Protein AF-A0A6A2XWM3-F1 (afdb_monomer)

Mean predicted aligned error: 22.18 Å

pLDDT: mean 70.19, std 22.97, range [22.7, 97.62]

Radius of gyration: 52.78 Å; Cα contacts (8 Å, |Δi|>4): 477; chains: 1; bounding box: 184×97×140 Å

Foldseek 3Di:
DPPPPPPPDDPPPDDDPPPPPPPPPDDDDDDDDPDLPVLLSLLLVLLVPFDFDFDPDDDDDDDDDDDDDDDDDDPPSQGPGPTPPVSLCSNCVSLQHDSVLVVLLLQWAWDDDPPDTDTDGDDSVSSNLQSVLLSVLSVVLVVVVVVVVVCVVVDPPPPDPVDDDDDDDADDQDADPAAELVNVLRLLLNLVVLQVVCCQLAVVQVVVCVVQVHDADRDDDDHSVLLNCCADPPPLHLLNLLVVLLLDPPRDLFNSLVSNCVRCVPRPQKARDPDSWIWGQGLQGIHIHRSHCSSVQFNSDNRPSSLVRLCVRPDPSSVVSSVVVVVVVPDDDPDPDDRRHTPSNVSVVVSVVVSVVVVVDDDDDDQDFDQDPVPDPPHGDPVRRVSSCSSSCVVVSVVDLQRFFPDKDFLVRQCVLQLVVDPDPPDDPDSVVSNVSVCVVLVPDPVQWDRTPTMIGGRPPSCVVSVVVSVVVVVVVVVVVVVVVVVVVVVVVVVVVVVVVVVVVVVVVVVVVVVVVVVVVVVVVPVPPVVVVVVVVVVVVVVVVVVVVVVVVVVVVVPVPDDDDDDDDDDDDDDDDDDDDDDDDDDDDDDDDDDDPPPDPVVVVVVVVVVVVVVVVVVVVVVVVVVVVVVVVVVVVVVVVVVVVVVVVVVVVVVVVVVVVVVVVVVVVVVVVVPPPDDDDDDDDDDDDDDYDYDDDDDDDDDDDDDDDDDDDDPPLVVVVVVLVVVVVVVVVVLVVQLVVLVVVVVDDDPDPDDSVVVVVVSVVVVVVVVVVSVVVNVVSVVVSVVVVVVVVVVVVVVVVVVVVVPD

InterPro domains:
  IPR000048 IQ motif, EF-hand binding site [PF00612] (476-493)
  IPR000048 IQ motif, EF-hand binding site [PF00612] (536-554)
  IPR000048 IQ motif, EF-hand binding site [SM00015] (472-494)
  IPR000048 IQ motif, EF-hand binding site [SM00015] (495-517)
  IPR000048 IQ motif, EF-hand binding site [SM00015] (533-555)
  IPR001609 Myosin head, motor domain-like [PF00063] (85-459)
  IPR001609 Myosin head, motor domain-like [PR00193] (164-192)
  IPR001609 Myosin head, motor domain-like [PR00193] (217-245)
  IPR001609 Myosin head, motor domain-like [PS51456] (1-471)
  IPR001609 Myosin head, motor domain-like [SM00242] (2-472)
  IPR027417 P-loop containing nucleoside triphosphate hydrolase [SSF52540] (74-557)
  IPR036961 Kinesin motor domain superfamily [G3DSA:3.40.850.10] (338-404)

Sequence (808 aa):
MDSDLISDMDSDLILDLDSDLALFTGSSAVCSGPTGLDGGCMVLGNLHNLDLLDGVGRSGGPNVTSRIGSGYPYRSVGVTLNLHKAPLTSAARLLGCAAHELMQALSTHRIPAAKDNIAKKSTLQQAIDTRDALAKFIYASLFDWLVEQINKSLEVGKRCVDRSISILDIYGFESFKKNSFEQFCINYANERLQQHFIRHLFKLEQEEYELDGIDWAKVDFEDNQVCLDLFEKKPLGILSLLDEESNFQNATDFTLANKLKQHLHSNSYFKGDRGRAFGVRHFAREVLYDTNGFLEKNRDPLNSGLVQLLSSCSGQLLQSFAKKMLDQSLKPAISSDAPEQSVVKKFKGQLFELMHQLENTTPHFIRCIKPNCKQVSDKYEEDVVLQQLRYCGVLEVVRISKSGYPTRMTHQEFAERYWFLLSETNASHDPLSISVALLKQFNVLPEMYQVGYTKLFLRTGQIGALEHKRKQVLRGVIGVQKYFRGHRARCLFLELNKGAKNIQSFVCGESIRRKYGIEANRCSAFAPQLVDEQLASVIYLQSVIRGWLVRRHFDNIHNSKQLNHLSIKSKRKTGRKLSEAKVFPTVDMETPHEQQIQVVPSVMSELQRRVLKAEATLGQKEQENTTLREQLQQYEARWLDYEAKMKSMEDMWQKQMASLQTSLAAARKSLAADSTAGQLGRADVVSPRHYDSEDNVSMGSRTPGVKTPVGVRENGSLNAVGNLLKEFDQRKQAFDDDAKSLVETGTAQPVSDVNPDDELRRLKRRFETWKKDFKMRLKETKARLHKRGHQESDRTRRKWWEKLGSRS

Structure (mmCIF, N/CA/C/O backbone):
data_AF-A0A6A2XWM3-F1
#
_entry.id   AF-A0A6A2XWM3-F1
#
loop_
_atom_site.group_PDB
_atom_site.id
_atom_site.type_symbol
_atom_site.label_atom_id
_atom_site.label_alt_id
_atom_site.label_comp_id
_atom_site.label_asym_id
_atom_site.label_entity_id
_atom_site.label_seq_id
_atom_site.pdbx_PDB_ins_code
_atom_site.Cartn_x
_atom_site.Cartn_y
_atom_site.Cartn_z
_atom_site.occupancy
_atom_site.B_iso_or_equiv
_atom_site.auth_seq_id
_atom_site.auth_comp_id
_atom_site.auth_asym_id
_atom_site.auth_atom_id
_atom_site.pdbx_PDB_model_num
ATOM 1 N N . MET A 1 1 ? -5.058 -0.175 -26.446 1.00 35.06 1 MET A N 1
ATOM 2 C CA . MET A 1 1 ? -4.022 -1.195 -26.712 1.00 35.06 1 MET A CA 1
ATOM 3 C C . MET A 1 1 ? -2.791 -0.902 -25.860 1.00 35.06 1 MET A C 1
ATOM 5 O O . MET A 1 1 ? -1.726 -0.652 -26.392 1.00 35.06 1 MET A O 1
ATOM 9 N N . ASP A 1 2 ? -2.964 -0.926 -24.541 1.00 26.23 2 ASP A N 1
ATOM 10 C CA . ASP A 1 2 ? -1.885 -0.928 -23.541 1.00 26.23 2 ASP A CA 1
ATOM 11 C C . ASP A 1 2 ? -2.472 -1.602 -22.290 1.00 26.23 2 ASP A C 1
ATOM 13 O O . ASP A 1 2 ? -2.731 -0.979 -21.267 1.00 26.23 2 ASP A O 1
ATOM 17 N N . SER A 1 3 ? -2.812 -2.882 -22.444 1.00 25.61 3 SER A N 1
ATOM 18 C CA . SER A 1 3 ? -3.362 -3.745 -21.389 1.00 25.61 3 SER A CA 1
ATOM 19 C C . SER A 1 3 ? -2.713 -5.136 -21.364 1.00 25.61 3 SER A C 1
ATOM 21 O O . SER A 1 3 ? -3.116 -5.968 -20.566 1.00 25.61 3 SER A O 1
ATOM 23 N N . ASP A 1 4 ? -1.676 -5.375 -22.180 1.00 27.25 4 ASP A N 1
ATOM 24 C CA . ASP A 1 4 ? -1.138 -6.725 -22.431 1.00 27.25 4 ASP A CA 1
ATOM 25 C C . ASP A 1 4 ? 0.346 -6.878 -22.035 1.00 27.25 4 ASP A C 1
ATOM 27 O O . ASP A 1 4 ? 1.067 -7.699 -22.595 1.00 27.25 4 ASP A O 1
ATOM 31 N N . LEU A 1 5 ? 0.852 -6.075 -21.091 1.00 26.22 5 LEU A N 1
ATOM 32 C CA . LEU A 1 5 ? 2.239 -6.204 -20.598 1.00 26.22 5 LEU A CA 1
ATOM 33 C C . LEU A 1 5 ? 2.379 -6.193 -19.065 1.00 26.22 5 LEU A C 1
ATOM 35 O O . LEU A 1 5 ? 3.482 -6.015 -18.555 1.00 26.22 5 LEU A O 1
ATOM 39 N N . ILE A 1 6 ? 1.283 -6.442 -18.341 1.00 27.42 6 ILE A N 1
ATOM 40 C CA . ILE A 1 6 ? 1.284 -6.793 -16.909 1.00 27.42 6 ILE A CA 1
ATOM 41 C C . ILE A 1 6 ? 0.401 -8.039 -16.737 1.00 27.42 6 ILE A C 1
ATOM 43 O O . ILE A 1 6 ? -0.626 -8.005 -16.071 1.00 27.42 6 ILE A O 1
ATOM 47 N N . SER A 1 7 ? 0.729 -9.124 -17.440 1.00 26.97 7 SER A N 1
ATOM 48 C CA . SER A 1 7 ? 0.042 -10.413 -17.256 1.00 26.97 7 SER A CA 1
ATOM 49 C C . SER A 1 7 ? 0.982 -11.607 -17.125 1.00 26.97 7 SER A C 1
ATOM 51 O O . SER A 1 7 ? 0.495 -12.719 -17.021 1.00 26.97 7 SER A O 1
ATOM 53 N N . ASP A 1 8 ? 2.301 -11.400 -17.105 1.00 26.45 8 ASP A N 1
ATOM 54 C CA . ASP A 1 8 ? 3.281 -12.483 -16.976 1.00 26.45 8 ASP A CA 1
ATOM 55 C C . ASP A 1 8 ? 4.410 -12.052 -16.030 1.00 26.45 8 ASP A C 1
ATOM 57 O O . ASP A 1 8 ? 5.524 -11.766 -16.464 1.00 26.45 8 ASP A O 1
ATOM 61 N N . MET A 1 9 ? 4.086 -11.916 -14.743 1.00 26.95 9 MET A N 1
ATOM 62 C CA . MET A 1 9 ? 4.973 -12.175 -13.600 1.00 26.95 9 MET A CA 1
ATOM 63 C C . MET A 1 9 ? 4.139 -12.052 -12.315 1.00 26.95 9 MET A C 1
ATOM 65 O O . MET A 1 9 ? 3.554 -11.007 -12.049 1.00 26.95 9 MET A O 1
ATOM 69 N N . ASP A 1 10 ? 4.102 -13.159 -11.574 1.00 30.67 10 ASP A N 1
ATOM 70 C CA . ASP A 1 10 ? 3.576 -13.358 -10.219 1.00 30.67 10 ASP A CA 1
ATOM 71 C C . ASP A 1 10 ? 2.047 -13.380 -10.051 1.00 30.67 10 ASP A C 1
ATOM 73 O O . ASP A 1 10 ? 1.398 -12.439 -9.604 1.00 30.67 10 ASP A O 1
ATOM 77 N N . SER A 1 11 ? 1.472 -14.543 -10.367 1.00 25.72 11 SER A N 1
ATOM 78 C CA . SER A 1 11 ? 0.127 -14.972 -9.956 1.00 25.72 11 SER A CA 1
ATOM 79 C C . SER A 1 11 ? 0.186 -16.257 -9.119 1.00 25.72 11 SER A C 1
ATOM 81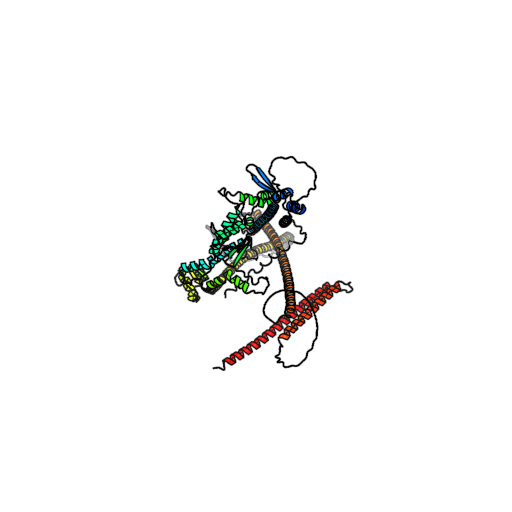 O O . SER A 1 11 ? -0.634 -17.138 -9.320 1.00 25.72 11 SER A O 1
ATOM 83 N N . ASP A 1 12 ? 1.156 -16.367 -8.202 1.00 26.23 12 ASP A N 1
ATOM 84 C CA . ASP A 1 12 ? 1.314 -17.514 -7.284 1.00 26.23 12 ASP A CA 1
ATOM 85 C C . ASP A 1 12 ? 1.608 -17.059 -5.839 1.00 26.23 12 ASP A C 1
ATOM 87 O O . ASP A 1 12 ? 2.496 -17.579 -5.167 1.00 26.23 12 ASP A O 1
ATOM 91 N N . LEU A 1 13 ? 0.895 -16.042 -5.341 1.00 28.59 13 LEU A N 1
ATOM 92 C CA . LEU A 1 13 ? 1.040 -15.599 -3.943 1.00 28.59 13 LEU A CA 1
ATOM 93 C C . LEU A 1 13 ? -0.215 -14.914 -3.388 1.00 28.59 13 LEU A C 1
ATOM 95 O O . LEU A 1 13 ? -0.130 -13.920 -2.681 1.00 28.59 13 LEU A O 1
ATOM 99 N N . ILE A 1 14 ? -1.399 -15.430 -3.713 1.00 30.62 14 ILE A N 1
ATOM 100 C CA . ILE A 1 14 ? -2.638 -15.083 -3.008 1.00 30.62 14 ILE A CA 1
ATOM 101 C C . ILE A 1 14 ? -3.485 -16.348 -2.982 1.00 30.62 14 ILE A C 1
ATOM 103 O O . ILE A 1 14 ? -4.088 -16.663 -3.998 1.00 30.62 14 ILE A O 1
ATOM 107 N N . LEU A 1 15 ? -3.474 -17.074 -1.863 1.00 26.41 15 LEU A N 1
ATOM 108 C CA . LEU A 1 15 ? -4.587 -17.847 -1.300 1.00 26.41 15 LEU A CA 1
ATOM 109 C C . LEU A 1 15 ? -4.145 -18.419 0.064 1.00 26.41 15 LEU A C 1
ATOM 111 O O . LEU A 1 15 ? -3.014 -18.869 0.219 1.00 26.41 15 LEU A O 1
ATOM 115 N N . ASP A 1 16 ? -5.079 -18.369 1.013 1.00 26.67 16 ASP A N 1
ATOM 116 C CA . ASP A 1 16 ? -5.081 -18.937 2.370 1.00 26.67 16 ASP A CA 1
ATOM 117 C C . ASP A 1 16 ? -4.354 -18.180 3.493 1.00 26.67 16 ASP A C 1
ATOM 119 O O . ASP A 1 16 ? -3.296 -18.564 3.982 1.00 26.67 16 ASP A O 1
ATOM 123 N N . LEU A 1 17 ? -5.032 -17.142 3.997 1.00 26.08 17 LEU A N 1
ATOM 124 C CA . LEU A 1 17 ? -4.891 -16.676 5.386 1.00 26.08 17 LE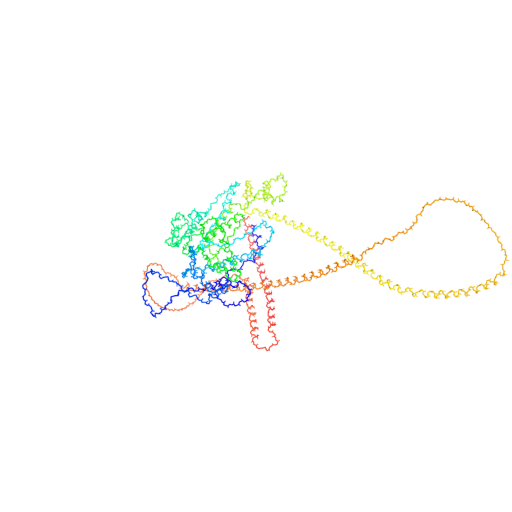U A CA 1
ATOM 125 C C . LEU A 1 17 ? -6.240 -16.502 6.116 1.00 26.08 17 LEU A C 1
ATOM 127 O O . LEU A 1 17 ? -6.272 -15.962 7.216 1.00 26.08 17 LEU A O 1
ATOM 131 N N . ASP A 1 18 ? -7.347 -16.995 5.546 1.00 25.83 18 ASP A N 1
ATOM 132 C CA . ASP A 1 18 ? -8.707 -16.744 6.066 1.00 25.83 18 ASP A CA 1
ATOM 133 C C . ASP A 1 18 ? -9.449 -18.006 6.562 1.00 25.83 18 ASP A C 1
ATOM 135 O O . ASP A 1 18 ? -10.658 -17.992 6.790 1.00 25.83 18 ASP A O 1
ATOM 139 N N . SER A 1 19 ? -8.732 -19.114 6.777 1.00 25.88 19 SER A N 1
ATOM 140 C CA . SER A 1 19 ? -9.298 -20.389 7.263 1.00 25.88 19 SER A CA 1
ATOM 141 C C . SER A 1 19 ? -8.720 -20.893 8.595 1.00 25.88 19 SER A C 1
ATOM 143 O O . SER A 1 19 ? -9.279 -21.830 9.168 1.00 25.88 19 SER A O 1
ATOM 145 N N . ASP A 1 20 ? -7.715 -20.227 9.173 1.00 25.45 20 ASP A N 1
ATOM 146 C CA . ASP A 1 20 ? -7.065 -20.692 10.414 1.00 25.45 20 ASP A CA 1
ATOM 147 C C . ASP A 1 20 ? -7.597 -20.059 11.714 1.00 25.45 20 ASP A C 1
ATOM 149 O O . ASP A 1 20 ? -7.228 -20.488 12.809 1.00 25.45 20 ASP A O 1
ATOM 153 N N . LEU A 1 21 ? -8.534 -19.103 11.649 1.00 29.02 21 LEU A N 1
ATOM 154 C CA . LEU A 1 21 ? -9.105 -18.498 12.865 1.00 29.02 21 LEU A CA 1
ATOM 155 C C . LEU A 1 21 ? -10.333 -19.235 13.437 1.00 29.02 21 LEU A C 1
ATOM 157 O O . LEU A 1 21 ? -10.785 -18.906 14.533 1.00 29.02 21 LEU A O 1
ATOM 161 N N . ALA A 1 22 ? -10.870 -20.242 12.738 1.00 26.12 22 ALA A N 1
ATOM 162 C CA . ALA A 1 22 ? -12.107 -20.934 13.127 1.00 26.12 22 ALA A CA 1
ATOM 163 C C . ALA A 1 22 ? -11.920 -22.382 13.628 1.00 26.12 22 ALA A C 1
ATOM 165 O O . ALA A 1 22 ? -12.906 -23.036 13.961 1.00 26.12 22 ALA A O 1
ATOM 166 N N . LEU A 1 23 ? -10.685 -22.890 13.730 1.00 26.28 23 LEU A N 1
ATOM 167 C CA . LEU A 1 23 ? -10.408 -24.273 14.163 1.00 26.28 23 LEU A CA 1
ATOM 168 C C . LEU A 1 23 ? -9.788 -24.408 15.565 1.00 26.28 23 LEU A C 1
ATOM 170 O O . LEU A 1 23 ? -9.588 -25.523 16.043 1.00 26.28 23 LEU A O 1
ATOM 174 N N . PHE A 1 24 ? -9.569 -23.306 16.286 1.00 26.95 24 PHE A N 1
ATOM 175 C CA . PHE A 1 24 ? -8.992 -23.343 17.640 1.00 26.95 24 PHE A CA 1
ATOM 176 C C . PHE A 1 24 ? -10.000 -23.545 18.785 1.00 26.95 24 PHE A C 1
ATOM 178 O O . PHE A 1 24 ? -9.644 -23.442 19.959 1.00 26.95 24 PHE A O 1
ATOM 185 N N . THR A 1 25 ? -11.243 -23.915 18.475 1.00 28.75 25 THR A N 1
ATOM 186 C CA . THR A 1 25 ? -12.267 -24.295 19.461 1.00 28.75 25 THR A CA 1
ATOM 187 C C . THR A 1 25 ? -12.772 -25.720 19.235 1.00 28.75 25 THR A C 1
ATOM 189 O O . THR A 1 25 ? -13.969 -25.974 19.197 1.00 28.75 25 THR A O 1
ATOM 192 N N . GLY A 1 26 ? -11.862 -26.691 19.119 1.00 31.05 26 GLY A N 1
ATOM 193 C CA . GLY A 1 26 ? -12.244 -28.092 19.312 1.00 31.05 26 GLY A CA 1
ATOM 194 C C . GLY A 1 26 ? -11.479 -29.108 18.484 1.00 31.05 26 GLY A C 1
ATOM 195 O O . GLY A 1 26 ? -11.987 -29.600 17.486 1.00 31.05 26 GLY A O 1
ATOM 196 N N . SER A 1 27 ? -10.311 -29.522 18.968 1.00 24.75 27 SER A N 1
ATOM 197 C CA . SER A 1 27 ? -9.945 -30.939 19.095 1.00 24.75 27 SER A CA 1
ATOM 198 C C . SER A 1 27 ? -8.563 -31.060 19.717 1.00 24.75 27 SER A C 1
ATOM 200 O O . SER A 1 27 ? -7.621 -30.367 19.348 1.00 24.75 27 SER A O 1
ATOM 202 N N . SER A 1 28 ? -8.461 -31.958 20.691 1.00 32.16 28 SER A N 1
ATOM 203 C CA . SER A 1 28 ? -7.203 -32.385 21.285 1.00 32.16 28 SER A CA 1
ATOM 204 C C . SER A 1 28 ? -6.398 -33.153 20.232 1.00 32.16 28 SER A C 1
ATOM 206 O O . SER A 1 28 ? -6.714 -34.300 19.932 1.00 32.16 28 SER A O 1
ATOM 208 N N . ALA A 1 29 ? -5.377 -32.523 19.652 1.00 25.62 29 ALA A N 1
ATOM 209 C CA . ALA A 1 29 ? -4.344 -33.214 18.889 1.00 25.62 29 ALA A CA 1
ATOM 210 C C . ALA A 1 29 ? -2.971 -32.749 19.387 1.00 25.62 29 ALA A C 1
ATOM 212 O O . ALA A 1 29 ? -2.619 -31.573 19.332 1.00 25.62 29 ALA A O 1
ATOM 213 N N . VAL A 1 30 ? -2.236 -33.698 19.957 1.00 31.31 30 VAL A N 1
ATOM 214 C CA . VAL A 1 30 ? -0.907 -33.532 20.543 1.00 31.31 30 VAL A CA 1
ATOM 215 C C . VAL A 1 30 ? 0.116 -33.375 19.417 1.00 31.31 30 VAL A C 1
ATOM 217 O O . VAL A 1 30 ? 0.412 -34.344 18.724 1.00 31.31 30 VAL A O 1
ATOM 220 N N . CYS A 1 31 ? 0.692 -32.182 19.273 1.00 25.44 31 CYS A N 1
ATOM 221 C CA . CYS A 1 31 ? 1.918 -31.952 18.510 1.00 25.44 31 CYS A CA 1
ATOM 222 C C . CYS A 1 31 ? 3.004 -31.493 19.489 1.00 25.44 31 CYS A C 1
ATOM 224 O O . CYS A 1 31 ? 2.938 -30.407 20.053 1.00 25.44 31 CYS A O 1
ATOM 226 N N . SER A 1 32 ? 3.973 -32.364 19.757 1.00 28.59 32 SER A N 1
ATOM 227 C CA . SER A 1 32 ? 5.091 -32.117 20.667 1.00 28.59 32 SER A CA 1
ATOM 228 C C . SER A 1 32 ? 6.310 -31.600 19.894 1.00 28.59 32 SER A C 1
ATOM 230 O O . SER A 1 32 ? 6.982 -32.389 19.228 1.00 28.59 32 SER A O 1
ATOM 232 N N . GLY A 1 33 ? 6.616 -30.303 20.011 1.00 27.55 33 GLY A N 1
ATOM 233 C CA . GLY A 1 33 ? 7.844 -29.673 19.508 1.00 27.55 33 GLY A CA 1
ATOM 234 C C . GLY A 1 33 ? 8.364 -28.578 20.461 1.00 27.55 33 GLY A C 1
ATOM 235 O O . GLY A 1 33 ? 7.572 -27.979 21.186 1.00 27.55 33 GLY A O 1
ATOM 236 N N . PRO A 1 34 ? 9.685 -28.309 20.532 1.00 30.59 34 PRO A N 1
ATOM 237 C CA . PRO A 1 34 ? 10.260 -27.369 21.488 1.00 30.59 34 PRO A CA 1
ATOM 238 C C . PRO A 1 34 ? 10.398 -25.977 20.855 1.00 30.59 34 PRO A C 1
ATOM 240 O O . PRO A 1 34 ? 11.500 -25.523 20.562 1.00 30.59 34 PRO A O 1
ATOM 243 N N . THR A 1 35 ? 9.288 -25.278 20.635 1.00 36.47 35 THR A N 1
ATOM 244 C CA . THR A 1 35 ? 9.314 -23.855 20.262 1.00 36.47 35 THR A CA 1
ATOM 245 C C . THR A 1 35 ? 8.274 -23.107 21.082 1.00 36.47 35 THR A C 1
ATOM 247 O O . THR A 1 35 ? 7.095 -23.431 21.032 1.00 36.47 35 THR A O 1
ATOM 250 N N . GLY A 1 36 ? 8.698 -22.093 21.845 1.00 39.88 36 GLY A N 1
ATOM 251 C CA . GLY A 1 36 ? 7.863 -21.331 22.793 1.00 39.88 36 GLY A CA 1
ATOM 252 C C . GLY A 1 36 ? 6.657 -20.577 22.203 1.00 39.88 36 GLY A C 1
ATOM 253 O O . GLY A 1 36 ? 5.983 -19.863 22.938 1.00 39.88 36 GLY A O 1
ATOM 254 N N . LEU A 1 37 ? 6.371 -20.743 20.910 1.00 40.47 37 LEU A N 1
ATOM 255 C CA . LEU A 1 37 ? 5.181 -20.234 20.227 1.00 40.47 37 LEU A CA 1
ATOM 256 C C . LEU A 1 37 ? 3.913 -21.017 20.618 1.00 40.47 37 LEU A C 1
ATOM 258 O O . LEU A 1 37 ? 2.866 -20.400 20.810 1.00 40.47 37 LEU A O 1
ATOM 262 N N . ASP A 1 38 ? 4.021 -22.329 20.870 1.00 41.09 38 ASP A N 1
ATOM 263 C CA . ASP A 1 38 ? 2.882 -23.177 21.277 1.00 41.09 38 ASP A CA 1
ATOM 264 C C . ASP A 1 38 ? 2.298 -22.765 22.640 1.00 41.09 38 ASP A C 1
ATOM 266 O O . ASP A 1 38 ? 1.112 -22.949 22.922 1.00 41.09 38 ASP A O 1
ATOM 270 N N . GLY A 1 39 ? 3.123 -22.146 23.491 1.00 45.03 39 GLY A N 1
ATOM 271 C CA . GLY A 1 39 ? 2.706 -21.643 24.797 1.00 45.03 39 GLY A CA 1
ATOM 272 C C . GLY A 1 39 ? 1.777 -20.430 24.711 1.00 45.03 39 GLY A C 1
ATOM 273 O O . GLY A 1 39 ? 0.852 -20.332 25.511 1.00 45.03 39 GLY A O 1
ATOM 274 N N . GLY A 1 40 ? 1.966 -19.531 23.739 1.00 43.22 40 GLY A N 1
ATOM 275 C CA . GLY A 1 40 ? 1.232 -18.259 23.659 1.00 43.22 40 GLY A CA 1
ATOM 276 C C . GLY A 1 40 ? -0.266 -18.428 23.386 1.00 43.22 40 GLY A C 1
ATOM 277 O O . GLY A 1 40 ? -1.094 -17.856 24.097 1.00 43.22 40 GLY A O 1
ATOM 278 N N . CYS A 1 41 ? -0.630 -19.278 22.420 1.00 45.69 41 CYS A N 1
ATOM 279 C CA . CYS A 1 41 ? -2.037 -19.574 22.118 1.00 45.69 41 CYS A CA 1
ATOM 280 C C . CYS A 1 41 ? -2.719 -20.326 23.273 1.00 45.69 41 CYS A C 1
ATOM 282 O O . CYS A 1 41 ? -3.858 -20.022 23.633 1.00 45.69 41 CYS A O 1
ATOM 284 N N . MET A 1 42 ? -2.000 -21.249 23.924 1.00 48.91 42 MET A N 1
ATOM 285 C CA . MET A 1 42 ? -2.503 -21.941 25.113 1.00 48.91 42 MET A CA 1
ATOM 286 C C . MET A 1 42 ? -2.669 -21.002 26.320 1.00 48.91 42 MET A C 1
ATOM 288 O O . MET A 1 42 ? -3.593 -21.197 27.108 1.00 48.91 42 MET A O 1
ATOM 292 N N . VAL A 1 43 ? -1.826 -19.976 26.484 1.00 56.09 43 VAL A N 1
ATOM 293 C CA . VAL A 1 43 ? -1.982 -18.950 27.534 1.00 56.09 43 VAL A CA 1
ATOM 294 C C . VAL A 1 43 ? -3.271 -18.167 27.330 1.00 56.09 43 VAL A C 1
ATOM 296 O O . VAL A 1 43 ? -4.038 -18.029 28.278 1.00 56.09 43 VAL A O 1
ATOM 299 N N . LEU A 1 44 ? -3.535 -17.691 26.111 1.00 56.12 44 LEU A N 1
ATOM 300 C CA . LEU A 1 44 ? -4.724 -16.888 25.810 1.00 56.12 44 LEU A CA 1
ATOM 301 C C . LEU A 1 44 ? -6.015 -17.698 25.981 1.00 56.12 44 LEU A C 1
ATOM 303 O O . LEU A 1 44 ? -6.951 -17.220 26.619 1.00 56.12 44 LEU A O 1
ATOM 307 N N . GLY A 1 45 ? -6.034 -18.953 25.518 1.00 50.62 45 GLY A N 1
ATOM 308 C CA . GLY A 1 45 ? -7.168 -19.857 25.735 1.00 50.62 45 GLY A CA 1
ATOM 309 C C . GLY A 1 45 ? -7.415 -20.165 27.217 1.00 50.62 45 GLY A C 1
ATOM 310 O O . GLY A 1 45 ? -8.555 -20.150 27.676 1.00 50.62 45 GLY A O 1
ATOM 311 N N . ASN A 1 46 ? -6.356 -20.384 28.005 1.00 56.31 46 ASN A N 1
ATOM 312 C CA . ASN A 1 46 ? -6.490 -20.633 29.444 1.00 56.31 46 ASN A CA 1
ATOM 313 C C . ASN A 1 46 ? -6.838 -19.371 30.246 1.00 56.31 46 ASN A C 1
ATOM 315 O O . ASN A 1 46 ? -7.534 -19.482 31.252 1.00 56.31 46 ASN A O 1
ATOM 319 N N . LEU A 1 47 ? -6.392 -18.186 29.811 1.00 58.00 47 LEU A N 1
ATOM 320 C CA . LEU A 1 47 ? -6.814 -16.912 30.392 1.00 58.00 47 LEU A CA 1
ATOM 321 C C . LEU A 1 47 ? -8.297 -16.649 30.108 1.00 58.00 47 LEU A C 1
ATOM 323 O O . LEU A 1 47 ? -9.008 -16.223 31.008 1.00 58.00 47 LEU A O 1
ATOM 327 N N . HIS A 1 48 ? -8.786 -16.953 28.903 1.00 55.12 48 HIS A N 1
ATOM 328 C CA . HIS A 1 48 ? -10.199 -16.780 28.555 1.00 55.12 48 HIS A CA 1
ATOM 329 C C . HIS A 1 48 ? -11.120 -17.744 29.326 1.00 55.12 48 HIS A C 1
ATOM 331 O O . HIS A 1 48 ? -12.180 -17.335 29.790 1.00 55.12 48 HIS A O 1
ATOM 337 N N . ASN A 1 49 ? -10.670 -18.985 29.556 1.00 51.19 49 ASN A N 1
ATOM 338 C CA . ASN A 1 49 ? -11.378 -20.008 30.343 1.00 51.19 49 ASN A CA 1
ATOM 339 C C . ASN A 1 49 ? -11.303 -19.803 31.875 1.00 51.19 49 ASN A C 1
ATOM 341 O O . ASN A 1 49 ? -11.705 -20.681 32.643 1.00 51.19 49 ASN A O 1
ATOM 345 N N . LEU A 1 50 ? -10.761 -18.677 32.356 1.00 57.22 50 LEU A N 1
ATOM 346 C CA . LEU A 1 50 ? -10.875 -18.294 33.765 1.00 57.22 50 LEU A CA 1
ATOM 347 C C . LEU A 1 50 ? -12.294 -17.786 34.035 1.00 57.22 50 LEU A C 1
ATOM 349 O O . LEU A 1 50 ? -12.556 -16.584 33.935 1.00 57.22 50 LEU A O 1
ATOM 353 N N . ASP A 1 51 ? -13.184 -18.699 34.420 1.00 47.25 51 ASP A N 1
ATOM 354 C CA . ASP A 1 51 ? -14.482 -18.346 34.993 1.00 47.25 51 ASP A CA 1
ATOM 355 C C . ASP A 1 51 ? -14.274 -17.717 36.379 1.00 47.25 51 ASP A C 1
ATOM 357 O O . ASP A 1 51 ? -13.822 -18.362 37.333 1.00 47.25 51 ASP A O 1
ATOM 361 N N . LEU A 1 52 ? -14.579 -16.423 36.480 1.00 48.94 52 LEU A N 1
ATOM 362 C CA . LEU A 1 52 ? -14.590 -15.666 37.728 1.00 48.94 52 LEU A CA 1
ATOM 363 C C . LEU A 1 52 ? -16.015 -15.734 38.301 1.00 48.94 52 LEU A C 1
ATOM 365 O O . LEU A 1 52 ? -16.927 -15.098 37.782 1.00 48.94 52 LEU A O 1
ATOM 369 N N . LEU A 1 53 ? -16.223 -16.536 39.349 1.00 37.78 53 LEU A N 1
ATOM 370 C CA . LEU A 1 53 ? -17.528 -16.695 40.006 1.00 37.78 53 LEU A CA 1
ATOM 371 C C . LEU A 1 53 ? -17.621 -15.871 41.298 1.00 37.78 53 LEU A C 1
ATOM 373 O O . LEU A 1 53 ? -16.648 -15.761 42.051 1.00 37.78 53 LEU A O 1
ATOM 377 N N . ASP A 1 54 ? -18.819 -15.349 41.582 1.00 33.28 54 ASP A N 1
ATOM 378 C CA . ASP A 1 54 ? -19.134 -14.683 42.848 1.00 33.28 54 ASP A CA 1
ATOM 379 C C . ASP A 1 54 ? -19.357 -15.723 43.960 1.00 33.28 54 ASP A C 1
ATOM 381 O O . ASP A 1 54 ? -20.287 -16.533 43.927 1.00 33.28 54 ASP A O 1
ATOM 385 N N . GLY A 1 55 ? -18.462 -15.748 44.945 1.00 36.84 55 GLY A N 1
ATOM 386 C CA . GLY A 1 55 ? -18.523 -16.676 46.067 1.00 36.84 55 GLY A CA 1
ATOM 387 C C . GLY A 1 55 ? -19.430 -16.172 47.189 1.00 36.84 55 GLY A C 1
ATOM 388 O O . GLY A 1 55 ? -18.924 -15.702 48.207 1.00 36.84 55 GLY A O 1
ATOM 389 N N . VAL A 1 56 ? -20.753 -16.323 47.072 1.00 32.19 56 VAL A N 1
ATOM 390 C CA . VAL A 1 56 ? -21.665 -16.163 48.224 1.00 32.19 56 VAL A CA 1
ATOM 391 C C . VAL A 1 56 ? -21.719 -17.477 49.008 1.00 32.19 56 VAL A C 1
ATOM 393 O O . VAL A 1 56 ? -22.600 -18.316 48.826 1.00 32.19 56 VAL A O 1
ATOM 396 N N . GLY A 1 57 ? -20.748 -17.680 49.898 1.00 32.62 57 GLY A N 1
ATOM 397 C CA . GLY A 1 57 ? -20.775 -18.785 50.853 1.00 32.62 57 GLY A CA 1
ATOM 398 C C . GLY A 1 57 ? -21.840 -18.556 51.929 1.00 32.62 57 GLY A C 1
ATOM 399 O O . GLY A 1 57 ? -21.658 -17.722 52.813 1.00 32.62 57 GLY A O 1
ATOM 400 N N . ARG A 1 58 ? -22.942 -19.316 51.887 1.00 31.50 58 ARG A N 1
ATOM 401 C CA . ARG A 1 58 ? -23.832 -19.508 53.043 1.00 31.50 58 ARG A CA 1
ATOM 402 C C . ARG A 1 58 ? -23.066 -20.278 54.124 1.00 31.50 58 ARG A C 1
ATOM 404 O O . ARG A 1 58 ? -22.974 -21.499 54.046 1.00 31.50 58 ARG A O 1
ATOM 411 N N . SER A 1 59 ? -22.554 -19.597 55.146 1.00 28.86 59 SER A N 1
ATOM 412 C CA . SER A 1 59 ? -22.286 -20.246 56.431 1.00 28.86 59 SER A CA 1
ATOM 413 C C . SER A 1 59 ? -23.578 -20.249 57.253 1.00 28.86 59 SER A C 1
ATOM 415 O O . SER A 1 59 ? -24.098 -19.205 57.644 1.00 28.86 59 SER A O 1
ATOM 417 N N . GLY A 1 60 ? -24.145 -21.439 57.467 1.00 25.64 60 GLY A N 1
ATOM 418 C CA . GLY A 1 60 ? -25.143 -21.655 58.516 1.00 25.64 60 GLY A CA 1
ATOM 419 C C . GLY A 1 60 ? -24.522 -21.379 59.891 1.00 25.64 60 GLY A C 1
ATOM 420 O O . GLY A 1 60 ? -23.356 -21.703 60.108 1.00 25.64 60 GLY A O 1
ATOM 421 N N . GLY A 1 61 ? -25.281 -20.723 60.777 1.00 25.30 61 GLY A N 1
ATOM 422 C CA . GLY A 1 61 ? -24.865 -20.340 62.139 1.00 25.30 61 GLY A CA 1
ATOM 423 C C . GLY A 1 61 ? -24.759 -21.521 63.126 1.00 25.30 61 GLY A C 1
ATOM 424 O O . GLY A 1 61 ? -24.797 -22.664 62.671 1.00 25.30 61 GLY A O 1
ATOM 425 N N . PRO A 1 62 ? -24.699 -21.297 64.464 1.00 40.28 62 PRO A N 1
ATOM 426 C CA . PRO A 1 62 ? -24.949 -20.050 65.206 1.00 40.28 62 PRO A CA 1
ATOM 427 C C . PRO A 1 62 ? -23.863 -19.676 66.254 1.00 40.28 62 PRO A C 1
ATOM 429 O O . PRO A 1 62 ? -22.903 -20.406 66.469 1.00 40.28 62 PRO A O 1
ATOM 432 N N . ASN A 1 63 ? -24.101 -18.551 66.947 1.00 25.91 63 ASN A N 1
ATOM 433 C CA . ASN A 1 63 ? -23.414 -18.000 68.132 1.00 25.91 63 ASN A CA 1
ATOM 434 C C . ASN A 1 63 ? -22.142 -17.174 67.895 1.00 25.91 63 ASN A C 1
ATOM 436 O O . ASN A 1 63 ? -21.063 -17.741 67.864 1.00 25.91 63 ASN A O 1
ATOM 440 N N . VAL A 1 64 ? -22.262 -15.836 67.900 1.00 27.08 64 VAL A N 1
ATOM 441 C CA . VAL A 1 64 ? -21.536 -14.956 68.845 1.00 27.08 64 VAL A CA 1
ATOM 442 C C . VAL A 1 64 ? -22.368 -13.684 69.073 1.00 27.08 64 VAL A C 1
ATOM 444 O O . VAL A 1 64 ? -22.899 -13.073 68.148 1.00 27.08 64 VAL A O 1
ATOM 447 N N . THR A 1 65 ? -22.494 -13.341 70.347 1.00 24.88 65 THR A N 1
ATOM 448 C CA . THR A 1 65 ? -23.191 -12.217 70.968 1.00 24.88 65 THR A CA 1
ATOM 449 C C . THR A 1 65 ? -22.683 -10.836 70.539 1.00 24.88 65 THR A C 1
ATOM 451 O O . THR A 1 65 ? -21.509 -10.611 70.261 1.00 24.88 65 THR A O 1
ATOM 454 N N . SER A 1 66 ? -23.612 -9.883 70.549 1.00 26.98 66 SER A N 1
ATOM 455 C CA . SER A 1 66 ? -23.421 -8.451 70.328 1.00 26.98 66 SER A CA 1
ATOM 456 C C . SER A 1 66 ? -22.412 -7.810 71.292 1.00 26.98 66 SER A C 1
ATOM 458 O O . SER A 1 66 ? -22.606 -7.845 72.509 1.00 26.98 66 SER A O 1
ATOM 460 N N . ARG A 1 67 ? -21.425 -7.086 70.752 1.00 26.00 67 ARG A N 1
ATOM 461 C CA . ARG A 1 67 ? -20.845 -5.901 71.400 1.00 26.00 67 ARG A CA 1
ATOM 462 C C . ARG A 1 67 ? -20.894 -4.727 70.431 1.00 26.00 67 ARG A C 1
ATOM 464 O O . ARG A 1 67 ? -20.387 -4.798 69.317 1.00 26.00 67 ARG A O 1
ATOM 471 N N . ILE A 1 68 ? -21.562 -3.676 70.886 1.00 32.53 68 ILE A N 1
ATOM 472 C CA . ILE A 1 68 ? -21.736 -2.395 70.211 1.00 32.53 68 ILE A CA 1
ATOM 473 C C . ILE A 1 68 ? -20.395 -1.655 70.245 1.00 32.53 68 ILE A C 1
ATOM 475 O O . ILE A 1 68 ? -19.848 -1.413 71.318 1.00 32.53 68 ILE A O 1
ATOM 479 N N . GLY A 1 69 ? -19.890 -1.293 69.069 1.00 25.02 69 GLY A N 1
ATOM 480 C CA . GLY A 1 69 ? -18.809 -0.335 68.866 1.00 25.02 69 GLY A CA 1
ATOM 481 C C . GLY A 1 69 ? -19.176 0.529 67.664 1.00 25.02 69 GLY A C 1
ATOM 482 O O . GLY A 1 69 ? -19.421 0.013 66.577 1.00 25.02 69 GLY A O 1
ATOM 483 N N . SER A 1 70 ? -19.306 1.832 67.890 1.00 33.09 70 SER A N 1
ATOM 484 C CA . SER A 1 70 ? -19.730 2.846 66.927 1.00 33.09 70 SER A CA 1
ATOM 485 C C . SER A 1 70 ? -18.804 2.924 65.706 1.00 33.09 70 SER A C 1
ATOM 487 O O . SER A 1 70 ? -17.645 3.312 65.832 1.00 33.09 70 SER A O 1
ATOM 489 N N . GLY A 1 71 ? -19.338 2.617 64.524 1.00 27.11 71 GLY A N 1
ATOM 490 C CA . GLY A 1 71 ? -18.685 2.816 63.231 1.00 27.11 71 GLY A CA 1
ATOM 491 C C . GLY A 1 71 ? -19.606 2.367 62.095 1.00 27.11 71 GLY A C 1
ATOM 492 O O . GLY A 1 71 ? -20.110 1.250 62.114 1.00 27.11 71 GLY A O 1
ATOM 493 N N . TYR A 1 72 ? -19.876 3.267 61.151 1.00 27.75 72 TYR A N 1
ATOM 494 C CA . TYR A 1 72 ? -20.781 3.121 60.004 1.00 27.75 72 TYR A CA 1
ATOM 495 C C . TYR A 1 72 ? -20.751 1.734 59.314 1.00 27.75 72 TYR A C 1
ATOM 497 O O . TYR A 1 72 ? -19.667 1.236 59.003 1.00 27.75 72 TYR A O 1
ATOM 505 N N . PRO A 1 73 ? -21.907 1.120 58.977 1.00 28.91 73 PRO A N 1
ATOM 506 C CA . PRO A 1 73 ? -21.948 -0.186 58.336 1.00 28.91 73 PRO A CA 1
ATOM 507 C C . PRO A 1 73 ? -21.912 -0.030 56.810 1.00 28.91 73 PRO A C 1
ATOM 509 O O . PRO A 1 73 ? -22.940 -0.104 56.146 1.00 28.91 73 PRO A O 1
ATOM 512 N N . TYR A 1 74 ? -20.730 0.138 56.220 1.00 27.88 74 TYR A N 1
ATOM 513 C CA . TYR A 1 74 ? -20.537 -0.287 54.831 1.00 27.88 74 TYR A CA 1
ATOM 514 C C . TYR A 1 74 ? -19.988 -1.712 54.857 1.00 27.88 74 TYR A C 1
ATOM 516 O O . TYR A 1 74 ? -18.800 -1.938 55.081 1.00 27.88 74 TYR A O 1
ATOM 524 N N . ARG A 1 75 ? -20.869 -2.699 54.639 1.00 28.14 75 ARG A N 1
ATOM 525 C CA . ARG A 1 75 ? -20.455 -4.056 54.259 1.00 28.14 75 ARG A CA 1
ATOM 526 C C . ARG A 1 75 ? -19.689 -3.945 52.939 1.00 28.14 75 ARG A C 1
ATOM 528 O O . ARG A 1 75 ? -20.288 -3.896 51.871 1.00 28.14 75 ARG A O 1
ATOM 535 N N . SER A 1 76 ? -18.363 -3.899 53.018 1.00 28.62 76 SER A N 1
ATOM 536 C CA . SER A 1 76 ? -17.490 -4.242 51.900 1.00 28.62 76 SER A CA 1
ATOM 537 C C . SER A 1 76 ? -17.749 -5.711 51.568 1.00 28.62 76 SER A C 1
ATOM 539 O O . SER A 1 76 ? -17.274 -6.609 52.265 1.00 28.62 76 SER A O 1
ATOM 541 N N . VAL A 1 77 ? -18.577 -5.963 50.553 1.00 31.20 77 VAL A N 1
ATOM 542 C CA . VAL A 1 77 ? -18.738 -7.292 49.956 1.00 31.20 77 VAL A CA 1
ATOM 543 C C . VAL A 1 77 ? -17.458 -7.562 49.166 1.00 31.20 77 VAL A C 1
ATOM 545 O O . VAL A 1 77 ? -17.367 -7.317 47.969 1.00 31.20 77 VAL A O 1
ATOM 548 N N . GLY A 1 78 ? -16.403 -7.959 49.874 1.00 34.72 78 GLY A N 1
ATOM 549 C CA . GLY A 1 78 ? -15.162 -8.397 49.256 1.00 34.72 78 GLY A CA 1
ATOM 550 C C . GLY A 1 78 ? -15.371 -9.785 48.672 1.00 34.72 78 GLY A C 1
ATOM 551 O O . GLY A 1 78 ? -15.375 -10.759 49.423 1.00 34.72 78 GLY A O 1
ATOM 552 N N . VAL A 1 79 ? -15.529 -9.866 47.353 1.00 36.22 79 VAL A N 1
ATOM 553 C CA . VAL A 1 79 ? -15.648 -11.130 46.620 1.00 36.22 79 VAL A CA 1
ATOM 554 C C . VAL A 1 79 ? -14.398 -11.977 46.882 1.00 36.22 79 VAL A C 1
ATOM 556 O O . VAL A 1 79 ? -13.263 -11.515 46.734 1.00 36.22 79 VAL A O 1
ATOM 559 N N . THR A 1 80 ? -14.597 -13.218 47.318 1.00 41.22 80 THR A N 1
ATOM 560 C CA . THR A 1 80 ? -13.557 -14.250 47.268 1.00 41.22 80 THR A CA 1
ATOM 561 C C . THR A 1 80 ? -13.752 -14.953 45.935 1.00 41.22 80 THR A C 1
ATOM 563 O O . THR A 1 80 ? -14.691 -15.730 45.788 1.00 41.22 80 THR A O 1
ATOM 566 N N . LEU A 1 81 ? -12.929 -14.611 44.943 1.00 46.62 81 LEU A N 1
ATOM 567 C CA . LEU A 1 81 ? -12.990 -15.227 43.619 1.00 46.62 81 LEU A CA 1
ATOM 568 C C . LEU A 1 81 ? -12.637 -16.712 43.762 1.00 46.62 81 LEU A C 1
ATOM 570 O O . LEU A 1 81 ? -11.477 -17.063 43.978 1.00 46.62 81 LEU A O 1
ATOM 574 N N . ASN A 1 82 ? -13.634 -17.591 43.656 1.00 46.75 82 ASN A N 1
ATOM 575 C CA . ASN A 1 82 ? -13.403 -19.026 43.501 1.00 46.75 82 ASN A CA 1
ATOM 576 C C . ASN A 1 82 ? -12.971 -19.275 42.054 1.00 46.75 82 ASN A C 1
ATOM 578 O O . ASN A 1 82 ? -13.761 -19.715 41.226 1.00 46.75 82 ASN A O 1
ATOM 582 N N . LEU A 1 83 ? -11.719 -18.943 41.734 1.00 53.91 83 LEU A N 1
ATOM 583 C CA . LEU A 1 83 ? -11.134 -19.308 40.449 1.00 53.91 83 LEU A CA 1
ATOM 584 C C . LEU A 1 83 ? -11.085 -20.834 40.355 1.00 53.91 83 LEU A C 1
ATOM 586 O O . LEU A 1 83 ? -10.591 -21.497 41.276 1.00 53.91 83 LEU A O 1
ATOM 590 N N . HIS A 1 84 ? -11.541 -21.404 39.238 1.00 56.78 84 HIS A N 1
ATOM 591 C CA . HIS A 1 84 ? -11.236 -22.798 38.935 1.00 56.78 84 HIS A CA 1
ATOM 592 C C . HIS A 1 84 ? -9.712 -22.981 39.019 1.00 56.78 84 HIS A C 1
ATOM 594 O O . HIS A 1 84 ? -8.948 -22.357 38.280 1.00 56.78 84 HIS A O 1
ATOM 600 N N . LYS A 1 85 ? -9.248 -23.818 39.959 1.00 62.16 85 LYS A N 1
ATOM 601 C CA . LYS A 1 85 ? -7.808 -24.000 40.211 1.00 62.16 85 LYS A CA 1
ATOM 602 C C . LYS A 1 85 ? -7.070 -24.488 38.959 1.00 62.16 85 LYS A C 1
ATOM 604 O O . LYS A 1 85 ? -5.946 -24.069 38.725 1.00 62.16 85 LYS A O 1
ATOM 609 N N . ALA A 1 86 ? -7.699 -25.327 38.133 1.00 70.19 86 ALA A N 1
ATOM 610 C CA . ALA A 1 86 ? -7.042 -25.948 36.982 1.00 70.19 86 ALA A CA 1
ATOM 611 C C . ALA A 1 86 ? -6.677 -24.966 35.835 1.00 70.19 86 ALA A C 1
ATOM 613 O O . ALA A 1 86 ? -5.502 -24.957 35.450 1.00 70.19 86 ALA A O 1
ATOM 614 N N . PRO A 1 87 ? -7.585 -24.106 35.317 1.00 75.00 87 PRO A N 1
ATOM 615 C CA . PRO A 1 87 ? -7.242 -23.075 34.328 1.00 75.00 87 PRO A CA 1
ATOM 616 C C . PRO A 1 87 ? -6.209 -22.068 34.841 1.00 75.00 87 PRO A C 1
ATOM 618 O O . PRO A 1 87 ? -5.240 -21.775 34.147 1.00 75.00 87 PRO A O 1
ATOM 621 N N . LEU A 1 88 ? -6.349 -21.607 36.090 1.00 77.62 88 LEU A N 1
ATOM 622 C CA . LEU A 1 88 ? -5.415 -20.656 36.698 1.00 77.62 88 LEU A CA 1
ATOM 623 C C . LEU A 1 88 ? -4.006 -21.237 36.843 1.00 77.62 88 LEU A C 1
ATOM 625 O O . LEU A 1 88 ? -3.029 -20.587 36.480 1.00 77.62 88 LEU A O 1
ATOM 629 N N . THR A 1 89 ? -3.886 -22.464 37.356 1.00 81.12 89 THR A N 1
ATOM 630 C CA . THR A 1 89 ? -2.589 -23.142 37.474 1.00 81.12 89 THR A CA 1
ATOM 631 C C . THR A 1 89 ? -1.969 -23.395 36.101 1.00 81.12 89 THR A C 1
ATOM 633 O O . THR A 1 89 ? -0.755 -23.265 35.947 1.00 81.12 89 THR A O 1
ATOM 636 N N . SER A 1 90 ? -2.784 -23.703 35.090 1.00 83.00 90 SER A N 1
ATOM 637 C CA . SER A 1 90 ? -2.310 -23.897 33.717 1.00 83.00 90 SER A CA 1
ATOM 638 C C . SER A 1 90 ? -1.795 -22.595 33.100 1.00 83.00 90 SER A C 1
ATOM 640 O O . SER A 1 90 ? -0.675 -22.581 32.591 1.00 83.00 90 SER A O 1
ATOM 642 N N . ALA A 1 91 ? -2.553 -21.500 33.212 1.00 83.06 91 ALA A N 1
ATOM 643 C CA . ALA A 1 91 ? -2.150 -20.178 32.736 1.00 83.06 91 ALA A CA 1
ATOM 644 C C . ALA A 1 91 ? -0.879 -19.683 33.444 1.00 83.06 91 ALA A C 1
ATOM 646 O O . ALA A 1 91 ? 0.069 -19.273 32.780 1.00 83.06 91 ALA A O 1
ATOM 647 N N . ALA A 1 92 ? -0.810 -19.802 34.774 1.00 85.19 92 ALA A N 1
ATOM 648 C CA . ALA A 1 92 ? 0.359 -19.401 35.556 1.00 85.19 92 ALA A CA 1
ATOM 649 C C . ALA A 1 92 ? 1.620 -20.187 35.161 1.00 85.19 92 ALA A C 1
ATOM 651 O O . ALA A 1 92 ? 2.685 -19.604 34.967 1.00 85.19 92 ALA A O 1
ATOM 652 N N . ARG A 1 93 ? 1.490 -21.504 34.952 1.00 84.38 93 ARG A N 1
ATOM 653 C CA . ARG A 1 93 ? 2.595 -22.356 34.491 1.00 84.38 93 ARG A CA 1
ATOM 654 C C . ARG A 1 93 ? 3.111 -21.937 33.115 1.00 84.38 93 ARG A C 1
ATOM 656 O O . ARG A 1 93 ? 4.320 -21.902 32.921 1.00 84.38 93 ARG A O 1
ATOM 663 N N . LEU A 1 94 ? 2.218 -21.633 32.173 1.00 84.19 94 LEU A N 1
ATOM 664 C CA . LEU A 1 94 ? 2.610 -21.218 30.825 1.00 84.19 94 LEU A CA 1
ATOM 665 C C . LEU A 1 94 ? 3.208 -19.800 30.795 1.00 84.19 94 LEU A C 1
ATOM 667 O O . LEU A 1 94 ? 4.137 -19.546 30.036 1.00 84.19 94 LEU A O 1
ATOM 671 N N . LEU A 1 95 ? 2.712 -18.897 31.647 1.00 83.56 95 LEU A N 1
ATOM 672 C CA . LEU A 1 95 ? 3.281 -17.560 31.851 1.00 83.56 95 LEU A CA 1
ATOM 673 C C . LEU A 1 95 ? 4.604 -17.589 32.631 1.00 83.56 95 LEU A C 1
ATOM 675 O O . LEU A 1 95 ? 5.344 -16.607 32.624 1.00 83.56 95 LEU A O 1
ATOM 679 N N . GLY A 1 96 ? 4.909 -18.691 33.319 1.00 83.75 96 GLY A N 1
ATOM 680 C CA . GLY A 1 96 ? 6.096 -18.812 34.159 1.00 83.75 96 GLY A CA 1
ATOM 681 C C . GLY A 1 96 ? 6.015 -17.999 35.455 1.00 83.75 96 GLY A C 1
ATOM 682 O O . GLY A 1 96 ? 7.034 -17.489 35.911 1.00 83.75 96 GLY A O 1
ATOM 683 N N . CYS A 1 97 ? 4.825 -17.835 36.037 1.00 85.38 97 CYS A N 1
ATOM 684 C CA . CYS A 1 97 ? 4.625 -17.179 37.335 1.00 85.38 97 CYS A CA 1
ATOM 685 C C . CYS A 1 97 ? 3.915 -18.100 38.333 1.00 85.38 97 CYS A C 1
ATOM 687 O O . CYS A 1 97 ? 3.354 -19.141 37.973 1.00 85.38 97 CYS A O 1
ATOM 689 N N . ALA A 1 98 ? 3.935 -17.737 39.616 1.00 86.25 98 ALA A N 1
ATOM 690 C CA . ALA A 1 98 ? 3.227 -18.515 40.619 1.00 86.25 98 ALA A CA 1
ATOM 691 C C . ALA A 1 98 ? 1.714 -18.239 40.554 1.00 86.25 98 ALA A C 1
ATOM 693 O O . ALA A 1 98 ? 1.270 -17.095 40.469 1.00 86.25 98 ALA A O 1
ATOM 694 N N . ALA A 1 99 ? 0.889 -19.288 40.658 1.00 84.25 99 ALA A N 1
ATOM 695 C CA . ALA A 1 99 ? -0.570 -19.161 40.536 1.00 84.25 99 ALA A CA 1
ATOM 696 C C . ALA A 1 99 ? -1.195 -18.196 41.564 1.00 84.25 99 ALA A C 1
ATOM 698 O O . ALA A 1 99 ? -2.209 -17.562 41.278 1.00 84.25 99 ALA A O 1
ATOM 699 N N . HIS A 1 100 ? -0.585 -18.063 42.745 1.00 82.75 100 HIS A N 1
ATOM 700 C CA . HIS A 1 100 ? -1.033 -17.127 43.776 1.00 82.75 100 HIS A CA 1
ATOM 701 C C . HIS A 1 100 ? -0.733 -15.661 43.416 1.00 82.75 100 HIS A C 1
ATOM 703 O O . HIS A 1 100 ? -1.554 -14.796 43.707 1.00 82.75 100 HIS A O 1
ATOM 709 N N . GLU A 1 101 ? 0.385 -15.384 42.740 1.00 83.69 101 GLU A N 1
ATOM 710 C CA . GLU A 1 101 ? 0.750 -14.037 42.282 1.00 83.69 101 GLU A CA 1
ATOM 711 C C . GLU A 1 101 ? -0.174 -13.585 41.151 1.00 83.69 101 GLU A C 1
ATOM 713 O O . GLU A 1 101 ? -0.694 -12.471 41.185 1.00 83.69 101 GLU A O 1
ATOM 718 N N . LEU A 1 102 ? -0.458 -14.480 40.194 1.00 83.56 102 LEU A N 1
ATOM 719 C CA . LEU A 1 102 ? -1.426 -14.221 39.126 1.00 83.56 102 LEU A CA 1
ATOM 720 C C . LEU A 1 102 ? -2.831 -13.977 39.698 1.00 83.56 102 LEU A C 1
ATOM 722 O O . LEU A 1 102 ? -3.503 -13.024 39.312 1.00 83.56 102 LEU A O 1
ATOM 726 N N . MET A 1 103 ? -3.261 -14.786 40.672 1.00 82.44 103 MET A N 1
ATOM 727 C CA . MET A 1 103 ? -4.531 -14.578 41.373 1.00 82.44 103 MET A CA 1
ATOM 728 C C . MET A 1 103 ? -4.578 -13.221 42.080 1.00 82.44 103 MET A C 1
ATOM 730 O O . MET A 1 103 ? -5.582 -12.514 41.995 1.00 82.44 103 MET A O 1
ATOM 734 N N . GLN A 1 104 ? -3.510 -12.841 42.781 1.00 82.19 104 GLN A N 1
ATOM 735 C CA . GLN A 1 104 ? -3.442 -11.570 43.495 1.00 82.19 104 GLN A CA 1
ATOM 736 C C . GLN A 1 104 ? -3.481 -10.381 42.529 1.00 82.19 104 GLN A C 1
ATOM 738 O O . GLN A 1 104 ? -4.213 -9.424 42.778 1.00 82.19 104 GLN A O 1
ATOM 743 N N . ALA A 1 105 ? -2.762 -10.457 41.410 1.00 81.62 105 ALA A N 1
ATOM 744 C CA . ALA A 1 105 ? -2.731 -9.404 40.401 1.00 81.62 105 ALA A CA 1
ATOM 745 C C . ALA A 1 105 ? -4.093 -9.190 39.715 1.00 81.62 105 ALA A C 1
ATOM 747 O O . ALA A 1 105 ? -4.454 -8.055 39.420 1.00 81.62 105 ALA A O 1
ATOM 748 N N . LEU A 1 106 ? -4.870 -10.258 39.507 1.00 81.31 106 LEU A N 1
ATOM 749 C CA . LEU A 1 106 ? -6.213 -10.173 38.918 1.00 81.31 106 LEU A CA 1
ATOM 750 C C . LEU A 1 106 ? -7.289 -9.725 39.924 1.00 81.31 106 LEU A C 1
ATOM 752 O O . LEU A 1 106 ? -8.301 -9.147 39.538 1.00 81.31 106 LEU A O 1
ATOM 756 N N . SER A 1 107 ? -7.092 -9.996 41.218 1.00 78.81 107 SER A N 1
ATOM 757 C CA . SER A 1 107 ? -8.105 -9.773 42.264 1.00 78.81 107 SER A CA 1
ATOM 758 C C . SER A 1 107 ? -7.900 -8.508 43.099 1.00 78.81 107 SER A C 1
ATOM 760 O O . SER A 1 107 ? -8.790 -8.131 43.869 1.00 78.81 107 SER A O 1
ATOM 762 N N . THR A 1 108 ? -6.750 -7.842 42.975 1.00 75.25 108 THR A N 1
ATOM 763 C CA . THR A 1 108 ? -6.421 -6.639 43.748 1.00 75.25 108 THR A CA 1
ATOM 764 C C . THR A 1 108 ? -5.982 -5.497 42.843 1.00 75.25 108 THR A C 1
ATOM 766 O O . THR A 1 108 ? -5.209 -5.689 41.910 1.00 75.25 108 THR A O 1
ATOM 769 N N . HIS A 1 109 ? -6.443 -4.283 43.140 1.00 69.88 109 HIS A N 1
ATOM 770 C CA . HIS A 1 109 ? -5.886 -3.060 42.568 1.00 69.88 109 HIS A CA 1
ATOM 771 C C . HIS A 1 109 ? -5.212 -2.249 43.674 1.00 69.88 109 HIS A C 1
ATOM 773 O O . HIS A 1 109 ? -5.683 -2.196 44.815 1.00 69.88 109 HIS A O 1
ATOM 779 N N . ARG A 1 110 ? -4.070 -1.640 43.348 1.00 65.31 110 ARG A N 1
ATOM 780 C CA . ARG A 1 110 ? -3.331 -0.774 44.269 1.00 65.31 110 ARG A CA 1
ATOM 781 C C . ARG A 1 110 ? -3.806 0.658 44.073 1.00 65.31 110 ARG A C 1
ATOM 783 O O . ARG A 1 110 ? -3.732 1.176 42.965 1.00 65.31 110 ARG A O 1
ATOM 790 N N . ILE A 1 111 ? -4.277 1.285 45.144 1.00 64.19 111 ILE A N 1
ATOM 791 C CA . ILE A 1 111 ? -4.568 2.718 45.154 1.00 64.19 111 ILE A CA 1
ATOM 792 C C . ILE A 1 111 ? -3.341 3.416 45.748 1.00 64.19 111 ILE A C 1
ATOM 794 O O . ILE A 1 111 ? -2.978 3.099 46.889 1.00 64.19 111 ILE A O 1
ATOM 798 N N . PRO A 1 112 ? -2.687 4.332 45.013 1.00 56.06 112 PRO A N 1
ATOM 799 C CA . PRO A 1 112 ? -1.598 5.112 45.573 1.00 56.06 112 PRO A CA 1
ATOM 800 C C . PRO A 1 112 ? -2.155 6.031 46.666 1.00 56.06 112 PRO A C 1
ATOM 802 O O . PRO A 1 112 ? -2.938 6.937 46.387 1.00 56.06 112 PRO A O 1
ATOM 805 N N . ALA A 1 113 ? -1.774 5.783 47.921 1.00 50.50 113 ALA A N 1
ATOM 806 C CA . ALA A 1 113 ? -1.986 6.710 49.028 1.00 50.50 113 ALA A CA 1
ATOM 807 C C . ALA A 1 113 ? -0.631 7.290 49.456 1.00 50.50 113 ALA A C 1
ATOM 809 O O . ALA A 1 113 ? 0.400 6.639 49.321 1.00 50.50 113 ALA A O 1
ATOM 810 N N . ALA A 1 114 ? -0.633 8.527 49.964 1.00 48.97 114 ALA A N 1
ATOM 811 C CA . ALA A 1 114 ? 0.526 9.424 50.080 1.00 48.97 114 ALA A CA 1
ATOM 812 C C . ALA A 1 114 ? 1.812 8.867 50.742 1.00 48.97 114 ALA A C 1
ATOM 814 O O . ALA A 1 114 ? 2.860 9.499 50.620 1.00 48.97 114 ALA A O 1
ATOM 815 N N . LYS A 1 115 ? 1.756 7.725 51.443 1.00 48.72 115 LYS A N 1
ATOM 816 C CA . LYS A 1 115 ? 2.931 7.020 51.991 1.00 48.72 115 LYS A CA 1
ATOM 817 C C . LYS A 1 115 ? 2.911 5.491 51.839 1.00 48.72 115 LYS A C 1
ATOM 819 O O . LYS A 1 115 ? 3.975 4.902 51.966 1.00 48.72 115 LYS A O 1
ATOM 824 N N . ASP A 1 116 ? 1.769 4.872 51.519 1.00 51.19 116 ASP A N 1
ATOM 825 C CA . ASP A 1 116 ? 1.617 3.417 51.374 1.00 51.19 116 ASP A CA 1
ATOM 826 C C . ASP A 1 116 ? 0.645 3.080 50.235 1.00 51.19 116 ASP A C 1
ATOM 828 O O . ASP A 1 116 ? -0.411 3.695 50.090 1.00 51.19 116 ASP A O 1
ATOM 832 N N . ASN A 1 117 ? 0.964 2.059 49.440 1.00 58.91 117 ASN A N 1
ATOM 833 C CA . ASN A 1 117 ? 0.043 1.541 48.429 1.00 58.91 117 ASN A CA 1
ATOM 834 C C . ASN A 1 117 ? -0.989 0.626 49.098 1.00 58.91 117 ASN A C 1
ATOM 836 O O . ASN A 1 117 ? -0.658 -0.484 49.519 1.00 58.91 117 ASN A O 1
ATOM 840 N N . ILE A 1 118 ? -2.249 1.060 49.170 1.00 66.69 118 ILE A N 1
ATOM 841 C CA . ILE A 1 118 ? -3.322 0.252 49.762 1.00 66.69 118 ILE A CA 1
ATOM 842 C C . ILE A 1 118 ? -3.841 -0.719 48.697 1.00 66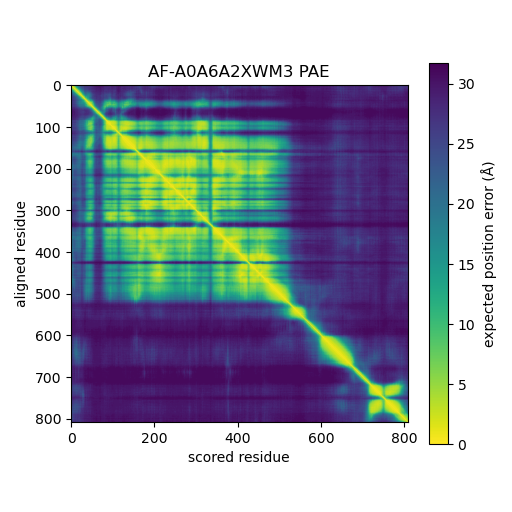.69 118 ILE A C 1
ATOM 844 O O . ILE A 1 118 ? -4.377 -0.306 47.667 1.00 66.69 118 ILE A O 1
ATOM 848 N N . ALA A 1 119 ? -3.688 -2.022 48.944 1.00 65.00 119 ALA A N 1
ATOM 849 C CA . ALA A 1 119 ? -4.262 -3.068 48.103 1.00 65.00 119 ALA A CA 1
ATOM 850 C C . ALA A 1 119 ? -5.755 -3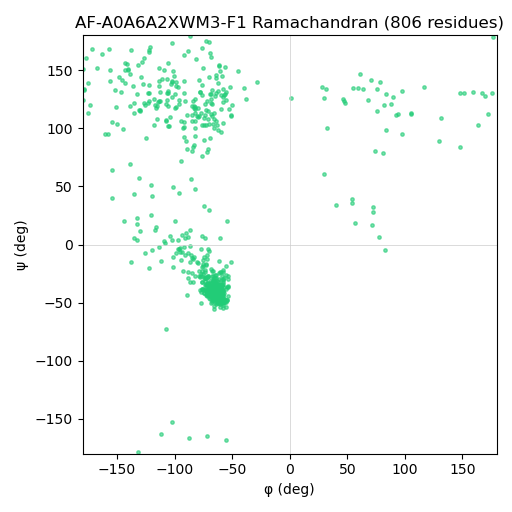.235 48.427 1.00 65.00 119 ALA A C 1
ATOM 852 O O . ALA A 1 119 ? -6.121 -3.716 49.501 1.00 65.00 119 ALA A O 1
ATOM 853 N N . LYS A 1 120 ? -6.626 -2.837 47.497 1.00 75.38 120 LYS A N 1
ATOM 854 C CA . LYS A 1 120 ? -8.078 -2.997 47.610 1.00 75.38 120 LYS A CA 1
ATOM 855 C C . LYS A 1 120 ? -8.533 -4.164 46.733 1.00 75.38 120 LYS A C 1
ATOM 857 O O . LYS A 1 120 ? -8.059 -4.326 45.610 1.00 75.38 120 LYS A O 1
ATOM 862 N N . LYS A 1 121 ? -9.456 -4.986 47.243 1.00 76.69 121 LYS A N 1
ATOM 863 C CA . LYS A 1 121 ? -10.084 -6.056 46.451 1.00 76.69 121 LYS A CA 1
ATOM 864 C C . LYS A 1 121 ? -10.889 -5.442 45.302 1.00 76.69 121 LYS A C 1
ATOM 866 O O . LYS A 1 121 ? -11.672 -4.517 45.531 1.00 76.69 121 LYS A O 1
ATOM 871 N N . SER A 1 122 ? -10.673 -5.947 44.095 1.00 75.69 122 SER A N 1
ATOM 872 C CA . SER A 1 122 ? -11.391 -5.536 42.889 1.00 75.69 122 SER A CA 1
ATOM 873 C C . SER A 1 122 ? -12.805 -6.117 42.872 1.00 75.69 122 SER A C 1
ATOM 875 O O . SER A 1 122 ? -13.069 -7.165 43.468 1.00 75.69 122 SER A O 1
ATOM 877 N N . THR A 1 123 ? -13.733 -5.429 42.207 1.00 79.00 123 THR A N 1
ATOM 878 C CA . THR A 1 123 ? -15.058 -5.995 41.917 1.00 79.00 123 THR A CA 1
ATOM 879 C C . THR A 1 123 ? -14.944 -7.119 40.884 1.00 79.00 123 THR A C 1
ATOM 881 O O . THR A 1 123 ? -13.925 -7.240 40.203 1.00 79.00 123 THR A O 1
ATOM 884 N N . LEU A 1 124 ? -15.994 -7.936 40.742 1.00 76.75 124 LEU A N 1
ATOM 885 C CA . LEU A 1 124 ? -16.021 -9.003 39.737 1.00 76.75 124 LEU A CA 1
ATOM 886 C C . LEU A 1 124 ? -15.758 -8.461 38.323 1.00 76.75 124 LEU A C 1
ATOM 888 O O . LEU A 1 124 ? -14.903 -8.991 37.621 1.00 76.75 124 LEU A O 1
ATOM 892 N N . GLN A 1 125 ? -16.441 -7.376 37.947 1.00 73.44 125 GLN A N 1
ATOM 893 C CA . GLN A 1 125 ? -16.261 -6.745 36.640 1.00 73.44 125 GLN A CA 1
ATOM 894 C C . GLN A 1 125 ? -14.820 -6.254 36.454 1.00 73.44 125 GLN A C 1
ATOM 896 O O . GLN A 1 125 ? -14.169 -6.636 35.495 1.00 73.44 125 GLN A O 1
ATOM 901 N N . GLN A 1 126 ? -14.261 -5.544 37.440 1.00 75.62 126 GLN A N 1
ATOM 902 C CA . GLN A 1 126 ? -12.873 -5.071 37.382 1.00 75.62 126 GLN A CA 1
ATOM 903 C C . GLN A 1 126 ? -11.856 -6.210 37.237 1.00 75.62 126 GLN A C 1
ATOM 905 O O . GLN A 1 126 ? -10.831 -6.036 36.583 1.00 75.62 126 GLN A O 1
ATOM 910 N N . ALA A 1 127 ? -12.107 -7.369 37.853 1.00 79.12 127 ALA A N 1
ATOM 911 C CA . ALA A 1 127 ? -11.239 -8.536 37.719 1.00 79.12 1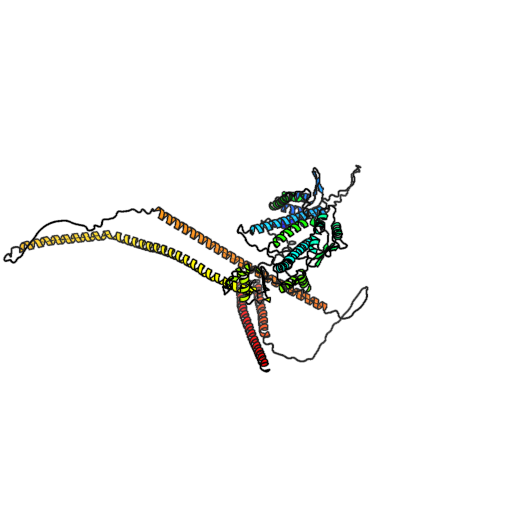27 ALA A CA 1
ATOM 912 C C . ALA A 1 127 ? -11.309 -9.153 36.308 1.00 79.12 127 ALA A C 1
ATOM 914 O O . ALA A 1 127 ? -10.273 -9.548 35.770 1.00 79.12 127 ALA A O 1
ATOM 915 N N . ILE A 1 128 ? -12.501 -9.194 35.697 1.00 78.88 128 ILE A N 1
ATOM 916 C CA . ILE A 1 128 ? -12.695 -9.605 34.295 1.00 78.88 128 ILE A CA 1
ATOM 917 C C . ILE A 1 128 ? -11.962 -8.636 33.361 1.00 78.88 128 ILE A C 1
ATOM 919 O O . ILE A 1 128 ? -11.164 -9.073 32.534 1.00 78.88 128 ILE A O 1
ATOM 923 N N . ASP A 1 129 ? -12.147 -7.332 33.556 1.00 75.44 129 ASP A N 1
ATOM 924 C CA . ASP A 1 129 ? -11.520 -6.302 32.725 1.00 75.44 129 ASP A CA 1
ATOM 925 C C . ASP A 1 129 ? -9.986 -6.374 32.831 1.00 75.44 129 ASP A C 1
ATOM 927 O O . ASP A 1 129 ? -9.274 -6.305 31.831 1.00 75.44 129 ASP A O 1
ATOM 931 N N . THR A 1 130 ? -9.460 -6.604 34.041 1.00 77.50 130 THR A N 1
ATOM 932 C CA . THR A 1 130 ? -8.016 -6.766 34.296 1.00 77.50 130 THR A CA 1
ATOM 933 C C . THR A 1 130 ? -7.454 -8.018 33.610 1.00 77.50 130 THR A C 1
ATOM 935 O O . THR A 1 130 ? -6.357 -7.981 33.049 1.00 77.50 130 THR A O 1
ATOM 938 N N . ARG A 1 131 ? -8.197 -9.132 33.623 1.00 83.38 131 ARG A N 1
ATOM 939 C CA . ARG A 1 131 ? -7.838 -10.371 32.911 1.00 83.38 131 ARG A CA 1
ATOM 940 C C . ARG A 1 131 ? -7.785 -10.143 31.401 1.00 83.38 131 ARG A C 1
ATOM 942 O O . ARG A 1 131 ? -6.824 -10.558 30.755 1.00 83.38 131 ARG A O 1
ATOM 949 N N . ASP A 1 132 ? -8.791 -9.475 30.851 1.00 79.31 132 ASP A N 1
ATOM 950 C CA . ASP A 1 132 ? -8.883 -9.215 29.416 1.00 79.31 132 ASP A CA 1
ATOM 951 C C . ASP A 1 132 ? -7.818 -8.207 28.963 1.00 79.31 132 ASP A C 1
ATOM 953 O O . ASP A 1 132 ? -7.219 -8.382 27.901 1.00 79.31 132 ASP A O 1
ATOM 957 N N . ALA A 1 133 ? -7.504 -7.203 29.787 1.00 78.44 133 ALA A N 1
ATOM 958 C CA . ALA A 1 133 ? -6.395 -6.278 29.556 1.00 78.44 133 ALA A CA 1
ATOM 959 C C . ALA A 1 133 ? -5.041 -7.008 29.516 1.00 78.44 133 ALA A C 1
ATOM 961 O O . ALA A 1 133 ? -4.241 -6.774 28.609 1.00 78.44 133 ALA A O 1
ATOM 962 N N . LEU A 1 134 ? -4.801 -7.946 30.443 1.00 81.62 134 LEU A N 1
ATOM 963 C CA . LEU A 1 134 ? -3.594 -8.780 30.435 1.00 81.62 134 LEU A CA 1
ATOM 964 C C . LEU A 1 134 ? -3.478 -9.597 29.138 1.00 81.62 134 LEU A C 1
ATOM 966 O O . LEU A 1 134 ? -2.409 -9.640 28.529 1.00 81.62 134 LEU A O 1
ATOM 970 N N . ALA A 1 135 ? -4.573 -10.222 28.697 1.00 84.12 135 ALA A N 1
ATOM 971 C CA . ALA A 1 135 ? -4.595 -11.006 27.464 1.00 84.12 135 ALA A CA 1
ATOM 972 C C . ALA A 1 135 ? -4.317 -10.138 26.222 1.00 84.12 135 ALA A C 1
ATOM 974 O O . ALA A 1 135 ? -3.461 -10.491 25.407 1.00 84.12 135 ALA A O 1
ATOM 975 N N . LYS A 1 136 ? -4.978 -8.976 26.109 1.00 81.31 136 LYS A N 1
ATOM 976 C CA . LYS A 1 136 ? -4.757 -8.005 25.021 1.00 81.31 136 LYS A CA 1
ATOM 977 C C . LYS A 1 136 ? -3.303 -7.542 24.966 1.00 81.31 136 LYS A C 1
ATOM 979 O O . LYS A 1 136 ? -2.720 -7.510 23.886 1.00 81.31 136 LYS A O 1
ATOM 984 N N . PHE A 1 137 ? -2.702 -7.244 26.118 1.00 81.44 137 PHE A N 1
ATOM 985 C CA . PHE A 1 137 ? -1.311 -6.805 26.192 1.00 81.44 137 PHE A CA 1
ATOM 986 C C . PHE A 1 137 ? -0.321 -7.861 25.704 1.00 81.44 137 PHE A C 1
ATOM 988 O O . PHE A 1 137 ? 0.578 -7.552 24.919 1.00 81.44 137 PHE A O 1
ATOM 995 N N . ILE A 1 138 ? -0.484 -9.107 26.163 1.00 83.88 138 ILE A N 1
ATOM 996 C CA . ILE A 1 138 ? 0.383 -10.216 25.751 1.00 83.88 138 ILE A CA 1
ATOM 997 C C . ILE A 1 138 ? 0.268 -10.430 24.242 1.00 83.88 138 ILE A C 1
ATOM 999 O O . ILE A 1 138 ? 1.290 -10.564 23.573 1.00 83.88 138 ILE A O 1
ATOM 1003 N N . TYR A 1 139 ? -0.956 -10.422 23.706 1.00 87.25 139 TYR A N 1
ATOM 1004 C CA . TYR A 1 139 ? -1.190 -10.593 22.275 1.00 87.25 139 TYR A CA 1
ATOM 1005 C C . TYR A 1 139 ? -0.566 -9.460 21.450 1.00 87.25 139 TYR A C 1
ATOM 1007 O O . TYR A 1 139 ? 0.194 -9.734 20.525 1.00 87.25 139 TYR A O 1
ATOM 1015 N N . ALA A 1 140 ? -0.822 -8.199 21.814 1.00 82.69 140 ALA A N 1
ATOM 1016 C CA . ALA A 1 140 ? -0.268 -7.040 21.116 1.00 82.69 140 ALA A CA 1
ATOM 1017 C C . ALA A 1 140 ? 1.270 -7.037 21.141 1.00 82.69 140 ALA A C 1
ATOM 1019 O O . ALA A 1 140 ? 1.909 -6.876 20.106 1.00 82.69 140 ALA A O 1
ATOM 1020 N N . SER A 1 141 ? 1.874 -7.316 22.301 1.00 85.25 141 SER A N 1
ATOM 1021 C CA . SER A 1 141 ? 3.336 -7.367 22.436 1.00 85.25 141 SER A CA 1
ATOM 1022 C C . SER A 1 141 ? 3.960 -8.514 21.640 1.00 85.25 141 SER A C 1
ATOM 1024 O O . SER A 1 141 ? 5.043 -8.362 21.070 1.00 85.25 141 SER A O 1
ATOM 1026 N N . LEU A 1 142 ? 3.287 -9.669 21.592 1.00 88.19 142 LEU A N 1
ATOM 1027 C CA . LEU A 1 142 ? 3.716 -10.803 20.780 1.00 88.19 142 LEU A CA 1
ATOM 1028 C C . LEU A 1 142 ? 3.640 -10.473 19.289 1.00 88.19 142 LEU A C 1
ATOM 1030 O O . LEU A 1 142 ? 4.582 -10.774 18.560 1.00 88.19 142 LEU A O 1
ATOM 1034 N N . PHE A 1 143 ? 2.553 -9.837 18.854 1.00 88.12 143 PHE A N 1
ATOM 1035 C CA . PHE A 1 143 ? 2.384 -9.384 17.478 1.00 88.12 143 PHE A CA 1
ATOM 1036 C C . PHE A 1 143 ? 3.496 -8.406 17.073 1.00 88.12 143 PHE A C 1
ATOM 1038 O O . PHE A 1 143 ? 4.184 -8.646 16.082 1.00 88.12 143 PHE A O 1
ATOM 1045 N N . ASP A 1 144 ? 3.758 -7.378 17.884 1.00 85.56 144 ASP A N 1
ATOM 1046 C CA . ASP A 1 144 ? 4.841 -6.417 17.639 1.00 85.56 144 ASP A CA 1
ATOM 1047 C C . ASP A 1 144 ? 6.210 -7.105 17.557 1.00 85.56 144 ASP A C 1
ATOM 1049 O O . ASP A 1 144 ? 7.038 -6.785 16.702 1.00 85.56 144 ASP A O 1
ATOM 1053 N N . TRP A 1 145 ? 6.459 -8.082 18.433 1.00 89.69 145 TRP A N 1
ATOM 1054 C CA . TRP A 1 145 ? 7.695 -8.858 18.407 1.00 89.69 145 TRP A CA 1
ATOM 1055 C C . TRP A 1 145 ? 7.828 -9.709 17.142 1.00 89.69 145 TRP A C 1
ATOM 1057 O O . TRP A 1 145 ? 8.922 -9.766 16.578 1.00 89.69 145 TRP A O 1
ATOM 1067 N N . LEU A 1 146 ? 6.744 -10.340 16.679 1.00 92.38 146 LEU A N 1
ATOM 1068 C CA . LEU A 1 146 ? 6.730 -11.111 15.433 1.00 92.38 146 LEU A CA 1
ATOM 1069 C C . LEU A 1 146 ? 7.043 -10.215 14.235 1.00 92.38 146 LEU A C 1
ATOM 1071 O O . LEU A 1 146 ? 7.922 -10.552 13.442 1.00 92.38 146 LEU A O 1
ATOM 1075 N N . VAL A 1 147 ? 6.396 -9.051 14.146 1.00 91.50 147 VAL A N 1
ATOM 1076 C CA . VAL A 1 147 ? 6.676 -8.053 13.104 1.00 91.50 147 VAL A CA 1
ATOM 1077 C C . VAL A 1 147 ? 8.144 -7.614 13.157 1.00 91.50 147 VAL A C 1
ATOM 1079 O O . VAL A 1 147 ? 8.806 -7.549 12.123 1.00 91.50 147 VAL A O 1
ATOM 1082 N N . GLU A 1 148 ? 8.704 -7.392 14.350 1.00 90.56 148 GLU A N 1
ATOM 1083 C CA . GLU A 1 148 ? 10.124 -7.059 14.517 1.00 90.56 148 GLU A CA 1
ATOM 1084 C C . GLU A 1 148 ? 11.057 -8.181 14.020 1.00 90.56 148 GLU A C 1
ATOM 1086 O O . GLU A 1 148 ? 12.068 -7.892 13.376 1.00 90.56 148 GLU A O 1
ATOM 1091 N N . GLN A 1 149 ? 10.735 -9.454 14.282 1.00 91.62 149 GLN A N 1
ATOM 1092 C CA . GLN A 1 149 ? 11.529 -10.583 13.777 1.00 91.62 149 GLN A CA 1
ATOM 1093 C C . GLN A 1 149 ? 11.450 -10.704 12.253 1.00 91.62 149 GLN A C 1
ATOM 1095 O O . GLN A 1 149 ? 12.479 -10.904 11.605 1.00 91.62 149 GLN A O 1
ATOM 1100 N N . ILE A 1 150 ? 10.254 -10.547 11.679 1.00 93.12 150 ILE A N 1
ATOM 1101 C CA . ILE A 1 150 ? 10.054 -10.560 10.226 1.00 93.12 150 ILE A CA 1
ATOM 1102 C C . ILE A 1 150 ? 10.886 -9.442 9.592 1.00 93.12 150 ILE A C 1
ATOM 1104 O O . ILE A 1 150 ? 11.688 -9.710 8.699 1.00 93.12 150 ILE A O 1
ATOM 1108 N N . ASN A 1 151 ? 10.802 -8.219 10.119 1.00 91.25 151 ASN A N 1
ATOM 1109 C CA . ASN A 1 151 ? 11.563 -7.077 9.613 1.00 91.25 151 ASN A CA 1
ATOM 1110 C C . ASN A 1 151 ? 13.079 -7.301 9.684 1.00 91.25 151 ASN A C 1
ATOM 1112 O O . ASN A 1 151 ? 13.775 -7.018 8.715 1.00 91.25 151 ASN A O 1
ATOM 1116 N N . LYS A 1 152 ? 13.594 -7.880 10.776 1.00 90.50 152 LYS A N 1
ATOM 1117 C CA . LYS A 1 152 ? 15.018 -8.250 10.895 1.00 90.50 152 LYS A CA 1
ATOM 1118 C C . LYS A 1 152 ? 15.451 -9.286 9.858 1.00 90.50 152 LYS A C 1
ATOM 1120 O O . LYS A 1 152 ? 16.580 -9.236 9.384 1.00 90.50 152 LYS A O 1
ATOM 1125 N N . SER A 1 153 ? 14.573 -10.226 9.507 1.00 92.25 153 SER A N 1
ATOM 1126 C CA . SER A 1 153 ? 14.864 -11.244 8.490 1.00 92.25 153 SER A CA 1
ATOM 1127 C C . SER A 1 153 ? 14.835 -10.696 7.058 1.00 92.25 153 SER A C 1
ATOM 1129 O O . SER A 1 153 ? 15.550 -11.200 6.194 1.00 92.25 153 SER A O 1
ATOM 1131 N N . LEU A 1 154 ? 14.034 -9.651 6.823 1.00 88.12 154 LEU A N 1
ATOM 1132 C CA . LEU A 1 154 ? 13.870 -8.990 5.528 1.00 88.12 154 LEU A CA 1
ATOM 1133 C C . LEU A 1 154 ? 14.804 -7.783 5.341 1.00 88.12 154 LEU A C 1
ATOM 1135 O O . LEU A 1 154 ? 14.846 -7.217 4.248 1.00 88.12 154 LEU A O 1
ATOM 1139 N N . GLU A 1 155 ? 15.548 -7.376 6.376 1.00 84.12 155 GLU A N 1
ATOM 1140 C CA . GLU A 1 155 ? 16.445 -6.223 6.324 1.00 84.12 155 GLU A CA 1
ATOM 1141 C C . GLU A 1 155 ? 17.566 -6.460 5.302 1.00 84.12 155 GLU A C 1
ATOM 1143 O O . GLU A 1 155 ? 18.558 -7.159 5.530 1.00 84.12 155 GLU A O 1
ATOM 1148 N N . VAL A 1 156 ? 17.422 -5.837 4.136 1.00 69.81 156 VAL A N 1
ATOM 1149 C CA . VAL A 1 156 ? 18.517 -5.677 3.187 1.00 69.81 156 VAL A CA 1
ATOM 1150 C C . VAL A 1 156 ? 19.446 -4.651 3.830 1.00 69.81 156 VAL A C 1
ATOM 1152 O O . VAL A 1 156 ? 19.016 -3.527 4.063 1.00 69.81 156 VAL A O 1
ATOM 1155 N N . GLY A 1 157 ? 20.681 -5.032 4.190 1.00 64.69 157 GLY A N 1
ATOM 1156 C CA . GLY A 1 157 ? 21.637 -4.137 4.872 1.00 64.69 157 GLY A CA 1
ATOM 1157 C C . GLY A 1 157 ? 21.907 -2.820 4.116 1.00 64.69 157 GLY A C 1
ATOM 1158 O O . GLY A 1 157 ? 21.255 -2.531 3.128 1.00 64.69 157 GLY A O 1
ATOM 1159 N N . LYS A 1 158 ? 22.923 -2.029 4.507 1.00 58.75 158 LYS A N 1
ATOM 1160 C CA . LYS A 1 158 ? 23.254 -0.665 3.986 1.00 58.75 158 LYS A CA 1
ATOM 1161 C C . LYS A 1 158 ? 23.455 -0.472 2.453 1.00 58.75 158 LYS A C 1
ATOM 1163 O O . LYS A 1 158 ? 24.109 0.480 2.032 1.00 58.75 158 LYS A O 1
ATOM 1168 N N . ARG A 1 159 ? 22.968 -1.345 1.574 1.00 60.28 159 ARG A N 1
ATOM 1169 C CA . ARG A 1 159 ? 22.771 -1.046 0.157 1.00 60.28 159 ARG A CA 1
ATOM 1170 C C . ARG A 1 159 ? 21.658 -0.009 0.050 1.00 60.28 159 ARG A C 1
ATOM 1172 O O . ARG A 1 159 ? 20.508 -0.300 0.348 1.00 60.28 159 ARG A O 1
ATOM 1179 N N . CYS A 1 160 ? 22.047 1.200 -0.340 1.00 53.88 160 CYS A N 1
ATOM 1180 C CA . CYS A 1 160 ? 21.156 2.326 -0.579 1.00 53.88 160 CYS A CA 1
ATOM 1181 C C . CYS A 1 160 ? 20.028 1.890 -1.520 1.00 53.88 160 CYS A C 1
ATOM 1183 O O . CYS A 1 160 ? 20.275 1.573 -2.685 1.00 53.88 160 CYS A O 1
ATOM 1185 N N . VAL A 1 161 ? 18.808 1.803 -0.998 1.00 60.16 161 VAL A N 1
ATOM 1186 C CA . VAL A 1 161 ? 17.625 1.597 -1.824 1.00 60.16 161 VAL A CA 1
ATOM 1187 C C . VAL A 1 161 ? 17.131 2.996 -2.177 1.00 60.16 161 VAL A C 1
ATOM 1189 O O . VAL A 1 161 ? 16.359 3.587 -1.433 1.00 60.16 161 VAL A O 1
ATOM 1192 N N . ASP A 1 162 ? 17.623 3.562 -3.283 1.00 69.31 162 ASP A N 1
ATOM 1193 C CA . ASP A 1 162 ? 17.256 4.926 -3.715 1.00 69.31 162 ASP A CA 1
ATOM 1194 C C . ASP A 1 162 ? 15.748 5.076 -4.005 1.00 69.31 162 ASP A C 1
ATOM 1196 O O . ASP A 1 162 ? 15.254 6.191 -4.166 1.00 69.31 162 ASP A O 1
ATOM 1200 N N . ARG A 1 163 ? 15.005 3.964 -4.126 1.00 82.06 163 ARG A N 1
ATOM 1201 C CA . ARG A 1 163 ? 13.563 3.932 -4.411 1.00 82.06 163 ARG A CA 1
ATOM 1202 C C . ARG A 1 163 ? 12.895 2.755 -3.710 1.00 82.06 163 ARG A C 1
ATOM 1204 O O . ARG A 1 163 ? 13.344 1.625 -3.869 1.00 82.06 163 ARG A O 1
ATOM 1211 N N . SER A 1 164 ? 11.789 3.001 -3.020 1.00 85.12 164 SER A N 1
ATOM 1212 C CA . SER A 1 164 ? 10.938 1.965 -2.433 1.00 85.12 164 SER A CA 1
ATOM 1213 C C . SER A 1 164 ? 9.569 1.932 -3.113 1.00 85.12 164 SER A C 1
ATOM 1215 O O . SER A 1 164 ? 9.094 2.936 -3.641 1.00 85.12 164 SER A O 1
ATOM 1217 N N . ILE A 1 165 ? 8.942 0.755 -3.109 1.00 90.62 165 ILE A N 1
ATOM 1218 C CA . ILE A 1 165 ? 7.526 0.583 -3.436 1.00 90.62 165 ILE A CA 1
ATOM 1219 C C . ILE A 1 165 ? 6.864 0.081 -2.160 1.00 90.62 165 ILE A C 1
ATOM 1221 O O . ILE A 1 165 ? 7.232 -0.978 -1.653 1.00 90.62 165 ILE A O 1
ATOM 1225 N N . SER A 1 166 ? 5.914 0.854 -1.649 1.00 90.25 166 SER A N 1
ATOM 1226 C CA . SER A 1 166 ? 5.155 0.517 -0.448 1.00 90.25 166 SER A CA 1
ATOM 1227 C C . SER A 1 166 ? 3.753 0.083 -0.848 1.00 90.25 166 SER A C 1
ATOM 1229 O O . SER A 1 166 ? 3.085 0.775 -1.615 1.00 90.25 166 SER A O 1
ATOM 1231 N N . ILE A 1 167 ? 3.308 -1.058 -0.326 1.00 93.25 167 ILE A N 1
ATOM 1232 C CA . ILE A 1 167 ? 1.952 -1.572 -0.528 1.00 93.25 167 ILE A CA 1
ATOM 1233 C C . ILE A 1 167 ? 1.210 -1.402 0.794 1.00 93.25 167 ILE A C 1
ATOM 1235 O O . ILE A 1 167 ? 1.648 -1.923 1.818 1.00 93.25 167 ILE A O 1
ATOM 1239 N N . LEU A 1 168 ? 0.113 -0.649 0.767 1.00 92.62 168 LEU A N 1
ATOM 1240 C CA . LEU A 1 168 ? -0.747 -0.441 1.925 1.00 92.62 168 LEU A CA 1
ATOM 1241 C C . LEU A 1 168 ? -2.007 -1.290 1.769 1.00 92.62 168 LEU A C 1
ATOM 1243 O O . LEU A 1 168 ? -2.857 -0.982 0.933 1.00 92.62 168 LEU A O 1
ATOM 1247 N N . ASP A 1 169 ? -2.113 -2.331 2.588 1.00 92.94 169 ASP A N 1
ATOM 1248 C CA . ASP A 1 169 ? -3.314 -3.149 2.721 1.00 92.94 169 ASP A CA 1
ATOM 1249 C C . ASP A 1 169 ? -4.006 -2.819 4.046 1.00 92.94 169 ASP A C 1
ATOM 1251 O O . ASP A 1 169 ? -3.406 -2.911 5.118 1.00 92.94 169 ASP A O 1
ATOM 1255 N N . ILE A 1 170 ? -5.246 -2.346 3.964 1.00 87.25 170 ILE A N 1
ATOM 1256 C CA . ILE A 1 170 ? -6.018 -1.864 5.109 1.00 87.25 170 ILE A CA 1
ATOM 1257 C C . ILE A 1 170 ? -7.473 -2.299 4.999 1.00 87.25 170 ILE A C 1
ATOM 1259 O O . ILE A 1 170 ? -8.031 -2.418 3.908 1.00 87.25 170 ILE A O 1
ATOM 1263 N N . TYR A 1 171 ? -8.111 -2.467 6.158 1.00 80.69 171 TYR A N 1
ATOM 1264 C CA . TYR A 1 171 ? -9.532 -2.784 6.249 1.00 80.69 171 TYR A CA 1
ATOM 1265 C C . TYR A 1 171 ? -10.382 -1.754 5.503 1.00 80.69 171 TYR A C 1
ATOM 1267 O O . TYR A 1 171 ? -10.250 -0.545 5.709 1.00 80.69 171 TYR A O 1
ATOM 1275 N N . GLY A 1 172 ? -11.294 -2.244 4.664 1.00 83.75 172 GLY A N 1
ATOM 1276 C CA . GLY A 1 172 ? -12.280 -1.404 3.997 1.00 83.75 172 GLY A CA 1
ATOM 1277 C C . GLY A 1 172 ? -13.331 -0.850 4.961 1.00 83.75 172 GLY A C 1
ATOM 1278 O O . GLY A 1 172 ? -13.396 -1.207 6.134 1.00 83.75 172 GLY A O 1
ATOM 1279 N N . PHE A 1 173 ? -14.189 0.020 4.438 1.00 86.25 173 PHE A N 1
ATOM 1280 C CA . PHE A 1 173 ? -15.314 0.583 5.178 1.00 86.25 173 PHE A CA 1
ATOM 1281 C C . PHE A 1 173 ? -16.248 -0.506 5.742 1.00 86.25 173 PHE A C 1
ATOM 1283 O O . PHE A 1 173 ? -16.732 -1.361 4.994 1.00 86.25 173 PHE A O 1
ATOM 1290 N N . GLU A 1 174 ? -16.570 -0.432 7.036 1.00 86.88 174 GLU A N 1
ATOM 1291 C CA . GLU A 1 174 ? -17.410 -1.410 7.734 1.00 86.88 174 GLU A CA 1
ATOM 1292 C C . GLU A 1 174 ? -18.748 -0.816 8.180 1.00 86.88 174 GLU A C 1
ATOM 1294 O O . GLU A 1 174 ? -18.839 0.277 8.737 1.00 86.88 174 GLU A O 1
ATOM 1299 N N . SER A 1 175 ? -19.829 -1.568 7.974 1.00 86.44 175 SER A N 1
ATOM 1300 C CA . SER A 1 175 ? -21.153 -1.189 8.463 1.00 86.44 175 SER A CA 1
ATOM 1301 C C . SER A 1 175 ? -21.979 -2.432 8.769 1.00 86.44 175 SER A C 1
ATOM 1303 O O . SER A 1 175 ? -22.492 -3.111 7.877 1.00 86.44 175 SER A O 1
ATOM 1305 N N . PHE A 1 176 ? -22.103 -2.723 10.058 1.00 87.62 176 PHE A N 1
ATOM 1306 C CA . PHE A 1 176 ? -22.878 -3.823 10.611 1.00 87.62 176 PHE A CA 1
ATOM 1307 C C . PHE A 1 176 ? -24.210 -3.340 11.191 1.00 87.62 176 PHE A C 1
ATOM 1309 O O . PHE A 1 176 ? -24.485 -2.144 11.303 1.00 87.62 176 PHE A O 1
ATOM 1316 N N . LYS A 1 177 ? -25.053 -4.296 11.606 1.00 86.94 177 LYS A N 1
ATOM 1317 C CA . LYS A 1 177 ? -26.316 -4.004 12.311 1.00 86.94 177 LYS A CA 1
ATOM 1318 C C . LYS A 1 177 ? -26.089 -3.296 13.652 1.00 86.94 177 LYS A C 1
ATOM 1320 O O . LYS A 1 177 ? -26.936 -2.517 14.072 1.00 86.94 177 LYS A O 1
ATOM 1325 N N . LYS A 1 178 ? -24.973 -3.593 14.323 1.00 87.88 178 LYS A N 1
ATOM 1326 C CA . LYS A 1 178 ? -24.502 -2.920 15.538 1.00 87.88 178 LYS A CA 1
ATOM 1327 C C . LYS A 1 178 ? -23.033 -2.574 15.334 1.00 87.88 178 LYS A C 1
ATOM 1329 O O . LYS A 1 178 ? -22.231 -3.488 15.172 1.00 87.88 178 LYS A O 1
ATOM 1334 N N . ASN A 1 179 ? -22.707 -1.287 15.312 1.00 92.31 179 ASN A N 1
ATOM 1335 C CA . ASN A 1 179 ? -21.336 -0.804 15.146 1.00 92.31 179 ASN A CA 1
ATOM 1336 C C . ASN A 1 179 ? -20.842 -0.289 16.491 1.00 92.31 179 ASN A C 1
ATOM 1338 O O . ASN A 1 179 ? -21.555 0.470 17.150 1.00 92.31 179 ASN A O 1
ATOM 1342 N N . SER A 1 180 ? -19.645 -0.707 16.891 1.00 93.12 180 SER A N 1
ATOM 1343 C CA . SER A 1 180 ? -19.024 -0.265 18.138 1.00 93.12 180 SER A CA 1
ATOM 1344 C C . SER A 1 180 ? -17.803 0.617 17.844 1.00 93.12 180 SER A C 1
ATOM 1346 O O . SER A 1 180 ? -17.647 1.152 16.743 1.00 93.12 180 SER A O 1
ATOM 1348 N N . PHE A 1 181 ? -16.960 0.799 18.852 1.00 91.44 181 PHE A N 1
ATOM 1349 C CA . PHE A 1 181 ? -15.765 1.630 18.816 1.00 91.44 181 PHE A CA 1
ATOM 1350 C C . PHE A 1 181 ? -14.767 1.189 17.734 1.00 91.44 181 PHE A C 1
ATOM 1352 O O . PHE A 1 181 ? -14.138 2.021 17.088 1.00 91.44 181 PHE A O 1
ATOM 1359 N N . GLU A 1 182 ? -14.663 -0.114 17.479 1.00 91.31 182 GLU A N 1
ATOM 1360 C CA . GLU A 1 182 ? -13.763 -0.682 16.476 1.00 91.31 182 GLU A CA 1
ATOM 1361 C C . GLU A 1 182 ? -14.144 -0.219 15.062 1.00 91.31 182 GLU A C 1
ATOM 1363 O O . GLU A 1 182 ? -13.314 0.356 14.358 1.00 91.31 182 GLU A O 1
ATOM 1368 N N . GLN A 1 183 ? -15.421 -0.365 14.679 1.00 94.00 183 GLN A N 1
ATOM 1369 C CA . GLN A 1 183 ? -15.930 0.128 13.389 1.00 94.00 183 GLN A CA 1
ATOM 1370 C C . GLN A 1 183 ? -15.780 1.646 13.273 1.00 94.00 183 GLN A C 1
ATOM 1372 O O . GLN A 1 183 ? -15.493 2.157 12.195 1.00 94.00 183 GLN A O 1
ATOM 1377 N N . PHE A 1 184 ? -15.960 2.376 14.375 1.00 95.06 184 PHE A N 1
ATOM 1378 C CA . PHE A 1 184 ? -15.758 3.822 14.403 1.00 95.06 184 PHE A CA 1
ATOM 1379 C C . PHE A 1 184 ? -14.311 4.202 14.039 1.00 95.06 184 PHE A C 1
ATOM 1381 O O . PHE A 1 184 ? -14.108 5.066 13.185 1.00 95.06 184 PHE A O 1
ATOM 1388 N N . CYS A 1 185 ? -13.310 3.523 14.610 1.00 94.25 185 CYS A N 1
ATOM 1389 C CA . CYS A 1 185 ? -11.897 3.733 14.273 1.00 94.25 185 CYS A CA 1
ATOM 1390 C C . CYS A 1 185 ? -11.574 3.332 12.824 1.00 94.25 185 CYS A C 1
ATOM 1392 O O . CYS A 1 185 ? -10.909 4.091 12.115 1.00 94.25 185 CYS A O 1
ATOM 1394 N N . ILE A 1 186 ? -12.083 2.184 12.360 1.00 92.94 186 ILE A N 1
ATOM 1395 C CA . ILE A 1 186 ? -11.895 1.705 10.978 1.00 92.94 186 ILE A CA 1
ATOM 1396 C C . ILE A 1 186 ? -12.472 2.710 9.974 1.00 92.94 186 ILE A C 1
ATOM 1398 O O . ILE A 1 186 ? -11.802 3.099 9.013 1.00 92.94 186 ILE A O 1
ATOM 1402 N N . ASN A 1 187 ? -13.698 3.179 10.207 1.00 93.75 187 ASN A N 1
ATOM 1403 C CA . ASN A 1 187 ? -14.367 4.115 9.309 1.00 93.75 187 ASN A CA 1
ATOM 1404 C C . ASN A 1 187 ? -13.731 5.507 9.347 1.00 93.75 187 ASN A C 1
ATOM 1406 O O . ASN A 1 187 ? -13.648 6.151 8.305 1.00 93.75 187 ASN A O 1
ATOM 1410 N N . TYR A 1 188 ? -13.220 5.954 10.499 1.00 95.06 188 TYR A N 1
ATOM 1411 C CA . TYR A 1 188 ? -12.425 7.181 10.591 1.00 95.06 188 TYR A CA 1
ATOM 1412 C C . TYR A 1 188 ? -11.141 7.102 9.745 1.00 95.06 188 TYR A C 1
ATOM 1414 O O . TYR A 1 188 ? -10.861 8.019 8.971 1.00 95.06 188 TYR A O 1
ATOM 1422 N N . ALA A 1 189 ? -10.391 5.998 9.826 1.00 94.25 189 ALA A N 1
ATOM 1423 C CA . ALA A 1 189 ? -9.203 5.807 8.991 1.00 94.25 189 ALA A CA 1
ATOM 1424 C C . ALA A 1 189 ? -9.544 5.774 7.494 1.00 94.25 189 ALA A C 1
ATOM 1426 O O . ALA A 1 189 ? -8.870 6.428 6.696 1.00 94.25 189 ALA A O 1
ATOM 1427 N N . ASN A 1 190 ? -10.628 5.089 7.118 1.00 91.88 190 ASN A N 1
ATOM 1428 C CA . ASN A 1 190 ? -11.120 5.077 5.740 1.00 91.88 190 ASN A CA 1
ATOM 1429 C C . ASN A 1 190 ? -11.522 6.478 5.256 1.00 91.88 190 ASN A C 1
ATOM 1431 O O . ASN A 1 190 ? -11.204 6.842 4.129 1.00 91.88 190 ASN A O 1
ATOM 1435 N N . GLU A 1 191 ? -12.166 7.290 6.097 1.00 92.88 191 GLU A N 1
ATOM 1436 C CA . GLU A 1 191 ? -12.514 8.679 5.772 1.00 92.88 191 GLU A CA 1
ATOM 1437 C C . GLU A 1 191 ? -11.256 9.522 5.489 1.00 92.88 191 GLU A C 1
ATOM 1439 O O . GLU A 1 191 ? -11.206 10.296 4.529 1.00 92.88 191 GLU A O 1
ATOM 1444 N N . ARG A 1 192 ? -10.198 9.332 6.286 1.00 93.31 192 ARG A N 1
ATOM 1445 C CA . ARG A 1 192 ? -8.920 10.041 6.129 1.00 93.31 192 ARG A CA 1
ATOM 1446 C C . ARG A 1 192 ? -8.185 9.623 4.853 1.00 93.31 192 ARG A C 1
ATOM 1448 O O . ARG A 1 192 ? -7.712 10.482 4.112 1.00 93.31 192 ARG A O 1
ATOM 1455 N N . LEU A 1 193 ? -8.140 8.325 4.559 1.00 92.00 193 LEU A N 1
ATOM 1456 C CA . LEU A 1 193 ? -7.565 7.799 3.316 1.00 92.00 193 LEU A CA 1
ATOM 1457 C C . LEU A 1 193 ? -8.377 8.212 2.086 1.00 92.00 193 LEU A C 1
ATOM 1459 O O . LEU A 1 193 ? -7.798 8.531 1.047 1.00 92.00 193 LEU A O 1
ATOM 1463 N N . GLN A 1 194 ? -9.703 8.287 2.210 1.00 88.88 194 GLN A N 1
ATOM 1464 C CA . GLN A 1 194 ? -10.567 8.802 1.156 1.00 88.88 194 GLN A CA 1
ATOM 1465 C C . GLN A 1 194 ? -10.280 10.279 0.867 1.00 88.88 194 GLN A C 1
ATOM 1467 O O . GLN A 1 194 ? -10.249 10.660 -0.301 1.00 88.88 194 GLN A O 1
ATOM 1472 N N . GLN A 1 195 ? -9.990 11.097 1.884 1.00 91.50 195 GLN A N 1
ATOM 1473 C CA . GLN A 1 195 ? -9.561 12.477 1.648 1.00 91.50 195 GLN A CA 1
ATOM 1474 C C . GLN A 1 195 ? -8.255 12.523 0.864 1.00 91.50 195 GLN A C 1
ATOM 1476 O O . GLN A 1 195 ? -8.145 13.304 -0.078 1.00 91.50 195 GLN A O 1
ATOM 1481 N N . HIS A 1 196 ? -7.278 11.686 1.216 1.00 91.56 196 HIS A N 1
ATOM 1482 C CA . HIS A 1 196 ? -5.993 11.673 0.520 1.00 91.56 196 HIS A CA 1
ATOM 1483 C C . HIS A 1 196 ? -6.147 11.238 -0.934 1.00 91.56 196 HIS A C 1
ATOM 1485 O O . HIS A 1 196 ? -5.555 11.854 -1.819 1.00 91.56 196 HIS A O 1
ATOM 1491 N N . PHE A 1 197 ? -7.006 10.251 -1.188 1.00 89.12 197 PHE A N 1
ATOM 1492 C CA . PHE A 1 197 ? -7.434 9.888 -2.534 1.00 89.12 197 PHE A CA 1
ATOM 1493 C C . PHE A 1 197 ? -8.068 11.077 -3.267 1.00 89.12 197 PHE A C 1
ATOM 1495 O O . PHE A 1 197 ? -7.649 11.397 -4.378 1.00 89.12 197 PHE A O 1
ATOM 1502 N N . ILE A 1 198 ? -9.017 11.777 -2.632 1.00 86.88 198 ILE A N 1
ATOM 1503 C CA . ILE A 1 198 ? -9.684 12.942 -3.224 1.00 86.88 198 ILE A CA 1
ATOM 1504 C C . ILE A 1 198 ? -8.674 14.054 -3.530 1.00 86.88 198 ILE A C 1
ATOM 1506 O O . ILE A 1 198 ? -8.701 14.662 -4.596 1.00 86.88 198 ILE A O 1
ATOM 1510 N N . ARG A 1 199 ? -7.746 14.323 -2.612 1.00 89.19 199 ARG A N 1
ATOM 1511 C CA . ARG A 1 199 ? -6.718 15.350 -2.768 1.00 89.19 199 ARG A CA 1
ATOM 1512 C C . ARG A 1 199 ? -5.791 15.043 -3.943 1.00 89.19 199 ARG A C 1
ATOM 1514 O O . ARG A 1 199 ? -5.558 15.933 -4.752 1.00 89.19 199 ARG A O 1
ATOM 1521 N N . HIS A 1 200 ? -5.289 13.813 -4.046 1.00 87.25 200 HIS A N 1
ATOM 1522 C CA . HIS A 1 200 ? -4.319 13.439 -5.079 1.00 87.25 200 HIS A CA 1
ATOM 1523 C C . HIS A 1 200 ? -4.936 13.305 -6.463 1.00 87.25 200 HIS A C 1
ATOM 1525 O O . HIS A 1 200 ? -4.308 13.684 -7.446 1.00 87.25 200 HIS A O 1
ATOM 1531 N N . LEU A 1 201 ? -6.154 12.773 -6.542 1.00 82.69 201 LEU A N 1
ATOM 1532 C CA . LEU A 1 201 ? -6.798 12.522 -7.822 1.00 82.69 201 LEU A CA 1
ATOM 1533 C C . LEU A 1 201 ? -7.605 13.718 -8.333 1.00 82.69 201 LEU A C 1
ATOM 1535 O O . LEU A 1 201 ? -7.766 13.878 -9.536 1.00 82.69 201 LEU A O 1
ATOM 1539 N N . PHE A 1 202 ? -8.131 14.546 -7.429 1.00 82.56 202 PHE A N 1
ATOM 1540 C CA . PHE A 1 202 ? -8.953 15.695 -7.791 1.00 82.56 202 PHE A CA 1
ATOM 1541 C C . PHE A 1 202 ? -8.191 16.994 -7.566 1.00 82.56 202 PHE A C 1
ATOM 1543 O O . PHE A 1 202 ? -7.750 17.612 -8.526 1.00 82.56 202 PHE A O 1
ATOM 1550 N N . LYS A 1 203 ? -7.986 17.403 -6.311 1.00 85.38 203 LYS A N 1
ATOM 1551 C CA . LYS A 1 203 ? -7.501 18.759 -5.982 1.00 85.38 203 LYS A CA 1
ATOM 1552 C C . LYS A 1 203 ? -6.158 19.096 -6.635 1.00 85.38 203 LYS A C 1
ATOM 1554 O O . LYS A 1 203 ? -6.066 20.097 -7.334 1.00 85.38 203 LYS A O 1
ATOM 1559 N N . LEU A 1 204 ? -5.154 18.233 -6.470 1.00 86.56 204 LEU A N 1
ATOM 1560 C CA . LEU A 1 204 ? -3.812 18.472 -7.009 1.00 86.56 204 LEU A CA 1
ATOM 1561 C C . LEU A 1 204 ? -3.776 18.459 -8.544 1.00 86.56 204 LEU A C 1
ATOM 1563 O O . LEU A 1 204 ? -2.985 19.180 -9.137 1.00 86.56 204 LEU A O 1
ATOM 1567 N N . GLU A 1 205 ? -4.641 17.678 -9.195 1.00 81.62 205 GLU A N 1
ATOM 1568 C CA . GLU A 1 205 ? -4.758 17.674 -10.658 1.00 81.62 205 GLU A CA 1
ATOM 1569 C C . GLU A 1 205 ? -5.331 18.993 -11.185 1.00 81.62 205 GLU A C 1
ATOM 1571 O O . GLU A 1 205 ? -4.799 19.558 -12.138 1.00 81.62 205 GLU A O 1
ATOM 1576 N N . GLN A 1 206 ? -6.374 19.509 -10.531 1.00 84.00 206 GLN A N 1
ATOM 1577 C CA . GLN A 1 206 ? -6.975 20.795 -10.887 1.00 84.00 206 GLN A CA 1
ATOM 1578 C C . GLN A 1 206 ? -5.994 21.953 -10.663 1.00 84.00 206 GLN A C 1
ATOM 1580 O O . GLN A 1 206 ? -5.814 22.787 -11.549 1.00 84.00 206 GLN A O 1
ATOM 1585 N N . GLU A 1 207 ? -5.324 21.967 -9.506 1.00 87.75 207 GLU A N 1
ATOM 1586 C CA . GLU A 1 207 ? -4.294 22.955 -9.164 1.00 87.75 207 GLU A CA 1
ATOM 1587 C C . GLU A 1 207 ? -3.137 22.927 -10.173 1.00 87.75 207 GLU A C 1
ATOM 1589 O O . GLU A 1 207 ? -2.674 23.976 -10.613 1.00 87.75 207 GLU A O 1
ATOM 1594 N N . GLU A 1 208 ? -2.694 21.741 -10.602 1.00 88.25 208 GLU A N 1
ATOM 1595 C CA . GLU A 1 208 ? -1.628 21.603 -11.596 1.00 88.25 208 GLU A CA 1
ATOM 1596 C C . GLU A 1 208 ? -2.029 22.161 -12.969 1.00 88.25 208 GLU A C 1
ATOM 1598 O O . GLU A 1 208 ? -1.233 22.855 -13.602 1.00 88.25 208 GLU A O 1
ATOM 1603 N N . TYR A 1 209 ? -3.255 21.898 -13.428 1.00 88.06 209 TYR A N 1
ATOM 1604 C CA . TYR A 1 209 ? -3.747 22.439 -14.697 1.00 88.06 209 TYR A CA 1
ATOM 1605 C C . TYR A 1 209 ? -3.906 23.959 -14.662 1.00 88.06 209 TYR A C 1
ATOM 1607 O O . TYR A 1 209 ? -3.572 24.628 -15.639 1.00 88.06 209 TYR A O 1
ATOM 1615 N N . GLU A 1 210 ? -4.372 24.513 -13.541 1.00 89.06 210 GLU A N 1
ATOM 1616 C CA . GLU A 1 210 ? -4.472 25.962 -13.346 1.00 89.06 210 GLU A CA 1
ATOM 1617 C C . GLU A 1 210 ? -3.091 26.629 -13.323 1.00 89.06 210 GLU A C 1
ATOM 1619 O O . GLU A 1 210 ? -2.887 27.644 -13.990 1.00 89.06 210 GLU A O 1
ATOM 1624 N N . LEU A 1 211 ? -2.128 26.039 -12.605 1.00 91.75 211 LEU A N 1
ATOM 1625 C CA . LEU A 1 211 ? -0.760 26.554 -12.513 1.00 91.75 211 LEU A CA 1
ATOM 1626 C C . LEU A 1 211 ? -0.031 26.526 -13.859 1.00 91.75 211 LEU A C 1
ATOM 1628 O O . LEU A 1 211 ? 0.712 27.461 -14.159 1.00 91.75 211 LEU A O 1
ATOM 1632 N N . ASP A 1 212 ? -0.242 25.487 -14.672 1.00 92.12 212 ASP A N 1
ATOM 1633 C CA . ASP A 1 212 ? 0.421 25.353 -15.976 1.00 92.12 212 ASP A CA 1
ATOM 1634 C C . ASP A 1 212 ? -0.368 25.977 -17.142 1.00 92.12 212 ASP A C 1
ATOM 1636 O O . ASP A 1 212 ? 0.050 25.863 -18.296 1.00 92.12 212 ASP A O 1
ATOM 1640 N N . GLY A 1 213 ? -1.479 26.666 -16.844 1.00 89.56 213 GLY A N 1
ATOM 1641 C CA . GLY A 1 213 ? -2.259 27.444 -17.811 1.00 89.56 213 GLY A CA 1
ATOM 1642 C C . GLY A 1 213 ? -3.057 26.608 -18.813 1.00 89.56 213 GLY A C 1
ATOM 1643 O O . GLY A 1 213 ? -3.289 27.058 -19.933 1.00 89.56 213 GLY A O 1
ATOM 1644 N N . ILE A 1 214 ? -3.457 25.393 -18.440 1.00 89.25 214 ILE A N 1
ATOM 1645 C CA . ILE A 1 214 ? -4.222 24.493 -19.306 1.00 89.25 214 ILE A CA 1
ATOM 1646 C C . ILE A 1 214 ? -5.688 24.921 -19.329 1.00 89.25 214 ILE A C 1
ATOM 1648 O O . ILE A 1 214 ? -6.308 25.107 -18.286 1.00 89.25 214 ILE A O 1
ATOM 1652 N N . ASP A 1 215 ? -6.266 25.023 -20.524 1.00 79.31 215 ASP A N 1
ATOM 1653 C CA . ASP A 1 215 ? -7.704 25.228 -20.689 1.00 79.31 215 ASP A CA 1
ATOM 1654 C C . ASP A 1 215 ? -8.444 23.906 -20.424 1.00 79.31 215 ASP A C 1
ATOM 1656 O O . ASP A 1 215 ? -8.405 22.966 -21.229 1.00 79.31 215 ASP A O 1
ATOM 1660 N N . TRP A 1 216 ? -9.052 23.788 -19.241 1.00 77.38 216 TRP A N 1
ATOM 1661 C CA . TRP A 1 216 ? -9.756 22.588 -18.799 1.00 77.38 216 TRP A CA 1
ATOM 1662 C C . TRP A 1 216 ? -11.061 22.943 -18.069 1.00 77.38 216 TRP A C 1
ATOM 1664 O O . TRP A 1 216 ? -11.172 23.958 -17.382 1.00 77.38 216 TRP A O 1
ATOM 1674 N N . ALA A 1 217 ? -12.078 22.091 -18.216 1.00 75.06 217 ALA A N 1
ATOM 1675 C CA . ALA A 1 217 ? -13.375 22.294 -17.577 1.00 75.06 217 ALA A CA 1
ATOM 1676 C C . ALA A 1 217 ? -13.351 21.790 -16.129 1.00 75.06 217 ALA A C 1
ATOM 1678 O O . ALA A 1 217 ? -13.164 20.589 -15.913 1.00 75.06 217 ALA A O 1
ATOM 1679 N N . LYS A 1 218 ? -13.596 22.687 -15.159 1.00 75.00 218 LYS A N 1
ATOM 1680 C CA . LYS A 1 218 ? -13.646 22.313 -13.741 1.00 75.00 218 LYS A CA 1
ATOM 1681 C C . LYS A 1 218 ? -14.656 21.199 -13.497 1.00 75.00 218 LYS A C 1
ATOM 1683 O O . LYS A 1 218 ? -15.818 21.317 -13.878 1.00 75.00 218 LYS A O 1
ATOM 1688 N N . VAL A 1 219 ? -14.197 20.106 -12.891 1.00 73.94 219 VAL A N 1
ATOM 1689 C CA . VAL A 1 219 ? -15.054 18.968 -12.552 1.00 73.94 219 VAL A CA 1
ATOM 1690 C C . VAL A 1 219 ? -15.417 19.055 -11.083 1.00 73.94 219 VAL A C 1
ATOM 1692 O O . VAL A 1 219 ? -14.544 18.957 -10.220 1.00 73.94 219 VAL A O 1
ATOM 1695 N N . ASP A 1 220 ? -16.711 19.191 -10.814 1.00 78.00 220 ASP A N 1
ATOM 1696 C CA . ASP A 1 220 ? -17.241 19.143 -9.457 1.00 78.00 220 ASP A CA 1
ATOM 1697 C C . ASP A 1 220 ? -17.098 17.728 -8.878 1.00 78.00 220 ASP A C 1
ATOM 1699 O O . ASP A 1 220 ? -17.497 16.727 -9.498 1.00 78.00 220 ASP A O 1
ATOM 1703 N N . PHE A 1 221 ? -16.539 17.653 -7.673 1.00 77.88 221 PHE A N 1
ATOM 1704 C CA . PHE A 1 221 ? -16.404 16.435 -6.879 1.00 77.88 221 PHE A CA 1
ATOM 1705 C C . PHE A 1 221 ? -16.875 16.687 -5.442 1.00 77.88 221 PHE A C 1
ATOM 1707 O O . PHE A 1 221 ? -16.857 17.818 -4.955 1.00 77.88 221 PHE A O 1
ATOM 1714 N N . GLU A 1 222 ? -17.303 15.626 -4.759 1.00 79.38 222 GLU A N 1
ATOM 1715 C CA . GLU A 1 222 ? -17.725 15.698 -3.360 1.00 79.38 222 GLU A CA 1
ATOM 1716 C C . GLU A 1 222 ? -16.502 15.635 -2.436 1.00 79.38 222 GLU A C 1
ATOM 1718 O O . GLU A 1 222 ? -15.757 14.655 -2.435 1.00 79.38 222 GLU A O 1
ATOM 1723 N N . ASP A 1 223 ? -16.282 16.693 -1.655 1.00 86.06 223 ASP A N 1
ATOM 1724 C CA . ASP A 1 223 ? -15.211 16.760 -0.662 1.00 86.06 223 ASP A CA 1
ATOM 1725 C C . ASP A 1 223 ? -15.709 16.280 0.705 1.00 86.06 223 ASP A C 1
ATOM 1727 O O . ASP A 1 223 ? -16.734 16.742 1.213 1.00 86.06 223 ASP A O 1
ATOM 1731 N N . ASN A 1 224 ? -14.957 15.380 1.336 1.00 90.06 224 ASN A N 1
ATOM 1732 C CA . ASN A 1 224 ? -15.297 14.820 2.637 1.00 90.06 224 ASN A CA 1
ATOM 1733 C C . ASN A 1 224 ? -14.654 15.564 3.822 1.00 90.06 224 ASN A C 1
ATOM 1735 O O . ASN A 1 224 ? -14.783 15.126 4.968 1.00 90.06 224 ASN A O 1
ATOM 1739 N N . GLN A 1 225 ? -14.010 16.713 3.585 1.00 91.69 225 GLN A N 1
ATOM 1740 C CA . GLN A 1 225 ? -13.380 17.519 4.636 1.00 91.69 225 GLN A CA 1
ATOM 1741 C C . GLN A 1 225 ? -14.341 17.878 5.785 1.00 91.69 225 GLN A C 1
ATOM 1743 O O . GLN A 1 225 ? -13.945 17.834 6.945 1.00 91.69 225 GLN A O 1
ATOM 1748 N N . VAL A 1 226 ? -15.622 18.151 5.501 1.00 91.62 226 VAL A N 1
ATOM 1749 C CA . VAL A 1 226 ? -16.630 18.462 6.539 1.00 91.62 226 VAL A CA 1
ATOM 1750 C C . VAL A 1 226 ? -16.883 17.267 7.471 1.00 91.62 226 VAL A C 1
ATOM 1752 O O . VAL A 1 226 ? -17.106 17.451 8.672 1.00 91.62 226 VAL A O 1
ATOM 1755 N N . CYS A 1 227 ? -16.821 16.041 6.937 1.00 93.38 227 CYS A N 1
ATOM 1756 C CA . CYS A 1 227 ? -16.901 14.815 7.729 1.00 93.38 227 CYS A CA 1
ATOM 1757 C C . CYS A 1 227 ? -15.632 14.641 8.572 1.00 93.38 227 CYS A C 1
ATOM 1759 O O . CYS A 1 227 ? -15.723 14.385 9.766 1.00 93.38 227 CYS A O 1
ATOM 1761 N N . LEU A 1 228 ? -14.441 14.866 8.013 1.00 93.81 228 LEU A N 1
ATOM 1762 C CA . LEU A 1 228 ? -13.197 14.801 8.792 1.00 93.81 228 LEU A CA 1
ATOM 1763 C C . LEU A 1 228 ? -13.132 15.842 9.910 1.00 93.81 228 LEU A C 1
ATOM 1765 O O . LEU A 1 228 ? -12.697 15.520 11.016 1.00 93.81 228 LEU A O 1
ATOM 1769 N N . ASP A 1 229 ? -13.620 17.055 9.666 1.00 92.94 229 ASP A N 1
ATOM 1770 C CA . ASP A 1 229 ? -13.704 18.098 10.684 1.00 92.94 229 ASP A CA 1
ATOM 1771 C C . ASP A 1 229 ? -14.609 17.664 11.848 1.00 92.94 229 ASP A C 1
ATOM 1773 O O . ASP A 1 229 ? -14.303 17.957 13.002 1.00 92.94 229 ASP A O 1
ATOM 1777 N N . LEU A 1 230 ? -15.681 16.904 11.585 1.00 94.06 230 LEU A N 1
ATOM 1778 C CA . LEU A 1 230 ? -16.521 16.324 12.639 1.00 94.06 230 LEU A CA 1
ATOM 1779 C C . LEU A 1 230 ? -15.711 15.410 13.578 1.00 94.06 230 LEU A C 1
ATOM 1781 O O . LEU A 1 230 ? -15.920 15.438 14.791 1.00 94.06 230 LEU A O 1
ATOM 1785 N N . PHE A 1 231 ? -14.764 14.632 13.049 1.00 93.94 231 PHE A N 1
ATOM 1786 C CA . PHE A 1 231 ? -13.880 13.786 13.856 1.00 93.94 231 PHE A CA 1
ATOM 1787 C C . PHE A 1 231 ? -12.768 14.591 14.541 1.00 93.94 231 PHE A C 1
ATOM 1789 O O . PHE A 1 231 ? -12.531 14.442 15.742 1.00 93.94 231 PHE A O 1
ATOM 1796 N N . GLU A 1 232 ? -12.058 15.421 13.778 1.00 93.50 232 GLU A N 1
ATOM 1797 C CA . GLU A 1 232 ? -10.726 15.906 14.140 1.00 93.50 232 GLU A CA 1
ATOM 1798 C C . GLU A 1 232 ? -10.678 17.325 14.701 1.00 93.50 232 GLU A C 1
ATOM 1800 O O . GLU A 1 232 ? -9.669 17.668 15.334 1.00 93.50 232 GLU A O 1
ATOM 1805 N N . LYS A 1 233 ? -11.714 18.145 14.469 1.00 90.19 233 LYS A N 1
ATOM 1806 C CA . LYS A 1 233 ? -11.710 19.563 14.841 1.00 90.19 233 LYS A CA 1
ATOM 1807 C C . LYS A 1 233 ? -11.481 19.717 16.341 1.00 90.19 233 LYS A C 1
ATOM 1809 O O . LYS A 1 233 ? -12.085 19.037 17.165 1.00 90.19 233 LYS A O 1
ATOM 1814 N N . LYS A 1 234 ? -10.586 20.627 16.715 1.00 85.69 234 LYS A N 1
ATOM 1815 C CA . LYS A 1 234 ? -10.340 20.971 18.120 1.00 85.69 234 LYS A CA 1
ATOM 1816 C C . LYS A 1 234 ? -11.035 22.292 18.461 1.00 85.69 234 LYS A C 1
ATOM 1818 O O . LYS A 1 234 ? -11.011 23.197 17.627 1.00 85.69 234 LYS A O 1
ATOM 1823 N N . PRO A 1 235 ? -11.639 22.434 19.654 1.00 81.12 235 PRO A N 1
ATOM 1824 C CA . PRO A 1 235 ? -11.831 21.404 20.685 1.00 81.12 235 PRO A CA 1
ATOM 1825 C C . PRO A 1 235 ? -13.077 20.519 20.460 1.00 81.12 235 PRO A C 1
ATOM 1827 O O . PRO A 1 235 ? -13.207 19.477 21.085 1.00 81.12 235 PRO A O 1
ATOM 1830 N N . LEU A 1 236 ? -13.986 20.894 19.554 1.00 86.38 236 LEU A N 1
ATOM 1831 C CA . LEU A 1 236 ? -15.334 20.309 19.441 1.00 86.38 236 LEU A CA 1
ATOM 1832 C C . LEU A 1 236 ? -15.469 19.194 18.384 1.00 86.38 236 LEU A C 1
ATOM 1834 O O . LEU A 1 236 ? -16.416 19.200 17.607 1.00 86.38 236 LEU A O 1
ATOM 1838 N N . GLY A 1 237 ? -14.522 18.265 18.321 1.00 91.12 237 GLY A N 1
ATOM 1839 C CA . GLY A 1 237 ? -14.565 17.095 17.430 1.00 91.12 237 GLY A CA 1
ATOM 1840 C C . GLY A 1 237 ? -14.884 15.825 18.213 1.00 91.12 237 GLY A C 1
ATOM 1841 O O . GLY A 1 237 ? -14.605 15.768 19.412 1.00 91.12 237 GLY A O 1
ATOM 1842 N N . ILE A 1 238 ? -15.430 14.794 17.557 1.00 93.69 238 ILE A N 1
ATOM 1843 C CA . ILE A 1 238 ? -15.812 13.536 18.229 1.00 93.69 238 ILE A CA 1
ATOM 1844 C C . ILE A 1 238 ? -14.630 12.951 19.014 1.00 93.69 238 ILE A C 1
ATOM 1846 O O . ILE A 1 238 ? -14.803 12.558 20.164 1.00 93.69 238 ILE A O 1
ATOM 1850 N N . LEU A 1 239 ? -13.427 12.938 18.425 1.00 92.62 239 LEU A N 1
ATOM 1851 C CA . LEU A 1 239 ? -12.239 12.360 19.063 1.00 92.62 239 LEU A CA 1
ATOM 1852 C C . LEU A 1 239 ? -11.807 13.163 20.299 1.00 92.62 239 LEU A C 1
ATOM 1854 O O . LEU A 1 239 ? -11.493 12.583 21.333 1.00 92.62 239 LEU A O 1
ATOM 1858 N N . SER A 1 240 ? -11.851 14.495 20.214 1.00 90.81 240 SER A N 1
ATOM 1859 C CA . SER A 1 240 ? -11.507 15.385 21.331 1.00 90.81 240 SER A CA 1
ATOM 1860 C C . SER A 1 240 ? -12.498 15.231 22.491 1.00 90.81 240 SER A C 1
ATOM 1862 O O . SER A 1 240 ? -12.090 15.086 23.639 1.00 90.81 240 SER A O 1
ATOM 1864 N N . LEU A 1 241 ? -13.800 15.188 22.188 1.00 91.12 241 LEU A N 1
ATOM 1865 C CA . LEU A 1 241 ? -14.855 15.008 23.188 1.00 91.12 241 LEU A CA 1
ATOM 1866 C C . LEU A 1 241 ? -14.794 13.622 23.846 1.00 91.12 241 LEU A C 1
ATOM 1868 O O . LEU A 1 241 ? -15.049 13.504 25.044 1.00 91.12 241 LEU A O 1
ATOM 1872 N N . LEU A 1 242 ? -14.440 12.588 23.076 1.00 91.31 242 LEU A N 1
ATOM 1873 C CA . LEU A 1 242 ? -14.241 11.236 23.586 1.00 91.31 242 LEU A CA 1
ATOM 1874 C C . LEU A 1 242 ? -13.048 11.162 24.544 1.00 91.31 242 LEU A C 1
ATOM 1876 O O . LEU A 1 242 ? -13.170 10.563 25.612 1.00 91.31 242 LEU A O 1
ATOM 1880 N N . ASP A 1 243 ? -11.922 11.784 24.196 1.00 86.81 243 ASP A N 1
ATOM 1881 C CA . ASP A 1 243 ? -10.740 11.838 25.061 1.00 86.81 243 ASP A CA 1
ATOM 1882 C C . ASP A 1 243 ? -11.020 12.608 26.355 1.00 86.81 243 ASP A C 1
ATOM 1884 O O . ASP A 1 243 ? -10.650 12.154 27.437 1.00 86.81 243 ASP A O 1
ATOM 1888 N N . GLU A 1 244 ? -11.726 13.738 26.271 1.00 87.25 244 GLU A N 1
ATOM 1889 C CA . GLU A 1 244 ? -12.155 14.489 27.452 1.00 87.25 244 GLU A CA 1
ATOM 1890 C C . GLU A 1 244 ? -13.012 13.630 28.390 1.00 87.25 244 GLU A C 1
ATOM 1892 O O . GLU A 1 244 ? -12.665 13.487 29.560 1.00 87.25 244 GLU A O 1
ATOM 1897 N N . GLU A 1 245 ? -14.095 13.018 27.894 1.00 88.06 245 GLU A N 1
ATOM 1898 C CA . GLU A 1 245 ? -14.968 12.152 28.708 1.00 88.06 245 GLU A CA 1
ATOM 1899 C C . GLU A 1 245 ? -14.227 10.916 29.238 1.00 88.06 245 GLU A C 1
ATOM 1901 O O . GLU A 1 245 ? -14.496 10.447 30.343 1.00 88.06 245 GLU A O 1
ATOM 1906 N N . SER A 1 246 ? -13.243 10.405 28.497 1.00 85.25 246 SER A N 1
ATOM 1907 C CA . SER A 1 246 ? -12.423 9.279 28.953 1.00 85.25 246 SER A CA 1
ATOM 1908 C C . SER A 1 246 ? -11.585 9.647 30.180 1.00 85.25 246 SER A C 1
ATOM 1910 O O . SER A 1 246 ? -11.418 8.803 31.055 1.00 85.25 246 SER A O 1
ATOM 1912 N N . ASN A 1 247 ? -11.160 10.903 30.324 1.00 81.62 247 ASN A N 1
ATOM 1913 C CA . ASN A 1 247 ? -10.393 11.367 31.486 1.00 81.62 247 ASN A CA 1
ATOM 1914 C C . ASN A 1 247 ? -11.264 11.687 32.717 1.00 81.62 247 ASN A C 1
ATOM 1916 O O . ASN A 1 247 ? -10.754 11.787 33.834 1.00 81.62 247 ASN A O 1
ATOM 1920 N N . PHE A 1 248 ? -12.584 11.825 32.555 1.00 80.81 248 PHE A N 1
ATOM 1921 C CA . PHE A 1 248 ? -13.498 12.077 33.670 1.00 80.81 248 PHE A CA 1
ATOM 1922 C C . PHE A 1 248 ? -13.866 10.780 34.408 1.00 80.81 248 PHE A C 1
ATOM 1924 O O . PHE A 1 248 ? -14.549 9.908 33.873 1.00 80.81 248 PHE A O 1
ATOM 1931 N N . GLN A 1 249 ? -13.491 10.678 35.689 1.00 69.69 249 GLN A N 1
ATOM 1932 C CA . GLN A 1 249 ? -13.677 9.469 36.515 1.00 69.69 249 GLN A CA 1
ATOM 1933 C C . GLN A 1 249 ? -15.139 8.993 36.634 1.00 69.69 249 GLN A C 1
ATOM 1935 O O . GLN A 1 249 ? -15.381 7.794 36.736 1.00 69.69 249 GLN A O 1
ATOM 1940 N N . ASN A 1 250 ? -16.112 9.910 36.573 1.00 77.69 250 ASN A N 1
ATOM 1941 C CA . ASN A 1 250 ? -17.548 9.605 36.678 1.00 77.69 250 ASN A CA 1
ATOM 1942 C C . ASN A 1 250 ? -18.288 9.641 35.327 1.00 77.69 250 ASN A C 1
ATOM 1944 O O . ASN A 1 250 ? -19.518 9.571 35.303 1.00 77.69 250 ASN A O 1
ATOM 1948 N N . ALA A 1 251 ? -17.573 9.792 34.209 1.00 82.62 251 ALA A N 1
ATOM 1949 C CA . ALA A 1 251 ? -18.196 9.786 32.890 1.00 82.62 251 ALA A CA 1
ATOM 1950 C C . ALA A 1 251 ? -18.699 8.386 32.522 1.00 82.62 251 ALA A C 1
ATOM 1952 O O . ALA A 1 251 ? -18.079 7.369 32.844 1.00 82.62 251 ALA A O 1
ATOM 1953 N N . THR A 1 252 ? -19.830 8.350 31.820 1.00 86.94 252 THR A N 1
ATOM 1954 C CA . THR A 1 252 ? -20.467 7.125 31.327 1.00 86.94 252 THR A CA 1
ATOM 1955 C C . THR A 1 252 ? -20.703 7.240 29.827 1.00 86.94 252 THR A C 1
ATOM 1957 O O . THR A 1 252 ? -20.798 8.338 29.283 1.00 86.94 252 THR A O 1
ATOM 1960 N N . ASP A 1 253 ? -20.900 6.122 29.136 1.00 88.81 253 ASP A N 1
ATOM 1961 C CA . ASP A 1 253 ? -21.203 6.146 27.697 1.00 88.81 253 ASP A CA 1
ATOM 1962 C C . ASP 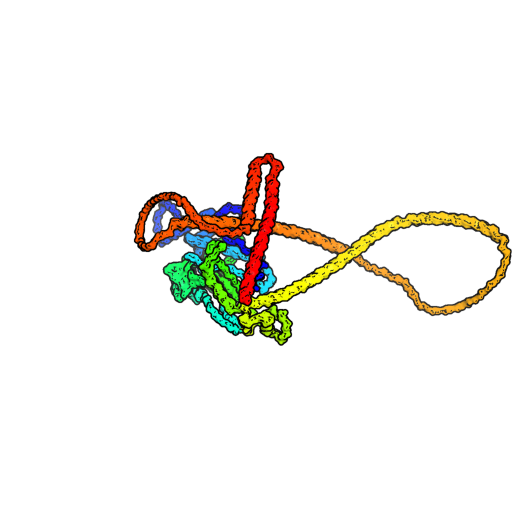A 1 253 ? -22.463 6.966 27.349 1.00 88.81 253 ASP A C 1
ATOM 1964 O O . ASP A 1 253 ? -22.631 7.436 26.221 1.00 88.81 253 ASP A O 1
ATOM 1968 N N . PHE A 1 254 ? -23.360 7.157 28.325 1.00 87.75 254 PHE A N 1
ATOM 1969 C CA . PHE A 1 254 ? -24.525 8.027 28.199 1.00 87.75 254 PHE A CA 1
ATOM 1970 C C . PHE A 1 254 ? -24.164 9.518 28.295 1.00 87.75 254 PHE A C 1
ATOM 1972 O O . PHE A 1 254 ? -24.725 10.319 27.544 1.00 87.75 254 PHE A O 1
ATOM 1979 N N . THR A 1 255 ? -23.224 9.908 29.170 1.00 89.88 255 THR A N 1
ATOM 1980 C CA . THR A 1 255 ? -22.743 11.303 29.233 1.00 89.88 255 THR A CA 1
ATOM 1981 C C . THR A 1 255 ? -22.016 11.670 27.948 1.00 89.88 255 THR A C 1
ATOM 1983 O O . THR A 1 255 ? -22.319 12.714 27.371 1.00 89.88 255 THR A O 1
ATOM 1986 N N . LEU A 1 256 ? -21.192 10.757 27.421 1.00 90.50 256 LEU A N 1
ATOM 1987 C CA . LEU A 1 256 ? -20.560 10.893 26.110 1.00 90.50 256 LEU A CA 1
ATOM 1988 C C . LEU A 1 256 ? -21.596 11.119 25.000 1.00 90.50 256 LEU A C 1
ATOM 1990 O O . LEU A 1 256 ? -21.513 12.108 24.273 1.00 90.50 256 LEU A O 1
ATOM 1994 N N . ALA A 1 257 ? -22.606 10.248 24.886 1.00 90.12 257 ALA A N 1
ATOM 1995 C CA . ALA A 1 257 ? -23.635 10.371 23.852 1.00 90.12 257 ALA A CA 1
ATOM 1996 C C . ALA A 1 257 ? -24.374 11.721 23.915 1.00 90.12 257 ALA A C 1
ATOM 1998 O O . ALA A 1 257 ? -24.655 12.324 22.879 1.00 90.12 257 ALA A O 1
ATOM 1999 N N . ASN A 1 258 ? -24.680 12.216 25.117 1.00 89.50 258 ASN A N 1
ATOM 2000 C CA . ASN A 1 258 ? -25.341 13.510 25.289 1.00 89.50 258 ASN A CA 1
ATOM 2001 C C . ASN A 1 258 ? -24.420 14.682 24.947 1.00 89.50 258 ASN A C 1
ATOM 2003 O O . ASN A 1 258 ? -24.864 15.612 24.276 1.00 89.50 258 ASN A O 1
ATOM 2007 N N . LYS A 1 259 ? -23.146 14.621 25.342 1.00 90.31 259 LYS A N 1
ATOM 2008 C CA . LYS A 1 259 ? -22.153 15.652 25.026 1.00 90.31 259 LYS A CA 1
ATOM 2009 C C . LYS A 1 259 ? -21.916 15.759 23.519 1.00 90.31 259 LYS A C 1
ATOM 2011 O O . LYS A 1 259 ? -21.939 16.862 22.975 1.00 90.31 259 LYS A O 1
ATOM 2016 N N . LEU A 1 260 ? -21.803 14.624 22.822 1.00 91.25 260 LEU A N 1
ATOM 2017 C CA . LEU A 1 260 ? -21.717 14.591 21.357 1.00 91.25 260 LEU A CA 1
ATOM 2018 C C . LEU A 1 260 ? -22.936 15.268 20.716 1.00 91.25 260 LEU A C 1
ATOM 2020 O O . LEU A 1 260 ? -22.776 16.134 19.863 1.00 91.25 260 LEU A O 1
ATOM 2024 N N . LYS A 1 261 ? -24.156 14.958 21.172 1.00 89.75 261 LYS A N 1
ATOM 2025 C CA . LYS A 1 261 ? -25.379 15.607 20.665 1.00 89.75 261 LYS A CA 1
ATOM 2026 C C . LYS A 1 261 ? -25.385 17.112 20.926 1.00 89.75 261 LYS A C 1
ATOM 2028 O O . LYS A 1 261 ? -25.677 17.887 20.021 1.00 89.75 261 LYS A O 1
ATOM 2033 N N . GLN A 1 262 ? -25.039 17.536 22.138 1.00 89.62 262 GLN A N 1
ATOM 2034 C CA . GLN A 1 262 ? -25.034 18.949 22.517 1.00 89.62 262 GLN A CA 1
ATOM 2035 C C . GLN A 1 262 ? -24.066 19.776 21.669 1.00 89.62 262 GLN A C 1
ATOM 2037 O O . GLN A 1 262 ? -24.433 20.865 21.239 1.00 89.62 262 GLN A O 1
ATOM 2042 N N . HIS A 1 263 ? -22.874 19.260 21.369 1.00 88.50 263 HIS A N 1
ATOM 2043 C CA . HIS A 1 263 ? -21.857 20.025 20.645 1.00 88.50 263 HIS A CA 1
ATOM 2044 C C . HIS A 1 263 ? -21.882 19.844 19.120 1.00 88.50 263 HIS A C 1
ATOM 2046 O O . HIS A 1 263 ? -21.408 20.731 18.415 1.00 88.50 263 HIS A O 1
ATOM 2052 N N . LEU A 1 264 ? -22.436 18.739 18.601 1.00 90.19 264 LEU A N 1
ATOM 2053 C CA . LEU A 1 264 ? -22.338 18.380 17.176 1.00 90.19 264 LEU A CA 1
ATOM 2054 C C . LEU A 1 264 ? -23.670 18.417 16.411 1.00 90.19 264 LEU A C 1
ATOM 2056 O O . LEU A 1 264 ? -23.667 18.207 15.201 1.00 90.19 264 LEU A O 1
ATOM 2060 N N . HIS A 1 265 ? -24.802 18.717 17.060 1.00 84.75 265 HIS A N 1
ATOM 2061 C CA . HIS A 1 265 ? -26.128 18.754 16.415 1.00 84.75 265 HIS A CA 1
ATOM 2062 C C . HIS A 1 265 ? -26.246 19.721 15.226 1.00 84.75 265 HIS A C 1
ATOM 2064 O O . HIS A 1 265 ? -27.125 19.542 14.387 1.00 84.75 265 HIS A O 1
ATOM 2070 N N . SER A 1 266 ? -25.404 20.755 15.160 1.00 86.00 266 SER A N 1
ATOM 2071 C CA . SER A 1 266 ? -25.401 21.734 14.069 1.00 86.00 266 SER A CA 1
ATOM 2072 C C . SER A 1 266 ? -24.678 21.241 12.811 1.00 86.00 266 SER A C 1
ATOM 2074 O O . SER A 1 266 ? -24.850 21.828 11.743 1.00 86.00 266 SER A O 1
ATOM 2076 N N . ASN A 1 267 ? -23.876 20.173 12.905 1.00 87.44 267 ASN A N 1
ATOM 2077 C CA . ASN A 1 267 ? -23.162 19.618 11.761 1.00 87.44 267 ASN A CA 1
ATOM 2078 C C . ASN A 1 267 ? -24.091 18.698 10.958 1.00 87.44 267 ASN A C 1
ATOM 2080 O O . ASN A 1 267 ? -24.628 17.727 11.488 1.00 87.44 267 ASN A O 1
ATOM 2084 N N . SER A 1 268 ? -24.233 18.961 9.656 1.00 89.00 268 SER A N 1
ATOM 2085 C CA . SER A 1 268 ? -25.105 18.182 8.774 1.00 89.00 268 SER A CA 1
ATOM 2086 C C . SER A 1 268 ? -24.717 16.703 8.688 1.00 89.00 268 SER A C 1
ATOM 2088 O O . SER A 1 268 ? -25.582 15.889 8.372 1.00 89.00 268 SER A O 1
ATOM 2090 N N . TYR A 1 269 ? -23.458 16.345 8.960 1.00 89.31 269 TYR A N 1
ATOM 2091 C CA . TYR A 1 269 ? -22.915 14.982 8.922 1.00 89.31 269 TYR A CA 1
ATOM 2092 C C . TYR A 1 269 ? -23.120 14.197 10.224 1.00 89.31 269 TYR A C 1
ATOM 2094 O O . TYR A 1 269 ? -22.889 12.988 10.246 1.00 89.31 269 TYR A O 1
ATOM 2102 N N . PHE A 1 270 ? -23.579 14.854 11.291 1.00 93.38 270 PHE A N 1
ATOM 2103 C CA . PHE A 1 270 ? -23.865 14.225 12.573 1.00 93.38 270 PHE A CA 1
ATOM 2104 C C . PHE A 1 270 ? -25.369 14.019 12.759 1.00 93.38 270 PHE A C 1
ATOM 2106 O O . PHE A 1 270 ? -26.181 14.891 12.453 1.00 93.38 270 PHE A O 1
ATOM 2113 N N . LYS A 1 271 ? -25.752 12.872 13.319 1.00 89.06 271 LYS A N 1
ATOM 2114 C CA . LYS A 1 271 ? -27.141 12.576 13.671 1.00 89.06 271 LYS A CA 1
ATOM 2115 C C . LYS A 1 271 ? -27.230 12.074 15.103 1.00 89.06 271 LYS A C 1
ATOM 2117 O O . LYS A 1 271 ? -26.743 10.997 15.431 1.00 89.06 271 LYS A O 1
ATOM 2122 N N . GLY A 1 272 ? -27.883 12.842 15.966 1.00 81.50 272 GLY A N 1
ATOM 2123 C CA . GLY A 1 272 ? -28.183 12.395 17.323 1.00 81.50 272 GLY A CA 1
ATOM 2124 C C . GLY A 1 272 ? -29.350 11.407 17.337 1.00 81.50 272 GLY A C 1
ATOM 2125 O O . GLY A 1 272 ? -30.411 11.718 16.801 1.00 81.50 272 GLY A O 1
ATOM 2126 N N . ASP A 1 273 ? -29.183 10.249 17.976 1.00 80.31 273 ASP A N 1
ATOM 2127 C CA . ASP A 1 273 ? -30.300 9.347 18.290 1.00 80.31 273 ASP A CA 1
ATOM 2128 C C . ASP A 1 273 ? -30.882 9.647 19.689 1.00 80.31 273 ASP A C 1
ATOM 2130 O O . ASP A 1 273 ? -30.255 10.326 20.499 1.00 80.31 273 ASP A O 1
ATOM 2134 N N . ARG A 1 274 ? -32.090 9.173 20.019 1.00 66.12 274 ARG A N 1
ATOM 2135 C CA . ARG A 1 274 ? -32.692 9.360 21.357 1.00 66.12 274 ARG A CA 1
ATOM 2136 C C . ARG A 1 274 ? -32.077 8.442 22.427 1.00 66.12 274 ARG A C 1
ATOM 2138 O O . ARG A 1 274 ? -32.275 8.702 23.610 1.00 66.12 274 ARG A O 1
ATOM 2145 N N . GLY A 1 275 ? -31.306 7.421 22.037 1.00 71.88 275 GLY A N 1
ATOM 2146 C CA . GLY A 1 275 ? -30.647 6.470 22.939 1.00 71.88 275 GLY A CA 1
ATOM 2147 C C . GLY A 1 275 ? -29.145 6.704 23.162 1.00 71.88 275 GLY A C 1
ATOM 2148 O O . GLY A 1 275 ? -28.633 7.822 23.044 1.00 71.88 275 GLY A O 1
ATOM 2149 N N . ARG A 1 276 ? -28.432 5.614 23.480 1.00 80.25 276 ARG A N 1
ATOM 2150 C CA . ARG A 1 276 ? -26.960 5.527 23.585 1.00 80.25 276 ARG A CA 1
ATOM 2151 C C . ARG A 1 276 ? -26.317 5.320 22.209 1.00 80.25 276 ARG A C 1
ATOM 2153 O O . ARG A 1 276 ? -25.528 4.410 22.013 1.00 80.25 276 ARG A O 1
ATOM 2160 N N . ALA A 1 277 ? -26.719 6.114 21.226 1.00 88.00 277 ALA A N 1
ATOM 2161 C CA . ALA A 1 277 ? -26.194 5.995 19.877 1.00 88.00 277 ALA A CA 1
ATOM 2162 C C . ALA A 1 277 ? -26.035 7.362 19.216 1.00 88.00 277 ALA A C 1
ATOM 2164 O O . ALA A 1 277 ? -26.704 8.341 19.572 1.00 88.00 277 ALA A O 1
ATOM 2165 N N . PHE A 1 278 ? -25.141 7.413 18.238 1.00 93.25 278 PHE A N 1
ATOM 2166 C CA . PHE A 1 278 ? -24.994 8.539 17.329 1.00 93.25 278 PHE A CA 1
ATOM 2167 C C . PHE A 1 278 ? -24.723 8.032 15.914 1.00 93.25 278 PHE A C 1
ATOM 2169 O O . PHE A 1 278 ? -24.166 6.955 15.713 1.00 93.25 278 PHE A O 1
ATOM 2176 N N . GLY A 1 279 ? -25.155 8.805 14.928 1.00 93.06 279 GLY A N 1
ATOM 2177 C CA . GLY A 1 279 ? -24.943 8.542 13.517 1.00 93.06 279 GLY A CA 1
ATOM 2178 C C . GLY A 1 279 ? -23.910 9.483 12.924 1.00 93.06 279 GLY A C 1
ATOM 2179 O O . GLY A 1 279 ? -23.894 10.674 13.242 1.00 93.06 279 GLY A O 1
ATOM 2180 N N . VAL A 1 280 ? -23.088 8.950 12.027 1.00 95.00 280 VAL A N 1
ATOM 2181 C CA . VAL A 1 280 ? -22.187 9.732 11.178 1.00 95.00 280 VAL A CA 1
ATOM 2182 C C . VAL A 1 280 ? -22.492 9.406 9.725 1.00 95.00 280 VAL A C 1
ATOM 2184 O O . VAL A 1 280 ? -22.580 8.236 9.346 1.00 95.00 280 VAL A O 1
ATOM 2187 N N . ARG A 1 281 ? -22.664 10.440 8.900 1.00 92.69 281 ARG A N 1
ATOM 2188 C CA . ARG A 1 281 ? -22.776 10.286 7.448 1.00 92.69 281 ARG A CA 1
ATOM 2189 C C . ARG A 1 281 ? -21.377 10.186 6.848 1.00 92.69 281 ARG A C 1
ATOM 2191 O O . ARG A 1 281 ? -20.763 11.197 6.566 1.00 92.69 281 ARG A O 1
ATOM 2198 N N . HIS A 1 282 ? -20.861 8.983 6.663 1.00 91.62 282 HIS A N 1
ATOM 2199 C CA . HIS A 1 282 ? -19.576 8.802 5.988 1.00 91.62 282 HIS A CA 1
ATOM 2200 C C . HIS A 1 282 ? -19.700 8.979 4.476 1.00 91.62 282 HIS A C 1
ATOM 2202 O O . HIS A 1 282 ? -20.815 8.946 3.945 1.00 91.62 282 HIS A O 1
ATOM 2208 N N . PHE A 1 283 ? -18.561 9.065 3.778 1.00 85.81 283 PHE A N 1
ATOM 2209 C CA . PHE A 1 283 ? -18.532 9.088 2.309 1.00 85.81 283 PHE A CA 1
ATOM 2210 C C . PHE A 1 283 ? -19.290 7.905 1.677 1.00 85.81 283 PHE A C 1
ATOM 2212 O O . PHE A 1 283 ? -19.844 8.029 0.589 1.00 85.81 283 PHE A O 1
ATOM 2219 N N . ALA A 1 284 ? -19.344 6.754 2.364 1.00 82.88 284 ALA A N 1
ATOM 2220 C CA . ALA A 1 284 ? -20.011 5.566 1.847 1.00 82.88 284 ALA A CA 1
ATOM 2221 C C . ALA A 1 284 ? -21.492 5.445 2.187 1.00 82.88 284 ALA A C 1
ATOM 2223 O O . ALA A 1 284 ? -22.300 5.040 1.345 1.00 82.88 284 ALA A O 1
ATOM 2224 N N . ARG A 1 285 ? -21.845 5.732 3.438 1.00 85.31 285 ARG A N 1
ATOM 2225 C CA . ARG A 1 285 ? -23.217 5.687 3.950 1.00 85.31 285 ARG A CA 1
ATOM 2226 C C . ARG A 1 285 ? -23.284 6.266 5.354 1.00 85.31 285 ARG A C 1
ATOM 2228 O O . ARG A 1 285 ? -22.276 6.431 6.036 1.00 85.31 285 ARG A O 1
ATOM 2235 N N . GLU A 1 286 ? -24.506 6.494 5.811 1.00 90.81 286 GLU A N 1
ATOM 2236 C CA . GLU A 1 286 ? -24.779 6.746 7.221 1.00 90.81 286 GLU A CA 1
ATOM 2237 C C . GLU A 1 286 ? -24.553 5.474 8.050 1.00 90.81 286 GLU A C 1
ATOM 2239 O O . GLU A 1 286 ? -25.071 4.405 7.718 1.00 90.81 286 GLU A O 1
ATOM 2244 N N . VAL A 1 287 ? -23.776 5.595 9.128 1.00 92.38 287 VAL A N 1
ATOM 2245 C CA . VAL A 1 287 ? -23.492 4.513 10.078 1.00 92.38 287 VAL A CA 1
ATOM 2246 C C . VAL A 1 287 ? -23.915 4.953 11.468 1.00 92.38 287 VAL A C 1
ATOM 2248 O O . VAL A 1 287 ? -23.564 6.044 11.911 1.00 92.38 287 VAL A O 1
ATOM 2251 N N . LEU A 1 288 ? -24.675 4.093 12.146 1.00 93.81 288 LEU A N 1
ATOM 2252 C CA . LEU A 1 288 ? -25.088 4.272 13.535 1.00 93.81 288 LEU A CA 1
ATOM 2253 C C . LEU A 1 288 ? -24.138 3.503 14.454 1.00 93.81 288 LEU A C 1
ATOM 2255 O O . LEU A 1 288 ? -23.986 2.287 14.300 1.00 93.81 288 LEU A O 1
ATOM 2259 N N . TYR A 1 289 ? -23.547 4.210 15.412 1.00 94.81 289 TYR A N 1
ATOM 2260 C CA . TYR A 1 289 ? -22.633 3.684 16.421 1.00 94.81 289 TYR A CA 1
ATOM 2261 C C . TYR A 1 289 ? -23.317 3.633 17.786 1.00 94.81 289 TYR A C 1
ATOM 2263 O O . TYR A 1 289 ? -23.902 4.625 18.224 1.00 94.81 289 TYR A O 1
ATOM 2271 N N . ASP A 1 290 ? -23.230 2.484 18.452 1.00 92.75 290 ASP A N 1
ATOM 2272 C CA . ASP A 1 290 ? -23.680 2.288 19.833 1.00 92.75 290 ASP A CA 1
ATOM 2273 C C . ASP A 1 290 ? -22.560 2.715 20.784 1.00 92.75 290 ASP A C 1
ATOM 2275 O O . ASP A 1 290 ? -21.477 2.137 20.740 1.00 92.75 290 ASP A O 1
ATOM 2279 N N . THR A 1 291 ? -22.804 3.712 21.638 1.00 89.75 291 THR A N 1
ATOM 2280 C CA . THR A 1 291 ? -21.780 4.238 22.551 1.00 89.75 291 THR A CA 1
ATOM 2281 C C . THR A 1 291 ? -21.439 3.284 23.687 1.00 89.75 291 THR A C 1
ATOM 2283 O O . THR A 1 291 ? -20.482 3.542 24.409 1.00 89.75 291 THR A O 1
ATOM 2286 N N . ASN A 1 292 ? -22.176 2.187 23.871 1.00 89.00 292 ASN A N 1
ATOM 2287 C CA . ASN A 1 292 ? -21.913 1.233 24.939 1.00 89.00 292 ASN A CA 1
ATOM 2288 C C . ASN A 1 292 ? -20.481 0.659 24.870 1.00 89.00 292 ASN A C 1
ATOM 2290 O O . ASN A 1 292 ? -20.079 0.063 23.868 1.00 89.00 292 ASN A O 1
ATOM 2294 N N . GLY A 1 293 ? -19.721 0.834 25.952 1.00 84.50 293 GLY A N 1
ATOM 2295 C CA . GLY A 1 293 ? -18.326 0.418 26.074 1.00 84.50 293 GLY A CA 1
ATOM 2296 C C . GLY A 1 293 ? -17.313 1.325 25.365 1.00 84.50 293 GLY A C 1
ATOM 2297 O O . GLY A 1 293 ? -16.138 0.971 25.324 1.00 84.50 293 GLY A O 1
ATOM 2298 N N . PHE A 1 294 ? -17.707 2.476 24.802 1.00 88.44 294 PHE A N 1
ATOM 2299 C CA . PHE A 1 294 ? -16.773 3.377 24.106 1.00 88.44 294 PHE A CA 1
ATOM 2300 C C . PHE A 1 294 ? -15.700 3.931 25.044 1.00 88.44 294 PHE A C 1
ATOM 2302 O O . PHE A 1 294 ? -14.521 3.919 24.692 1.00 88.44 294 PHE A O 1
ATOM 2309 N N . LEU A 1 295 ? -16.093 4.415 26.228 1.00 86.62 295 LEU A N 1
ATOM 2310 C CA . LEU A 1 295 ? -15.139 5.016 27.167 1.00 86.62 295 LEU A CA 1
ATOM 2311 C C . LEU A 1 295 ? -14.148 3.981 27.697 1.00 86.62 295 LEU A C 1
ATOM 2313 O O . LEU A 1 295 ? -12.954 4.249 27.773 1.00 86.62 295 LEU A O 1
ATOM 2317 N N . GLU A 1 296 ? -14.635 2.789 28.034 1.00 79.06 296 GLU A N 1
ATOM 2318 C CA . GLU A 1 296 ? -13.796 1.693 28.520 1.00 79.06 296 GLU A CA 1
ATOM 2319 C C . GLU A 1 296 ? -12.776 1.261 27.462 1.00 79.06 296 GLU A C 1
ATOM 2321 O O . GLU A 1 296 ? -11.577 1.215 27.739 1.00 79.06 296 GLU A O 1
ATOM 2326 N N . LYS A 1 297 ? -13.235 1.038 26.223 1.00 83.88 297 LYS A N 1
ATOM 2327 C CA . LYS A 1 297 ? -12.368 0.675 25.095 1.00 83.88 297 LYS A CA 1
ATOM 2328 C C . LYS A 1 297 ? -11.336 1.754 24.770 1.00 83.88 297 LYS A C 1
ATOM 2330 O O . LYS A 1 297 ? -10.255 1.416 24.301 1.00 83.88 297 LYS A O 1
ATOM 2335 N N . ASN A 1 298 ? -11.638 3.028 25.026 1.00 84.75 298 ASN A N 1
ATOM 2336 C CA . ASN A 1 298 ? -10.706 4.127 24.778 1.00 84.75 298 ASN A CA 1
ATOM 2337 C C . ASN A 1 298 ? -9.670 4.331 25.901 1.00 84.75 298 ASN A C 1
ATOM 2339 O O . ASN A 1 298 ? -8.582 4.836 25.626 1.00 84.75 298 ASN A O 1
ATOM 2343 N N . ARG A 1 299 ? -9.990 3.957 27.148 1.00 78.69 299 ARG A N 1
ATOM 2344 C CA . ARG A 1 299 ? -9.131 4.174 28.330 1.00 78.69 299 ARG A CA 1
ATOM 2345 C C . ARG A 1 299 ? -7.903 3.256 28.393 1.00 78.69 299 ARG A C 1
ATOM 2347 O O . ARG A 1 299 ? -6.948 3.630 29.056 1.00 78.69 299 ARG A O 1
ATOM 2354 N N . ASP A 1 300 ? -7.932 2.091 27.734 1.00 64.81 300 ASP A N 1
ATOM 2355 C CA . ASP A 1 300 ? -6.862 1.063 27.699 1.00 64.81 300 ASP A CA 1
ATOM 2356 C C . ASP A 1 300 ? -5.975 0.986 28.966 1.00 64.81 300 ASP A C 1
ATOM 2358 O O . ASP A 1 300 ? -4.764 1.227 28.912 1.00 64.81 300 ASP A O 1
ATOM 2362 N N . PRO A 1 301 ? -6.562 0.696 30.145 1.00 56.91 301 PRO A N 1
ATOM 2363 C CA . PRO A 1 301 ? -5.821 0.738 31.393 1.00 56.91 301 PRO A CA 1
ATOM 2364 C C . PRO A 1 301 ? -5.033 -0.561 31.588 1.00 56.91 301 PRO A C 1
ATOM 2366 O O . PRO A 1 301 ? -5.557 -1.568 32.070 1.00 56.91 301 PRO A O 1
ATOM 2369 N N . LEU A 1 302 ? -3.735 -0.540 31.287 1.00 60.34 302 LEU A N 1
ATOM 2370 C CA . LEU A 1 302 ? -2.822 -1.552 31.815 1.00 60.34 302 LEU A CA 1
ATOM 2371 C C . LEU A 1 302 ? -2.400 -1.171 33.231 1.00 60.34 302 LEU A C 1
ATOM 2373 O O . LEU A 1 302 ? -1.605 -0.263 33.459 1.00 60.34 302 LEU A O 1
ATOM 2377 N N . ASN A 1 303 ? -2.948 -1.903 34.199 1.00 63.09 303 ASN A N 1
ATOM 2378 C CA . ASN A 1 303 ? -2.615 -1.754 35.608 1.00 63.09 303 ASN A CA 1
ATOM 2379 C C . ASN A 1 303 ? -1.113 -2.016 35.833 1.00 63.09 303 ASN A C 1
ATOM 2381 O O . ASN A 1 303 ? -0.589 -3.066 35.452 1.00 63.09 303 ASN A O 1
ATOM 2385 N N . SER A 1 304 ? -0.427 -1.096 36.514 1.00 65.50 304 SER A N 1
ATOM 2386 C CA . SER A 1 304 ? 0.994 -1.211 36.878 1.00 65.50 304 SER A CA 1
ATOM 2387 C C . SER A 1 304 ? 1.331 -2.504 37.638 1.00 65.50 304 SER A C 1
ATOM 2389 O O . SER A 1 304 ? 2.443 -3.022 37.521 1.00 65.50 304 SER A O 1
ATOM 2391 N N . GLY A 1 305 ? 0.360 -3.085 38.354 1.00 67.88 305 GLY A N 1
ATOM 2392 C CA . GLY A 1 305 ? 0.490 -4.396 38.995 1.00 67.88 305 GLY A CA 1
ATOM 2393 C C . GLY A 1 305 ? 0.666 -5.562 38.013 1.00 67.88 305 GLY A C 1
ATOM 2394 O O . GLY A 1 305 ? 1.407 -6.496 38.314 1.00 67.88 305 GLY A O 1
ATOM 2395 N N . LEU A 1 306 ? 0.053 -5.500 36.824 1.00 75.19 306 LEU A N 1
ATOM 2396 C CA . LEU A 1 306 ? 0.206 -6.523 35.781 1.00 75.19 306 LEU A CA 1
ATOM 2397 C C . LEU A 1 306 ? 1.580 -6.445 35.110 1.00 75.19 306 LEU A C 1
ATOM 2399 O O . LEU A 1 306 ? 2.203 -7.475 34.866 1.00 75.19 306 LEU A O 1
ATOM 2403 N N . VAL A 1 307 ? 2.092 -5.235 34.871 1.00 75.62 307 VAL A N 1
ATOM 2404 C CA . VAL A 1 307 ? 3.439 -5.030 34.305 1.00 75.62 307 VAL A CA 1
ATOM 2405 C C . VAL A 1 307 ? 4.516 -5.559 35.260 1.00 75.62 307 VAL A C 1
ATOM 2407 O O . VAL A 1 307 ? 5.480 -6.198 34.830 1.00 75.62 307 VAL A O 1
ATOM 2410 N N . GLN A 1 308 ? 4.331 -5.355 36.569 1.00 75.75 308 GLN A N 1
ATOM 2411 C CA . GLN A 1 308 ? 5.230 -5.891 37.592 1.00 75.75 308 GLN A CA 1
ATOM 2412 C C . GLN A 1 308 ? 5.206 -7.429 37.629 1.00 75.75 308 GLN A C 1
ATOM 2414 O O . GLN A 1 308 ? 6.270 -8.039 37.707 1.00 75.75 308 GLN A O 1
ATOM 2419 N N . LEU A 1 309 ? 4.024 -8.048 37.510 1.00 81.31 309 LEU A N 1
ATOM 2420 C CA . LEU A 1 309 ? 3.885 -9.505 37.416 1.00 81.31 309 LEU A CA 1
ATOM 2421 C C . LEU A 1 309 ? 4.590 -10.067 36.171 1.00 81.31 309 LEU A C 1
ATOM 2423 O O . LEU A 1 309 ? 5.323 -11.046 36.259 1.00 81.31 309 LEU A O 1
ATOM 2427 N N . LEU A 1 310 ? 4.406 -9.437 35.008 1.00 81.75 310 LEU A N 1
ATOM 2428 C CA . LEU A 1 310 ? 5.048 -9.882 33.766 1.00 81.75 310 LEU A CA 1
ATOM 2429 C C . LEU A 1 310 ? 6.573 -9.740 33.807 1.00 81.75 310 LEU A C 1
ATOM 2431 O O . LEU A 1 310 ? 7.285 -10.528 33.188 1.00 81.75 310 LEU A O 1
ATOM 2435 N N . SER A 1 311 ? 7.077 -8.771 34.574 1.00 81.38 311 SER A N 1
ATOM 2436 C CA . SER A 1 311 ? 8.513 -8.603 34.815 1.00 81.38 311 SER A CA 1
A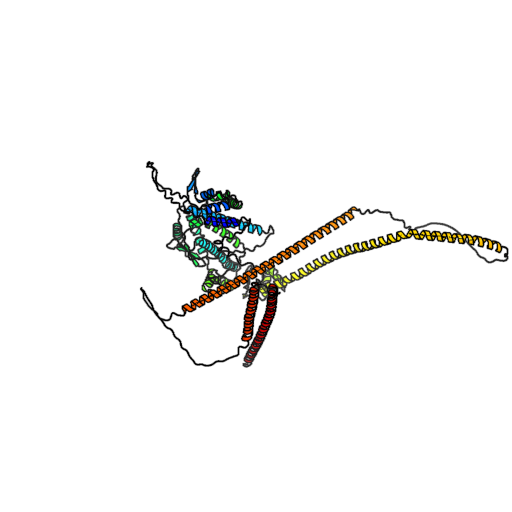TOM 2437 C C . SER A 1 311 ? 9.096 -9.699 35.717 1.00 81.38 311 SER A C 1
ATOM 2439 O O . SER A 1 311 ? 10.281 -10.003 35.598 1.00 81.38 311 SER A O 1
ATOM 2441 N N . SER A 1 312 ? 8.294 -10.293 36.611 1.00 81.19 312 SER A N 1
ATOM 2442 C CA . SER A 1 312 ? 8.720 -11.380 37.507 1.00 81.19 312 SER A CA 1
ATOM 2443 C C . SER A 1 312 ? 8.497 -12.786 36.934 1.00 81.19 312 SER A C 1
ATOM 2445 O O . SER A 1 312 ? 8.993 -13.756 37.504 1.00 81.19 312 SER A O 1
ATOM 2447 N N . CYS A 1 313 ? 7.787 -12.917 35.809 1.00 84.69 313 CYS A N 1
ATOM 2448 C CA . CYS A 1 313 ? 7.625 -14.174 35.074 1.00 84.69 313 CYS A CA 1
ATOM 2449 C C . CYS A 1 313 ? 8.975 -14.760 34.629 1.00 84.69 313 CYS A C 1
ATOM 2451 O O . CYS A 1 313 ? 9.865 -14.024 34.219 1.00 84.69 313 CYS A O 1
ATOM 2453 N N . SER A 1 314 ? 9.127 -16.087 34.611 1.00 79.31 314 SER A N 1
ATOM 2454 C CA . SER A 1 314 ? 10.368 -16.770 34.200 1.00 79.31 314 SER A CA 1
ATOM 2455 C C . SER A 1 314 ? 10.627 -16.771 32.685 1.00 79.31 314 SER A C 1
ATOM 2457 O O . SER A 1 314 ? 11.702 -17.170 32.240 1.00 79.31 314 SER A O 1
ATOM 2459 N N . GLY A 1 315 ? 9.646 -16.373 31.870 1.00 76.75 315 GLY A N 1
ATOM 2460 C CA . GLY A 1 315 ? 9.758 -16.340 30.413 1.00 76.75 315 GLY A CA 1
ATOM 2461 C C . GLY A 1 315 ? 10.522 -15.113 29.910 1.00 76.75 315 GLY A C 1
ATOM 2462 O O . GLY A 1 315 ? 10.041 -13.989 30.039 1.00 76.75 315 GLY A O 1
ATOM 2463 N N . GLN A 1 316 ? 11.665 -15.326 29.253 1.00 78.81 316 GLN A N 1
ATOM 2464 C CA . GLN A 1 316 ? 12.534 -14.253 28.740 1.00 78.81 316 GLN A CA 1
ATOM 2465 C C . GLN A 1 316 ? 11.816 -13.303 27.758 1.00 78.81 316 GLN A C 1
ATOM 2467 O O . GLN A 1 316 ? 12.079 -12.101 27.737 1.00 78.81 316 GLN A O 1
ATOM 2472 N N . LEU A 1 317 ? 10.861 -13.830 26.983 1.00 81.12 317 LEU A N 1
ATOM 2473 C CA . LEU A 1 317 ? 10.042 -13.054 26.050 1.00 81.12 317 LEU A CA 1
ATOM 2474 C C . LEU A 1 317 ? 9.063 -12.116 26.782 1.00 81.12 317 LEU A C 1
ATOM 2476 O O . LEU A 1 317 ? 9.028 -10.925 26.487 1.00 81.12 317 LEU A O 1
ATOM 2480 N N . LEU A 1 318 ? 8.340 -12.613 27.792 1.00 81.31 318 LEU A N 1
ATOM 2481 C CA . LEU A 1 318 ? 7.393 -11.815 28.587 1.00 81.31 318 LEU A CA 1
ATOM 2482 C C . LEU A 1 318 ? 8.104 -10.712 29.383 1.00 81.31 318 LEU A C 1
ATOM 2484 O O . LEU A 1 318 ? 7.636 -9.575 29.412 1.00 81.31 318 LEU A O 1
ATOM 2488 N N . GLN A 1 319 ? 9.280 -11.013 29.941 1.00 83.19 319 GLN A N 1
ATOM 2489 C CA . GLN A 1 319 ? 10.123 -10.011 30.599 1.00 83.19 319 GLN A CA 1
ATOM 2490 C C . GLN A 1 319 ? 10.545 -8.896 29.631 1.00 83.19 319 GLN A C 1
ATOM 2492 O O . GLN A 1 319 ? 10.560 -7.720 29.996 1.00 83.19 319 GLN A O 1
ATOM 2497 N N . SER A 1 320 ? 10.865 -9.250 28.379 1.00 82.81 320 SER A N 1
ATOM 2498 C CA . SER A 1 320 ? 11.224 -8.274 27.344 1.00 82.81 320 SER A CA 1
ATOM 2499 C C . SER A 1 320 ? 10.055 -7.350 26.985 1.00 82.81 320 SER A C 1
ATOM 2501 O O . SER A 1 320 ? 10.261 -6.151 26.785 1.00 82.81 320 SER A O 1
ATOM 2503 N N . PHE A 1 321 ? 8.826 -7.879 26.984 1.00 84.19 321 PHE A N 1
ATOM 2504 C CA . PHE A 1 321 ? 7.606 -7.104 26.749 1.00 84.19 321 PHE A CA 1
ATOM 2505 C C . PHE A 1 321 ? 7.347 -6.129 27.898 1.00 84.19 321 PHE A C 1
ATOM 2507 O O . PHE A 1 321 ? 7.137 -4.938 27.663 1.00 84.19 321 PHE A O 1
ATOM 2514 N N . ALA A 1 322 ? 7.456 -6.602 29.144 1.00 79.81 322 ALA A N 1
ATOM 2515 C CA . ALA A 1 322 ? 7.278 -5.760 30.323 1.00 79.81 322 ALA A CA 1
ATOM 2516 C C . ALA A 1 322 ? 8.320 -4.627 30.390 1.00 79.81 322 ALA A C 1
ATOM 2518 O O . ALA A 1 322 ? 7.976 -3.480 30.679 1.00 79.81 322 ALA A O 1
ATOM 2519 N N . LYS A 1 323 ? 9.581 -4.921 30.041 1.00 80.44 323 LYS A N 1
ATOM 2520 C CA . LYS A 1 323 ? 10.658 -3.924 29.984 1.00 80.44 323 LYS A CA 1
ATOM 2521 C C . LYS A 1 323 ? 10.398 -2.838 28.935 1.00 80.44 323 LYS A C 1
ATOM 2523 O O . LYS A 1 323 ? 10.500 -1.659 29.262 1.00 80.44 323 LYS A O 1
ATOM 2528 N N . LYS A 1 324 ? 10.012 -3.215 27.706 1.00 75.38 324 LYS A N 1
ATOM 2529 C CA . LYS A 1 324 ? 9.679 -2.253 26.635 1.00 75.38 324 LYS A CA 1
ATOM 2530 C C . LYS A 1 324 ? 8.585 -1.267 27.067 1.00 75.38 324 LYS A C 1
ATOM 2532 O O . LYS A 1 324 ? 8.669 -0.087 26.733 1.00 75.38 324 LYS A O 1
ATOM 2537 N N . MET A 1 325 ? 7.589 -1.724 27.827 1.00 71.81 325 MET A N 1
ATOM 2538 C CA . MET A 1 325 ? 6.541 -0.852 28.365 1.00 71.81 325 MET A CA 1
ATOM 2539 C C . MET A 1 325 ? 7.019 0.074 29.482 1.00 71.81 325 MET A C 1
ATOM 2541 O O . MET A 1 325 ? 6.673 1.256 29.481 1.00 71.81 325 MET A O 1
ATOM 2545 N N . LEU A 1 326 ? 7.829 -0.431 30.415 1.00 70.56 326 LEU A N 1
ATOM 2546 C CA . LEU A 1 326 ? 8.390 0.398 31.482 1.00 70.56 326 LEU A CA 1
ATOM 2547 C C . LEU A 1 326 ? 9.262 1.525 30.899 1.00 70.56 326 LEU A C 1
ATOM 2549 O O . LEU A 1 326 ? 9.147 2.675 31.318 1.00 70.56 326 LEU A O 1
ATOM 2553 N N . ASP A 1 327 ? 10.046 1.214 29.864 1.00 65.38 327 ASP A N 1
ATOM 2554 C CA . ASP A 1 327 ? 10.881 2.179 29.142 1.00 65.38 327 ASP A CA 1
ATOM 2555 C C . ASP A 1 327 ? 10.042 3.231 28.379 1.00 65.38 327 ASP A C 1
ATOM 2557 O O . ASP A 1 327 ? 10.439 4.395 28.284 1.00 65.38 327 ASP A O 1
ATOM 2561 N N . GLN A 1 328 ? 8.856 2.868 27.868 1.00 60.69 328 GLN A N 1
ATOM 2562 C CA . GLN A 1 328 ? 7.911 3.818 27.257 1.00 60.69 328 GLN A CA 1
ATOM 2563 C C . GLN A 1 328 ? 7.254 4.746 28.290 1.00 60.69 328 GLN A C 1
ATOM 2565 O O . GLN A 1 328 ? 7.051 5.924 27.995 1.00 60.69 328 GLN A O 1
ATOM 2570 N N . SER A 1 329 ? 6.979 4.252 29.502 1.00 51.31 329 SER A N 1
ATOM 2571 C CA . SER A 1 329 ? 6.428 5.049 30.608 1.00 51.31 329 SER A CA 1
ATOM 2572 C C . SER A 1 329 ? 7.443 6.019 31.234 1.00 51.31 329 SER A C 1
ATOM 2574 O O . SER A 1 329 ? 7.035 6.949 31.927 1.00 51.31 329 SER A O 1
ATOM 2576 N N . LEU A 1 330 ? 8.748 5.812 31.012 1.00 45.78 330 LEU A N 1
ATOM 2577 C CA . LEU A 1 330 ? 9.842 6.617 31.576 1.00 45.78 330 LEU A CA 1
ATOM 2578 C C . LEU A 1 330 ? 10.345 7.738 30.645 1.00 45.78 330 LEU A C 1
ATOM 2580 O O . LEU A 1 330 ? 11.211 8.516 31.053 1.00 45.78 330 LEU A O 1
ATOM 2584 N N . LYS A 1 331 ? 9.824 7.875 29.414 1.00 39.19 331 LYS A N 1
ATOM 2585 C CA . LYS A 1 331 ? 10.138 9.044 28.572 1.00 39.19 331 LYS A CA 1
ATOM 2586 C C . LYS A 1 331 ? 9.527 10.305 29.210 1.00 39.19 331 LYS A C 1
ATOM 2588 O O . LYS A 1 331 ? 8.309 10.354 29.376 1.00 39.19 331 LYS A O 1
ATOM 2593 N N . PRO A 1 332 ? 10.323 11.336 29.551 1.00 33.47 332 PRO A N 1
ATOM 2594 C CA . PRO A 1 332 ? 9.814 12.504 30.254 1.00 33.47 332 PRO A CA 1
ATOM 2595 C C . PRO A 1 332 ? 8.971 13.359 29.303 1.00 33.47 332 PRO A C 1
ATOM 2597 O O . PRO A 1 332 ? 9.499 14.099 28.473 1.00 33.47 332 PRO A O 1
ATOM 2600 N N . ALA A 1 333 ? 7.648 13.278 29.432 1.00 32.16 333 ALA A N 1
ATOM 2601 C CA . ALA A 1 333 ? 6.774 14.350 28.984 1.00 32.16 333 ALA A CA 1
ATOM 2602 C C . ALA A 1 333 ? 6.928 15.511 29.977 1.00 32.16 333 ALA A C 1
ATOM 2604 O O . ALA A 1 333 ? 6.636 15.385 31.165 1.00 32.16 333 ALA A O 1
ATOM 2605 N N . ILE A 1 334 ? 7.443 16.638 29.494 1.00 34.03 334 ILE A N 1
ATOM 2606 C CA . ILE A 1 334 ? 7.596 17.882 30.248 1.00 34.03 334 ILE A CA 1
ATOM 2607 C C . ILE A 1 334 ? 6.194 18.475 30.462 1.00 34.03 334 ILE A C 1
ATOM 2609 O O . ILE A 1 334 ? 5.723 19.269 29.657 1.00 34.03 334 ILE A O 1
ATOM 2613 N N . SER A 1 335 ? 5.469 17.989 31.469 1.00 30.89 335 SER A N 1
ATOM 2614 C CA . SER A 1 335 ? 4.327 18.619 32.163 1.00 30.89 335 SER A CA 1
ATOM 2615 C C . SER A 1 335 ? 3.625 17.556 33.010 1.00 30.89 335 SER A C 1
ATOM 2617 O O . SER A 1 335 ? 3.320 16.467 32.530 1.00 30.89 335 SER A O 1
ATOM 2619 N N . SER A 1 336 ? 3.365 17.860 34.283 1.00 29.72 336 SER A N 1
ATOM 2620 C CA . SER A 1 336 ? 2.760 16.949 35.265 1.00 29.72 336 SER A CA 1
ATOM 2621 C C . SER A 1 336 ? 1.251 16.726 35.062 1.00 29.72 336 SER A C 1
ATOM 2623 O O . SER A 1 336 ? 0.527 16.583 36.039 1.00 29.72 336 SER A O 1
ATOM 2625 N N . ASP A 1 337 ? 0.783 16.736 33.815 1.00 30.88 337 ASP A N 1
ATOM 2626 C CA . ASP A 1 337 ? -0.640 16.738 33.451 1.00 30.88 337 ASP A CA 1
ATOM 2627 C C . ASP A 1 337 ? -0.920 15.913 32.180 1.00 30.88 337 ASP A C 1
ATOM 2629 O O . ASP A 1 337 ? -1.929 16.107 31.508 1.00 30.88 337 ASP A O 1
ATOM 2633 N N . ALA A 1 338 ? -0.023 14.997 31.795 1.00 35.62 338 ALA A N 1
ATOM 2634 C CA . ALA A 1 338 ? -0.268 14.115 30.657 1.00 35.62 338 ALA A CA 1
ATOM 2635 C C . ALA A 1 338 ? -1.299 13.033 31.046 1.00 35.62 338 ALA A C 1
ATOM 2637 O O . ALA A 1 338 ? -0.948 12.138 31.819 1.00 35.62 338 ALA A O 1
ATOM 2638 N N . PRO A 1 339 ? -2.546 13.071 30.529 1.00 45.47 339 PRO A N 1
ATOM 2639 C CA . PRO A 1 339 ? -3.488 11.983 30.745 1.00 45.47 339 PRO A CA 1
ATOM 2640 C C . PRO A 1 339 ? -2.938 10.718 30.084 1.00 45.47 339 PRO A C 1
ATOM 2642 O O . PRO A 1 339 ? -2.282 10.798 29.035 1.00 45.47 339 PRO A O 1
ATOM 2645 N N . GLU A 1 340 ? -3.212 9.568 30.698 1.00 54.53 340 GLU A N 1
ATOM 2646 C CA . GLU A 1 340 ? -3.006 8.244 30.108 1.00 54.53 340 GLU A CA 1
ATOM 2647 C C . GLU A 1 340 ? -3.370 8.289 28.613 1.00 54.53 340 GLU A C 1
ATOM 2649 O O . GLU A 1 340 ? -4.425 8.796 28.223 1.00 54.53 340 GLU A O 1
ATOM 2654 N N . GLN A 1 341 ? -2.446 7.880 27.738 1.00 62.19 341 GLN A N 1
ATOM 2655 C CA . GLN A 1 341 ? -2.667 7.990 26.296 1.00 62.19 341 GLN A CA 1
ATOM 2656 C C . GLN A 1 341 ? -3.816 7.067 25.877 1.00 62.19 341 GLN A C 1
ATOM 2658 O O . GLN A 1 341 ? -3.631 5.851 25.814 1.00 62.19 341 GLN A O 1
ATOM 2663 N N . SER A 1 342 ? -4.964 7.657 25.543 1.00 80.06 342 SER A N 1
ATOM 2664 C CA . SER A 1 342 ? -6.130 6.942 25.030 1.00 80.06 342 SER A CA 1
ATOM 2665 C C . SER A 1 342 ? -5.840 6.226 23.707 1.00 80.06 342 SER A C 1
ATOM 2667 O O . SER A 1 342 ? -4.966 6.632 22.927 1.00 80.06 342 SER A O 1
ATOM 2669 N N . VAL A 1 343 ? -6.605 5.170 23.425 1.00 84.44 343 VAL A N 1
ATOM 2670 C CA . VAL A 1 343 ? -6.487 4.394 22.178 1.00 84.44 343 VAL A CA 1
ATOM 2671 C C . VAL A 1 343 ? -6.699 5.285 20.962 1.00 84.44 343 VAL A C 1
ATOM 2673 O O . VAL A 1 343 ? -5.898 5.245 20.030 1.00 84.44 343 VAL A O 1
ATOM 2676 N N . VAL A 1 344 ? -7.722 6.145 20.982 1.00 86.94 344 VAL A N 1
ATOM 2677 C CA . VAL A 1 344 ? -8.004 7.073 19.880 1.00 86.94 344 VAL A CA 1
ATOM 2678 C C . VAL A 1 344 ? -6.855 8.037 19.631 1.00 86.94 344 VAL A C 1
ATOM 2680 O O . VAL A 1 344 ? -6.522 8.300 18.475 1.00 86.94 344 VAL A O 1
ATOM 2683 N N . LYS A 1 345 ? -6.219 8.561 20.681 1.00 86.50 345 LYS A N 1
ATOM 2684 C CA . LYS A 1 345 ? -5.102 9.494 20.523 1.00 86.50 345 LYS A CA 1
ATOM 2685 C C . LYS A 1 345 ? -3.882 8.809 19.911 1.00 86.50 345 LYS A C 1
ATOM 2687 O O . LYS A 1 345 ? -3.262 9.389 19.016 1.00 86.50 345 LYS A O 1
ATOM 2692 N N . LYS A 1 346 ? -3.566 7.581 20.345 1.00 86.62 346 LYS A N 1
ATOM 2693 C CA . LYS A 1 346 ? -2.503 6.752 19.744 1.00 86.62 346 LYS A CA 1
ATOM 2694 C C . LYS A 1 346 ? -2.817 6.437 18.281 1.00 86.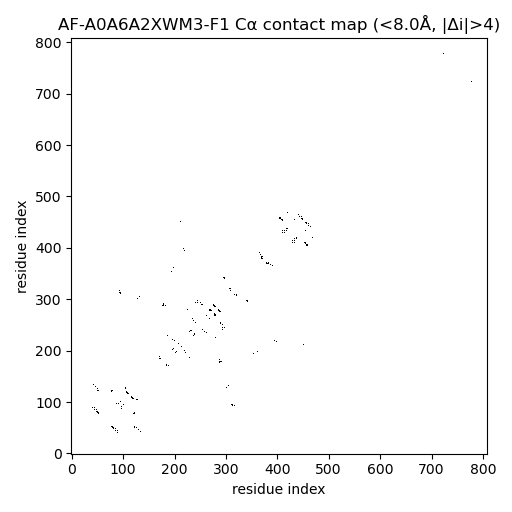62 346 LYS A C 1
ATOM 2696 O O . LYS A 1 346 ? -1.992 6.713 17.415 1.00 86.62 346 LYS A O 1
ATOM 2701 N N . PHE A 1 347 ? -4.030 5.957 18.009 1.00 89.31 347 PHE A N 1
ATOM 2702 C CA . PHE A 1 347 ? -4.495 5.607 16.667 1.00 89.31 347 PHE A CA 1
ATOM 2703 C C . PHE A 1 347 ? -4.454 6.803 15.714 1.00 89.31 347 PHE A C 1
ATOM 2705 O O . PHE A 1 347 ? -3.906 6.708 14.620 1.00 89.31 347 PHE A O 1
ATOM 2712 N N . LYS A 1 348 ? -4.954 7.968 16.148 1.00 91.12 348 LYS A N 1
ATOM 2713 C CA . LYS A 1 348 ? -4.865 9.216 15.382 1.00 91.12 348 LYS A CA 1
ATOM 2714 C C . LYS A 1 348 ? -3.411 9.595 15.102 1.00 91.12 348 LYS A C 1
ATOM 2716 O O . LYS A 1 348 ? -3.102 9.978 13.982 1.00 91.12 348 LYS A O 1
ATOM 2721 N N . GLY A 1 349 ? -2.523 9.493 16.092 1.00 90.56 349 GLY A N 1
ATOM 2722 C CA . GLY A 1 349 ? -1.094 9.762 15.907 1.00 90.56 349 GLY A CA 1
ATOM 2723 C C . GLY A 1 349 ? -0.464 8.871 14.833 1.00 90.56 349 GLY A C 1
ATOM 2724 O O . GLY A 1 349 ? 0.140 9.387 13.896 1.00 90.56 349 GLY A O 1
ATOM 2725 N N . GLN A 1 350 ? -0.680 7.557 14.929 1.00 90.38 350 GLN A N 1
ATOM 2726 C CA . GLN A 1 350 ? -0.185 6.568 13.963 1.00 90.38 350 GLN A CA 1
ATOM 2727 C C . GLN A 1 350 ? -0.760 6.789 12.560 1.00 90.38 350 GLN A C 1
ATOM 2729 O O . GLN A 1 350 ? -0.030 6.738 11.573 1.00 90.38 350 GLN A O 1
ATOM 2734 N N . LEU A 1 351 ? -2.058 7.090 12.463 1.00 92.50 351 LEU A N 1
ATOM 2735 C CA . LEU A 1 351 ? -2.702 7.393 11.191 1.00 92.50 351 LEU A CA 1
ATOM 2736 C C . LEU A 1 351 ? -2.087 8.641 10.550 1.00 92.50 351 LEU A C 1
ATOM 2738 O O . LEU A 1 351 ? -1.780 8.620 9.367 1.00 92.50 351 LEU A O 1
ATOM 2742 N N . PHE A 1 352 ? -1.856 9.715 11.308 1.00 92.88 352 PHE A N 1
ATOM 2743 C CA . PHE A 1 352 ? -1.224 10.928 10.777 1.00 92.88 352 PHE A CA 1
ATOM 2744 C C . PHE A 1 352 ? 0.207 10.681 10.287 1.00 92.88 352 PHE A C 1
ATOM 2746 O O . PHE A 1 352 ? 0.585 11.212 9.243 1.00 92.88 352 PHE A O 1
ATOM 2753 N N . GLU A 1 353 ? 0.983 9.868 11.004 1.00 93.25 353 GLU A N 1
ATOM 2754 C CA . GLU A 1 353 ? 2.326 9.470 10.574 1.00 93.25 353 GLU A CA 1
ATOM 2755 C C . GLU A 1 353 ? 2.285 8.694 9.250 1.00 93.25 353 GLU A C 1
ATOM 2757 O O . GLU A 1 353 ? 3.025 9.027 8.323 1.00 93.25 353 GLU A O 1
ATOM 2762 N N . LEU A 1 354 ? 1.356 7.740 9.117 1.00 93.12 354 LEU A N 1
ATOM 2763 C CA . LEU A 1 354 ? 1.116 7.022 7.866 1.00 93.12 354 LEU A CA 1
ATOM 2764 C C . LEU A 1 354 ? 0.737 7.981 6.727 1.00 93.12 354 LEU A C 1
ATOM 2766 O O . LEU A 1 354 ? 1.327 7.915 5.653 1.00 93.12 354 LEU A O 1
ATOM 2770 N N . MET A 1 355 ? -0.209 8.901 6.950 1.00 92.75 355 MET A N 1
ATOM 2771 C CA . MET A 1 355 ? -0.629 9.859 5.916 1.00 92.75 355 MET A CA 1
ATOM 2772 C C . MET A 1 355 ? 0.539 10.731 5.444 1.00 92.75 355 MET A C 1
ATOM 2774 O O . MET A 1 355 ? 0.703 10.926 4.244 1.00 92.75 355 MET A O 1
ATOM 2778 N N . HIS A 1 356 ? 1.384 11.199 6.366 1.00 92.25 356 HIS A N 1
ATOM 2779 C CA . HIS A 1 356 ? 2.577 11.973 6.026 1.00 92.25 356 HIS A CA 1
ATOM 2780 C C . HIS A 1 356 ? 3.584 11.151 5.205 1.00 92.25 356 HIS A C 1
ATOM 2782 O O . HIS A 1 356 ? 4.206 11.670 4.280 1.00 92.25 356 HIS A O 1
ATOM 2788 N N . GLN A 1 357 ? 3.753 9.860 5.504 1.00 90.56 357 GLN A N 1
ATOM 2789 C CA . GLN A 1 357 ? 4.586 8.982 4.677 1.00 90.56 357 GLN A CA 1
ATOM 2790 C C . GLN A 1 357 ? 4.016 8.835 3.261 1.00 90.56 357 GLN A C 1
ATOM 2792 O O . GLN A 1 357 ? 4.769 8.948 2.298 1.00 90.56 357 GLN A O 1
ATOM 2797 N N . LEU A 1 358 ? 2.699 8.654 3.124 1.00 91.44 358 LEU A N 1
ATOM 2798 C CA . LEU A 1 358 ? 2.038 8.531 1.821 1.00 91.44 358 LEU A CA 1
ATOM 2799 C C . LEU A 1 358 ? 2.136 9.818 0.989 1.00 91.44 358 LEU A C 1
ATOM 2801 O O . LEU A 1 358 ? 2.398 9.744 -0.208 1.00 91.44 358 LEU A O 1
ATOM 2805 N N . GLU A 1 359 ? 1.987 10.992 1.610 1.00 88.88 359 GLU A N 1
ATOM 2806 C CA . GLU A 1 359 ? 2.098 12.305 0.946 1.00 88.88 359 GLU A CA 1
ATOM 2807 C C . GLU A 1 359 ? 3.483 12.570 0.334 1.00 88.88 359 GLU A C 1
ATOM 2809 O O . GLU A 1 359 ? 3.595 13.330 -0.623 1.00 88.88 359 GLU A O 1
ATOM 2814 N N . ASN A 1 360 ? 4.530 11.918 0.845 1.00 88.12 360 ASN A N 1
ATOM 2815 C CA . ASN A 1 360 ? 5.889 12.013 0.305 1.00 88.12 360 ASN A CA 1
ATOM 2816 C C . ASN A 1 360 ? 6.179 10.984 -0.805 1.00 88.12 360 ASN A C 1
ATOM 2818 O O . ASN A 1 360 ? 7.320 10.857 -1.252 1.00 88.12 360 ASN A O 1
ATOM 2822 N N . THR A 1 361 ? 5.170 10.233 -1.250 1.00 90.44 361 THR A N 1
ATOM 2823 C CA . THR A 1 361 ? 5.292 9.207 -2.295 1.00 90.44 361 THR A CA 1
ATOM 2824 C C . THR A 1 361 ? 4.353 9.489 -3.463 1.00 90.44 361 THR A C 1
ATOM 2826 O O . THR A 1 361 ? 3.457 10.324 -3.376 1.00 90.44 361 THR A O 1
ATOM 2829 N N . THR A 1 362 ? 4.548 8.795 -4.585 1.00 88.31 362 THR A N 1
ATOM 2830 C CA . THR A 1 362 ? 3.590 8.816 -5.698 1.00 88.31 362 THR A CA 1
ATOM 2831 C C . THR A 1 362 ? 2.556 7.704 -5.491 1.00 88.31 362 THR A C 1
ATOM 2833 O O . THR A 1 362 ? 2.923 6.530 -5.584 1.00 88.31 362 THR A O 1
ATOM 2836 N N . PRO A 1 363 ? 1.280 8.026 -5.203 1.00 91.00 363 PRO A N 1
ATOM 2837 C CA . PRO A 1 363 ? 0.291 7.011 -4.874 1.00 91.00 363 PRO A CA 1
ATOM 2838 C C . PRO A 1 363 ? -0.251 6.307 -6.123 1.00 91.00 363 PRO A C 1
ATOM 2840 O O . PRO A 1 363 ? -0.537 6.927 -7.147 1.00 91.00 363 PRO A O 1
ATOM 2843 N N . HIS A 1 364 ? -0.472 4.999 -5.997 1.00 89.94 364 HIS A N 1
ATOM 2844 C CA . HIS A 1 364 ? -1.204 4.185 -6.963 1.00 89.94 364 HIS A CA 1
ATOM 2845 C C . HIS A 1 364 ? -2.390 3.527 -6.257 1.00 89.94 364 HIS A C 1
ATOM 2847 O O . HIS A 1 364 ? -2.215 2.836 -5.256 1.00 89.94 364 HIS A O 1
ATOM 2853 N N . PHE A 1 365 ? -3.604 3.746 -6.767 1.00 88.44 365 PHE A N 1
ATOM 2854 C CA . PHE A 1 365 ? -4.831 3.298 -6.108 1.00 88.44 365 PHE A CA 1
ATOM 2855 C C . PHE A 1 365 ? -5.404 2.042 -6.768 1.00 88.44 365 PHE A C 1
ATOM 2857 O O . PHE A 1 365 ? -5.683 2.037 -7.967 1.00 88.44 365 PHE A O 1
ATOM 2864 N N . ILE A 1 366 ? -5.650 1.005 -5.964 1.00 90.81 366 ILE A N 1
ATOM 2865 C CA . ILE A 1 366 ? -6.360 -0.218 -6.363 1.00 90.81 366 ILE A CA 1
ATOM 2866 C C . ILE A 1 366 ? -7.672 -0.273 -5.573 1.00 90.81 366 ILE A C 1
ATOM 2868 O O . ILE A 1 366 ? -7.667 -0.220 -4.346 1.00 90.81 366 ILE A O 1
ATOM 2872 N N . ARG A 1 367 ? -8.816 -0.340 -6.270 1.00 88.44 367 ARG A N 1
ATOM 2873 C CA . ARG A 1 367 ? -10.147 -0.435 -5.646 1.00 88.44 367 ARG A CA 1
ATOM 2874 C C . ARG A 1 367 ? -10.711 -1.840 -5.829 1.00 88.44 367 ARG A C 1
ATOM 2876 O O . ARG A 1 367 ? -11.128 -2.207 -6.925 1.00 88.44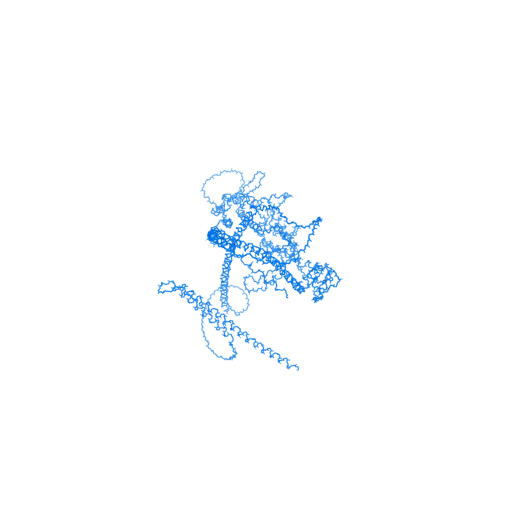 367 ARG A O 1
ATOM 2883 N N . CYS A 1 368 ? -10.739 -2.607 -4.747 1.00 90.69 368 CYS A N 1
ATOM 2884 C CA . CYS A 1 368 ? -11.325 -3.944 -4.718 1.00 90.69 368 CYS A CA 1
ATOM 2885 C C . CYS A 1 368 ? -12.857 -3.853 -4.633 1.00 90.69 368 CYS A C 1
ATOM 2887 O O . CYS A 1 368 ? -13.388 -3.123 -3.798 1.00 90.69 368 CYS A O 1
ATOM 2889 N N . ILE A 1 369 ? -13.569 -4.598 -5.485 1.00 90.12 369 ILE A N 1
ATOM 2890 C CA . ILE A 1 369 ? -15.038 -4.591 -5.554 1.00 90.12 369 ILE A CA 1
ATOM 2891 C C . ILE A 1 369 ? -15.571 -5.982 -5.226 1.00 90.12 369 ILE A C 1
ATOM 2893 O O . ILE A 1 369 ? -15.223 -6.964 -5.878 1.00 90.12 369 ILE A O 1
ATOM 2897 N N . LYS A 1 370 ? -16.468 -6.061 -4.242 1.00 90.19 370 LYS A N 1
ATOM 2898 C CA . LYS A 1 370 ? -17.174 -7.284 -3.862 1.00 90.19 370 LYS A CA 1
ATOM 2899 C C . LYS A 1 370 ? -18.378 -7.504 -4.791 1.00 90.19 370 LYS A C 1
ATOM 2901 O O . LYS A 1 370 ? -19.336 -6.733 -4.711 1.00 90.19 370 LYS A O 1
ATOM 2906 N N . PRO A 1 371 ? -18.396 -8.552 -5.637 1.00 94.38 371 PRO A N 1
ATOM 2907 C CA . PRO A 1 371 ? -19.455 -8.734 -6.632 1.00 94.38 371 PRO A CA 1
ATOM 2908 C C . PRO A 1 371 ? -20.781 -9.223 -6.035 1.00 94.38 371 PRO A C 1
ATOM 2910 O O . PRO A 1 371 ? -21.835 -9.000 -6.620 1.00 94.38 371 PRO A O 1
ATOM 2913 N N . ASN A 1 372 ? -20.750 -9.900 -4.883 1.00 92.44 372 ASN A N 1
ATOM 2914 C CA . ASN A 1 372 ? -21.943 -10.350 -4.167 1.00 92.44 372 ASN A CA 1
ATOM 2915 C C . ASN A 1 372 ? -21.660 -10.542 -2.674 1.00 92.44 372 ASN A C 1
ATOM 2917 O O . ASN A 1 372 ? -20.555 -10.921 -2.281 1.00 92.44 372 ASN A O 1
ATOM 2921 N N . CYS A 1 373 ? -22.673 -10.350 -1.827 1.00 87.44 373 CYS A N 1
ATOM 2922 C CA . CYS A 1 373 ? -22.521 -10.484 -0.374 1.00 87.44 373 CYS A CA 1
ATOM 2923 C C . CYS A 1 373 ? -22.232 -11.919 0.095 1.00 87.44 373 CYS A C 1
ATOM 2925 O O . CYS A 1 373 ? -21.658 -12.091 1.169 1.00 87.44 373 CYS A O 1
ATOM 2927 N N . LYS A 1 374 ? -22.605 -12.925 -0.709 1.00 90.44 374 LYS A N 1
ATOM 2928 C CA . LYS A 1 374 ? -22.529 -14.357 -0.374 1.00 90.44 374 LYS A CA 1
ATOM 2929 C C . LYS A 1 374 ? -21.178 -15.011 -0.693 1.00 90.44 374 LYS A C 1
ATOM 2931 O O . LYS A 1 374 ? -21.050 -16.203 -0.450 1.00 90.44 374 LYS A O 1
ATOM 2936 N N . GLN A 1 375 ? -20.222 -14.260 -1.250 1.00 91.44 375 GLN A N 1
ATOM 2937 C CA . GLN A 1 375 ? -18.892 -14.750 -1.647 1.00 91.44 375 GLN A CA 1
ATOM 2938 C C . GLN A 1 375 ? -18.946 -15.967 -2.595 1.00 91.44 375 GLN A C 1
ATOM 2940 O O . GLN A 1 375 ? -18.120 -16.868 -2.520 1.00 91.44 375 GLN A O 1
ATOM 2945 N N . VAL A 1 376 ? -19.932 -16.005 -3.498 1.00 94.69 376 VAL A N 1
ATOM 2946 C CA . VAL A 1 376 ? -20.086 -17.094 -4.479 1.00 94.69 376 VAL A CA 1
ATOM 2947 C C . VAL A 1 376 ? -19.502 -16.671 -5.825 1.00 94.69 376 VAL A C 1
ATOM 2949 O O . VAL A 1 376 ? -19.755 -15.551 -6.271 1.00 94.69 376 VAL A O 1
ATOM 2952 N N . SER A 1 377 ? -18.761 -17.567 -6.483 1.00 94.75 377 SER A N 1
ATOM 2953 C CA . SER A 1 377 ? -18.281 -17.355 -7.859 1.00 94.75 377 SER A CA 1
ATOM 2954 C C . SER A 1 377 ? -19.434 -17.081 -8.832 1.00 94.75 377 SER A C 1
ATOM 2956 O O . SER A 1 377 ? -20.566 -17.516 -8.609 1.00 94.75 377 SER A O 1
ATOM 2958 N N . ASP A 1 378 ? -19.138 -16.349 -9.909 1.00 93.31 378 ASP A N 1
ATOM 2959 C CA . ASP A 1 378 ? -20.038 -16.091 -11.047 1.00 93.31 378 ASP A CA 1
ATOM 2960 C C . ASP A 1 378 ? -21.385 -15.449 -10.686 1.00 93.31 378 ASP A C 1
ATOM 2962 O O . ASP A 1 378 ? -22.346 -15.476 -11.458 1.00 93.31 378 ASP A O 1
ATOM 2966 N N . LYS A 1 379 ? -21.467 -14.843 -9.500 1.00 95.12 379 LYS A N 1
ATOM 2967 C CA . LYS A 1 379 ? -22.647 -14.126 -9.038 1.00 95.12 379 LYS A CA 1
ATOM 2968 C C . LYS A 1 379 ? -22.356 -12.636 -8.937 1.00 95.12 379 LYS A C 1
ATOM 2970 O O . LYS A 1 379 ? -21.479 -12.214 -8.185 1.00 95.12 379 LYS A O 1
ATOM 2975 N N . TYR A 1 380 ? -23.164 -11.853 -9.640 1.00 95.44 380 TYR A N 1
ATOM 2976 C CA . TYR A 1 380 ? -23.101 -10.399 -9.660 1.00 95.44 380 TYR A CA 1
ATOM 2977 C C . TYR A 1 380 ? -24.398 -9.813 -9.094 1.00 95.44 380 TYR A C 1
ATOM 2979 O O . TYR A 1 380 ? -25.485 -10.100 -9.593 1.00 95.44 380 TYR A O 1
ATOM 2987 N N . GLU A 1 381 ? -24.288 -9.033 -8.023 1.00 95.88 381 GLU A N 1
ATOM 2988 C CA . GLU A 1 381 ? -25.390 -8.294 -7.407 1.00 95.88 381 GLU A CA 1
ATOM 2989 C C . GLU A 1 381 ? -25.247 -6.813 -7.774 1.00 95.88 381 GLU A C 1
ATOM 2991 O O . GLU A 1 381 ? -24.423 -6.101 -7.199 1.00 95.88 381 GLU A O 1
ATOM 2996 N N . GLU A 1 382 ? -26.044 -6.360 -8.747 1.00 94.81 382 GLU A N 1
ATOM 2997 C CA . GLU A 1 382 ? -25.936 -5.020 -9.340 1.00 94.81 382 GLU A CA 1
ATOM 2998 C C . GLU A 1 382 ? -26.002 -3.906 -8.294 1.00 94.81 382 GLU A C 1
ATOM 3000 O O . GLU A 1 382 ? -25.114 -3.058 -8.262 1.00 94.81 382 GLU A O 1
ATOM 3005 N N . ASP A 1 383 ? -26.975 -3.949 -7.381 1.00 90.56 383 ASP A N 1
ATOM 3006 C CA . ASP A 1 383 ? -27.135 -2.924 -6.343 1.00 90.56 383 ASP A CA 1
ATOM 3007 C C . ASP A 1 383 ? -25.905 -2.821 -5.430 1.00 90.56 383 ASP A C 1
ATOM 3009 O O . ASP A 1 383 ? -25.475 -1.725 -5.063 1.00 90.56 383 ASP A O 1
ATOM 3013 N N . VAL A 1 384 ? -25.301 -3.965 -5.089 1.00 88.00 384 VAL A N 1
ATOM 3014 C CA . VAL A 1 384 ? -24.131 -4.038 -4.203 1.00 88.00 384 VAL A CA 1
ATOM 3015 C C . VAL A 1 384 ? -22.899 -3.475 -4.905 1.00 88.00 384 VAL A C 1
ATOM 3017 O O . VAL A 1 384 ? -22.133 -2.715 -4.306 1.00 88.00 384 VAL A O 1
ATOM 3020 N N . VAL A 1 385 ? -22.703 -3.814 -6.180 1.00 92.75 385 VAL A N 1
ATOM 3021 C CA . VAL A 1 385 ? -21.581 -3.303 -6.976 1.00 92.75 385 VAL A CA 1
ATOM 3022 C C . VAL A 1 385 ? -21.754 -1.820 -7.296 1.00 92.75 385 VAL A C 1
ATOM 3024 O O . VAL A 1 385 ? -20.819 -1.044 -7.113 1.00 92.75 385 VAL A O 1
ATOM 3027 N N . LEU A 1 386 ? -22.941 -1.393 -7.722 1.00 90.56 386 LEU A N 1
ATOM 3028 C CA . LEU A 1 386 ? -23.217 0.005 -8.046 1.00 90.56 386 LEU A CA 1
ATOM 3029 C C . LEU A 1 386 ? -23.026 0.907 -6.827 1.00 90.56 386 LEU A C 1
ATOM 3031 O O . LEU A 1 386 ? -22.449 1.990 -6.945 1.00 90.56 386 LEU A O 1
ATOM 3035 N N . GLN A 1 387 ? -23.468 0.458 -5.650 1.00 83.62 387 GLN A N 1
ATOM 3036 C CA . GLN A 1 387 ? -23.253 1.203 -4.418 1.00 83.62 387 GLN A CA 1
ATOM 3037 C C . GLN A 1 387 ? -21.756 1.357 -4.115 1.00 83.62 387 GLN A C 1
ATOM 3039 O O . GLN A 1 387 ? -21.326 2.474 -3.833 1.00 83.62 387 GLN A O 1
ATOM 3044 N N . GLN A 1 388 ? -20.967 0.284 -4.255 1.00 87.75 388 GLN A N 1
ATOM 3045 C CA . GLN A 1 388 ? -19.503 0.322 -4.126 1.00 87.75 388 GLN A CA 1
ATOM 3046 C C . GLN A 1 388 ? -18.844 1.309 -5.081 1.00 87.75 388 GLN A C 1
ATOM 3048 O O . GLN A 1 388 ? -18.021 2.113 -4.655 1.00 87.75 388 GLN A O 1
ATOM 3053 N N . LEU A 1 389 ? -19.223 1.295 -6.359 1.00 89.38 389 LEU A N 1
ATOM 3054 C CA . LEU A 1 389 ? -18.640 2.194 -7.356 1.00 89.38 389 LEU A CA 1
ATOM 3055 C C . LEU A 1 389 ? -18.892 3.670 -7.035 1.00 89.38 389 LEU A C 1
ATOM 3057 O O . LEU A 1 389 ? -18.000 4.490 -7.251 1.00 89.38 389 LEU A O 1
ATOM 3061 N N . ARG A 1 390 ? -20.076 3.992 -6.496 1.00 82.31 390 ARG A N 1
ATOM 3062 C CA . ARG A 1 390 ? -20.419 5.349 -6.049 1.00 82.31 390 ARG A CA 1
ATOM 3063 C C . ARG A 1 390 ? -19.563 5.767 -4.862 1.00 82.31 390 ARG A C 1
ATOM 3065 O O . ARG A 1 390 ? -18.865 6.767 -4.947 1.00 82.31 390 ARG A O 1
ATOM 3072 N N . TYR A 1 391 ? -19.554 4.992 -3.776 1.00 74.62 391 TYR A N 1
ATOM 3073 C CA . TYR A 1 391 ? -18.816 5.431 -2.593 1.00 74.62 391 TYR A CA 1
ATOM 3074 C C . TYR A 1 391 ? -17.299 5.323 -2.717 1.00 74.62 391 TYR A C 1
ATOM 3076 O O . TYR A 1 391 ? -16.580 6.113 -2.125 1.00 74.62 391 TYR A O 1
ATOM 3084 N N . CYS A 1 392 ? -16.764 4.390 -3.502 1.00 80.38 392 CYS A N 1
ATOM 3085 C CA . CYS A 1 392 ? -15.324 4.350 -3.758 1.00 80.38 392 CYS A CA 1
ATOM 3086 C C . CYS A 1 392 ? -14.847 5.507 -4.660 1.00 80.38 392 CYS A C 1
ATOM 3088 O O . CYS A 1 392 ? -13.644 5.613 -4.905 1.00 80.38 392 CYS A O 1
ATOM 3090 N N . GLY A 1 393 ? -15.758 6.353 -5.161 1.00 76.25 393 GLY A N 1
ATOM 3091 C CA . GLY A 1 393 ? -15.453 7.491 -6.026 1.00 76.25 393 GLY A CA 1
ATOM 3092 C C . GLY A 1 393 ? -15.032 7.093 -7.443 1.00 76.25 393 GLY A C 1
ATOM 3093 O O . GLY A 1 393 ? -14.386 7.873 -8.141 1.00 76.25 393 GLY A O 1
ATOM 3094 N N . VAL A 1 394 ? -15.313 5.850 -7.861 1.00 85.31 394 VAL A N 1
ATOM 3095 C CA . VAL A 1 394 ? -14.815 5.287 -9.130 1.00 85.31 394 VAL A CA 1
ATOM 3096 C C . VAL A 1 394 ? -15.460 5.986 -10.325 1.00 85.31 394 VAL A C 1
ATOM 3098 O O . VAL A 1 394 ? -14.803 6.209 -11.342 1.00 85.31 394 VAL A O 1
ATOM 3101 N N . LEU A 1 395 ? -16.733 6.366 -10.213 1.00 83.25 395 LEU A N 1
ATOM 3102 C CA . LEU A 1 395 ? -17.453 7.053 -11.288 1.00 83.25 395 LEU A CA 1
ATOM 3103 C C . LEU A 1 395 ? -16.866 8.450 -11.546 1.00 83.25 395 LEU A C 1
ATOM 3105 O O . LEU A 1 395 ? -16.706 8.865 -12.696 1.00 83.25 395 LEU A O 1
ATOM 3109 N N . GLU A 1 396 ? -16.476 9.145 -10.483 1.00 77.00 396 GLU A N 1
ATOM 3110 C CA . GLU A 1 396 ? -15.827 10.450 -10.514 1.00 77.00 396 GLU A CA 1
ATOM 3111 C C . GLU A 1 396 ? -14.431 10.348 -11.139 1.00 77.00 396 GLU A C 1
ATOM 3113 O O . GLU A 1 396 ? -14.106 11.146 -12.020 1.00 77.00 396 GLU A O 1
ATOM 3118 N N . VAL A 1 397 ? -13.651 9.320 -10.772 1.00 82.19 397 VAL A N 1
ATOM 3119 C CA . VAL A 1 397 ? -12.345 9.026 -11.393 1.00 82.19 397 VAL A CA 1
ATOM 3120 C C . VAL A 1 397 ? -12.476 8.859 -12.900 1.00 82.19 397 VAL A C 1
ATOM 3122 O O . VAL A 1 397 ? -11.714 9.454 -13.661 1.00 82.19 397 VAL A O 1
ATOM 3125 N N . VAL A 1 398 ? -13.434 8.041 -13.349 1.00 83.12 398 VAL A N 1
ATOM 3126 C CA . VAL A 1 398 ? -13.636 7.751 -14.776 1.00 83.12 398 VAL A CA 1
ATOM 3127 C C . VAL A 1 398 ? -14.025 9.018 -15.532 1.00 83.12 398 VAL A C 1
ATOM 3129 O O . VAL A 1 398 ? -13.523 9.259 -16.632 1.00 83.12 398 VAL A O 1
ATOM 3132 N N . ARG A 1 399 ? -14.888 9.849 -14.939 1.00 80.38 399 ARG A N 1
ATOM 3133 C CA . ARG A 1 399 ? -15.311 11.128 -15.517 1.00 80.38 399 ARG A CA 1
ATOM 3134 C C . ARG A 1 399 ? -14.116 12.054 -15.753 1.00 80.38 399 ARG A C 1
ATOM 3136 O O . ARG A 1 399 ? -13.983 12.564 -16.863 1.00 80.38 399 ARG A O 1
ATOM 3143 N N . ILE A 1 400 ? -13.225 12.192 -14.772 1.00 76.25 400 ILE A N 1
ATOM 3144 C CA . ILE A 1 400 ? -12.035 13.050 -14.888 1.00 76.25 400 ILE A CA 1
ATOM 3145 C C . ILE A 1 400 ? -10.987 12.457 -15.805 1.00 76.25 400 ILE A C 1
ATOM 3147 O O . ILE A 1 400 ? -10.478 13.155 -16.670 1.00 76.25 400 ILE A O 1
ATOM 3151 N N . SER A 1 401 ? -10.722 11.158 -15.699 1.00 77.62 401 SER A N 1
ATOM 3152 C CA . SER A 1 401 ? -9.755 10.482 -16.570 1.00 77.62 401 SER A CA 1
ATOM 3153 C C . SER A 1 401 ? -10.140 10.598 -18.049 1.00 77.62 401 SER A C 1
ATOM 3155 O O . SER A 1 401 ? -9.272 10.620 -18.920 1.00 77.62 401 SER A O 1
ATOM 3157 N N . LYS A 1 402 ? -11.444 10.672 -18.350 1.00 79.56 402 LYS A N 1
ATOM 3158 C CA . LYS A 1 402 ? -11.954 10.868 -19.711 1.00 79.56 402 LYS A CA 1
ATOM 3159 C C . LYS A 1 402 ? -11.771 12.306 -20.204 1.00 79.56 402 LYS A C 1
ATOM 3161 O O . LYS A 1 402 ? -11.447 12.497 -21.375 1.00 79.56 402 LYS A O 1
ATOM 3166 N N . SER A 1 403 ? -12.023 13.306 -19.358 1.00 77.69 403 SER A N 1
ATOM 3167 C CA . SER A 1 403 ? -11.930 14.720 -19.746 1.00 77.69 403 SER A CA 1
ATOM 3168 C C . SER A 1 403 ? -10.508 15.277 -19.668 1.00 77.69 403 SER A C 1
ATOM 3170 O O . SER A 1 403 ? -10.157 16.128 -20.486 1.00 77.69 403 SER A O 1
ATOM 3172 N N . GLY A 1 404 ? -9.699 14.783 -18.734 1.00 83.69 404 GLY A N 1
ATOM 3173 C CA . GLY A 1 404 ? -8.361 15.265 -18.411 1.00 83.69 404 GLY A CA 1
ATOM 3174 C C . GLY A 1 404 ? -7.231 14.645 -19.235 1.00 83.69 404 GLY A C 1
ATOM 3175 O O . GLY A 1 404 ? -7.434 13.992 -20.266 1.00 83.69 404 GLY A O 1
ATOM 3176 N N . TYR A 1 405 ? -6.017 14.877 -18.744 1.00 86.69 405 TYR A N 1
ATOM 3177 C CA . TYR A 1 405 ? -4.744 14.478 -19.340 1.00 86.69 405 TYR A CA 1
ATOM 3178 C C . TYR A 1 405 ? -3.936 13.661 -18.313 1.00 86.69 405 TYR A C 1
ATOM 3180 O O . TYR A 1 405 ? -3.214 14.237 -17.487 1.00 86.69 405 TYR A O 1
ATOM 3188 N N . PRO A 1 406 ? -4.070 12.321 -18.313 1.00 82.62 406 PRO A N 1
ATOM 3189 C CA . PRO A 1 406 ? -3.467 11.466 -17.289 1.00 82.62 406 PRO A CA 1
ATOM 3190 C C . PRO A 1 406 ? -1.951 11.320 -17.435 1.00 82.62 406 PRO A C 1
ATOM 3192 O O . PRO A 1 406 ? -1.272 10.963 -16.480 1.00 82.62 406 PRO A O 1
ATOM 3195 N N . THR A 1 407 ? -1.399 11.561 -18.626 1.00 87.44 407 THR A N 1
ATOM 3196 C CA . THR A 1 407 ? 0.050 11.525 -18.849 1.00 87.44 407 THR A CA 1
ATOM 3197 C C . THR A 1 407 ? 0.598 12.945 -18.827 1.00 87.44 407 THR A C 1
ATOM 3199 O O . THR A 1 407 ? 0.217 13.763 -19.663 1.00 87.44 407 THR A O 1
ATOM 3202 N N . ARG A 1 408 ? 1.489 13.223 -17.870 1.00 89.44 408 ARG A N 1
ATOM 3203 C CA . ARG A 1 408 ? 2.068 14.548 -17.613 1.00 89.44 408 ARG A CA 1
ATOM 3204 C C . ARG A 1 408 ? 3.570 14.407 -17.461 1.00 89.44 408 ARG A C 1
ATOM 3206 O O . ARG A 1 408 ? 4.026 13.543 -16.715 1.00 89.44 408 ARG A O 1
ATOM 3213 N N . MET A 1 409 ? 4.331 15.214 -18.182 1.00 91.75 409 MET A N 1
ATOM 3214 C CA . MET A 1 409 ? 5.792 15.214 -18.106 1.00 91.75 409 MET A CA 1
ATOM 3215 C C . MET A 1 409 ? 6.293 16.634 -18.297 1.00 91.75 409 MET A C 1
ATOM 3217 O O . MET A 1 409 ? 5.750 17.357 -19.128 1.00 91.75 409 MET A O 1
ATOM 3221 N N . THR A 1 410 ? 7.333 17.041 -17.576 1.00 94.62 410 THR A N 1
ATOM 3222 C CA . THR A 1 410 ? 7.997 18.312 -17.894 1.00 94.62 410 THR A CA 1
ATOM 3223 C C . THR A 1 410 ? 8.579 18.266 -19.303 1.00 94.62 410 THR A C 1
ATOM 3225 O O . THR A 1 410 ? 8.933 17.195 -19.811 1.00 94.62 410 THR A O 1
ATOM 3228 N N . HIS A 1 411 ? 8.713 19.433 -19.938 1.00 92.62 411 HIS A N 1
ATOM 3229 C CA . HIS A 1 411 ? 9.349 19.526 -21.259 1.00 92.62 411 HIS A CA 1
ATOM 3230 C C . HIS A 1 411 ? 10.753 18.902 -21.245 1.00 92.62 411 HIS A C 1
ATOM 3232 O O . HIS A 1 411 ? 11.134 18.211 -22.189 1.00 92.62 411 HIS A O 1
ATOM 3238 N N . GLN A 1 412 ? 11.493 19.070 -20.141 1.00 93.12 412 GLN A N 1
ATOM 3239 C CA . GLN A 1 412 ? 12.810 18.466 -19.936 1.00 93.12 412 GLN A CA 1
ATOM 3240 C C . GLN A 1 412 ? 12.754 16.937 -19.846 1.00 93.12 412 GLN A C 1
ATOM 3242 O O . GLN A 1 412 ? 13.448 16.267 -20.606 1.00 93.12 412 GLN A O 1
ATOM 3247 N N . GLU A 1 413 ? 11.918 16.369 -18.973 1.00 94.12 413 GLU A N 1
ATOM 3248 C CA . GLU A 1 413 ? 11.806 14.911 -18.825 1.00 94.12 413 GLU A CA 1
ATOM 3249 C C . GLU A 1 413 ? 11.366 14.239 -20.127 1.00 94.12 413 GLU A C 1
ATOM 3251 O O . GLU A 1 413 ? 11.858 13.163 -20.475 1.00 94.12 413 GLU A O 1
ATOM 3256 N N . PHE A 1 414 ? 10.434 14.858 -20.856 1.00 92.81 414 PHE A N 1
ATOM 3257 C CA . PHE A 1 414 ? 9.959 14.330 -22.128 1.00 92.81 414 PHE A CA 1
ATOM 3258 C C . PHE A 1 414 ? 11.073 14.352 -23.181 1.00 92.81 414 PHE A C 1
ATOM 3260 O O . PHE A 1 414 ? 11.334 13.332 -23.826 1.00 92.81 414 PHE A O 1
ATOM 3267 N N . ALA A 1 415 ? 11.780 15.477 -23.310 1.00 90.94 415 ALA A N 1
ATOM 3268 C CA . ALA A 1 415 ? 12.913 15.598 -24.215 1.00 90.94 415 ALA A CA 1
ATOM 3269 C C . ALA A 1 415 ? 14.020 14.594 -23.860 1.00 90.94 415 ALA A C 1
ATOM 3271 O O . ALA A 1 415 ? 14.385 13.776 -24.698 1.00 90.94 415 ALA A O 1
ATOM 3272 N N . GLU A 1 416 ? 14.506 14.557 -22.619 1.00 90.69 416 GLU A N 1
ATOM 3273 C CA . GLU A 1 416 ? 15.560 13.624 -22.191 1.00 90.69 416 GLU A CA 1
ATOM 3274 C C . GLU A 1 416 ? 15.184 12.156 -22.437 1.00 90.69 416 GLU A C 1
ATOM 3276 O O . GLU A 1 416 ? 16.025 11.340 -22.830 1.00 90.69 416 GLU A O 1
ATOM 3281 N N . ARG A 1 417 ? 13.905 11.812 -22.259 1.00 91.88 417 ARG A N 1
ATOM 3282 C CA . ARG A 1 417 ? 13.417 10.444 -22.431 1.00 91.88 417 ARG A CA 1
ATOM 3283 C C . ARG A 1 417 ? 13.272 10.016 -23.890 1.00 91.88 417 ARG A C 1
ATOM 3285 O O . ARG A 1 417 ? 13.437 8.821 -24.159 1.00 91.88 417 ARG A O 1
ATOM 3292 N N . TYR A 1 418 ? 12.949 10.935 -24.803 1.00 90.31 418 TYR A N 1
ATOM 3293 C CA . TYR A 1 418 ? 12.536 10.603 -26.174 1.00 90.31 418 TYR A CA 1
ATOM 3294 C C . TYR A 1 418 ? 13.339 11.285 -27.289 1.00 90.31 418 TYR A C 1
ATOM 3296 O O . TYR A 1 418 ? 13.146 10.919 -28.447 1.00 90.31 418 TYR A O 1
ATOM 3304 N N . TRP A 1 419 ? 14.245 12.226 -26.998 1.00 88.31 419 TRP A N 1
ATOM 3305 C CA . TRP A 1 419 ? 14.938 13.033 -28.018 1.00 88.31 419 TRP A CA 1
ATOM 3306 C C . TRP A 1 419 ? 15.636 12.192 -29.096 1.00 88.31 419 TRP A C 1
ATOM 3308 O O . TRP A 1 419 ? 15.620 12.558 -30.265 1.00 88.31 419 TRP A O 1
ATOM 3318 N N . PHE A 1 420 ? 16.198 11.034 -28.736 1.00 87.00 420 PHE A N 1
ATOM 3319 C CA . PHE A 1 420 ? 16.902 10.140 -29.665 1.00 87.00 420 PHE A CA 1
ATOM 3320 C C . PHE A 1 420 ? 15.977 9.434 -30.673 1.00 87.00 420 PHE A C 1
ATOM 3322 O O . PHE A 1 420 ? 16.454 8.702 -31.538 1.00 87.00 420 PHE A O 1
ATOM 3329 N N . LEU A 1 421 ? 14.655 9.591 -30.542 1.00 88.12 421 LEU A N 1
ATOM 3330 C CA . LEU A 1 421 ? 13.675 9.125 -31.523 1.00 88.12 421 LEU A CA 1
ATOM 3331 C C . LEU A 1 421 ? 13.458 10.130 -32.665 1.00 88.12 421 LEU A C 1
ATOM 3333 O O . LEU A 1 421 ? 12.810 9.776 -33.656 1.00 88.12 421 LEU A O 1
ATOM 3337 N N . LEU A 1 422 ? 13.959 11.364 -32.535 1.00 85.25 422 LEU A N 1
ATOM 3338 C CA . LEU A 1 422 ? 13.881 12.366 -33.594 1.00 85.25 422 LEU A CA 1
ATOM 3339 C C . LEU A 1 422 ? 14.753 11.964 -34.782 1.00 85.25 422 LEU A C 1
ATOM 3341 O O . LEU A 1 422 ? 15.908 11.576 -34.619 1.00 85.25 422 LEU A O 1
ATOM 3345 N N . SER A 1 423 ? 14.181 12.071 -35.981 1.00 73.19 423 SER A N 1
ATOM 3346 C CA . SER A 1 423 ? 14.888 11.748 -37.227 1.00 73.19 423 SER A CA 1
ATOM 3347 C C . SER A 1 423 ? 15.723 12.922 -37.756 1.00 73.19 423 SER A C 1
ATOM 3349 O O . SER A 1 423 ? 16.695 12.693 -38.470 1.00 73.19 423 SER A O 1
ATOM 3351 N N . GLU A 1 424 ? 15.370 14.164 -37.401 1.00 65.81 424 GLU A N 1
ATOM 3352 C CA . GLU A 1 424 ? 16.022 15.387 -37.887 1.00 65.81 424 GLU A CA 1
ATOM 3353 C C . GLU A 1 424 ? 16.553 16.249 -36.734 1.00 65.81 424 GLU A C 1
ATOM 3355 O O . GLU A 1 424 ? 15.806 16.703 -35.867 1.00 65.81 424 GLU A O 1
ATOM 3360 N N . THR A 1 425 ? 17.859 16.513 -36.749 1.00 60.59 425 THR A N 1
ATOM 3361 C CA . THR A 1 425 ? 18.574 17.333 -35.762 1.00 60.59 425 THR A CA 1
ATOM 3362 C C . THR A 1 425 ? 18.508 18.821 -36.124 1.00 60.59 425 THR A C 1
ATOM 3364 O O . THR A 1 425 ? 19.535 19.476 -36.287 1.00 60.59 425 THR A O 1
ATOM 3367 N N . ASN A 1 426 ? 17.313 19.389 -36.286 1.00 52.66 426 ASN A N 1
ATOM 3368 C CA . ASN A 1 426 ? 17.185 20.824 -36.556 1.00 52.66 426 ASN A CA 1
ATOM 3369 C C . ASN A 1 426 ? 17.235 21.633 -35.245 1.00 52.66 426 ASN A C 1
ATOM 3371 O O . ASN A 1 426 ? 16.224 21.918 -34.617 1.00 52.66 426 ASN A O 1
ATOM 3375 N N . ALA A 1 427 ? 18.468 21.938 -34.830 1.00 53.78 427 ALA A N 1
ATOM 3376 C CA . ALA A 1 427 ? 18.971 23.195 -34.254 1.00 53.78 427 ALA A CA 1
ATOM 3377 C C . ALA A 1 427 ? 18.136 24.013 -33.236 1.00 53.78 427 ALA A C 1
ATOM 3379 O O . ALA A 1 427 ? 18.298 25.230 -33.158 1.00 53.78 427 ALA A O 1
ATOM 3380 N N . SER A 1 428 ? 17.352 23.380 -32.366 1.00 58.69 428 SER A N 1
ATOM 3381 C CA . SER A 1 428 ? 17.056 23.953 -31.046 1.00 58.69 428 SER A CA 1
ATOM 3382 C C . SER A 1 428 ? 17.175 22.873 -29.973 1.00 58.69 428 SER A C 1
ATOM 3384 O O . SER A 1 428 ? 16.375 21.943 -29.938 1.00 58.69 428 SER A O 1
ATOM 3386 N N . HIS A 1 429 ? 18.161 23.003 -29.082 1.00 70.44 429 HIS A N 1
ATOM 3387 C CA . HIS A 1 429 ? 18.319 22.146 -27.894 1.00 70.44 429 HIS A CA 1
ATOM 3388 C C . HIS A 1 429 ? 17.288 22.445 -26.793 1.00 70.44 429 HIS A C 1
ATOM 3390 O O . HIS A 1 429 ? 17.378 21.900 -25.696 1.00 70.44 429 HIS A O 1
ATOM 3396 N N . ASP A 1 430 ? 16.335 23.331 -27.072 1.00 87.25 430 ASP A N 1
ATOM 3397 C CA . ASP A 1 430 ? 15.271 23.676 -26.150 1.00 87.25 430 ASP A CA 1
ATOM 3398 C C . ASP A 1 430 ? 14.312 22.478 -25.956 1.00 87.25 430 ASP A C 1
ATOM 3400 O O . ASP A 1 430 ? 13.783 21.945 -26.943 1.00 87.25 430 ASP A O 1
ATOM 3404 N N . PRO A 1 431 ? 14.073 22.036 -24.705 1.00 87.88 431 PRO A N 1
ATOM 3405 C CA . PRO A 1 431 ? 13.229 20.879 -24.423 1.00 87.88 431 PRO A CA 1
ATOM 3406 C C . PRO A 1 431 ? 11.795 20.983 -24.956 1.00 87.88 431 PRO A C 1
ATOM 3408 O O . PRO A 1 431 ? 11.221 19.974 -25.380 1.00 87.88 431 PRO A O 1
ATOM 3411 N N . LEU A 1 432 ? 11.211 22.185 -24.978 1.00 89.44 432 LEU A N 1
ATOM 3412 C CA . LEU A 1 432 ? 9.856 22.401 -25.489 1.00 89.44 432 LEU A CA 1
ATOM 3413 C C . LEU A 1 432 ? 9.800 22.152 -27.004 1.00 89.44 432 LEU A C 1
ATOM 3415 O O . LEU A 1 432 ? 8.944 21.412 -27.493 1.00 89.44 432 LEU A O 1
ATOM 3419 N N . SER A 1 433 ? 10.753 22.711 -27.743 1.00 88.38 433 SER A N 1
ATOM 3420 C CA . SER A 1 433 ? 10.852 22.550 -29.196 1.00 88.38 433 SER A CA 1
ATOM 3421 C C . SER A 1 433 ? 11.052 21.082 -29.602 1.00 88.38 433 SER A C 1
ATOM 3423 O O . SER A 1 433 ? 10.379 20.593 -30.515 1.00 88.38 433 SER A O 1
ATOM 3425 N N . ILE A 1 434 ? 11.901 20.347 -28.870 1.00 88.06 434 ILE A N 1
ATOM 3426 C CA . ILE A 1 434 ? 12.098 18.893 -29.030 1.00 88.06 434 ILE A CA 1
ATOM 3427 C C . ILE A 1 434 ? 10.786 18.136 -28.789 1.00 88.06 434 ILE A C 1
ATOM 3429 O O . ILE A 1 434 ? 10.412 17.268 -29.582 1.00 88.06 434 ILE A O 1
ATOM 3433 N N . SER A 1 435 ? 10.071 18.476 -27.714 1.00 89.56 435 SER A N 1
ATOM 3434 C CA . SER A 1 435 ? 8.808 17.830 -27.347 1.00 89.56 435 SER A CA 1
ATOM 3435 C C . SER A 1 435 ? 7.746 18.013 -28.435 1.00 89.56 435 SER A C 1
ATOM 3437 O O . SER A 1 435 ? 7.132 17.040 -28.874 1.00 89.56 435 SER A O 1
ATOM 3439 N N . VAL A 1 436 ? 7.583 19.234 -28.954 1.00 88.31 436 VAL A N 1
ATOM 3440 C CA . VAL A 1 436 ? 6.627 19.531 -30.035 1.00 88.31 436 VAL A CA 1
ATOM 3441 C C . VAL A 1 436 ? 7.023 18.848 -31.349 1.00 88.31 436 VAL A C 1
ATOM 3443 O O . VAL A 1 436 ? 6.155 18.329 -32.055 1.00 88.31 436 VAL A O 1
ATOM 3446 N N . ALA A 1 437 ? 8.314 18.810 -31.688 1.00 88.62 437 ALA A N 1
ATOM 3447 C CA . ALA A 1 437 ? 8.800 18.127 -32.887 1.00 88.62 437 ALA A CA 1
ATOM 3448 C C . ALA A 1 437 ? 8.522 16.615 -32.838 1.00 88.62 437 ALA A C 1
ATOM 3450 O O . ALA A 1 437 ? 8.055 16.042 -33.824 1.00 88.62 437 ALA A O 1
ATOM 3451 N N . LEU A 1 438 ? 8.731 15.982 -31.678 1.00 88.94 438 LEU A N 1
ATOM 3452 C CA . LEU A 1 438 ? 8.422 14.568 -31.464 1.00 88.94 438 LEU A CA 1
ATOM 3453 C C . LEU A 1 438 ? 6.931 14.282 -31.643 1.00 88.94 438 LEU A C 1
ATOM 3455 O O . LEU A 1 438 ? 6.568 13.358 -32.368 1.00 88.94 438 LEU A O 1
ATOM 3459 N N . LEU A 1 439 ? 6.056 15.086 -31.036 1.00 89.12 439 LEU A N 1
ATOM 3460 C CA . LEU A 1 439 ? 4.609 14.896 -31.173 1.00 89.12 439 LEU A CA 1
ATOM 3461 C C . LEU A 1 439 ? 4.148 15.000 -32.630 1.00 89.12 439 LEU A C 1
ATOM 3463 O O . LEU A 1 439 ? 3.326 14.196 -33.070 1.00 89.12 439 LEU A O 1
ATOM 3467 N N . LYS A 1 440 ? 4.732 15.928 -33.397 1.00 87.38 440 LYS A N 1
ATOM 3468 C CA . LYS A 1 440 ? 4.471 16.065 -34.836 1.00 87.38 440 LYS A CA 1
ATOM 3469 C C . LYS A 1 440 ? 4.990 14.870 -35.637 1.00 87.38 440 LYS A C 1
ATOM 3471 O O . LYS A 1 440 ? 4.242 14.331 -36.443 1.00 87.38 440 LYS A O 1
ATOM 3476 N N . GLN A 1 441 ? 6.224 14.414 -35.397 1.00 88.25 441 GLN A N 1
ATOM 3477 C CA . GLN A 1 441 ? 6.811 13.264 -36.105 1.00 88.25 441 GLN A CA 1
ATOM 3478 C C . GLN A 1 441 ? 5.997 11.976 -35.894 1.00 88.25 441 GLN A C 1
ATOM 3480 O O . GLN A 1 441 ? 5.897 11.146 -36.797 1.00 88.25 441 GLN A O 1
ATOM 3485 N N . PHE A 1 442 ? 5.412 11.804 -34.707 1.00 87.31 442 PHE A N 1
ATOM 3486 C CA . PHE A 1 442 ? 4.575 10.652 -34.366 1.00 87.31 442 PHE A CA 1
ATOM 3487 C C . PHE A 1 442 ? 3.076 10.861 -34.672 1.00 87.31 442 PHE A C 1
ATOM 3489 O O . PHE A 1 442 ? 2.268 10.015 -34.296 1.00 87.31 442 PHE A O 1
ATOM 3496 N N . ASN A 1 443 ? 2.703 11.933 -35.389 1.00 87.00 443 ASN A N 1
ATOM 3497 C CA . ASN A 1 443 ? 1.327 12.258 -35.792 1.00 87.00 443 ASN A CA 1
ATOM 3498 C C . ASN A 1 443 ? 0.319 12.305 -34.626 1.00 87.00 443 ASN A C 1
ATOM 3500 O O . ASN A 1 443 ? -0.828 11.873 -34.769 1.00 87.00 443 ASN A O 1
ATOM 3504 N N . VAL A 1 444 ? 0.721 12.837 -33.467 1.00 87.44 444 VAL A N 1
ATOM 3505 C CA . VAL A 1 444 ? -0.217 13.082 -32.362 1.00 87.44 444 VAL A CA 1
ATOM 3506 C C . VAL A 1 444 ? -1.089 14.286 -32.721 1.00 87.44 444 VAL A C 1
ATOM 3508 O O . VAL A 1 444 ? -0.583 15.379 -32.975 1.00 87.44 444 VAL A O 1
ATOM 3511 N N . LEU A 1 445 ? -2.408 14.085 -32.765 1.00 87.12 445 LEU A N 1
ATOM 3512 C CA . LEU A 1 445 ? -3.359 15.142 -33.115 1.00 87.12 445 LEU A CA 1
ATOM 3513 C C . LEU A 1 445 ? -3.342 16.273 -32.065 1.00 87.12 445 LEU A C 1
ATOM 3515 O O . LEU A 1 445 ? -3.278 15.964 -30.874 1.00 87.12 445 LEU A O 1
ATOM 3519 N N . PRO A 1 446 ? -3.487 17.555 -32.464 1.00 84.88 446 PRO A N 1
ATOM 3520 C CA . PRO A 1 446 ? -3.514 18.694 -31.536 1.00 84.88 446 PRO A CA 1
ATOM 3521 C C . PRO A 1 446 ? -4.574 18.611 -30.428 1.00 84.88 446 PRO A C 1
ATOM 3523 O O . PRO A 1 446 ? -4.377 19.160 -29.359 1.00 84.88 446 PRO A O 1
ATOM 3526 N N . GLU A 1 447 ? -5.681 17.898 -30.644 1.00 86.31 447 GLU A N 1
ATOM 3527 C CA . GLU A 1 447 ? -6.744 17.699 -29.638 1.00 86.31 447 GLU A CA 1
ATOM 3528 C C . GLU A 1 447 ? -6.360 16.691 -28.534 1.00 86.31 447 GLU A C 1
ATOM 3530 O O . GLU A 1 447 ? -7.005 16.600 -27.482 1.00 86.31 447 GLU A O 1
ATOM 3535 N N . MET A 1 448 ? -5.320 15.892 -28.788 1.00 88.12 448 MET A N 1
ATOM 3536 C CA . MET A 1 448 ? -4.889 14.790 -27.927 1.00 88.12 448 MET A CA 1
ATOM 3537 C C . MET A 1 448 ? -3.744 15.180 -26.989 1.00 88.12 448 MET A C 1
ATOM 3539 O O . MET A 1 448 ? -3.354 14.368 -26.143 1.00 88.12 448 MET A O 1
ATOM 3543 N N . TYR A 1 449 ? -3.229 16.406 -27.109 1.00 90.69 449 TYR A N 1
ATOM 3544 C CA . TYR A 1 449 ? -2.225 16.959 -26.212 1.00 90.69 449 TYR A CA 1
ATOM 3545 C C . TYR A 1 449 ? -2.479 18.440 -25.922 1.00 90.69 449 TYR A C 1
ATOM 3547 O O . TYR A 1 449 ? -3.092 19.144 -26.713 1.00 90.69 449 TYR A O 1
ATOM 3555 N N . GLN A 1 450 ? -1.978 18.913 -24.788 1.00 90.69 450 GLN A N 1
ATOM 3556 C CA . GLN A 1 450 ? -1.897 20.328 -24.448 1.00 90.69 450 GLN A CA 1
ATOM 3557 C C . GLN A 1 450 ? -0.470 20.652 -24.013 1.00 90.69 450 GLN A C 1
ATOM 3559 O O . GLN A 1 450 ? 0.215 19.829 -23.398 1.00 90.69 450 GLN A O 1
ATOM 3564 N N . VAL A 1 451 ? -0.016 21.849 -24.367 1.00 91.62 451 VAL A N 1
ATOM 3565 C CA . VAL A 1 451 ? 1.309 22.359 -24.008 1.00 91.62 451 VAL A CA 1
ATOM 3566 C C . VAL A 1 451 ? 1.098 23.421 -22.946 1.00 91.62 451 VAL A C 1
ATOM 3568 O O . VAL A 1 451 ? 0.611 24.504 -23.260 1.00 91.62 451 VAL A O 1
ATOM 3571 N N . GLY A 1 452 ? 1.427 23.094 -21.701 1.00 92.38 452 GLY A N 1
ATOM 3572 C CA . GLY A 1 452 ? 1.431 24.066 -20.618 1.00 92.38 452 GLY A CA 1
ATOM 3573 C C . GLY A 1 452 ? 2.760 24.807 -20.525 1.00 92.38 452 GLY A C 1
ATOM 3574 O O . GLY A 1 452 ? 3.697 24.560 -21.300 1.00 92.38 452 GLY A O 1
ATOM 3575 N N . TYR A 1 453 ? 2.848 25.728 -19.567 1.00 92.12 453 TYR A N 1
ATOM 3576 C CA . TYR A 1 453 ? 4.039 26.556 -19.366 1.00 92.12 453 TYR A CA 1
ATOM 3577 C C . TYR A 1 453 ? 5.303 25.731 -19.095 1.00 92.12 453 TYR A C 1
ATOM 3579 O O . TYR A 1 453 ? 6.373 26.056 -19.608 1.00 92.12 453 TYR A O 1
ATOM 3587 N N . THR A 1 454 ? 5.193 24.651 -18.322 1.00 91.81 454 THR A N 1
ATOM 3588 C CA . THR A 1 454 ? 6.334 23.831 -17.889 1.00 91.81 454 THR A CA 1
ATOM 3589 C C . THR A 1 454 ? 6.220 22.364 -18.297 1.00 91.81 454 THR A C 1
ATOM 3591 O O . THR A 1 454 ? 7.240 21.663 -18.361 1.00 91.81 454 THR A O 1
ATOM 3594 N N . LYS A 1 455 ? 5.005 21.887 -18.592 1.00 94.25 455 LYS A N 1
ATOM 3595 C CA . LYS A 1 455 ? 4.717 20.475 -18.841 1.00 94.25 455 LYS A CA 1
ATOM 3596 C C . LYS A 1 455 ? 3.959 20.239 -20.141 1.00 94.25 455 LYS A C 1
ATOM 3598 O O . LYS A 1 455 ? 3.261 21.088 -20.693 1.00 94.25 455 LYS A O 1
ATOM 3603 N N . LEU A 1 456 ? 4.100 19.012 -20.617 1.00 92.94 456 LEU A N 1
ATOM 3604 C CA . LEU A 1 456 ? 3.317 18.423 -21.680 1.00 92.94 456 LEU A CA 1
ATOM 3605 C C . LEU A 1 456 ? 2.223 17.538 -21.074 1.00 92.94 456 LEU A C 1
ATOM 3607 O O . LEU A 1 456 ? 2.507 16.649 -20.267 1.00 92.94 456 LEU A O 1
ATOM 3611 N N . PHE A 1 457 ? 0.988 17.743 -21.524 1.00 91.75 457 PHE A N 1
ATOM 3612 C CA . PHE A 1 457 ? -0.192 17.006 -21.088 1.00 91.75 457 PHE A CA 1
ATOM 3613 C C . PHE A 1 457 ? -0.736 16.177 -22.246 1.00 91.75 457 PHE A C 1
ATOM 3615 O O . PHE A 1 457 ? -1.038 16.704 -23.311 1.00 91.75 457 PHE A O 1
ATOM 3622 N N . LEU A 1 458 ? -0.860 14.868 -22.054 1.00 90.25 458 LEU A N 1
ATOM 3623 C CA . LEU A 1 458 ? -1.264 13.916 -23.085 1.00 90.25 458 LEU A CA 1
ATOM 3624 C C . LEU A 1 458 ? -2.507 13.146 -22.641 1.00 90.25 458 LEU A C 1
ATOM 3626 O O . LEU A 1 458 ? -2.599 12.677 -21.501 1.00 90.25 458 LEU A O 1
ATOM 3630 N N . ARG A 1 459 ? -3.454 12.970 -23.568 1.00 88.25 459 ARG A N 1
ATOM 3631 C CA . ARG A 1 459 ? -4.604 12.082 -23.364 1.00 88.25 459 ARG A CA 1
ATOM 3632 C C . ARG A 1 459 ? -4.164 10.615 -23.328 1.00 88.25 459 ARG A C 1
ATOM 3634 O O . ARG A 1 459 ? -3.091 10.240 -23.810 1.00 88.25 459 ARG A O 1
ATOM 3641 N N . THR A 1 460 ? -5.022 9.761 -22.776 1.00 83.44 460 THR A N 1
ATOM 3642 C CA . THR A 1 460 ? -4.773 8.318 -22.661 1.00 83.44 460 THR A CA 1
ATOM 3643 C C . THR A 1 460 ? -4.385 7.692 -24.004 1.00 83.44 460 THR A C 1
ATOM 3645 O O . THR A 1 460 ? -4.999 7.955 -25.040 1.00 83.44 460 THR A O 1
ATOM 3648 N N . GLY A 1 461 ? -3.361 6.836 -23.981 1.00 81.62 461 GLY A N 1
ATOM 3649 C CA . GLY A 1 461 ? -2.933 6.037 -25.133 1.00 81.62 461 GLY A CA 1
ATOM 3650 C C . GLY A 1 461 ? -2.023 6.747 -26.140 1.00 81.62 461 GLY A C 1
ATOM 3651 O O . GLY A 1 461 ? -1.528 6.083 -27.045 1.00 81.62 461 GLY A O 1
ATOM 3652 N N . GLN A 1 462 ? -1.745 8.049 -25.991 1.00 84.69 462 GLN A N 1
ATOM 3653 C CA . GLN A 1 462 ? -0.874 8.765 -26.938 1.00 84.69 462 GLN A CA 1
ATOM 3654 C C . GLN A 1 462 ? 0.610 8.405 -26.777 1.00 84.69 462 GLN A C 1
ATOM 3656 O O . GLN A 1 462 ? 1.344 8.298 -27.757 1.00 84.69 462 GLN A O 1
ATOM 3661 N N . ILE A 1 463 ? 1.058 8.153 -25.543 1.00 86.69 463 ILE A N 1
ATOM 3662 C CA . ILE A 1 463 ? 2.466 7.842 -25.253 1.00 86.69 463 ILE A CA 1
ATOM 3663 C C . ILE A 1 463 ? 2.870 6.413 -25.648 1.00 86.69 463 ILE A C 1
ATOM 3665 O O . ILE A 1 463 ? 4.056 6.133 -25.820 1.00 86.69 463 ILE A O 1
ATOM 3669 N N . GLY A 1 464 ? 1.900 5.510 -25.832 1.00 86.69 464 GLY A N 1
ATOM 3670 C CA . GLY A 1 464 ? 2.150 4.093 -26.111 1.00 86.69 464 GLY A CA 1
ATOM 3671 C C . GLY A 1 464 ? 2.983 3.874 -27.376 1.00 86.69 464 GLY A C 1
ATOM 3672 O O . GLY A 1 464 ? 3.915 3.069 -27.376 1.00 86.69 464 GLY A O 1
ATOM 3673 N N . ALA A 1 465 ? 2.733 4.653 -28.435 1.00 84.81 465 ALA A N 1
ATOM 3674 C CA . ALA A 1 465 ? 3.504 4.580 -29.679 1.00 84.81 465 ALA A CA 1
ATOM 3675 C C . ALA A 1 465 ? 4.975 5.006 -29.491 1.00 84.81 465 ALA A C 1
ATOM 3677 O O . ALA A 1 465 ? 5.888 4.324 -29.972 1.00 84.81 465 ALA A O 1
ATOM 3678 N N . LEU A 1 466 ? 5.211 6.094 -28.746 1.00 87.88 466 LEU A N 1
ATOM 3679 C CA . LEU A 1 466 ? 6.549 6.590 -28.403 1.00 87.88 466 LEU A CA 1
ATOM 3680 C C . LEU A 1 466 ? 7.309 5.577 -27.537 1.00 87.88 466 LEU A C 1
ATOM 3682 O O . LEU A 1 466 ? 8.448 5.222 -27.851 1.00 87.88 466 LEU A O 1
ATOM 3686 N N . GLU A 1 467 ? 6.672 5.041 -26.493 1.00 91.31 467 GLU A N 1
ATOM 3687 C CA . GLU A 1 467 ? 7.274 4.027 -25.620 1.00 91.31 467 GLU A CA 1
ATOM 3688 C C . GLU A 1 467 ? 7.546 2.714 -26.351 1.00 91.31 467 GLU A C 1
ATOM 3690 O O . GLU A 1 467 ? 8.599 2.099 -26.162 1.00 91.31 467 GLU A O 1
ATOM 3695 N N . HIS A 1 468 ? 6.650 2.286 -27.239 1.00 89.38 468 HIS A N 1
ATOM 3696 C CA . HIS A 1 468 ? 6.881 1.110 -28.067 1.00 89.38 468 HIS A CA 1
ATOM 3697 C C . HIS A 1 468 ? 8.126 1.292 -28.944 1.00 89.38 468 HIS A C 1
ATOM 3699 O O . HIS A 1 468 ? 9.000 0.418 -28.971 1.00 89.38 468 HIS A O 1
ATOM 3705 N N . LYS A 1 469 ? 8.262 2.446 -29.614 1.00 87.12 469 LYS A N 1
ATOM 3706 C CA . LYS A 1 469 ? 9.431 2.731 -30.454 1.00 87.12 469 LYS A CA 1
ATOM 3707 C C . LYS A 1 469 ? 10.714 2.833 -29.632 1.00 87.12 469 LYS A C 1
ATOM 3709 O O . LYS A 1 469 ? 11.726 2.237 -30.000 1.00 87.12 469 LYS A O 1
ATOM 3714 N N . ARG A 1 470 ? 10.660 3.497 -28.478 1.00 90.31 470 ARG A N 1
ATOM 3715 C CA . ARG A 1 470 ? 11.757 3.550 -27.506 1.00 90.31 470 ARG A CA 1
ATOM 3716 C C . ARG A 1 470 ? 12.202 2.156 -27.071 1.00 90.31 470 ARG A C 1
ATOM 3718 O O . ARG A 1 470 ? 13.390 1.850 -27.145 1.00 90.31 470 ARG A O 1
ATOM 3725 N N . LYS A 1 471 ? 11.271 1.279 -26.683 1.00 90.19 471 LYS A N 1
ATOM 3726 C CA . LYS A 1 471 ? 11.572 -0.116 -26.318 1.00 90.19 471 LYS A CA 1
ATOM 3727 C C . LYS A 1 471 ? 12.250 -0.868 -27.465 1.00 90.19 471 LYS A C 1
ATOM 3729 O O . LYS A 1 471 ? 13.194 -1.615 -27.214 1.00 90.19 471 LYS A O 1
ATOM 3734 N N . GLN A 1 472 ? 11.822 -0.664 -28.714 1.00 88.38 472 GLN A N 1
ATOM 3735 C CA . GLN A 1 472 ? 12.484 -1.266 -29.879 1.00 88.38 472 GLN A CA 1
ATOM 3736 C C . GLN A 1 472 ? 13.937 -0.797 -30.029 1.00 88.38 472 GLN A C 1
ATOM 3738 O O . GLN A 1 472 ? 14.817 -1.629 -30.239 1.00 88.38 472 GLN A O 1
ATOM 3743 N N . VAL A 1 473 ? 14.204 0.504 -29.882 1.00 86.69 473 VAL A N 1
ATOM 3744 C CA . VAL A 1 473 ? 15.568 1.056 -29.962 1.00 86.69 473 VAL A CA 1
ATOM 3745 C C . VAL A 1 473 ? 16.436 0.529 -28.815 1.00 86.69 473 VAL A C 1
ATOM 3747 O O . VAL A 1 473 ? 17.552 0.064 -29.043 1.00 86.69 473 VAL A O 1
ATOM 3750 N N . LEU A 1 474 ? 15.903 0.497 -27.590 1.00 86.12 474 LEU A N 1
ATOM 3751 C CA . LEU A 1 474 ? 16.620 -0.006 -26.415 1.00 86.12 474 LEU A CA 1
ATOM 3752 C C . LEU A 1 474 ? 16.951 -1.502 -26.501 1.00 86.12 474 LEU A C 1
ATOM 3754 O O . LEU A 1 474 ? 17.968 -1.927 -25.955 1.00 86.12 474 LEU A O 1
ATOM 3758 N N . ARG A 1 475 ? 16.185 -2.311 -27.247 1.00 87.12 475 ARG A N 1
ATOM 3759 C CA . ARG A 1 475 ? 16.576 -3.706 -27.542 1.00 87.12 475 ARG A CA 1
ATOM 3760 C C . ARG A 1 475 ? 17.909 -3.795 -28.293 1.00 87.12 475 ARG A C 1
ATOM 3762 O O . ARG A 1 475 ? 18.597 -4.805 -28.158 1.00 87.12 475 ARG A O 1
ATOM 3769 N N . GLY A 1 476 ? 18.326 -2.747 -29.007 1.00 85.50 476 GLY A N 1
ATOM 3770 C CA . GLY A 1 476 ? 19.657 -2.655 -29.614 1.00 85.50 476 GLY A CA 1
ATOM 3771 C C . GLY A 1 476 ? 20.801 -2.797 -28.600 1.00 85.50 476 GLY A C 1
ATOM 3772 O O . GLY A 1 476 ? 21.845 -3.366 -28.928 1.00 85.50 476 GLY A O 1
ATOM 3773 N N . VAL A 1 477 ? 20.583 -2.403 -27.338 1.00 89.50 477 VAL A N 1
ATOM 3774 C CA . VAL A 1 477 ? 21.555 -2.571 -26.241 1.00 89.50 477 VAL A CA 1
ATOM 3775 C C . VAL A 1 477 ? 21.881 -4.047 -26.002 1.00 89.50 477 VAL A C 1
ATOM 3777 O O . VAL A 1 477 ? 23.034 -4.383 -25.733 1.00 89.50 477 VAL A O 1
ATOM 3780 N N . ILE A 1 478 ? 20.912 -4.952 -26.182 1.00 89.81 478 ILE A N 1
ATOM 3781 C CA . ILE A 1 478 ? 21.140 -6.402 -26.080 1.00 89.81 478 ILE A CA 1
ATOM 3782 C C . ILE A 1 478 ? 22.154 -6.853 -27.139 1.00 89.81 478 ILE A C 1
ATOM 3784 O O . ILE A 1 478 ? 23.004 -7.700 -26.865 1.00 89.81 478 ILE A O 1
ATOM 3788 N N . GLY A 1 479 ? 22.120 -6.251 -28.332 1.00 90.88 479 GLY A N 1
ATOM 3789 C CA . GLY A 1 479 ? 23.113 -6.479 -29.380 1.00 90.88 479 GLY A CA 1
ATOM 3790 C C . GLY A 1 479 ? 24.524 -6.118 -28.915 1.00 90.88 479 GLY A C 1
ATOM 3791 O O . GLY A 1 479 ? 25.430 -6.947 -28.998 1.00 90.88 479 GLY A O 1
ATOM 3792 N N . VAL A 1 480 ? 24.701 -4.924 -28.344 1.00 92.94 480 VAL A N 1
ATOM 3793 C CA . VAL A 1 480 ? 25.993 -4.471 -27.794 1.00 92.94 480 VAL A CA 1
ATOM 3794 C C . VAL A 1 480 ? 26.471 -5.401 -26.676 1.00 92.94 480 VAL A C 1
ATOM 3796 O O . VAL A 1 480 ? 27.608 -5.876 -26.698 1.00 92.94 480 VAL A O 1
ATOM 3799 N N . GLN A 1 481 ? 25.586 -5.739 -25.735 1.00 94.44 481 GLN A N 1
ATOM 3800 C CA . GLN A 1 481 ? 25.888 -6.660 -24.639 1.00 94.44 481 GLN A CA 1
ATOM 3801 C C . GLN A 1 481 ? 26.292 -8.049 -25.150 1.00 94.44 481 GLN A C 1
ATOM 3803 O O . GLN A 1 481 ? 27.234 -8.643 -24.622 1.00 94.44 481 GLN A O 1
ATOM 3808 N N . LYS A 1 482 ? 25.628 -8.561 -26.194 1.00 95.62 482 LYS A N 1
ATOM 3809 C CA . LYS A 1 482 ? 25.961 -9.838 -26.842 1.00 95.62 482 LYS A CA 1
ATOM 3810 C C . LYS A 1 482 ? 27.378 -9.815 -27.412 1.00 95.62 482 LYS A C 1
ATOM 3812 O O . LYS A 1 482 ? 28.148 -10.736 -27.138 1.00 95.62 482 LYS A O 1
ATOM 3817 N N . TYR A 1 483 ? 27.740 -8.778 -28.171 1.00 96.06 483 TYR A N 1
ATOM 3818 C CA . TYR A 1 483 ? 29.088 -8.660 -28.735 1.00 96.06 483 TYR A CA 1
ATOM 3819 C C . TYR A 1 483 ? 30.151 -8.521 -27.646 1.00 96.06 483 TYR A C 1
ATOM 3821 O O . TYR A 1 483 ? 31.173 -9.204 -27.713 1.00 96.06 483 TYR A O 1
ATOM 3829 N N . PHE A 1 484 ? 29.888 -7.719 -26.611 1.00 96.81 484 PHE A N 1
ATOM 3830 C CA . PHE A 1 484 ? 30.800 -7.548 -25.482 1.00 96.81 484 PHE A CA 1
ATOM 3831 C C . PHE A 1 484 ? 31.020 -8.856 -24.708 1.00 96.81 484 PHE A C 1
ATOM 3833 O O . PHE A 1 484 ? 32.162 -9.277 -24.514 1.00 96.81 484 PHE A O 1
ATOM 3840 N N . ARG A 1 485 ? 29.941 -9.553 -24.322 1.00 96.81 485 ARG A N 1
ATOM 3841 C CA . ARG A 1 485 ? 30.019 -10.857 -23.636 1.00 96.81 485 ARG A CA 1
ATOM 3842 C C . ARG A 1 485 ? 30.752 -11.891 -24.492 1.00 96.81 485 ARG A C 1
ATOM 3844 O O . ARG A 1 485 ? 31.624 -12.593 -23.985 1.00 96.81 485 ARG A O 1
ATOM 3851 N N . GLY A 1 486 ? 30.457 -11.942 -25.793 1.00 97.62 486 GLY A N 1
ATOM 3852 C CA . GLY A 1 486 ? 31.121 -12.843 -26.735 1.00 97.62 486 GLY A CA 1
ATOM 3853 C C . GLY A 1 486 ? 32.598 -12.510 -26.971 1.00 97.62 486 GLY A C 1
ATOM 3854 O O . GLY A 1 486 ? 33.406 -13.413 -27.173 1.00 97.62 486 GLY A O 1
ATOM 3855 N N . HIS A 1 487 ? 32.983 -11.234 -26.949 1.00 97.19 487 HIS A N 1
ATOM 3856 C CA . HIS A 1 487 ? 34.387 -10.826 -26.994 1.00 97.19 487 HIS A CA 1
ATOM 3857 C C . HIS A 1 487 ? 35.118 -11.237 -25.709 1.00 97.19 487 HIS A C 1
ATOM 3859 O O . HIS A 1 487 ? 36.131 -11.925 -25.787 1.00 97.19 487 HIS A O 1
ATOM 3865 N N . ARG A 1 488 ? 34.552 -10.930 -24.534 1.00 97.44 488 ARG A N 1
ATOM 3866 C CA . ARG A 1 488 ? 35.127 -11.295 -23.230 1.00 97.44 488 ARG A CA 1
ATOM 3867 C C . ARG A 1 488 ? 35.323 -12.807 -23.079 1.00 97.44 488 ARG A C 1
ATOM 3869 O O . ARG A 1 488 ? 36.387 -13.237 -22.646 1.00 97.44 488 ARG A O 1
ATOM 3876 N N . ALA A 1 489 ? 34.339 -13.611 -23.488 1.00 97.19 489 ALA A N 1
ATOM 3877 C CA . ALA A 1 489 ? 34.446 -15.070 -23.471 1.00 97.19 489 ALA A CA 1
ATOM 3878 C C . ALA A 1 489 ? 35.546 -15.593 -24.413 1.00 97.19 489 ALA A C 1
ATOM 3880 O O . ALA A 1 489 ? 36.298 -16.489 -24.040 1.00 97.19 489 ALA A O 1
ATOM 3881 N N . ARG A 1 490 ? 35.684 -15.012 -25.616 1.00 97.12 490 ARG A N 1
ATOM 3882 C CA . ARG A 1 490 ? 36.752 -15.376 -26.563 1.00 97.12 490 ARG A CA 1
ATOM 3883 C C . ARG A 1 490 ? 38.139 -15.024 -26.033 1.00 97.12 490 ARG A C 1
ATOM 3885 O O . ARG A 1 490 ? 39.036 -15.850 -26.148 1.00 97.12 490 ARG A O 1
ATOM 3892 N N . CYS A 1 491 ? 38.307 -13.849 -25.429 1.00 96.62 491 CYS A N 1
ATOM 3893 C CA . CYS A 1 491 ? 39.573 -13.464 -24.804 1.00 96.62 491 CYS A CA 1
ATOM 3894 C C . CYS A 1 491 ? 39.964 -14.448 -23.693 1.00 96.62 491 CYS A C 1
ATOM 3896 O O . CYS A 1 491 ? 41.082 -14.956 -23.710 1.00 96.62 491 CYS A O 1
ATOM 3898 N N . LEU A 1 492 ? 39.018 -14.804 -22.814 1.00 97.19 492 LEU A N 1
ATOM 3899 C CA . LEU A 1 492 ? 39.249 -15.790 -21.754 1.00 97.19 492 LEU A CA 1
ATOM 3900 C C . LEU A 1 492 ? 39.610 -17.175 -22.320 1.00 97.19 492 LEU A C 1
ATOM 3902 O O . LEU A 1 492 ? 40.544 -17.817 -21.851 1.00 97.19 492 LEU A O 1
ATOM 3906 N N . PHE A 1 493 ? 38.909 -17.633 -23.361 1.00 97.00 493 PHE A N 1
ATOM 3907 C CA . PHE A 1 493 ? 39.218 -18.907 -24.013 1.00 97.00 493 PHE A CA 1
ATOM 3908 C C . PHE A 1 493 ? 40.618 -18.917 -24.639 1.00 97.00 493 PHE A C 1
ATOM 3910 O O . PHE A 1 493 ? 41.342 -19.902 -24.510 1.00 97.00 493 PHE A O 1
ATOM 3917 N N . LEU A 1 494 ? 41.018 -17.834 -25.314 1.00 96.94 494 LEU A N 1
ATOM 3918 C CA . LEU A 1 494 ? 42.347 -17.727 -25.919 1.00 96.94 494 LEU A CA 1
ATOM 3919 C C . LEU A 1 494 ? 43.454 -17.728 -24.860 1.00 96.94 494 LEU A C 1
ATOM 3921 O O . LEU A 1 494 ? 44.482 -18.373 -25.068 1.00 96.94 494 LEU A O 1
ATOM 3925 N N . GLU A 1 495 ? 43.232 -17.062 -23.727 1.00 96.75 495 GLU A N 1
ATOM 3926 C CA . GLU A 1 495 ? 44.144 -17.076 -22.582 1.00 96.75 495 GLU A CA 1
ATOM 3927 C C . GLU A 1 495 ? 44.302 -18.493 -22.008 1.00 96.75 495 GLU A C 1
ATOM 3929 O O . GLU A 1 495 ? 45.424 -18.996 -21.902 1.00 96.75 495 GLU A O 1
ATOM 3934 N N . LEU A 1 496 ? 43.187 -19.185 -21.748 1.00 96.50 496 LEU A N 1
ATOM 3935 C CA . LEU A 1 496 ? 43.190 -20.566 -21.256 1.00 96.50 496 LEU A CA 1
ATOM 3936 C C . LEU A 1 496 ? 43.833 -21.540 -22.253 1.00 96.50 496 LEU A C 1
ATOM 3938 O O . LEU A 1 496 ? 44.634 -22.383 -21.860 1.00 96.50 496 LEU A O 1
ATOM 3942 N N . ASN A 1 497 ? 43.543 -21.408 -23.550 1.00 96.69 497 ASN A N 1
ATOM 3943 C CA . ASN A 1 497 ? 44.123 -22.254 -24.595 1.00 96.69 497 ASN A CA 1
ATOM 3944 C C . ASN A 1 497 ? 45.637 -22.033 -24.726 1.00 96.69 497 ASN A C 1
ATOM 3946 O O . ASN A 1 497 ? 46.390 -22.986 -24.918 1.00 96.69 497 ASN A O 1
ATOM 3950 N N . LYS A 1 498 ? 46.111 -20.788 -24.587 1.00 96.75 498 LYS A N 1
ATOM 3951 C CA . LYS A 1 498 ? 47.549 -20.491 -24.537 1.00 96.75 498 LYS A CA 1
ATOM 3952 C C . LYS A 1 498 ? 48.196 -21.151 -23.315 1.00 96.75 498 LYS A C 1
ATOM 3954 O O . LYS A 1 498 ? 49.235 -21.789 -23.462 1.00 96.75 498 LYS A O 1
ATOM 3959 N N . GLY A 1 499 ? 47.560 -21.063 -22.144 1.00 96.31 499 GLY A N 1
ATOM 3960 C CA . GLY A 1 499 ? 47.999 -21.759 -20.931 1.00 96.31 499 GLY A CA 1
ATOM 3961 C C . GLY A 1 499 ? 48.075 -23.280 -21.111 1.00 96.31 499 GLY A C 1
ATOM 3962 O O . GLY A 1 499 ? 49.110 -23.883 -20.832 1.00 96.31 499 GLY A O 1
ATOM 3963 N N . ALA A 1 500 ? 47.025 -23.892 -21.664 1.00 96.62 500 ALA A N 1
ATOM 3964 C CA . ALA A 1 500 ? 46.968 -25.328 -21.931 1.00 96.62 500 ALA A CA 1
ATOM 3965 C C . ALA A 1 500 ? 48.057 -25.783 -22.916 1.00 96.62 500 ALA A C 1
ATOM 3967 O O . ALA A 1 500 ? 48.771 -26.743 -22.632 1.00 96.62 500 ALA A O 1
ATOM 3968 N N . LYS A 1 501 ? 48.247 -25.064 -24.031 1.00 95.69 501 LYS A N 1
ATOM 3969 C CA . LYS A 1 501 ? 49.308 -25.354 -25.012 1.00 95.69 501 LYS A CA 1
ATOM 3970 C C . LYS A 1 501 ? 50.702 -25.254 -24.403 1.00 95.69 501 LYS A C 1
ATOM 3972 O O . LYS A 1 501 ? 51.548 -26.098 -24.688 1.00 95.69 501 LYS A O 1
ATOM 3977 N N . ASN A 1 502 ? 50.936 -24.264 -23.540 1.00 96.00 502 ASN A N 1
ATOM 3978 C CA . ASN A 1 502 ? 52.205 -24.139 -22.829 1.00 96.00 502 ASN A CA 1
ATOM 3979 C C . ASN A 1 502 ? 52.457 -25.378 -21.961 1.00 96.00 502 ASN A C 1
ATOM 3981 O O . ASN A 1 502 ? 53.499 -26.012 -22.105 1.00 96.00 502 ASN A O 1
ATOM 3985 N N . ILE A 1 503 ? 51.490 -25.785 -21.133 1.00 95.69 503 ILE A N 1
ATOM 3986 C CA . ILE A 1 503 ? 51.611 -26.985 -20.287 1.00 95.69 503 ILE A CA 1
ATOM 3987 C C . ILE A 1 503 ? 51.839 -28.238 -21.142 1.00 95.69 503 ILE A C 1
ATOM 3989 O O . ILE A 1 503 ? 52.766 -29.004 -20.879 1.00 95.69 503 ILE A O 1
ATOM 3993 N N . GLN A 1 504 ? 51.053 -28.419 -22.207 1.00 94.81 504 GLN A N 1
ATOM 3994 C CA . GLN A 1 504 ? 51.210 -29.535 -23.141 1.00 94.81 504 GLN A CA 1
ATOM 3995 C C . GLN A 1 504 ? 52.617 -29.574 -23.747 1.00 94.81 504 GLN A C 1
ATOM 3997 O O . GLN A 1 504 ? 53.209 -30.650 -23.828 1.00 94.81 504 GLN A O 1
ATOM 4002 N N . SER A 1 505 ? 53.184 -28.420 -24.118 1.00 94.06 505 SER A N 1
ATOM 4003 C CA . SER A 1 505 ? 54.544 -28.345 -24.665 1.00 94.06 505 SER A CA 1
ATOM 4004 C C . SER A 1 505 ? 55.612 -28.793 -23.655 1.00 94.06 505 SER A C 1
ATOM 4006 O O . SER A 1 505 ? 56.502 -29.564 -24.018 1.00 94.06 505 SER A O 1
ATOM 4008 N N . PHE A 1 506 ? 55.480 -28.414 -22.376 1.00 94.12 506 PHE A N 1
ATOM 4009 C CA . PHE A 1 506 ? 56.379 -28.863 -21.308 1.00 94.12 506 PHE A CA 1
ATOM 4010 C C . PHE A 1 506 ? 56.268 -30.370 -21.062 1.00 94.12 506 PHE A C 1
ATOM 4012 O O . PHE A 1 506 ? 57.290 -31.050 -20.978 1.00 94.12 506 PHE A O 1
ATOM 4019 N N . VAL A 1 507 ? 55.045 -30.905 -20.996 1.00 94.88 507 VAL A N 1
ATOM 4020 C CA . VAL A 1 507 ? 54.799 -32.341 -20.785 1.00 94.88 507 VAL A CA 1
ATOM 4021 C C . VAL A 1 507 ? 55.335 -33.171 -21.952 1.00 94.88 507 VAL A C 1
ATOM 4023 O O . VAL A 1 507 ? 55.992 -34.188 -21.729 1.00 94.88 507 VAL A O 1
ATOM 4026 N N . CYS A 1 508 ? 55.113 -32.733 -23.196 1.00 92.81 508 CYS A N 1
ATOM 4027 C CA . CYS A 1 508 ? 55.645 -33.412 -24.378 1.00 92.81 508 CYS A CA 1
ATOM 4028 C C . CYS A 1 508 ? 57.178 -33.396 -24.388 1.00 92.81 508 CYS A C 1
ATOM 4030 O O . CYS A 1 508 ? 57.799 -34.438 -24.600 1.00 92.81 508 CYS A O 1
ATOM 4032 N N . GLY A 1 509 ? 57.791 -32.242 -24.102 1.00 92.50 509 GLY A N 1
ATOM 4033 C CA . GLY A 1 509 ? 59.246 -32.118 -24.003 1.00 92.50 509 GLY A CA 1
ATOM 4034 C C . GLY A 1 509 ? 59.838 -33.023 -22.921 1.00 92.50 509 GLY A C 1
ATOM 4035 O O . GLY A 1 509 ? 60.828 -33.712 -23.160 1.00 92.50 509 GLY A O 1
ATOM 4036 N N . GLU A 1 510 ? 59.198 -33.092 -21.754 1.00 92.88 510 GLU A N 1
ATOM 4037 C CA . GLU A 1 510 ? 59.631 -33.955 -20.656 1.00 92.88 510 GLU A CA 1
ATOM 4038 C C . GLU A 1 510 ? 59.461 -35.447 -20.970 1.00 92.88 510 GLU A C 1
ATOM 4040 O O . GLU A 1 510 ? 60.350 -36.249 -20.685 1.00 92.88 510 GLU A O 1
ATOM 4045 N N . SER A 1 511 ? 58.363 -35.829 -21.629 1.00 91.19 511 SER A N 1
ATOM 4046 C CA . SER A 1 511 ? 58.147 -37.204 -22.092 1.00 91.19 511 SER A CA 1
ATOM 4047 C C . SER A 1 511 ? 59.247 -37.656 -23.060 1.00 91.19 511 SER A C 1
ATOM 4049 O O . SER A 1 511 ? 59.771 -38.763 -22.924 1.00 91.19 511 SER A O 1
ATOM 4051 N N . ILE A 1 512 ? 59.649 -36.790 -24.000 1.00 90.25 512 ILE A N 1
ATOM 4052 C CA . ILE A 1 512 ? 60.740 -37.073 -24.946 1.00 90.25 512 ILE A CA 1
ATOM 4053 C C . ILE A 1 512 ? 62.086 -37.174 -24.217 1.00 90.25 512 ILE A C 1
ATOM 4055 O O . ILE A 1 512 ? 62.815 -38.141 -24.439 1.00 90.25 512 ILE A O 1
ATOM 4059 N N . ARG A 1 513 ? 62.404 -36.239 -23.308 1.00 88.81 513 ARG A N 1
ATOM 4060 C CA . ARG A 1 513 ? 63.650 -36.284 -22.519 1.00 88.81 513 ARG A CA 1
ATOM 4061 C C . ARG A 1 513 ? 63.769 -37.563 -21.694 1.00 88.81 513 ARG A C 1
ATOM 4063 O O . ARG A 1 513 ? 64.831 -38.180 -21.694 1.00 88.81 513 ARG A O 1
ATOM 4070 N N . ARG A 1 514 ? 62.681 -38.012 -21.058 1.00 86.81 514 ARG A N 1
ATOM 4071 C CA . ARG A 1 514 ? 62.655 -39.288 -20.322 1.00 86.81 514 ARG A CA 1
ATOM 4072 C C . ARG A 1 514 ? 62.901 -40.488 -21.234 1.00 86.81 514 ARG A C 1
ATOM 4074 O O . ARG A 1 514 ? 63.697 -41.350 -20.879 1.00 86.81 514 ARG A O 1
ATOM 4081 N N . LYS A 1 515 ? 62.266 -40.533 -22.413 1.00 86.75 515 LYS A N 1
ATOM 4082 C CA . LYS A 1 515 ? 62.495 -41.604 -23.401 1.00 86.75 515 LYS A CA 1
ATOM 4083 C C . LYS A 1 515 ? 63.955 -41.649 -23.862 1.00 86.75 515 LYS A C 1
ATOM 4085 O O . LYS A 1 515 ? 64.541 -42.724 -23.880 1.00 86.75 515 LYS A O 1
ATOM 4090 N N . TYR A 1 516 ? 64.552 -40.496 -24.170 1.00 84.94 516 TYR A N 1
ATOM 4091 C CA . TYR A 1 516 ? 65.959 -40.424 -24.574 1.00 84.94 516 TYR A CA 1
ATOM 4092 C C . TYR A 1 516 ? 66.914 -40.809 -23.437 1.00 84.94 516 TYR A C 1
ATOM 4094 O O . TYR A 1 516 ? 67.877 -41.524 -23.676 1.00 84.94 516 TYR A O 1
ATOM 4102 N N . GLY A 1 517 ? 66.633 -40.403 -22.193 1.00 81.31 517 GLY A N 1
ATOM 4103 C CA . GLY A 1 517 ? 67.430 -40.804 -21.030 1.00 81.31 517 GLY A CA 1
ATOM 4104 C C . GLY A 1 517 ? 67.452 -42.322 -20.810 1.00 81.31 517 GLY A C 1
ATOM 4105 O O . GLY A 1 517 ? 68.501 -42.881 -20.505 1.00 81.31 517 GLY A O 1
ATOM 4106 N N . ILE A 1 518 ? 66.321 -43.004 -21.029 1.00 78.88 518 ILE A N 1
ATOM 4107 C CA . ILE A 1 518 ? 66.251 -44.475 -20.975 1.00 78.88 518 ILE A CA 1
ATOM 4108 C C . ILE A 1 518 ? 67.118 -45.106 -22.076 1.00 78.88 518 ILE A C 1
ATOM 4110 O O . ILE A 1 518 ? 67.852 -46.053 -21.801 1.00 78.88 518 ILE A O 1
ATOM 4114 N N . GLU A 1 519 ? 67.071 -44.575 -23.300 1.00 74.31 519 GLU A N 1
ATOM 4115 C CA . GLU A 1 519 ? 67.832 -45.119 -24.432 1.00 74.31 519 GLU A CA 1
ATOM 4116 C C . GLU A 1 519 ? 69.342 -44.833 -24.322 1.00 74.31 519 GLU A C 1
ATOM 4118 O O . GLU A 1 519 ? 70.166 -45.710 -24.567 1.00 74.31 519 GLU A O 1
ATOM 4123 N N . ALA A 1 520 ? 69.728 -43.646 -23.850 1.00 71.50 520 ALA A N 1
ATOM 4124 C CA . ALA A 1 520 ? 71.124 -43.294 -23.587 1.00 71.50 520 ALA A CA 1
ATOM 4125 C C . ALA A 1 520 ? 71.746 -44.176 -22.487 1.00 71.50 520 ALA A C 1
ATOM 4127 O O . ALA A 1 520 ? 72.888 -44.616 -22.626 1.00 71.50 520 ALA A O 1
ATOM 4128 N N . ASN A 1 521 ? 70.978 -44.500 -21.438 1.00 68.38 521 ASN A N 1
ATOM 4129 C CA . ASN A 1 521 ? 71.397 -45.437 -20.391 1.00 68.38 521 ASN A CA 1
ATOM 4130 C C . ASN A 1 521 ? 71.522 -46.884 -20.896 1.00 68.38 521 ASN A C 1
ATOM 4132 O O . ASN A 1 521 ? 72.302 -47.656 -20.344 1.00 68.38 521 ASN A O 1
ATOM 4136 N N . ARG A 1 522 ? 70.780 -47.272 -21.944 1.00 62.34 522 ARG A N 1
ATOM 4137 C CA . ARG A 1 522 ? 70.980 -48.566 -22.614 1.00 62.34 522 ARG A CA 1
ATOM 4138 C C . ARG A 1 522 ? 72.273 -48.576 -23.422 1.00 62.34 522 ARG A C 1
ATOM 4140 O O . ARG A 1 522 ? 73.035 -49.528 -23.309 1.00 62.34 522 ARG A O 1
ATOM 4147 N N . CYS A 1 523 ? 72.561 -47.520 -24.180 1.00 59.16 523 CYS A N 1
ATOM 4148 C CA . CYS A 1 523 ? 73.781 -47.429 -24.988 1.00 59.16 523 CYS A CA 1
ATOM 4149 C C . CYS A 1 523 ? 75.071 -47.389 -24.148 1.00 59.16 523 CYS A C 1
ATOM 4151 O O . CYS A 1 523 ? 76.071 -47.983 -24.549 1.00 59.16 523 CYS A O 1
ATOM 4153 N N . SER A 1 524 ? 75.065 -46.750 -22.971 1.00 57.53 524 SER A N 1
ATOM 4154 C CA . SER A 1 524 ? 76.241 -46.724 -22.087 1.00 57.53 524 SER A CA 1
ATOM 4155 C C . SER A 1 524 ? 76.586 -48.092 -21.481 1.00 57.53 524 SER A C 1
ATOM 4157 O O . SER A 1 524 ? 77.747 -48.328 -21.151 1.00 57.53 524 SER A O 1
ATOM 4159 N N . ALA A 1 525 ? 75.627 -49.021 -21.398 1.00 57.94 525 ALA A N 1
ATOM 4160 C CA . ALA A 1 525 ? 75.855 -50.377 -20.899 1.00 57.94 525 ALA A CA 1
ATOM 4161 C C . ALA A 1 525 ? 76.582 -51.301 -21.904 1.00 57.94 525 ALA A C 1
ATOM 4163 O O . ALA A 1 525 ? 77.222 -52.260 -21.481 1.00 57.94 525 ALA A O 1
ATOM 4164 N N . PHE A 1 526 ? 76.532 -51.012 -23.213 1.00 56.50 526 PHE A N 1
ATOM 4165 C CA . PHE A 1 526 ? 77.141 -51.845 -24.271 1.00 56.50 526 PHE A CA 1
ATOM 4166 C C . PHE A 1 526 ? 78.555 -51.409 -24.696 1.00 56.50 526 PHE A C 1
ATOM 4168 O O . PHE A 1 526 ? 79.254 -52.158 -25.377 1.00 56.50 526 PHE A O 1
ATOM 4175 N N . ALA A 1 527 ? 79.006 -50.215 -24.304 1.00 53.84 527 ALA A N 1
ATOM 4176 C CA . ALA A 1 527 ? 80.287 -49.655 -24.744 1.00 53.84 527 ALA A CA 1
ATOM 4177 C C . ALA A 1 527 ? 81.556 -50.427 -24.292 1.00 53.84 527 ALA A C 1
ATOM 4179 O O . ALA A 1 527 ? 82.501 -50.478 -25.079 1.00 53.84 527 ALA A O 1
ATOM 4180 N N . PRO A 1 528 ? 81.630 -51.058 -23.099 1.00 55.56 528 PRO A N 1
ATOM 4181 C CA . PRO A 1 528 ? 82.856 -51.747 -22.674 1.00 55.56 528 PRO A CA 1
ATOM 4182 C C . PRO A 1 528 ? 83.161 -53.046 -23.442 1.00 55.56 528 PRO A C 1
ATOM 4184 O O . PRO A 1 528 ? 84.324 -53.407 -23.573 1.00 55.56 528 PRO A O 1
ATOM 4187 N N . GLN A 1 529 ? 82.151 -53.746 -23.975 1.00 55.88 529 GLN A N 1
ATOM 4188 C CA . GLN A 1 529 ? 82.330 -55.081 -24.577 1.00 55.88 529 GLN A CA 1
ATOM 4189 C C . GLN A 1 529 ? 82.956 -55.064 -25.980 1.00 55.88 529 GLN A C 1
ATOM 4191 O O . GLN A 1 529 ? 83.631 -56.015 -26.359 1.00 55.88 529 GLN A O 1
ATOM 4196 N N . LEU A 1 530 ? 82.780 -53.985 -26.748 1.00 56.66 530 LEU A N 1
ATOM 4197 C CA . LEU A 1 530 ? 83.276 -53.903 -28.129 1.00 56.66 530 LEU A CA 1
ATOM 4198 C C . LEU A 1 530 ? 84.793 -53.632 -28.211 1.00 56.66 530 LEU A C 1
ATOM 4200 O O . LEU A 1 530 ? 85.438 -53.952 -29.209 1.00 56.66 530 LEU A O 1
ATOM 4204 N N . VAL A 1 531 ? 85.364 -53.015 -27.173 1.00 58.94 531 VAL A N 1
ATOM 4205 C CA . VAL A 1 531 ? 86.773 -52.588 -27.160 1.00 58.94 531 VAL A CA 1
ATOM 4206 C C . VAL A 1 531 ? 87.717 -53.779 -26.934 1.00 58.94 531 VAL A C 1
ATOM 4208 O O . VAL A 1 531 ? 88.794 -53.820 -27.533 1.00 58.94 531 VAL A O 1
ATOM 4211 N N . ASP A 1 532 ? 87.295 -54.789 -26.168 1.00 61.03 532 ASP A N 1
ATOM 4212 C CA . ASP A 1 532 ? 88.109 -55.981 -25.879 1.00 61.03 532 ASP A CA 1
ATOM 4213 C C . ASP A 1 532 ? 88.275 -56.916 -27.096 1.00 61.03 532 ASP A C 1
ATOM 4215 O O . ASP A 1 532 ? 89.372 -57.426 -27.345 1.00 61.03 532 ASP A O 1
ATOM 4219 N N . GLU A 1 533 ? 87.241 -57.094 -27.928 1.00 66.25 533 GLU A N 1
ATOM 4220 C CA . GLU A 1 533 ? 87.323 -57.937 -29.139 1.00 66.25 533 GLU A CA 1
ATOM 4221 C C . GLU A 1 533 ? 88.208 -57.325 -30.241 1.00 66.25 533 GLU A C 1
ATOM 4223 O O . GLU A 1 533 ? 88.929 -58.034 -30.961 1.00 66.25 533 GLU A O 1
ATOM 4228 N N . GLN A 1 534 ? 88.204 -55.994 -30.367 1.00 70.75 534 GLN A N 1
ATOM 4229 C CA . GLN A 1 534 ? 89.057 -55.294 -31.330 1.00 70.75 534 GLN A CA 1
ATOM 4230 C C . GLN A 1 534 ? 90.533 -55.347 -30.925 1.00 70.75 534 GLN A C 1
ATOM 4232 O O . GLN A 1 534 ? 91.396 -55.540 -31.787 1.00 70.75 534 GLN A O 1
ATOM 4237 N N . LEU A 1 535 ? 90.837 -55.256 -29.625 1.00 73.31 535 LEU A N 1
ATOM 4238 C CA . LEU A 1 535 ? 92.207 -55.368 -29.125 1.00 73.31 535 LEU A CA 1
ATOM 4239 C C . LEU A 1 535 ? 92.796 -56.762 -29.410 1.00 73.31 535 LEU A C 1
ATOM 4241 O O . LEU A 1 535 ? 93.924 -56.870 -29.898 1.00 73.31 535 LEU A O 1
ATOM 4245 N N . ALA A 1 536 ? 92.011 -57.826 -29.199 1.00 72.88 536 ALA A N 1
ATOM 4246 C CA . ALA A 1 536 ? 92.416 -59.202 -29.497 1.00 72.88 536 ALA A CA 1
ATOM 4247 C C . ALA A 1 536 ? 92.721 -59.419 -30.995 1.00 72.88 536 ALA A C 1
ATOM 4249 O O . ALA A 1 536 ? 93.730 -60.034 -31.356 1.00 72.88 536 ALA A O 1
ATOM 4250 N N . SER A 1 537 ? 91.898 -58.843 -31.875 1.00 78.75 537 SER A N 1
ATOM 4251 C CA . SER A 1 537 ? 92.064 -58.929 -33.334 1.00 78.75 537 SER A CA 1
ATOM 4252 C C . SER A 1 537 ? 93.322 -58.200 -33.831 1.00 78.75 537 SER A C 1
ATOM 4254 O O . SER A 1 537 ? 94.043 -58.701 -34.701 1.00 78.75 537 SER A O 1
ATOM 4256 N N . VAL A 1 538 ? 93.638 -57.038 -33.247 1.00 80.62 538 VAL A N 1
ATOM 4257 C CA . VAL A 1 538 ? 94.851 -56.266 -33.575 1.00 80.62 538 VAL A CA 1
ATOM 4258 C C . VAL A 1 538 ? 96.119 -57.017 -33.162 1.00 80.62 538 VAL A C 1
ATOM 4260 O O . VAL A 1 538 ? 97.083 -57.059 -33.931 1.00 80.62 538 VAL A O 1
ATOM 4263 N N . ILE A 1 539 ? 96.123 -57.657 -31.989 1.00 81.50 539 ILE A N 1
ATOM 4264 C CA . ILE A 1 539 ? 97.265 -58.457 -31.515 1.00 81.50 539 ILE A CA 1
ATOM 4265 C C . ILE A 1 539 ? 97.538 -59.632 -32.468 1.00 81.50 539 ILE A C 1
ATOM 4267 O O . ILE A 1 539 ? 98.693 -59.882 -32.831 1.00 81.50 539 ILE A O 1
ATOM 4271 N N . TYR A 1 540 ? 96.488 -60.309 -32.943 1.00 83.38 540 TYR A N 1
ATOM 4272 C CA . TYR A 1 540 ? 96.620 -61.395 -33.914 1.00 83.38 540 TYR A CA 1
ATOM 4273 C C . TYR A 1 540 ? 97.230 -60.912 -35.239 1.00 83.38 540 TYR A C 1
ATOM 4275 O O . TYR A 1 540 ? 98.216 -61.483 -35.712 1.00 83.38 540 TYR A O 1
ATOM 4283 N N . LEU A 1 541 ? 96.730 -59.806 -35.800 1.00 84.31 541 LEU A N 1
ATOM 4284 C CA . LEU A 1 541 ? 97.237 -59.245 -37.057 1.00 84.31 541 LEU A CA 1
ATOM 4285 C C . LEU A 1 541 ? 98.716 -58.829 -36.958 1.00 84.31 541 LEU A C 1
ATOM 4287 O O . LEU A 1 541 ? 99.508 -59.095 -37.867 1.00 84.31 541 LEU A O 1
ATOM 4291 N N . GLN A 1 542 ? 99.119 -58.234 -35.831 1.00 80.94 542 GLN A N 1
ATOM 4292 C CA . GLN A 1 542 ? 100.516 -57.868 -35.586 1.00 80.94 542 GLN A CA 1
ATOM 4293 C C . GLN A 1 542 ? 101.446 -59.088 -35.580 1.00 80.94 542 GLN A C 1
ATOM 4295 O O . GLN A 1 542 ? 102.572 -58.996 -36.076 1.00 80.94 542 GLN A O 1
ATOM 4300 N N . SER A 1 543 ? 100.993 -60.235 -35.063 1.00 81.69 543 SER A N 1
ATOM 4301 C CA . SER A 1 543 ? 101.790 -61.469 -35.058 1.00 81.69 543 SER A CA 1
ATOM 4302 C C . SER A 1 543 ? 102.078 -61.979 -36.480 1.00 81.69 543 SER A C 1
ATOM 4304 O O . SER A 1 543 ? 103.218 -62.331 -36.797 1.00 81.69 543 SER A O 1
ATOM 4306 N N . VAL A 1 544 ? 101.086 -61.907 -37.375 1.00 86.94 544 VAL A N 1
ATOM 4307 C CA . VAL A 1 544 ? 101.204 -62.330 -38.780 1.00 86.94 544 VAL A CA 1
ATOM 4308 C C . VAL A 1 544 ? 102.141 -61.404 -39.561 1.00 86.94 544 VAL A C 1
ATOM 4310 O O . VAL A 1 544 ? 103.024 -61.880 -40.280 1.00 86.94 544 VAL A O 1
ATOM 4313 N N . ILE A 1 545 ? 102.006 -60.084 -39.382 1.00 83.88 545 ILE A N 1
ATOM 4314 C CA . ILE A 1 545 ? 102.843 -59.080 -40.065 1.00 83.88 545 ILE A CA 1
ATOM 4315 C C . ILE A 1 545 ? 104.314 -59.224 -39.663 1.00 83.88 545 ILE A C 1
ATOM 4317 O O . ILE A 1 545 ? 105.192 -59.205 -40.531 1.00 83.88 545 ILE A O 1
ATOM 4321 N N . ARG A 1 546 ? 104.600 -59.426 -38.368 1.00 83.81 546 ARG A N 1
ATOM 4322 C CA . ARG A 1 546 ? 105.972 -59.668 -37.889 1.00 83.81 546 ARG A CA 1
ATOM 4323 C C . ARG A 1 546 ? 106.581 -60.908 -38.554 1.00 83.81 546 ARG A C 1
ATOM 4325 O O . ARG A 1 546 ? 107.718 -60.849 -39.013 1.00 83.81 546 ARG A O 1
ATOM 4332 N N . GLY A 1 547 ? 105.812 -61.989 -38.700 1.00 80.50 547 GLY A N 1
ATOM 4333 C CA . GLY A 1 547 ? 106.259 -63.199 -39.400 1.00 80.50 547 GLY A CA 1
ATOM 4334 C C . GLY A 1 547 ? 106.458 -63.025 -40.913 1.00 80.50 547 GLY A C 1
ATOM 4335 O O . GLY A 1 547 ? 107.300 -63.694 -41.513 1.00 80.50 547 GLY A O 1
ATOM 4336 N N . TRP A 1 548 ? 105.699 -62.145 -41.570 1.00 83.12 548 TRP A N 1
ATOM 4337 C CA . TRP A 1 548 ? 105.873 -61.850 -42.998 1.00 83.12 548 TRP A CA 1
ATOM 4338 C C . TRP A 1 548 ? 107.112 -60.988 -43.278 1.00 83.12 548 TRP A C 1
ATOM 4340 O O . TRP A 1 548 ? 107.864 -61.281 -44.208 1.00 83.12 548 TRP A O 1
ATOM 4350 N N . LEU A 1 549 ? 107.376 -59.971 -42.450 1.00 82.06 549 LEU A N 1
ATOM 4351 C CA . LEU A 1 549 ? 108.519 -59.065 -42.626 1.00 82.06 549 LEU A CA 1
ATOM 4352 C C . LEU A 1 549 ? 109.870 -59.789 -42.565 1.00 82.06 549 LEU A C 1
ATOM 4354 O O . LEU A 1 549 ? 110.754 -59.486 -43.366 1.00 82.06 549 LEU A O 1
ATOM 4358 N N . VAL A 1 550 ? 110.015 -60.773 -41.671 1.00 78.81 550 VAL A N 1
ATOM 4359 C CA . VAL A 1 550 ? 111.243 -61.582 -41.567 1.00 78.81 550 VAL A CA 1
ATOM 4360 C C . VAL A 1 550 ? 111.474 -62.402 -42.840 1.00 78.81 550 VAL A C 1
ATOM 4362 O O . VAL A 1 550 ? 112.585 -62.413 -43.366 1.00 78.81 550 VAL A O 1
ATOM 4365 N N . ARG A 1 551 ? 110.418 -63.018 -43.391 1.00 78.56 551 ARG A N 1
ATOM 4366 C CA . ARG A 1 551 ? 110.494 -63.791 -44.644 1.00 78.56 551 ARG A CA 1
ATOM 4367 C C . ARG A 1 551 ? 110.853 -62.906 -45.841 1.00 78.56 551 ARG A C 1
ATOM 4369 O O . ARG A 1 551 ? 111.772 -63.229 -46.583 1.00 78.56 551 ARG A O 1
ATOM 4376 N N . ARG A 1 552 ? 110.230 -61.726 -45.959 1.00 78.62 552 ARG A N 1
ATOM 4377 C CA . ARG A 1 552 ? 110.524 -60.761 -47.034 1.00 78.62 552 ARG A CA 1
ATOM 4378 C C . ARG A 1 552 ? 111.948 -60.208 -46.972 1.00 78.62 552 ARG A C 1
ATOM 4380 O O . ARG A 1 552 ? 112.540 -59.918 -48.009 1.00 78.62 552 ARG A O 1
ATOM 4387 N N . HIS A 1 553 ? 112.498 -60.012 -45.773 1.00 75.38 553 HIS A N 1
ATOM 4388 C CA . HIS A 1 553 ? 113.862 -59.505 -45.639 1.00 75.38 553 HIS A CA 1
ATOM 4389 C C . HIS A 1 553 ? 114.898 -60.514 -46.154 1.00 75.38 553 HIS A C 1
ATOM 4391 O O . HIS A 1 553 ? 115.865 -60.102 -46.796 1.00 75.38 553 HIS A O 1
ATOM 4397 N N . PHE A 1 554 ? 114.654 -61.809 -45.935 1.00 67.81 554 PHE A N 1
ATOM 4398 C CA . PHE A 1 554 ? 115.502 -62.888 -46.435 1.00 67.81 554 PHE A CA 1
ATOM 4399 C C . PHE A 1 554 ? 115.537 -62.923 -47.975 1.00 67.81 554 PHE A C 1
ATOM 4401 O O . PHE A 1 554 ? 116.619 -62.926 -48.563 1.00 67.81 554 PHE A O 1
ATOM 4408 N N . ASP A 1 555 ? 114.377 -62.808 -48.630 1.00 69.69 555 ASP A N 1
ATOM 4409 C CA . ASP A 1 555 ? 114.272 -62.812 -50.101 1.00 69.69 555 ASP A CA 1
ATOM 4410 C C . ASP A 1 555 ? 114.959 -61.598 -50.756 1.00 69.69 555 ASP A C 1
ATOM 4412 O O . ASP A 1 555 ? 115.564 -61.699 -51.826 1.00 69.69 555 ASP A O 1
ATOM 4416 N N . ASN A 1 556 ? 114.921 -60.432 -50.103 1.00 68.94 556 ASN A N 1
ATOM 4417 C CA . ASN A 1 556 ? 115.484 -59.196 -50.656 1.00 68.94 556 ASN A CA 1
ATOM 4418 C C . ASN A 1 556 ? 117.026 -59.171 -50.644 1.00 68.94 556 ASN A C 1
ATOM 4420 O O . ASN A 1 556 ? 117.641 -58.533 -51.498 1.00 68.94 556 ASN A O 1
ATOM 4424 N N . ILE A 1 557 ? 117.669 -59.880 -49.706 1.00 66.25 557 ILE A N 1
ATOM 4425 C CA . ILE A 1 557 ? 119.137 -60.015 -49.675 1.00 66.25 557 ILE A CA 1
ATOM 4426 C C . ILE A 1 557 ? 119.622 -60.902 -50.830 1.00 66.25 557 ILE A C 1
ATOM 4428 O O . ILE A 1 557 ? 120.683 -60.644 -51.401 1.00 66.25 557 ILE A O 1
ATOM 4432 N N . HIS A 1 558 ? 118.830 -61.904 -51.219 1.00 55.94 558 HIS A N 1
ATOM 4433 C CA . HIS A 1 558 ? 119.169 -62.811 -52.313 1.00 55.94 558 HIS A CA 1
ATOM 4434 C C . HIS A 1 558 ? 119.183 -62.102 -53.683 1.00 55.94 558 HIS A C 1
ATOM 4436 O O . HIS A 1 558 ? 120.059 -62.357 -54.508 1.00 55.94 558 HIS A O 1
ATOM 4442 N N . ASN A 1 559 ? 118.279 -61.141 -53.901 1.00 58.34 559 ASN A N 1
ATOM 4443 C CA . ASN A 1 559 ? 118.089 -60.492 -55.205 1.00 58.34 559 ASN A CA 1
ATOM 4444 C C . ASN A 1 559 ? 119.014 -59.282 -55.474 1.00 58.34 559 ASN A C 1
ATOM 4446 O O . ASN A 1 559 ? 119.172 -58.874 -56.623 1.00 58.34 559 ASN A O 1
ATOM 4450 N N . SER A 1 560 ? 119.682 -58.722 -54.457 1.00 54.16 560 SER A N 1
ATOM 4451 C CA . SER A 1 560 ? 120.491 -57.488 -54.584 1.00 54.16 560 SER A CA 1
ATOM 4452 C C . SER A 1 560 ? 121.869 -57.674 -55.260 1.00 54.16 560 SER A C 1
ATOM 4454 O O . SER A 1 560 ? 122.592 -56.709 -55.498 1.00 54.16 560 SER A O 1
ATOM 4456 N N . LYS A 1 561 ? 122.267 -58.905 -55.611 1.00 51.88 561 LYS A N 1
ATOM 4457 C CA . LYS A 1 561 ? 123.595 -59.189 -56.197 1.00 51.88 561 LYS A CA 1
ATOM 4458 C C . LYS A 1 561 ? 123.663 -59.159 -57.732 1.00 51.88 561 LYS A C 1
ATOM 4460 O O . LYS A 1 561 ? 124.754 -59.354 -58.258 1.00 51.88 561 LYS A O 1
ATOM 4465 N N . GLN A 1 562 ? 122.563 -58.927 -58.461 1.00 46.62 562 GLN A N 1
ATOM 4466 C CA . GLN A 1 562 ? 122.519 -59.283 -59.889 1.00 46.62 562 GLN A CA 1
ATOM 4467 C C . GLN A 1 562 ? 122.463 -58.178 -60.953 1.00 46.62 562 GLN A C 1
ATOM 4469 O O . GLN A 1 562 ? 122.733 -58.530 -62.094 1.00 46.62 562 GLN A O 1
ATOM 4474 N N . LEU A 1 563 ? 122.180 -56.889 -60.701 1.00 45.84 563 LEU A N 1
ATOM 4475 C CA . LEU A 1 563 ? 122.075 -55.963 -61.850 1.00 45.84 563 LEU A CA 1
ATOM 4476 C C . LEU A 1 563 ? 122.272 -54.470 -61.516 1.00 45.84 563 LEU A C 1
ATOM 4478 O O . LEU A 1 563 ? 121.337 -53.754 -61.177 1.00 45.84 563 LEU A O 1
ATOM 4482 N N . ASN A 1 564 ? 123.507 -53.993 -61.689 1.00 40.44 564 ASN A N 1
ATOM 4483 C CA . ASN A 1 564 ? 123.867 -52.585 -61.884 1.00 40.44 564 ASN A CA 1
ATOM 4484 C C . ASN A 1 564 ? 124.484 -52.458 -63.287 1.00 40.44 564 ASN A C 1
ATOM 4486 O O . ASN A 1 564 ? 125.546 -53.042 -63.476 1.00 40.44 564 ASN A O 1
ATOM 4490 N N . HIS A 1 565 ? 123.890 -51.697 -64.224 1.00 36.34 565 HIS A N 1
ATOM 4491 C CA . HIS A 1 565 ? 124.624 -50.780 -65.125 1.00 36.34 565 HIS A CA 1
ATOM 4492 C C . HIS A 1 565 ? 123.724 -49.983 -66.108 1.00 36.34 565 HIS A C 1
ATOM 4494 O O . HIS A 1 565 ? 122.949 -50.568 -66.854 1.00 36.34 565 HIS A O 1
ATOM 4500 N N . LEU A 1 566 ? 123.993 -48.661 -66.176 1.00 34.88 566 LEU A N 1
ATOM 4501 C CA . LEU A 1 566 ? 123.696 -47.655 -67.232 1.00 34.88 566 LEU A CA 1
ATOM 4502 C C . LEU A 1 566 ? 122.258 -47.077 -67.324 1.00 34.88 566 LEU A C 1
ATOM 4504 O O . LEU A 1 566 ? 121.295 -47.821 -67.305 1.00 34.88 566 LEU A O 1
ATOM 4508 N N . SER A 1 567 ? 121.977 -45.785 -67.573 1.00 32.22 567 SER A N 1
ATOM 4509 C CA . SER A 1 567 ? 122.643 -44.484 -67.347 1.00 32.22 567 SER A CA 1
ATOM 4510 C C . SER A 1 567 ? 121.701 -43.322 -67.780 1.00 32.22 567 SER A C 1
ATOM 4512 O O . SER A 1 567 ? 121.464 -43.139 -68.963 1.00 32.22 567 SER A O 1
ATOM 4514 N N . ILE A 1 568 ? 121.234 -42.499 -66.831 1.00 37.47 568 ILE A N 1
ATOM 4515 C CA . ILE A 1 568 ? 121.244 -41.008 -66.757 1.00 37.47 568 ILE A CA 1
ATOM 4516 C C . ILE A 1 568 ? 121.191 -40.122 -68.053 1.00 37.47 568 ILE A C 1
ATOM 4518 O O . ILE A 1 568 ? 122.144 -40.137 -68.827 1.00 37.47 568 ILE A O 1
ATOM 4522 N N . LYS A 1 569 ? 120.230 -39.159 -68.158 1.00 33.12 569 LYS A N 1
ATOM 4523 C CA . LYS A 1 569 ? 120.401 -37.657 -68.051 1.00 33.12 569 LYS A CA 1
ATOM 4524 C C . LYS A 1 569 ? 119.281 -36.794 -68.694 1.00 33.12 569 LYS A C 1
ATOM 4526 O O . LYS A 1 569 ? 119.038 -36.916 -69.884 1.00 33.12 569 LYS A O 1
ATOM 4531 N N . SER A 1 570 ? 118.764 -35.797 -67.939 1.00 30.31 570 SER A N 1
ATOM 4532 C CA . SER A 1 570 ? 118.661 -34.331 -68.256 1.00 30.31 570 SER A CA 1
ATOM 4533 C C . SER A 1 570 ? 117.637 -33.635 -67.310 1.00 30.31 570 SER A C 1
ATOM 4535 O O . SER A 1 570 ? 116.475 -34.009 -67.332 1.00 30.31 570 SER A O 1
ATOM 4537 N N . LYS A 1 571 ? 118.024 -32.869 -66.260 1.00 33.88 571 LYS A N 1
ATOM 4538 C CA . LYS A 1 571 ? 118.306 -31.393 -66.135 1.00 33.88 571 LYS A CA 1
ATOM 4539 C C . LYS A 1 571 ? 117.069 -30.488 -66.406 1.00 33.88 571 LYS A C 1
ATOM 4541 O O . LYS A 1 571 ? 116.412 -30.712 -67.404 1.00 33.88 571 LYS A O 1
ATOM 4546 N N . ARG A 1 572 ? 116.676 -29.440 -65.641 1.00 28.92 572 ARG A N 1
ATOM 4547 C CA . ARG A 1 572 ? 117.312 -28.338 -64.836 1.00 28.92 572 ARG A CA 1
ATOM 4548 C C . ARG A 1 572 ? 116.284 -27.855 -63.750 1.00 28.92 572 ARG A C 1
ATOM 4550 O O . ARG A 1 572 ? 115.103 -27.939 -64.047 1.00 28.92 572 ARG A O 1
ATOM 4557 N N . LYS A 1 573 ? 116.536 -27.506 -62.462 1.00 32.47 573 LYS A N 1
ATOM 4558 C CA . LYS A 1 573 ? 117.322 -26.433 -61.756 1.00 32.47 573 LYS A CA 1
ATOM 4559 C C . LYS A 1 573 ? 116.943 -24.993 -62.189 1.00 32.47 573 LYS A C 1
ATOM 4561 O O . LYS A 1 573 ? 116.869 -24.787 -63.388 1.00 32.47 573 LYS A O 1
ATOM 4566 N N . THR A 1 574 ? 116.731 -23.942 -61.368 1.00 30.88 574 THR A N 1
ATOM 4567 C CA . THR A 1 574 ? 117.078 -23.513 -59.968 1.00 30.88 574 THR A CA 1
ATOM 4568 C C . THR A 1 574 ? 116.420 -22.114 -59.744 1.00 30.88 574 THR A C 1
ATOM 4570 O O . THR A 1 574 ? 116.223 -21.446 -60.747 1.00 30.88 574 THR A O 1
ATOM 4573 N N . GLY A 1 575 ? 115.985 -21.593 -58.577 1.00 28.44 575 GLY A N 1
ATOM 4574 C CA . GLY A 1 575 ? 116.665 -21.173 -57.316 1.00 28.44 575 GLY A CA 1
ATOM 4575 C C . GLY A 1 575 ? 115.877 -19.965 -56.700 1.00 28.44 575 GLY A C 1
ATOM 4576 O O . GLY A 1 575 ? 115.345 -19.186 -57.476 1.00 28.44 575 GLY A O 1
ATOM 4577 N N . ARG A 1 576 ? 115.493 -19.921 -55.400 1.00 30.70 576 ARG A N 1
ATOM 4578 C CA . ARG A 1 576 ? 116.146 -19.331 -54.176 1.00 30.70 576 ARG A CA 1
ATOM 4579 C C . ARG A 1 576 ? 116.419 -17.798 -54.259 1.00 30.70 576 ARG A C 1
ATOM 4581 O O . ARG A 1 576 ? 116.998 -17.410 -55.257 1.00 30.70 576 ARG A O 1
ATOM 4588 N N . LYS A 1 577 ? 116.166 -16.891 -53.278 1.00 30.69 577 LYS A N 1
ATOM 4589 C CA . LYS A 1 577 ? 115.962 -16.937 -51.793 1.00 30.69 577 LYS A CA 1
ATOM 4590 C C . LYS A 1 577 ? 115.622 -15.519 -51.192 1.00 30.69 577 LYS A C 1
ATOM 4592 O O . LYS A 1 577 ? 116.069 -14.555 -51.792 1.00 30.69 577 LYS A O 1
ATOM 4597 N N . LEU A 1 578 ? 115.032 -15.488 -49.965 1.00 26.64 578 LEU A N 1
ATOM 4598 C CA . LEU A 1 578 ? 115.080 -14.502 -48.816 1.00 26.64 578 LEU A CA 1
ATOM 4599 C C . LEU A 1 578 ? 114.596 -13.030 -49.006 1.00 26.64 578 LEU A C 1
ATOM 4601 O O . LEU A 1 578 ? 114.796 -12.494 -50.079 1.00 26.64 578 LEU A O 1
ATOM 4605 N N . SER A 1 579 ? 114.004 -12.272 -48.054 1.00 27.62 579 SER A N 1
ATOM 4606 C CA . SER A 1 579 ? 113.808 -12.327 -46.575 1.00 27.62 579 SER A CA 1
ATOM 4607 C C . SER A 1 579 ? 112.752 -11.284 -46.094 1.00 27.62 579 SER A C 1
ATOM 4609 O O . SER A 1 579 ? 112.643 -10.230 -46.704 1.00 27.62 579 SER A O 1
ATOM 4611 N N . GLU A 1 580 ? 112.069 -11.597 -44.975 1.00 25.91 580 GLU A N 1
ATOM 4612 C CA . GLU A 1 580 ? 111.513 -10.765 -43.861 1.00 25.91 580 GLU A CA 1
ATOM 4613 C C . GLU A 1 580 ? 110.682 -9.467 -44.073 1.00 25.91 580 GLU A C 1
ATOM 4615 O O . GLU A 1 580 ? 111.192 -8.468 -44.563 1.00 25.91 580 GLU A O 1
ATOM 4620 N N . ALA A 1 581 ? 109.450 -9.426 -43.515 1.00 26.09 581 ALA A N 1
ATOM 4621 C CA . ALA A 1 581 ? 109.056 -8.674 -42.290 1.00 26.09 581 ALA A CA 1
ATOM 4622 C C . ALA A 1 581 ? 107.561 -8.229 -42.251 1.00 26.09 581 ALA A C 1
ATOM 4624 O O . ALA A 1 581 ? 107.078 -7.584 -43.170 1.00 26.09 581 ALA A O 1
ATOM 4625 N N . LYS A 1 582 ? 106.898 -8.526 -41.111 1.00 26.88 582 LYS A N 1
ATOM 4626 C CA . LYS A 1 582 ? 105.745 -7.866 -40.425 1.00 26.88 582 LYS A CA 1
ATOM 4627 C C . LYS A 1 582 ? 104.470 -7.450 -41.201 1.00 26.88 582 LYS A C 1
ATOM 4629 O O . LYS A 1 582 ? 104.509 -6.548 -42.020 1.00 26.88 582 LYS A O 1
ATOM 4634 N N . VAL A 1 583 ? 103.311 -7.989 -40.780 1.00 26.88 583 VAL A N 1
ATOM 4635 C CA . VAL A 1 583 ? 102.182 -7.344 -40.040 1.00 26.88 583 VAL A CA 1
ATOM 4636 C C . VAL A 1 583 ? 100.986 -8.331 -40.024 1.00 26.88 583 VAL A C 1
ATOM 4638 O O . VAL A 1 583 ? 100.592 -8.837 -41.067 1.00 26.88 583 VAL A O 1
ATOM 4641 N N . PHE A 1 584 ? 100.421 -8.611 -38.842 1.00 29.62 584 PHE A N 1
ATOM 4642 C CA . PHE A 1 584 ? 99.159 -9.352 -38.611 1.00 29.62 584 PHE A CA 1
ATOM 4643 C C . PHE A 1 584 ? 98.030 -8.345 -38.299 1.00 29.62 584 PHE A C 1
ATOM 4645 O O . PHE A 1 584 ? 98.343 -7.287 -37.743 1.00 29.62 584 PHE A O 1
ATOM 4652 N N . PRO A 1 585 ? 96.749 -8.622 -38.638 1.00 32.97 585 PRO A N 1
ATOM 4653 C CA . PRO A 1 585 ? 95.893 -9.401 -37.722 1.00 32.97 585 PRO A CA 1
ATOM 4654 C C . PRO A 1 585 ? 94.833 -10.299 -38.400 1.00 32.97 585 PRO A C 1
ATOM 4656 O O . PRO A 1 585 ? 94.179 -9.879 -39.347 1.00 32.97 585 PRO A O 1
ATOM 4659 N N . THR A 1 586 ? 94.559 -11.477 -37.826 1.00 29.25 586 THR A N 1
ATOM 4660 C CA . THR A 1 586 ? 93.267 -12.182 -37.977 1.00 29.25 586 THR A CA 1
ATOM 4661 C C . THR A 1 586 ? 93.013 -13.109 -36.785 1.00 29.25 586 THR A C 1
ATOM 4663 O O . THR A 1 586 ? 93.640 -14.151 -36.675 1.00 29.25 586 THR A O 1
ATOM 4666 N N . VAL A 1 587 ? 92.100 -12.655 -35.921 1.00 30.61 587 VAL A N 1
ATOM 4667 C CA . VAL A 1 587 ? 91.033 -13.373 -35.192 1.00 30.61 587 VAL A CA 1
ATOM 4668 C C . VAL A 1 587 ? 91.296 -14.835 -34.786 1.00 30.61 587 VAL A C 1
ATOM 4670 O O . VAL A 1 587 ? 91.037 -15.750 -35.563 1.00 30.61 587 VAL A O 1
ATOM 4673 N N . ASP A 1 588 ? 91.656 -15.025 -33.513 1.00 29.36 588 ASP A N 1
ATOM 4674 C CA . ASP A 1 588 ? 91.518 -16.285 -32.776 1.00 29.36 588 ASP A CA 1
ATOM 4675 C C . ASP A 1 588 ? 90.224 -16.275 -31.939 1.00 29.36 588 ASP A C 1
ATOM 4677 O O . ASP A 1 588 ? 89.881 -15.285 -31.288 1.00 29.36 588 ASP A O 1
ATOM 4681 N N . MET A 1 589 ? 89.494 -17.393 -31.978 1.00 31.45 589 MET A N 1
ATOM 4682 C CA . MET A 1 589 ? 88.373 -17.708 -31.090 1.00 31.45 589 MET A CA 1
ATOM 4683 C C . MET A 1 589 ? 88.918 -18.321 -29.798 1.00 31.45 589 MET A C 1
ATOM 4685 O O . MET A 1 589 ? 89.292 -19.493 -29.780 1.00 31.45 589 MET A O 1
ATOM 4689 N N . GLU A 1 590 ? 88.897 -17.553 -28.711 1.00 30.72 590 GLU A N 1
ATOM 4690 C CA . GLU A 1 590 ? 89.009 -18.075 -27.350 1.00 30.72 590 GLU A CA 1
ATOM 4691 C C . GLU A 1 590 ? 87.625 -18.206 -26.691 1.00 30.72 590 GLU A C 1
ATOM 4693 O O . GLU A 1 590 ? 86.731 -17.370 -26.829 1.00 30.72 590 GLU A O 1
ATOM 4698 N N . THR A 1 591 ? 87.491 -19.315 -25.970 1.00 38.59 591 THR A N 1
ATOM 4699 C CA . THR A 1 591 ? 86.541 -19.655 -24.903 1.00 38.59 591 THR A CA 1
ATOM 4700 C C . THR A 1 591 ? 86.008 -18.484 -24.063 1.00 38.59 591 THR A C 1
ATOM 4702 O O . THR A 1 591 ? 86.808 -17.689 -23.572 1.00 38.59 591 THR A O 1
ATOM 4705 N N . PRO A 1 592 ? 84.708 -18.472 -23.705 1.00 33.06 592 PRO A N 1
ATOM 4706 C CA . PRO A 1 592 ? 84.218 -17.724 -22.556 1.00 33.06 592 PRO A CA 1
ATOM 4707 C C . PRO A 1 592 ? 83.847 -18.635 -21.377 1.00 33.06 592 PRO A C 1
ATOM 4709 O O . PRO A 1 592 ? 83.015 -19.535 -21.480 1.00 33.06 592 PRO A O 1
ATOM 4712 N N . HIS A 1 593 ? 84.489 -18.321 -20.255 1.00 29.66 593 HIS A N 1
ATOM 4713 C CA . HIS A 1 593 ? 84.073 -18.459 -18.863 1.00 29.66 593 HIS A CA 1
ATOM 4714 C C . HIS A 1 593 ? 82.694 -19.066 -18.545 1.00 29.66 593 HIS A C 1
ATOM 4716 O O . HIS A 1 593 ? 81.640 -18.532 -18.889 1.00 29.66 593 HIS A O 1
ATOM 4722 N N . GLU A 1 594 ? 82.745 -20.093 -17.696 1.00 30.09 594 GLU A N 1
ATOM 4723 C CA . GLU A 1 594 ? 81.679 -20.510 -16.792 1.00 30.09 594 GLU A CA 1
ATOM 4724 C C . GLU A 1 594 ? 81.169 -19.322 -15.955 1.00 30.09 594 GLU A C 1
ATOM 4726 O O . GLU A 1 594 ? 81.849 -18.825 -15.058 1.00 30.09 594 GLU A O 1
ATOM 4731 N N . GLN A 1 595 ? 79.935 -18.893 -16.212 1.00 30.91 595 GLN A N 1
ATOM 4732 C CA . GLN A 1 595 ? 79.110 -18.201 -15.226 1.00 30.91 595 GLN A CA 1
ATOM 4733 C C . GLN A 1 595 ? 78.046 -19.187 -14.743 1.00 30.91 595 GLN A C 1
ATOM 4735 O O . GLN A 1 595 ? 77.057 -19.458 -15.424 1.00 30.91 595 GLN A O 1
ATOM 4740 N N . GLN A 1 596 ? 78.272 -19.749 -13.554 1.00 33.47 596 GLN A N 1
ATOM 4741 C CA . GLN A 1 596 ? 77.260 -20.470 -12.787 1.00 33.47 596 GLN A CA 1
ATOM 4742 C C . GLN A 1 596 ? 76.064 -19.545 -12.519 1.00 33.47 596 GLN A C 1
ATOM 4744 O O . GLN A 1 596 ? 76.110 -18.696 -11.633 1.00 33.47 596 GLN A O 1
ATOM 4749 N N . ILE A 1 597 ? 74.961 -19.744 -13.242 1.00 37.12 597 ILE A N 1
ATOM 4750 C CA . ILE A 1 597 ? 73.636 -19.302 -12.798 1.00 37.12 597 ILE A CA 1
ATOM 4751 C C . ILE A 1 597 ? 73.023 -20.474 -12.037 1.00 37.12 597 ILE A C 1
ATOM 4753 O O . ILE A 1 597 ? 72.412 -21.384 -12.597 1.00 37.12 597 ILE A O 1
ATOM 4757 N N . GLN A 1 598 ? 73.244 -20.461 -10.730 1.00 38.06 598 GLN A N 1
ATOM 4758 C CA . GLN A 1 598 ? 72.644 -21.371 -9.770 1.00 38.06 598 GLN A CA 1
ATOM 4759 C C . GLN A 1 598 ? 71.143 -21.043 -9.660 1.00 38.06 598 GLN A C 1
ATOM 4761 O O . GLN A 1 598 ? 70.733 -20.182 -8.884 1.00 38.06 598 GLN A O 1
ATOM 4766 N N . VAL A 1 599 ? 70.297 -21.702 -10.458 1.00 44.12 599 VAL A N 1
ATOM 4767 C CA . VAL A 1 599 ? 68.843 -21.681 -10.232 1.00 44.12 599 VAL A CA 1
ATOM 4768 C C . VAL A 1 599 ? 68.577 -22.494 -8.969 1.00 44.12 599 VAL A C 1
ATOM 4770 O O . VAL A 1 599 ? 68.669 -23.719 -8.956 1.00 44.12 599 VAL A O 1
ATOM 4773 N N . VAL A 1 600 ? 68.314 -21.773 -7.884 1.00 43.78 600 VAL A N 1
ATOM 4774 C CA . VAL A 1 600 ? 68.097 -22.285 -6.531 1.00 43.78 600 VAL A CA 1
ATOM 4775 C C . VAL A 1 600 ? 67.060 -23.431 -6.532 1.00 43.78 600 VAL A C 1
ATOM 4777 O O . VAL A 1 600 ? 65.898 -23.194 -6.878 1.00 43.78 600 VAL A O 1
ATOM 4780 N N . PRO A 1 601 ? 67.416 -24.656 -6.081 1.00 50.97 601 PRO A N 1
ATOM 4781 C CA . PRO A 1 601 ? 66.495 -25.798 -5.959 1.00 50.97 601 PRO A CA 1
ATOM 4782 C C . PRO A 1 601 ? 65.241 -25.522 -5.110 1.00 50.97 601 PRO A C 1
ATOM 4784 O O . PRO A 1 601 ? 64.231 -26.222 -5.233 1.00 50.97 601 PRO A O 1
ATOM 4787 N N . SER A 1 602 ? 65.268 -24.480 -4.271 1.00 53.94 602 SER A N 1
ATOM 4788 C CA . SER A 1 602 ? 64.126 -24.079 -3.445 1.00 53.94 602 SER A CA 1
ATOM 4789 C C . SER A 1 602 ? 62.979 -23.444 -4.245 1.00 53.94 602 SER A C 1
ATOM 4791 O O . SER A 1 602 ? 61.830 -23.635 -3.863 1.00 53.94 602 SER A O 1
ATOM 4793 N N . VAL A 1 603 ? 63.228 -22.797 -5.395 1.00 55.66 603 VAL A N 1
ATOM 4794 C CA . VAL A 1 603 ? 62.160 -22.163 -6.205 1.00 55.66 603 VAL A CA 1
ATOM 4795 C C . VAL A 1 603 ? 61.347 -23.203 -6.982 1.00 55.66 603 VAL A C 1
ATOM 4797 O O . VAL A 1 603 ? 60.125 -23.098 -7.062 1.00 55.66 603 VAL A O 1
ATOM 4800 N N . MET A 1 604 ? 61.999 -24.247 -7.501 1.00 53.28 604 MET A N 1
ATOM 4801 C CA . MET A 1 604 ? 61.319 -25.369 -8.167 1.00 53.28 604 MET A CA 1
ATOM 4802 C C . MET A 1 604 ? 60.514 -26.219 -7.180 1.00 53.28 604 MET A C 1
ATOM 4804 O O . MET A 1 604 ? 59.370 -26.578 -7.464 1.00 53.28 604 MET A O 1
ATOM 4808 N N . SER A 1 605 ? 61.077 -26.467 -5.995 1.00 65.94 605 SER A N 1
ATOM 4809 C CA . SER A 1 605 ? 60.382 -27.165 -4.906 1.00 65.94 605 SER A CA 1
ATOM 4810 C C . SER A 1 605 ? 59.179 -26.355 -4.398 1.00 65.94 605 SER A C 1
ATOM 4812 O O . SER A 1 605 ? 58.113 -26.908 -4.128 1.00 65.94 605 SER A O 1
ATOM 4814 N N . GLU A 1 606 ? 59.309 -25.025 -4.341 1.00 65.50 606 GLU A N 1
ATOM 4815 C CA . GLU A 1 606 ? 58.227 -24.102 -3.992 1.00 65.50 606 GLU A CA 1
ATOM 4816 C C . GLU A 1 606 ? 57.101 -24.087 -5.034 1.00 65.50 606 GLU A C 1
ATOM 4818 O O . GLU A 1 606 ? 55.921 -24.091 -4.679 1.00 65.50 606 GLU A O 1
ATOM 4823 N N . LEU A 1 607 ? 57.445 -24.115 -6.323 1.00 65.69 607 LEU A N 1
ATOM 4824 C CA . LEU A 1 607 ? 56.479 -24.202 -7.419 1.00 65.69 607 LEU A CA 1
ATOM 4825 C C . LEU A 1 607 ? 55.722 -25.535 -7.406 1.00 65.69 607 LEU A C 1
ATOM 4827 O O . LEU A 1 607 ? 54.495 -25.522 -7.492 1.00 65.69 607 LEU A O 1
ATOM 4831 N N . GLN A 1 608 ? 56.406 -26.668 -7.211 1.00 66.69 608 GLN A N 1
ATOM 4832 C CA . GLN A 1 608 ? 55.749 -27.975 -7.058 1.00 66.69 608 GLN A CA 1
ATOM 4833 C C . GLN A 1 608 ? 54.797 -28.002 -5.858 1.00 66.69 608 GLN A C 1
ATOM 4835 O O . GLN A 1 608 ? 53.673 -28.488 -5.969 1.00 66.69 608 GLN A O 1
ATOM 4840 N N . ARG A 1 609 ? 55.197 -27.411 -4.729 1.00 73.50 609 ARG A N 1
ATOM 4841 C CA . ARG A 1 609 ? 54.353 -27.295 -3.535 1.00 73.50 609 ARG A CA 1
ATOM 4842 C C . ARG A 1 609 ? 53.098 -26.452 -3.784 1.00 73.50 609 ARG A C 1
ATOM 4844 O O . ARG A 1 609 ? 52.021 -26.796 -3.298 1.00 73.50 609 ARG A O 1
ATOM 4851 N N . ARG A 1 610 ? 53.210 -25.362 -4.552 1.00 74.00 610 ARG A N 1
ATOM 4852 C CA . ARG A 1 610 ? 52.064 -24.515 -4.932 1.00 74.00 610 ARG A CA 1
ATOM 4853 C C . ARG A 1 610 ? 51.127 -25.202 -5.918 1.00 74.00 610 ARG A C 1
ATOM 4855 O O . ARG A 1 610 ? 49.919 -25.053 -5.769 1.00 74.00 610 ARG A O 1
ATOM 4862 N N . VAL A 1 611 ? 51.663 -25.970 -6.867 1.00 71.69 611 VAL A N 1
ATOM 4863 C CA . VAL A 1 611 ? 50.863 -26.765 -7.812 1.00 71.69 611 VAL A CA 1
ATOM 4864 C C . VAL A 1 611 ? 50.080 -27.845 -7.070 1.00 71.69 611 VAL A C 1
ATOM 4866 O O . VAL A 1 611 ? 48.863 -27.875 -7.190 1.00 71.69 611 VAL A O 1
ATOM 4869 N N . LEU A 1 612 ? 50.728 -28.622 -6.196 1.00 81.38 612 LEU A N 1
ATOM 4870 C CA . LEU A 1 612 ? 50.051 -29.644 -5.387 1.00 81.38 612 LEU A CA 1
ATOM 4871 C C . LEU A 1 612 ? 48.968 -29.044 -4.477 1.00 81.38 612 LEU A C 1
ATOM 4873 O O . LEU A 1 612 ? 47.888 -29.609 -4.325 1.00 81.38 612 LEU A O 1
ATOM 4877 N N . LYS A 1 613 ? 49.217 -27.863 -3.895 1.00 80.94 613 LYS A N 1
ATOM 4878 C CA . LYS A 1 613 ? 48.213 -27.152 -3.091 1.00 80.94 613 LYS A CA 1
ATOM 4879 C C . LYS A 1 613 ? 47.038 -26.656 -3.941 1.00 80.94 613 LYS A C 1
ATOM 4881 O O . LYS A 1 613 ? 45.899 -26.707 -3.480 1.00 80.94 613 LYS A O 1
ATOM 4886 N N . ALA A 1 614 ? 47.298 -26.181 -5.158 1.00 71.88 614 ALA A N 1
ATOM 4887 C CA . ALA A 1 614 ? 46.258 -25.761 -6.091 1.00 71.88 614 ALA A CA 1
ATOM 4888 C C . ALA A 1 614 ? 45.419 -26.958 -6.566 1.00 71.88 614 ALA A C 1
ATOM 4890 O O . ALA A 1 614 ? 44.198 -26.861 -6.555 1.00 71.88 614 ALA A O 1
ATOM 4891 N N . GLU A 1 615 ? 46.047 -28.093 -6.884 1.00 78.62 615 GLU A N 1
ATOM 4892 C CA . GLU A 1 615 ? 45.374 -29.344 -7.265 1.00 78.62 615 GLU A CA 1
ATOM 4893 C C . GLU A 1 615 ? 44.508 -29.895 -6.123 1.00 78.62 615 GLU A C 1
ATOM 4895 O O . GLU A 1 615 ? 43.346 -30.231 -6.341 1.00 78.62 615 GLU A O 1
ATOM 4900 N N . ALA A 1 616 ? 45.016 -29.888 -4.886 1.00 85.00 616 ALA A N 1
ATOM 4901 C CA . ALA A 1 616 ? 44.237 -30.278 -3.710 1.00 85.00 616 ALA A CA 1
ATOM 4902 C C . ALA A 1 616 ? 43.036 -29.344 -3.469 1.00 85.00 616 ALA A C 1
ATOM 4904 O O . ALA A 1 616 ? 41.937 -29.801 -3.157 1.00 85.00 616 ALA A O 1
ATOM 4905 N N . THR A 1 617 ? 43.224 -28.033 -3.661 1.00 83.25 617 THR A N 1
ATOM 4906 C CA . THR A 1 617 ? 42.135 -27.048 -3.532 1.00 83.25 617 THR A CA 1
ATOM 4907 C C . THR A 1 617 ? 41.095 -27.226 -4.640 1.00 83.25 617 THR A C 1
ATOM 4909 O O . THR A 1 617 ? 39.899 -27.104 -4.384 1.00 83.25 617 THR A O 1
ATOM 4912 N N . LEU A 1 618 ? 41.534 -27.539 -5.864 1.00 75.94 618 LEU A N 1
ATOM 4913 C CA . LEU A 1 618 ? 40.650 -27.799 -6.997 1.00 75.94 618 LEU A CA 1
ATOM 4914 C C . LEU A 1 618 ? 39.790 -29.042 -6.740 1.00 75.94 618 LEU A C 1
ATOM 4916 O O . LEU A 1 618 ? 38.573 -28.962 -6.871 1.00 75.94 618 LEU A O 1
ATOM 4920 N N . GLY A 1 619 ? 40.398 -30.137 -6.274 1.00 86.38 619 GLY A N 1
ATOM 4921 C CA . GLY A 1 619 ? 39.675 -31.359 -5.915 1.00 86.38 619 GLY A CA 1
ATOM 4922 C C . GLY A 1 619 ? 38.664 -31.142 -4.783 1.00 86.38 619 GLY A C 1
ATOM 4923 O O . GLY A 1 619 ? 37.532 -31.614 -4.862 1.00 86.38 619 GLY A O 1
ATOM 4924 N N . GLN A 1 620 ? 39.015 -30.346 -3.765 1.00 86.62 620 GLN A N 1
ATOM 4925 C CA . GLN A 1 620 ? 38.070 -29.968 -2.709 1.00 86.62 620 GLN A CA 1
ATOM 4926 C C . GLN A 1 620 ? 36.886 -29.163 -3.267 1.00 86.62 620 GLN A C 1
ATOM 4928 O O . GLN A 1 620 ? 35.737 -29.413 -2.906 1.00 86.62 620 GLN A O 1
ATOM 4933 N N . LYS A 1 621 ? 37.146 -28.219 -4.179 1.00 82.69 621 LYS A N 1
ATOM 4934 C CA . LYS A 1 621 ? 36.094 -27.413 -4.812 1.00 82.69 621 LYS A CA 1
ATOM 4935 C C . LYS A 1 621 ? 35.211 -28.228 -5.749 1.00 82.69 621 LYS A C 1
ATOM 4937 O O . LYS A 1 621 ? 34.019 -27.947 -5.825 1.00 82.69 621 LYS A O 1
ATOM 4942 N N . GLU A 1 622 ? 35.751 -29.238 -6.424 1.00 85.69 622 GLU A N 1
ATOM 4943 C CA . GLU A 1 622 ? 34.963 -30.177 -7.225 1.00 85.69 622 GLU A CA 1
ATOM 4944 C C . GLU A 1 622 ? 34.027 -31.014 -6.348 1.00 85.69 622 GLU A C 1
ATOM 4946 O O . GLU A 1 622 ? 32.846 -31.116 -6.673 1.00 85.69 622 GLU A O 1
ATOM 4951 N N . GLN A 1 623 ? 34.502 -31.503 -5.197 1.00 87.38 623 GLN A N 1
ATOM 4952 C CA . GLN A 1 623 ? 33.678 -32.244 -4.235 1.00 87.38 623 GLN A CA 1
ATOM 4953 C C . GLN A 1 623 ? 32.584 -31.372 -3.587 1.00 87.38 623 GLN A C 1
ATOM 4955 O O . GLN A 1 623 ? 31.455 -31.815 -3.372 1.00 87.38 623 GLN A O 1
ATOM 4960 N N . GLU A 1 624 ? 32.882 -30.106 -3.288 1.00 86.25 624 GLU A N 1
ATOM 4961 C CA . GLU A 1 624 ? 31.863 -29.146 -2.844 1.00 86.25 624 GLU A CA 1
ATOM 4962 C C . GLU A 1 624 ? 30.823 -28.897 -3.950 1.00 86.25 624 GLU A C 1
ATOM 4964 O O . GLU A 1 624 ? 29.627 -28.816 -3.674 1.00 86.25 624 GLU A O 1
ATOM 4969 N N . ASN A 1 625 ? 31.250 -28.825 -5.216 1.00 83.56 625 ASN A N 1
ATOM 4970 C CA . ASN A 1 625 ? 30.353 -28.607 -6.351 1.00 83.56 625 ASN A CA 1
ATOM 4971 C C . ASN A 1 625 ? 29.427 -29.806 -6.600 1.00 83.56 625 ASN A C 1
ATOM 4973 O O . ASN A 1 625 ? 28.249 -29.610 -6.896 1.00 83.56 625 ASN A O 1
ATOM 4977 N N . THR A 1 626 ? 29.922 -31.040 -6.459 1.00 89.56 626 THR A N 1
ATOM 4978 C CA . THR A 1 626 ? 29.078 -32.242 -6.551 1.00 89.56 626 THR A CA 1
ATOM 4979 C C . THR A 1 626 ? 28.056 -32.282 -5.420 1.00 89.56 626 THR A C 1
ATOM 4981 O O . THR A 1 626 ? 26.870 -32.446 -5.693 1.00 89.56 626 THR A O 1
ATOM 4984 N N . THR A 1 627 ? 28.477 -31.996 -4.185 1.00 91.00 627 THR A N 1
ATOM 4985 C CA . THR A 1 627 ? 27.580 -31.941 -3.018 1.00 91.00 627 THR A CA 1
ATOM 4986 C C . THR A 1 627 ? 26.483 -30.880 -3.194 1.00 91.00 627 THR A C 1
ATOM 4988 O O . THR A 1 627 ? 25.312 -31.136 -2.920 1.00 91.00 627 THR A O 1
ATOM 4991 N N . LEU A 1 628 ? 26.823 -29.691 -3.707 1.00 86.94 628 LEU A N 1
ATOM 4992 C CA . LEU A 1 628 ? 25.842 -28.630 -3.973 1.00 86.94 628 LEU A CA 1
ATOM 4993 C C . LEU A 1 628 ? 24.865 -29.003 -5.097 1.00 86.94 628 LEU A C 1
ATOM 4995 O O . LEU A 1 628 ? 23.686 -28.659 -5.022 1.00 86.94 628 LEU A O 1
ATOM 4999 N N . ARG A 1 629 ? 25.324 -29.725 -6.127 1.00 84.81 629 ARG A N 1
ATOM 5000 C CA . ARG A 1 629 ? 24.445 -30.242 -7.189 1.00 84.81 629 ARG A CA 1
ATOM 5001 C C . ARG A 1 629 ? 23.473 -31.292 -6.664 1.00 84.81 629 ARG A C 1
ATOM 5003 O O . ARG A 1 629 ? 22.306 -31.261 -7.040 1.00 84.81 629 ARG A O 1
ATOM 5010 N N . GLU A 1 630 ? 23.925 -32.176 -5.781 1.00 90.56 630 GLU A N 1
ATOM 5011 C CA . GLU A 1 630 ? 23.059 -33.160 -5.123 1.00 90.56 630 GLU A CA 1
ATOM 5012 C C . GLU A 1 630 ? 22.012 -32.480 -4.232 1.00 90.56 630 GLU A C 1
ATOM 5014 O O . GLU A 1 630 ? 20.838 -32.844 -4.273 1.00 90.56 630 GLU A O 1
ATOM 5019 N N . GLN A 1 631 ? 22.394 -31.438 -3.485 1.00 87.69 631 GLN A N 1
ATOM 5020 C CA . GLN A 1 631 ? 21.445 -30.639 -2.702 1.00 87.69 631 GLN A CA 1
ATOM 5021 C C . GLN A 1 631 ? 20.414 -29.935 -3.591 1.00 87.69 631 GLN A C 1
ATOM 5023 O O . GLN A 1 631 ? 19.226 -29.966 -3.279 1.00 87.69 631 GLN A O 1
ATOM 5028 N N . LEU A 1 632 ? 20.837 -29.347 -4.715 1.00 84.56 632 LEU A N 1
ATOM 5029 C CA . LEU A 1 632 ? 19.921 -28.744 -5.688 1.00 84.56 632 LEU A CA 1
ATOM 5030 C C . LEU A 1 632 ? 18.921 -29.765 -6.237 1.00 84.56 632 LEU A C 1
ATOM 5032 O O . LEU A 1 632 ? 17.725 -29.488 -6.239 1.00 84.56 632 LEU A O 1
ATOM 5036 N N . GLN A 1 633 ? 19.377 -30.964 -6.608 1.00 87.94 633 GLN A N 1
ATOM 5037 C CA . GLN A 1 633 ? 18.484 -32.036 -7.059 1.00 87.94 633 GLN A CA 1
ATOM 5038 C C . GLN A 1 633 ? 17.506 -32.485 -5.964 1.00 87.94 633 GLN A C 1
ATOM 5040 O O . GLN A 1 633 ? 16.341 -32.756 -6.252 1.00 87.94 633 GLN A O 1
ATOM 5045 N N . GLN A 1 634 ? 17.939 -32.533 -4.700 1.00 90.81 634 GLN A N 1
ATOM 5046 C CA . GLN A 1 634 ? 17.042 -32.824 -3.577 1.00 90.81 634 GLN A CA 1
ATOM 5047 C C . GLN A 1 634 ? 15.990 -31.727 -3.376 1.00 90.81 634 GLN A C 1
ATOM 5049 O O . GLN A 1 634 ? 14.831 -32.042 -3.099 1.00 90.81 634 GLN A O 1
ATOM 5054 N N . TYR A 1 635 ? 16.363 -30.453 -3.520 1.00 83.31 635 TYR A N 1
ATOM 5055 C CA . TYR A 1 635 ? 15.414 -29.342 -3.440 1.00 83.31 635 TYR A CA 1
ATOM 5056 C C . TYR A 1 635 ? 14.424 -29.349 -4.608 1.00 83.31 635 TYR A C 1
ATOM 5058 O O . TYR A 1 635 ? 13.229 -29.204 -4.366 1.00 83.31 635 TYR A O 1
ATOM 5066 N N . GLU A 1 636 ? 14.878 -29.605 -5.838 1.00 85.69 636 GLU A N 1
ATOM 5067 C CA . GLU A 1 636 ? 14.005 -29.752 -7.012 1.00 85.69 636 GLU A CA 1
ATOM 5068 C C . GLU A 1 636 ? 13.018 -30.917 -6.847 1.00 85.69 636 GLU A C 1
ATOM 5070 O O . GLU A 1 636 ? 11.829 -30.771 -7.129 1.00 85.69 636 GLU A O 1
ATOM 5075 N N . ALA A 1 637 ? 13.468 -32.061 -6.322 1.00 89.44 637 ALA A N 1
ATOM 5076 C CA . ALA A 1 637 ? 12.591 -33.201 -6.059 1.00 89.44 637 ALA A CA 1
ATOM 5077 C C . ALA A 1 637 ? 11.535 -32.894 -4.982 1.00 89.44 637 ALA A C 1
ATOM 5079 O O . ALA A 1 637 ? 10.369 -33.252 -5.143 1.00 89.44 637 ALA A O 1
ATOM 5080 N N . ARG A 1 638 ? 11.919 -32.202 -3.898 1.00 88.88 638 ARG A N 1
ATOM 5081 C CA . ARG A 1 638 ? 10.973 -31.753 -2.859 1.00 88.88 638 ARG A CA 1
ATOM 5082 C C . ARG A 1 638 ? 9.977 -30.736 -3.402 1.00 88.88 638 ARG A C 1
ATOM 5084 O O . ARG A 1 638 ? 8.804 -30.809 -3.059 1.00 88.88 638 ARG A O 1
ATOM 5091 N N . TRP A 1 639 ? 10.434 -29.818 -4.249 1.00 75.38 639 TRP A N 1
ATOM 5092 C CA . TRP A 1 639 ? 9.574 -28.839 -4.905 1.00 75.38 639 TRP A CA 1
ATOM 5093 C C . TRP A 1 639 ? 8.496 -29.520 -5.754 1.00 75.38 639 TRP A C 1
ATOM 5095 O O . TRP A 1 639 ? 7.317 -29.220 -5.596 1.00 75.38 639 TRP A O 1
ATOM 5105 N N . LEU A 1 640 ? 8.876 -30.506 -6.574 1.00 84.94 640 LEU A N 1
ATOM 5106 C CA . LEU A 1 640 ? 7.931 -31.272 -7.393 1.00 84.94 640 LEU A CA 1
ATOM 5107 C C . LEU A 1 640 ? 6.925 -32.077 -6.547 1.00 84.94 640 LEU A C 1
ATOM 5109 O O . LEU A 1 640 ? 5.766 -32.209 -6.938 1.00 84.94 640 LEU A O 1
ATOM 5113 N N . ASP A 1 641 ? 7.336 -32.597 -5.385 1.00 87.88 641 ASP A N 1
ATOM 5114 C CA . ASP A 1 641 ? 6.427 -33.269 -4.443 1.00 87.88 641 ASP A CA 1
ATOM 5115 C C . ASP A 1 641 ? 5.422 -32.287 -3.813 1.00 87.88 641 ASP A C 1
ATOM 5117 O O . ASP A 1 641 ? 4.230 -32.590 -3.720 1.00 87.88 641 ASP A O 1
ATOM 5121 N N . TYR A 1 642 ? 5.866 -31.082 -3.437 1.00 83.12 642 TYR A N 1
ATOM 5122 C CA . TYR A 1 642 ? 4.970 -30.028 -2.953 1.00 83.12 642 TYR A CA 1
ATOM 5123 C C . TYR A 1 642 ? 3.993 -29.558 -4.030 1.00 83.12 642 TYR A C 1
ATOM 5125 O O . TYR A 1 642 ? 2.800 -29.447 -3.755 1.00 83.12 642 TYR A O 1
ATOM 5133 N N . GLU A 1 643 ? 4.458 -29.357 -5.262 1.00 85.88 643 GLU A N 1
ATOM 5134 C CA . GLU A 1 643 ? 3.608 -28.983 -6.394 1.00 85.88 643 GLU A CA 1
ATOM 5135 C C . GLU A 1 643 ? 2.536 -30.054 -6.665 1.00 85.88 643 GLU A C 1
ATOM 5137 O O . GLU A 1 643 ? 1.357 -29.741 -6.853 1.00 85.88 643 GLU A O 1
ATOM 5142 N N . ALA A 1 644 ? 2.906 -31.338 -6.602 1.00 88.25 644 ALA A N 1
ATOM 5143 C CA . ALA A 1 644 ? 1.962 -32.443 -6.743 1.00 88.25 644 ALA A CA 1
ATOM 5144 C C . ALA A 1 644 ? 0.926 -32.485 -5.605 1.00 88.25 644 ALA A C 1
ATOM 5146 O O . ALA A 1 644 ? -0.259 -32.721 -5.861 1.00 88.25 644 ALA A O 1
ATOM 5147 N N . LYS A 1 645 ? 1.345 -32.225 -4.358 1.00 86.75 645 LYS A N 1
ATOM 5148 C CA . LYS A 1 645 ? 0.447 -32.144 -3.193 1.00 86.75 645 LYS A CA 1
ATOM 5149 C C . LYS A 1 645 ? -0.524 -30.973 -3.299 1.00 86.75 645 LYS A C 1
ATOM 5151 O O . LYS A 1 645 ? -1.718 -31.182 -3.099 1.00 86.75 645 LYS A O 1
ATOM 5156 N N . MET A 1 646 ? -0.043 -29.790 -3.678 1.00 71.06 646 MET A N 1
ATOM 5157 C CA . MET A 1 646 ? -0.882 -28.607 -3.903 1.00 71.06 646 MET A CA 1
ATOM 5158 C C . MET A 1 646 ? -1.924 -28.871 -4.986 1.00 71.06 646 MET A C 1
ATOM 5160 O O . MET A 1 646 ? -3.111 -28.640 -4.780 1.00 71.06 646 MET A O 1
ATOM 5164 N N . LYS A 1 647 ? -1.512 -29.476 -6.104 1.00 84.19 647 LYS A N 1
ATOM 5165 C CA . LYS A 1 647 ? -2.428 -29.837 -7.188 1.00 84.19 647 LYS A CA 1
ATOM 5166 C C . LYS A 1 647 ? -3.473 -30.874 -6.772 1.00 84.19 647 LYS A C 1
ATOM 5168 O O . LYS A 1 647 ? -4.629 -30.776 -7.167 1.00 84.19 647 LYS A O 1
ATOM 5173 N N . SER A 1 648 ? -3.090 -31.856 -5.953 1.00 90.31 648 SER A N 1
ATOM 5174 C CA . SER A 1 648 ? -4.037 -32.826 -5.392 1.00 90.31 648 SER A CA 1
ATOM 5175 C C . SER A 1 648 ? -5.031 -32.177 -4.425 1.00 90.31 648 SER A C 1
ATOM 5177 O O . SER A 1 648 ? -6.179 -32.618 -4.347 1.00 90.31 648 SER A O 1
ATOM 5179 N N . MET A 1 649 ? -4.592 -31.176 -3.663 1.00 76.69 649 MET A N 1
ATOM 5180 C CA . MET A 1 649 ? -5.432 -30.443 -2.719 1.00 76.69 649 MET A CA 1
ATOM 5181 C C . MET A 1 649 ? -6.432 -29.550 -3.455 1.00 76.69 649 MET A C 1
ATOM 5183 O O . MET A 1 649 ? -7.619 -29.596 -3.145 1.00 76.69 649 MET A O 1
ATOM 5187 N N . GLU A 1 650 ? -5.979 -28.861 -4.502 1.00 79.38 650 GLU A N 1
ATOM 5188 C CA . GLU A 1 650 ? -6.821 -28.087 -5.418 1.00 79.38 650 GLU A CA 1
ATOM 5189 C C . GLU A 1 650 ? -7.875 -28.980 -6.093 1.00 79.38 650 GLU A C 1
ATOM 5191 O O . GLU A 1 650 ? -9.068 -28.686 -6.048 1.00 79.38 650 GLU A O 1
ATOM 5196 N N . ASP A 1 651 ? -7.480 -30.142 -6.626 1.00 85.44 651 ASP A N 1
ATOM 5197 C CA . ASP A 1 651 ? -8.417 -31.101 -7.229 1.00 85.44 651 ASP A CA 1
ATOM 5198 C C . ASP A 1 651 ? -9.465 -31.611 -6.217 1.00 85.44 651 ASP A C 1
ATOM 5200 O O . ASP A 1 651 ? -10.612 -31.896 -6.581 1.00 85.44 651 ASP A O 1
ATOM 5204 N N . MET A 1 652 ? -9.092 -31.769 -4.942 1.00 82.75 652 MET A N 1
ATOM 5205 C CA . MET A 1 652 ? -10.012 -32.161 -3.870 1.00 82.75 652 MET A CA 1
ATOM 5206 C C . MET A 1 652 ? -10.970 -31.021 -3.514 1.00 82.75 652 MET A C 1
ATOM 5208 O O . MET A 1 652 ? -12.176 -31.257 -3.393 1.00 82.75 652 MET A O 1
ATOM 5212 N N . TRP A 1 653 ? -10.458 -29.797 -3.406 1.00 77.62 653 TRP A N 1
ATOM 5213 C CA . TRP A 1 653 ? -11.249 -28.603 -3.138 1.00 77.62 653 TRP A CA 1
ATOM 5214 C C . TRP A 1 653 ? -12.255 -28.333 -4.263 1.00 77.62 653 TRP A C 1
ATOM 5216 O O . TRP A 1 653 ? -13.445 -28.162 -3.998 1.00 77.62 653 TRP A O 1
ATOM 5226 N N . GLN A 1 654 ? -11.840 -28.442 -5.529 1.00 80.94 654 GLN A N 1
ATOM 5227 C CA . GLN A 1 654 ? -12.738 -28.306 -6.678 1.00 80.94 654 GLN A CA 1
ATOM 5228 C C . GLN A 1 654 ? -13.848 -29.364 -6.683 1.00 80.94 654 GLN A C 1
ATOM 5230 O O . GLN A 1 654 ? -15.004 -29.051 -6.980 1.00 80.94 654 GLN A O 1
ATOM 5235 N N . LYS A 1 655 ? -13.543 -30.612 -6.301 1.00 86.69 655 LYS A N 1
ATOM 5236 C CA . LYS A 1 655 ? -14.563 -31.666 -6.147 1.00 86.69 655 LYS A CA 1
ATOM 5237 C C . LYS A 1 655 ? -15.541 -31.360 -5.013 1.00 86.69 655 LYS A C 1
ATOM 5239 O O . LYS A 1 655 ? -16.743 -31.571 -5.184 1.00 86.69 655 LYS A O 1
ATOM 5244 N N . GLN A 1 656 ? -15.059 -30.856 -3.876 1.00 79.25 656 GLN A N 1
ATOM 5245 C CA . GLN A 1 656 ? -15.923 -30.445 -2.765 1.00 79.25 656 GLN A CA 1
ATOM 5246 C C . GLN A 1 656 ? -16.815 -29.262 -3.156 1.00 79.25 656 GLN A C 1
ATOM 5248 O O . GLN A 1 656 ? -18.018 -29.296 -2.896 1.00 79.25 656 GLN A O 1
ATOM 5253 N N . MET A 1 657 ? -16.266 -28.273 -3.861 1.00 73.50 657 MET A N 1
ATOM 5254 C CA . MET A 1 657 ? -17.011 -27.120 -4.358 1.00 73.50 657 MET A CA 1
ATOM 5255 C C . MET A 1 657 ? -18.091 -27.536 -5.366 1.00 73.50 657 MET A C 1
ATOM 5257 O O . MET A 1 657 ? -19.244 -27.123 -5.246 1.00 73.50 657 MET A O 1
ATOM 5261 N N . ALA A 1 658 ? -17.767 -28.427 -6.308 1.00 77.69 658 ALA A N 1
ATOM 5262 C CA . ALA A 1 658 ? -18.737 -28.969 -7.260 1.00 77.69 658 ALA A CA 1
ATOM 5263 C C . ALA A 1 658 ? -19.846 -29.787 -6.566 1.00 77.69 658 ALA A C 1
ATOM 5265 O O . ALA A 1 658 ? -21.019 -29.684 -6.933 1.00 77.69 658 ALA A O 1
ATOM 5266 N N . SER A 1 659 ? -19.506 -30.560 -5.528 1.00 81.56 659 SER A N 1
ATOM 5267 C CA . SER A 1 659 ? -20.480 -31.292 -4.705 1.00 81.56 659 SER A CA 1
ATOM 5268 C C . SER A 1 659 ? -21.427 -30.340 -3.962 1.00 81.56 659 SER A C 1
ATOM 5270 O O . SER A 1 659 ? -22.647 -30.505 -4.023 1.00 81.56 659 SER A O 1
ATOM 5272 N N . LEU A 1 660 ? -20.887 -29.282 -3.347 1.00 78.69 660 LEU A N 1
ATOM 5273 C CA . LEU A 1 660 ? -21.660 -28.234 -2.671 1.00 78.69 660 LEU A CA 1
ATOM 5274 C C . LEU A 1 660 ? -22.569 -27.463 -3.634 1.00 78.69 660 LEU A C 1
ATOM 5276 O O . LEU A 1 660 ? -23.714 -27.164 -3.304 1.00 78.69 660 LEU A O 1
ATOM 5280 N N . GLN A 1 661 ? -22.103 -27.169 -4.848 1.00 78.69 661 GLN A N 1
ATOM 5281 C CA . GLN A 1 661 ? -22.933 -26.543 -5.879 1.00 78.69 661 GLN A CA 1
ATOM 5282 C C . GLN A 1 661 ? -24.065 -27.467 -6.338 1.00 78.69 661 GLN A C 1
ATOM 5284 O O . GLN A 1 661 ? -25.193 -27.011 -6.541 1.00 78.69 661 GLN A O 1
ATOM 5289 N N . THR A 1 662 ? -23.794 -28.769 -6.450 1.00 78.69 662 THR A N 1
ATOM 5290 C CA . THR A 1 662 ? -24.793 -29.772 -6.839 1.00 78.69 662 THR A CA 1
ATOM 5291 C C . THR A 1 662 ? -25.848 -29.960 -5.746 1.00 78.69 662 THR A C 1
ATOM 5293 O O . THR A 1 662 ? -27.040 -30.016 -6.052 1.00 78.69 662 THR A O 1
ATOM 5296 N N . SER A 1 663 ? -25.452 -29.972 -4.469 1.00 76.56 663 SER A N 1
ATOM 5297 C CA . SER A 1 663 ? -26.387 -30.049 -3.340 1.00 76.56 663 SER A CA 1
ATOM 5298 C C . SER A 1 663 ? -27.219 -28.769 -3.188 1.00 76.56 663 SER A C 1
ATOM 5300 O O . SER A 1 663 ? -28.427 -28.850 -2.971 1.00 76.56 663 SER A O 1
ATOM 5302 N N . LEU A 1 664 ? -26.631 -27.588 -3.419 1.00 74.31 664 LEU A N 1
ATOM 5303 C CA . LEU A 1 664 ? -27.360 -26.315 -3.485 1.00 74.31 664 LEU A CA 1
ATOM 5304 C C . LEU A 1 664 ? -28.362 -26.273 -4.643 1.00 74.31 664 LEU A C 1
ATOM 5306 O O . LEU A 1 664 ? -29.473 -25.762 -4.483 1.00 74.31 664 LEU A O 1
ATOM 5310 N N . ALA A 1 665 ? -27.989 -26.796 -5.812 1.00 74.75 665 ALA A N 1
ATOM 5311 C CA . ALA A 1 665 ? -28.884 -26.894 -6.960 1.00 74.75 665 ALA A CA 1
ATOM 5312 C C . ALA A 1 665 ? -30.039 -27.871 -6.691 1.00 74.75 665 ALA A C 1
ATOM 5314 O O . ALA A 1 665 ? -31.182 -27.559 -7.024 1.00 74.75 665 ALA A O 1
ATOM 5315 N N . ALA A 1 666 ? -29.771 -29.005 -6.035 1.00 74.94 666 ALA A N 1
ATOM 5316 C CA . ALA A 1 666 ? -30.795 -29.954 -5.607 1.00 74.94 666 ALA A CA 1
ATOM 5317 C C . ALA A 1 666 ? -31.755 -29.334 -4.577 1.00 74.94 666 ALA A C 1
ATOM 5319 O O . ALA A 1 666 ? -32.966 -29.390 -4.773 1.00 74.94 666 ALA A O 1
ATOM 5320 N N . ALA A 1 667 ? -31.238 -28.646 -3.553 1.00 71.25 667 ALA A N 1
ATOM 5321 C CA . ALA A 1 667 ? -32.050 -27.964 -2.542 1.00 71.25 667 ALA A CA 1
ATOM 5322 C C . ALA A 1 667 ? -32.927 -26.851 -3.143 1.00 71.25 667 ALA A C 1
ATOM 5324 O O . ALA A 1 667 ? -34.096 -26.713 -2.789 1.00 71.25 667 ALA A O 1
ATOM 5325 N N . ARG A 1 668 ? -32.398 -26.089 -4.111 1.00 71.75 668 ARG A N 1
ATOM 5326 C CA . ARG A 1 668 ? -33.174 -25.092 -4.869 1.00 71.75 668 ARG A CA 1
ATOM 5327 C C . ARG A 1 668 ? -34.281 -25.722 -5.703 1.00 71.75 668 ARG A C 1
ATOM 5329 O O . ARG A 1 668 ? -35.358 -25.145 -5.809 1.00 71.75 668 ARG A O 1
ATOM 5336 N N . LYS A 1 669 ? -34.022 -26.888 -6.293 1.00 74.50 669 LYS A N 1
ATOM 5337 C CA . LYS A 1 669 ? -35.006 -27.616 -7.096 1.00 74.50 669 LYS A CA 1
ATOM 5338 C C . LYS A 1 669 ? -36.115 -28.210 -6.222 1.00 74.50 669 LYS A C 1
ATOM 5340 O O . LYS A 1 669 ? -37.264 -28.182 -6.646 1.00 74.50 669 LYS A O 1
ATOM 5345 N N . SER A 1 670 ? -35.795 -28.638 -4.999 1.00 68.56 670 SER A N 1
ATOM 5346 C CA . SER A 1 670 ? -36.790 -29.029 -3.992 1.00 68.56 670 SER A CA 1
ATOM 5347 C C . SER A 1 670 ? -37.627 -27.835 -3.516 1.00 68.56 670 SER A C 1
ATOM 5349 O O . SER A 1 670 ? -38.847 -27.918 -3.525 1.00 68.56 670 SER A O 1
ATOM 5351 N N . LEU A 1 671 ? -37.011 -26.678 -3.231 1.00 60.53 671 LEU A N 1
ATOM 5352 C CA . LEU A 1 671 ? -37.760 -25.463 -2.864 1.00 60.53 671 LEU A CA 1
ATOM 5353 C C . LEU A 1 671 ? -38.663 -24.939 -3.996 1.00 60.53 671 LEU A C 1
ATOM 5355 O O . LEU A 1 671 ? -39.736 -24.402 -3.729 1.00 60.53 671 LEU A O 1
ATOM 5359 N N . ALA A 1 672 ? -38.235 -25.067 -5.255 1.00 54.28 672 ALA A N 1
ATOM 5360 C CA . ALA A 1 672 ? -39.024 -24.668 -6.423 1.00 54.28 672 ALA A CA 1
ATOM 5361 C C . ALA A 1 672 ? -40.197 -25.628 -6.705 1.00 54.28 672 ALA A C 1
ATOM 5363 O O . ALA A 1 672 ? -41.227 -25.203 -7.235 1.00 54.28 672 ALA A O 1
ATOM 5364 N N . ALA A 1 673 ? -40.058 -26.904 -6.332 1.00 54.41 673 ALA A N 1
ATOM 5365 C CA . ALA A 1 673 ? -41.142 -27.881 -6.394 1.00 54.41 673 ALA A CA 1
ATOM 5366 C C . ALA A 1 673 ? -42.223 -27.609 -5.329 1.00 54.41 673 ALA A C 1
ATOM 5368 O O . ALA A 1 673 ? -43.402 -27.779 -5.623 1.00 54.41 673 ALA A O 1
ATOM 5369 N N . ASP A 1 674 ? -41.846 -27.083 -4.157 1.00 47.75 674 ASP A N 1
ATOM 5370 C CA . ASP A 1 674 ? -42.797 -26.722 -3.091 1.00 47.75 674 ASP A CA 1
ATOM 5371 C C . ASP A 1 674 ? -43.513 -25.377 -3.328 1.00 47.75 674 ASP A C 1
ATOM 5373 O O . ASP A 1 674 ? -44.608 -25.151 -2.817 1.00 47.75 674 ASP A O 1
ATOM 5377 N N . SER A 1 675 ? -42.937 -24.474 -4.131 1.00 45.53 675 SER A N 1
ATOM 5378 C CA . SER A 1 675 ? -43.478 -23.119 -4.357 1.00 45.53 675 SER A CA 1
ATOM 5379 C C . SER A 1 675 ? -44.357 -22.968 -5.606 1.00 45.53 675 SER A C 1
ATOM 5381 O O . SER A 1 675 ? -44.991 -21.931 -5.784 1.00 45.53 675 SER A O 1
ATOM 5383 N N . THR A 1 676 ? -44.468 -23.995 -6.456 1.00 43.78 676 THR A N 1
ATOM 5384 C CA . THR A 1 676 ? -45.302 -23.952 -7.678 1.00 43.78 676 THR A CA 1
ATOM 5385 C C . THR A 1 676 ? -46.694 -24.581 -7.523 1.00 43.78 676 THR A C 1
ATOM 5387 O O . THR A 1 676 ? -47.464 -24.589 -8.482 1.00 43.78 676 THR A O 1
ATOM 5390 N N . ALA A 1 677 ? -47.065 -25.029 -6.316 1.00 37.34 677 ALA A N 1
ATOM 5391 C CA . ALA A 1 677 ? -48.373 -25.630 -6.024 1.00 37.34 677 ALA A CA 1
ATOM 5392 C C . ALA A 1 677 ? -49.379 -24.709 -5.296 1.00 37.34 677 ALA A C 1
ATOM 5394 O O . ALA A 1 677 ? -50.486 -25.149 -4.992 1.00 37.34 677 ALA A O 1
ATOM 5395 N N . GLY A 1 678 ? -49.071 -23.432 -5.044 1.00 39.97 678 GLY A N 1
ATOM 5396 C CA . GLY A 1 678 ? -50.034 -22.551 -4.378 1.00 39.97 678 GLY A CA 1
ATOM 5397 C C . GLY A 1 678 ? -49.771 -21.065 -4.561 1.00 39.97 678 GLY A C 1
ATOM 5398 O O . GLY A 1 678 ? -49.025 -20.498 -3.777 1.00 39.97 678 GLY A O 1
ATOM 5399 N N . GLN A 1 679 ? -50.420 -20.445 -5.558 1.00 33.19 679 GLN A N 1
ATOM 5400 C CA . GLN A 1 679 ? -51.061 -19.117 -5.458 1.00 33.19 679 GLN A CA 1
ATOM 5401 C C . GLN A 1 679 ? -51.554 -18.611 -6.826 1.00 33.19 679 GLN A C 1
ATOM 5403 O O . GLN A 1 679 ? -50.758 -18.231 -7.681 1.00 33.19 679 GLN A O 1
ATOM 5408 N N . LEU A 1 680 ? -52.882 -18.516 -6.998 1.00 30.22 680 LEU A N 1
ATOM 5409 C CA . LEU A 1 680 ? -53.514 -17.535 -7.891 1.00 30.22 680 LEU A CA 1
ATOM 5410 C C . LEU A 1 680 ? -54.928 -17.150 -7.383 1.00 30.22 680 LEU A C 1
ATOM 5412 O O . LEU A 1 680 ? -55.815 -17.996 -7.337 1.00 30.22 680 LEU A O 1
ATOM 5416 N N . GLY A 1 681 ? -55.117 -15.858 -7.054 1.00 30.53 681 GLY A N 1
ATOM 5417 C CA . GLY A 1 681 ? -56.386 -15.168 -6.708 1.00 30.53 681 GLY A CA 1
ATOM 5418 C C . GLY A 1 681 ? -56.640 -15.025 -5.193 1.00 30.53 681 GLY A C 1
ATOM 5419 O O . GLY A 1 681 ? -56.510 -16.006 -4.482 1.00 30.53 681 GLY A O 1
ATOM 5420 N N . ARG A 1 682 ? -57.016 -13.884 -4.585 1.00 30.20 682 ARG A N 1
ATOM 5421 C CA . ARG A 1 682 ? -57.554 -12.574 -5.022 1.00 30.20 682 ARG A CA 1
ATOM 5422 C C . ARG A 1 682 ? -57.373 -11.545 -3.865 1.00 30.20 682 ARG A C 1
ATOM 5424 O O . ARG A 1 682 ? -57.125 -11.951 -2.735 1.00 30.20 682 ARG A O 1
ATOM 5431 N N . ALA A 1 683 ? -57.486 -10.245 -4.154 1.00 32.06 683 ALA A N 1
ATOM 5432 C CA . ALA A 1 683 ? -57.210 -9.109 -3.259 1.00 32.06 683 ALA A CA 1
ATOM 5433 C C . ALA A 1 683 ? -58.333 -8.708 -2.260 1.00 32.06 683 ALA A C 1
ATOM 5435 O O . ALA A 1 683 ? -59.509 -8.954 -2.524 1.00 32.06 683 ALA A O 1
ATOM 5436 N N . ASP A 1 684 ? -57.885 -7.985 -1.215 1.00 27.75 684 ASP A N 1
ATOM 5437 C CA . ASP A 1 684 ? -58.522 -6.950 -0.365 1.00 27.75 684 ASP A CA 1
ATOM 5438 C C . ASP A 1 684 ? -59.233 -7.256 0.992 1.00 27.75 684 ASP A C 1
ATOM 5440 O O . ASP A 1 684 ? -60.347 -7.760 1.048 1.00 27.75 684 ASP A O 1
ATOM 5444 N N . VAL A 1 685 ? -58.576 -6.734 2.058 1.00 30.19 685 VAL A N 1
ATOM 5445 C CA . VAL A 1 685 ? -59.071 -5.976 3.246 1.00 30.19 685 VAL A CA 1
ATOM 5446 C C . VAL A 1 685 ? -59.542 -6.705 4.543 1.00 30.19 685 VAL A C 1
ATOM 5448 O O . VAL A 1 685 ? -60.556 -7.386 4.578 1.00 30.19 685 VAL A O 1
ATOM 5451 N N . VAL A 1 686 ? -58.835 -6.351 5.646 1.00 26.11 686 VAL A N 1
ATOM 5452 C CA . VAL A 1 686 ? -59.160 -6.340 7.109 1.00 26.11 686 VAL A CA 1
ATOM 5453 C C . VAL A 1 686 ? -59.014 -7.629 7.968 1.00 26.11 686 VAL A C 1
ATOM 5455 O O . VAL A 1 686 ? -59.500 -8.704 7.654 1.00 26.11 686 VAL A O 1
ATOM 5458 N N . SER A 1 687 ? -58.303 -7.454 9.099 1.00 25.05 687 SER A N 1
ATOM 5459 C CA . SER A 1 687 ? -58.030 -8.358 10.253 1.00 25.05 687 SER A CA 1
ATOM 5460 C C . SER A 1 687 ? -59.278 -8.556 11.161 1.00 25.05 687 SER A C 1
ATOM 5462 O O . SER A 1 687 ? -60.206 -7.773 10.968 1.00 25.05 687 SER A O 1
ATOM 5464 N N . PRO A 1 688 ? -59.343 -9.407 12.230 1.00 39.88 688 PRO A N 1
ATOM 5465 C CA . PRO A 1 688 ? -58.378 -10.376 12.790 1.00 39.88 688 PRO A CA 1
ATOM 5466 C C . PRO A 1 688 ? -58.958 -11.762 13.248 1.00 39.88 688 PRO A C 1
ATOM 5468 O O . PRO A 1 688 ? -60.134 -11.891 13.559 1.00 39.88 688 PRO A O 1
ATOM 5471 N N . ARG A 1 689 ? -58.042 -12.722 13.498 1.00 25.36 689 ARG A N 1
ATOM 5472 C CA . ARG A 1 689 ? -58.099 -13.882 14.441 1.00 25.36 689 ARG A CA 1
ATOM 5473 C C . ARG A 1 689 ? -59.021 -15.108 14.189 1.00 25.36 689 ARG A C 1
ATOM 5475 O O . ARG A 1 689 ? -60.207 -14.984 13.942 1.00 25.36 689 ARG A O 1
ATOM 5482 N N . HIS A 1 690 ? -58.418 -16.259 14.541 1.00 23.73 690 HIS A N 1
ATOM 5483 C CA . HIS A 1 690 ? -58.939 -17.543 15.068 1.00 23.73 690 HIS A CA 1
ATOM 5484 C C . HIS A 1 690 ? -59.037 -18.798 14.165 1.00 23.73 690 HIS A C 1
ATOM 5486 O O . HIS A 1 690 ? -59.853 -18.863 13.261 1.00 23.73 690 HIS A O 1
ATOM 5492 N N . TYR A 1 691 ? -58.191 -19.779 14.537 1.00 25.42 691 TYR A N 1
ATOM 5493 C CA . TYR A 1 691 ? -58.366 -21.240 14.709 1.00 25.42 691 TYR A CA 1
ATOM 5494 C C . TYR A 1 691 ? -59.088 -22.121 13.653 1.00 25.42 691 TYR A C 1
ATOM 5496 O O . TYR A 1 691 ? -60.276 -21.968 13.403 1.00 25.42 691 TYR A O 1
ATOM 5504 N N . ASP A 1 692 ? -58.331 -23.152 13.246 1.00 24.20 692 ASP A N 1
ATOM 5505 C CA . ASP A 1 692 ? -58.677 -24.580 13.077 1.00 24.20 692 ASP A CA 1
ATOM 5506 C C . ASP A 1 692 ? -59.234 -25.213 11.776 1.00 24.20 692 ASP A C 1
ATOM 5508 O O . ASP A 1 692 ? -60.283 -24.861 11.253 1.00 24.20 692 ASP A O 1
ATOM 5512 N N . SER A 1 693 ? -58.492 -26.275 11.409 1.00 25.97 693 SER A N 1
ATOM 5513 C CA . SER A 1 693 ? -58.857 -27.638 10.967 1.00 25.97 693 SER A CA 1
ATOM 5514 C C . SER A 1 693 ? -59.392 -27.962 9.559 1.00 25.97 693 SER A C 1
ATOM 5516 O O . SER A 1 693 ? -60.520 -27.656 9.198 1.00 25.97 693 SER A O 1
ATOM 5518 N N . GLU A 1 694 ? -58.540 -28.738 8.871 1.00 26.11 694 GLU A N 1
ATOM 5519 C CA . GLU A 1 694 ? -58.770 -30.075 8.282 1.00 26.11 694 GLU A CA 1
ATOM 5520 C C . GLU A 1 694 ? -59.581 -30.312 6.983 1.00 26.11 694 GLU A C 1
ATOM 5522 O O . GLU A 1 694 ? -60.718 -29.894 6.799 1.00 26.11 694 GLU A O 1
ATOM 5527 N N . ASP A 1 695 ? -58.933 -31.153 6.158 1.00 23.88 695 ASP A N 1
ATOM 5528 C CA . ASP A 1 695 ? -59.454 -32.337 5.456 1.00 23.88 695 ASP A CA 1
ATOM 5529 C C . ASP A 1 695 ? -59.767 -32.361 3.936 1.00 23.88 695 ASP A C 1
ATOM 5531 O O . ASP A 1 695 ? -60.762 -31.854 3.432 1.00 23.88 695 ASP A O 1
ATOM 5535 N N . ASN A 1 696 ? -58.919 -33.168 3.270 1.00 24.16 696 ASN A N 1
ATOM 5536 C CA . ASN A 1 696 ? -59.221 -34.362 2.459 1.00 24.16 696 ASN A CA 1
ATOM 5537 C C . ASN A 1 696 ? -59.457 -34.322 0.922 1.00 24.16 696 ASN A C 1
ATOM 5539 O O . ASN A 1 696 ? -60.519 -33.982 0.421 1.00 24.16 696 ASN A O 1
ATOM 5543 N N . VAL A 1 697 ? -58.464 -34.923 0.229 1.00 24.53 697 VAL A N 1
ATOM 5544 C CA . VAL A 1 697 ? -58.536 -36.154 -0.614 1.00 24.53 697 VAL A CA 1
ATOM 5545 C C . VAL A 1 697 ? -59.039 -36.079 -2.075 1.00 24.53 697 VAL A C 1
ATOM 5547 O O . VAL A 1 697 ? -60.205 -35.837 -2.353 1.00 24.53 697 VAL A O 1
ATOM 5550 N N . SER A 1 698 ? -58.141 -36.491 -2.996 1.00 22.70 698 SER A N 1
ATOM 5551 C CA . SER A 1 698 ? -58.299 -37.590 -3.994 1.00 22.70 698 SER A CA 1
ATOM 5552 C C . SER A 1 698 ? -57.938 -37.293 -5.467 1.00 22.70 698 SER A C 1
ATOM 5554 O O . SER A 1 698 ? -58.664 -36.622 -6.189 1.00 22.70 698 SER A O 1
ATOM 5556 N N . MET A 1 699 ? -56.814 -37.888 -5.894 1.00 23.88 699 MET A N 1
ATOM 5557 C CA . MET A 1 699 ? -56.588 -38.752 -7.079 1.00 23.88 699 MET A CA 1
ATOM 5558 C C . MET A 1 699 ? -57.388 -38.578 -8.395 1.00 23.88 699 MET A C 1
ATOM 5560 O O . MET A 1 699 ? -58.600 -38.754 -8.434 1.00 23.88 699 MET A O 1
ATOM 5564 N N . GLY A 1 700 ? -56.640 -38.588 -9.517 1.00 23.12 700 GLY A N 1
ATOM 5565 C CA . GLY A 1 700 ? -56.869 -39.611 -10.560 1.00 23.12 700 GLY A CA 1
ATOM 5566 C C . GLY A 1 700 ? -57.047 -39.178 -12.028 1.00 23.12 700 GLY A C 1
ATOM 5567 O O . GLY A 1 700 ? -58.164 -39.060 -12.504 1.00 23.12 700 GLY A O 1
ATOM 5568 N N . SER A 1 701 ? -55.924 -39.077 -12.756 1.00 25.83 701 SER A N 1
ATOM 5569 C CA . SER A 1 701 ? -55.647 -39.449 -14.171 1.00 25.83 701 SER A CA 1
ATOM 5570 C C . SER A 1 701 ? -56.744 -39.470 -15.266 1.00 25.83 701 SER A C 1
ATOM 5572 O O . SER A 1 701 ? -57.725 -40.198 -15.133 1.00 25.83 701 SER A O 1
ATOM 5574 N N . ARG A 1 702 ? -56.424 -38.914 -16.458 1.00 23.20 702 ARG A N 1
ATOM 5575 C CA . ARG A 1 702 ? -56.413 -39.599 -17.790 1.00 23.20 702 ARG A CA 1
ATOM 5576 C C . ARG A 1 702 ? -56.106 -38.636 -18.966 1.00 23.20 702 ARG A C 1
ATOM 5578 O O . ARG A 1 702 ? -56.740 -37.602 -19.115 1.00 23.20 702 ARG A O 1
ATOM 5585 N N . THR A 1 703 ? -55.159 -39.020 -19.824 1.00 24.97 703 THR A N 1
ATOM 5586 C CA . THR A 1 703 ? -54.951 -38.605 -21.242 1.00 24.97 703 THR A CA 1
ATOM 5587 C C . THR A 1 703 ? -55.772 -39.535 -22.176 1.00 24.97 703 THR A C 1
ATOM 5589 O O . THR A 1 703 ? -56.182 -40.576 -21.648 1.00 24.97 703 THR A O 1
ATOM 5592 N N . PRO A 1 704 ? -56.033 -39.282 -23.503 1.00 34.16 704 PRO A N 1
ATOM 5593 C CA . PRO A 1 704 ? -55.043 -38.886 -24.546 1.00 34.16 704 PRO A CA 1
ATOM 5594 C C . PRO A 1 704 ? -55.508 -38.127 -25.842 1.00 34.16 704 PRO A C 1
ATOM 5596 O O . PRO A 1 704 ? -56.665 -38.170 -26.233 1.00 34.16 704 PRO A O 1
ATOM 5599 N N . GLY A 1 705 ? -54.537 -37.587 -26.613 1.00 23.70 705 GLY A N 1
ATOM 5600 C CA . GLY A 1 705 ? -54.415 -37.853 -28.072 1.00 23.70 705 GLY A CA 1
ATOM 5601 C C . GLY A 1 705 ? -54.574 -36.735 -29.143 1.00 23.70 705 GLY A C 1
ATOM 5602 O O . GLY A 1 705 ? -55.585 -36.051 -29.174 1.00 23.70 705 GLY A O 1
ATOM 5603 N N . VAL A 1 706 ? -53.640 -36.753 -30.131 1.00 24.52 706 VAL A N 1
ATOM 5604 C CA . VAL A 1 706 ? -53.658 -36.253 -31.555 1.00 24.52 706 VAL A CA 1
ATOM 5605 C C . VAL A 1 706 ? -53.032 -34.851 -31.837 1.00 24.52 706 VAL A C 1
ATOM 5607 O O . VAL A 1 706 ? -53.615 -33.839 -31.483 1.00 24.52 706 VAL A O 1
ATOM 5610 N N . LYS A 1 707 ? -51.740 -34.737 -32.253 1.00 24.45 707 LYS A N 1
ATOM 5611 C CA . LYS A 1 707 ? -51.067 -34.678 -33.610 1.00 24.45 707 LYS A CA 1
ATOM 5612 C C . LYS A 1 707 ? -51.366 -33.401 -34.441 1.00 24.45 707 LYS A C 1
ATOM 5614 O O . LYS A 1 707 ? -52.527 -33.104 -34.668 1.00 24.45 707 LYS A O 1
ATOM 5619 N N . THR A 1 708 ? -50.402 -32.584 -34.923 1.00 24.00 708 THR A N 1
ATOM 5620 C CA . THR A 1 708 ? -49.406 -32.728 -36.048 1.00 24.00 708 THR A CA 1
ATOM 5621 C C . THR A 1 708 ? -48.605 -31.381 -36.184 1.00 24.00 708 THR A C 1
ATOM 5623 O O . THR A 1 708 ? -49.044 -30.433 -35.538 1.00 24.00 708 THR A O 1
ATOM 5626 N N . PRO A 1 709 ? -47.598 -31.129 -37.073 1.00 33.47 709 PRO A N 1
ATOM 5627 C CA . PRO A 1 709 ? -46.506 -31.916 -37.679 1.00 33.47 709 PRO A CA 1
ATOM 5628 C C . PRO A 1 709 ? -45.083 -31.358 -37.396 1.00 33.47 709 PRO A C 1
ATOM 5630 O O . PRO A 1 709 ? -44.870 -30.235 -36.950 1.00 33.47 709 PRO A O 1
ATOM 5633 N N . VAL A 1 710 ? -44.099 -32.183 -37.753 1.00 27.34 710 VAL A N 1
ATOM 5634 C CA . VAL A 1 710 ? -42.645 -31.998 -37.656 1.00 27.34 710 VAL A CA 1
ATOM 5635 C C . VAL A 1 710 ? -42.065 -31.383 -38.940 1.00 27.34 710 VAL A C 1
ATOM 5637 O O . VAL A 1 710 ? -42.415 -31.813 -40.036 1.00 27.34 710 VAL A O 1
ATOM 5640 N N . GLY A 1 711 ? -41.093 -30.472 -38.802 1.00 25.73 711 GLY A N 1
ATOM 5641 C CA . GLY A 1 711 ? -40.110 -30.128 -39.836 1.00 25.73 711 GLY A CA 1
ATOM 5642 C C . GLY A 1 711 ? -38.695 -30.461 -39.351 1.00 25.73 711 GLY A C 1
ATOM 5643 O O . GLY A 1 711 ? -38.133 -29.734 -38.536 1.00 25.73 711 GLY A O 1
ATOM 5644 N N . VAL A 1 712 ? -38.127 -31.575 -39.825 1.00 29.45 712 VAL A N 1
ATOM 5645 C CA . VAL A 1 712 ? -36.742 -31.992 -39.543 1.00 29.45 712 VAL A CA 1
ATOM 5646 C C . VAL A 1 712 ? -35.789 -31.285 -40.512 1.00 29.45 712 VAL A C 1
ATOM 5648 O O . VAL A 1 712 ? -35.904 -31.447 -41.725 1.00 29.45 712 VAL A O 1
ATOM 5651 N N . ARG A 1 713 ? -34.799 -30.558 -39.980 1.00 28.72 713 ARG A N 1
ATOM 5652 C CA . ARG A 1 713 ? -33.499 -30.338 -40.634 1.00 28.72 713 ARG A CA 1
ATOM 5653 C C . ARG A 1 713 ? -32.426 -31.050 -39.808 1.00 28.72 713 ARG A C 1
ATOM 5655 O O . ARG A 1 713 ? -32.412 -30.959 -38.585 1.00 28.72 713 ARG A O 1
ATOM 5662 N N . GLU A 1 714 ? -31.589 -31.814 -40.498 1.00 33.38 714 GLU A N 1
ATOM 5663 C CA . GLU A 1 714 ? -30.691 -32.846 -39.971 1.00 33.38 714 GLU A CA 1
ATOM 5664 C C . GLU A 1 714 ? -29.580 -32.317 -39.043 1.00 33.38 714 GLU A C 1
ATOM 5666 O O . GLU A 1 714 ? -28.779 -31.464 -39.419 1.00 33.38 714 GLU A O 1
ATOM 5671 N N . ASN A 1 715 ? -29.466 -32.915 -37.849 1.00 40.06 715 ASN A N 1
ATOM 5672 C CA . ASN A 1 715 ? -28.480 -32.599 -36.805 1.00 40.06 715 ASN A CA 1
ATOM 5673 C C . ASN A 1 715 ? -27.308 -33.614 -36.769 1.00 40.06 715 ASN A C 1
ATOM 5675 O O . ASN A 1 715 ? -26.940 -34.149 -35.724 1.00 40.06 715 ASN A O 1
ATOM 5679 N N . GLY A 1 716 ? -26.692 -33.905 -37.919 1.00 44.94 716 GLY A N 1
ATOM 5680 C CA . GLY A 1 716 ? -25.619 -34.913 -38.018 1.00 44.94 716 GLY A CA 1
ATOM 5681 C C . GLY A 1 716 ? -24.299 -34.546 -37.313 1.00 44.94 716 GLY A C 1
ATOM 5682 O O . GLY A 1 716 ? -23.508 -35.426 -36.984 1.00 44.94 716 GLY A O 1
ATOM 5683 N N . SER A 1 717 ? -24.048 -33.258 -37.049 1.00 49.25 717 SER A N 1
ATOM 5684 C CA . SER A 1 717 ? -22.750 -32.763 -36.553 1.00 49.25 717 SER A CA 1
ATOM 5685 C C . SER A 1 717 ? -22.598 -32.816 -35.026 1.00 49.25 717 SER A C 1
ATOM 5687 O O . SER A 1 717 ? -21.496 -33.036 -34.527 1.00 49.25 717 SER A O 1
ATOM 5689 N N . LEU A 1 718 ? -23.698 -32.647 -34.284 1.00 51.91 718 LEU A N 1
ATOM 5690 C CA . LEU A 1 718 ? -23.725 -32.713 -32.815 1.00 51.91 718 LEU A CA 1
ATOM 5691 C C . LEU A 1 718 ? -23.704 -34.162 -32.300 1.00 51.91 718 LEU A C 1
ATOM 5693 O O . LEU A 1 718 ? -23.141 -34.434 -31.240 1.00 51.91 718 LEU A O 1
ATOM 5697 N N . ASN A 1 719 ? -24.224 -35.108 -33.090 1.00 58.81 719 ASN A N 1
ATOM 5698 C CA . ASN A 1 719 ? -24.250 -36.525 -32.725 1.00 58.81 719 ASN A CA 1
ATOM 5699 C C . ASN A 1 719 ? -22.854 -37.163 -32.656 1.00 58.81 719 ASN A C 1
ATOM 5701 O O . ASN A 1 719 ? -22.639 -38.039 -31.827 1.00 58.81 719 ASN A O 1
ATOM 5705 N N . ALA A 1 720 ? -21.882 -36.723 -33.462 1.00 61.38 720 ALA A N 1
ATOM 5706 C CA . ALA A 1 720 ? -20.542 -37.323 -33.460 1.00 61.38 720 ALA A CA 1
ATOM 5707 C C . ALA A 1 720 ? -19.772 -37.063 -32.150 1.00 61.38 720 ALA A C 1
ATOM 5709 O O . ALA A 1 720 ? -19.142 -37.968 -31.608 1.00 61.38 720 ALA A O 1
ATOM 5710 N N . VAL A 1 721 ? -19.860 -35.843 -31.609 1.00 66.69 721 VAL A N 1
ATOM 5711 C CA . VAL A 1 721 ? -19.239 -35.495 -30.317 1.00 66.69 721 VAL A CA 1
ATOM 5712 C C . VAL A 1 721 ? -20.042 -36.086 -29.161 1.00 66.69 721 VAL A C 1
ATOM 5714 O O . VAL A 1 721 ? -19.447 -36.604 -28.222 1.00 66.69 721 VAL A O 1
ATOM 5717 N N . GLY A 1 722 ? -21.377 -36.096 -29.262 1.00 71.31 722 GLY A N 1
ATOM 5718 C CA . GLY A 1 722 ? -22.241 -36.758 -28.281 1.00 71.31 722 GLY A CA 1
ATOM 5719 C C . GLY A 1 722 ? -21.979 -38.264 -28.163 1.00 71.31 722 GLY A C 1
ATOM 5720 O O . GLY A 1 722 ? -21.977 -38.799 -27.058 1.00 71.31 722 GLY A O 1
ATOM 5721 N N . ASN A 1 723 ? -21.686 -38.944 -29.274 1.00 73.62 723 ASN A N 1
ATOM 5722 C CA . ASN A 1 723 ? -21.344 -40.368 -29.275 1.00 73.62 723 ASN A CA 1
ATOM 5723 C C . ASN A 1 723 ? -19.973 -40.642 -28.638 1.00 73.62 723 ASN A C 1
ATOM 5725 O O . ASN A 1 723 ? -19.844 -41.607 -27.891 1.00 73.62 723 ASN A O 1
ATOM 5729 N N . LEU A 1 724 ? -18.974 -39.777 -28.863 1.00 74.94 724 LEU A N 1
ATOM 5730 C CA . LEU A 1 724 ? -17.670 -39.881 -28.190 1.00 74.94 724 LEU A CA 1
ATOM 5731 C C . LEU A 1 724 ? -17.773 -39.619 -26.683 1.00 74.94 724 LEU A C 1
ATOM 5733 O O . LEU A 1 724 ? -17.066 -40.254 -25.907 1.00 74.94 724 LEU A O 1
ATOM 5737 N N . LEU A 1 725 ? -18.661 -38.715 -26.262 1.00 73.94 725 LEU A N 1
ATOM 5738 C CA . LEU A 1 725 ? -18.904 -38.455 -24.843 1.00 73.94 725 LEU A CA 1
ATOM 5739 C C . LEU A 1 725 ? -19.555 -39.668 -24.158 1.00 73.94 725 LEU A C 1
ATOM 5741 O O . LEU A 1 725 ? -19.119 -40.080 -23.091 1.00 73.94 725 LEU A O 1
ATOM 5745 N N . LYS A 1 726 ? -20.518 -40.315 -24.827 1.00 78.62 726 LYS A N 1
ATOM 5746 C CA . LYS A 1 726 ? -21.109 -41.575 -24.348 1.00 78.62 726 LYS A CA 1
ATOM 5747 C C . LYS A 1 726 ? -20.095 -42.720 -24.291 1.00 78.62 726 LYS A C 1
ATOM 5749 O O . LYS A 1 726 ? -20.106 -43.480 -23.328 1.00 78.62 726 LYS A O 1
ATOM 5754 N N . GLU A 1 727 ? -19.213 -42.842 -25.287 1.00 79.88 727 GLU A N 1
ATOM 5755 C CA . GLU A 1 727 ? -18.121 -43.830 -25.266 1.00 79.88 727 GLU A CA 1
ATOM 5756 C C . GLU A 1 727 ? -17.168 -43.574 -24.088 1.00 79.88 727 GLU A C 1
ATOM 5758 O O . GLU A 1 727 ? -16.729 -44.522 -23.438 1.00 79.88 727 GLU A O 1
ATOM 5763 N N . PHE A 1 728 ? -16.870 -42.304 -23.792 1.00 80.94 728 PHE A N 1
ATOM 5764 C CA . PHE A 1 728 ? -16.030 -41.920 -22.660 1.00 80.94 728 PHE A CA 1
ATOM 5765 C C . PHE A 1 728 ? -16.637 -42.359 -21.329 1.00 80.94 728 PHE A C 1
ATOM 5767 O O . PHE A 1 728 ? -15.948 -43.014 -20.550 1.00 80.94 728 PHE A O 1
ATOM 5774 N N . ASP A 1 729 ? -17.915 -42.061 -21.098 1.00 74.50 729 ASP A N 1
ATOM 5775 C CA . ASP A 1 729 ? -18.590 -42.415 -19.848 1.00 74.50 729 ASP A CA 1
ATOM 5776 C C . ASP A 1 729 ? -18.696 -43.938 -19.674 1.00 74.50 729 ASP A C 1
ATOM 5778 O O . ASP A 1 729 ? -18.397 -44.460 -18.601 1.00 74.50 729 ASP A O 1
ATOM 5782 N N . GLN A 1 730 ? -19.015 -44.674 -20.746 1.00 81.81 730 GLN A N 1
ATOM 5783 C CA . GLN A 1 730 ? -19.077 -46.142 -20.722 1.00 81.81 730 GLN A CA 1
ATOM 5784 C C . GLN A 1 730 ? -17.715 -46.783 -20.438 1.00 81.81 730 GLN A C 1
ATOM 5786 O O . GLN A 1 730 ? -17.608 -47.701 -19.628 1.00 81.81 730 GLN A O 1
ATOM 5791 N N . ARG A 1 731 ? -16.654 -46.308 -21.101 1.00 79.81 731 ARG A N 1
ATOM 5792 C CA . ARG A 1 731 ? -15.295 -46.836 -20.912 1.00 79.81 731 ARG A CA 1
ATOM 5793 C C . ARG A 1 731 ? -14.733 -46.472 -19.546 1.00 79.81 731 ARG A C 1
ATOM 5795 O O . ARG A 1 731 ? -14.042 -47.292 -18.957 1.00 79.81 731 ARG A O 1
ATOM 5802 N N . LYS A 1 732 ? -15.023 -45.268 -19.049 1.00 78.25 732 LYS A N 1
ATOM 5803 C CA . LYS A 1 732 ? -14.636 -44.839 -17.706 1.00 78.25 732 LYS A CA 1
ATOM 5804 C C . LYS A 1 732 ? -15.266 -45.747 -16.652 1.00 78.25 732 LYS A C 1
ATOM 5806 O O . LYS A 1 732 ? -14.532 -46.269 -15.823 1.00 78.25 732 LYS A O 1
ATOM 5811 N N . GLN A 1 733 ? -16.572 -45.998 -16.754 1.00 79.12 733 GLN A N 1
ATOM 5812 C CA . GLN A 1 733 ? -17.263 -46.901 -15.837 1.00 79.12 733 GLN A CA 1
ATOM 5813 C C . GLN A 1 733 ? -16.662 -48.313 -15.873 1.00 79.12 733 GLN A C 1
ATOM 5815 O O . GLN A 1 733 ? -16.379 -48.870 -14.824 1.00 79.12 733 GLN A O 1
ATOM 5820 N N . ALA A 1 734 ? -16.353 -48.847 -17.061 1.00 81.75 734 ALA A N 1
ATOM 5821 C CA . ALA A 1 734 ? -15.711 -50.158 -17.183 1.00 81.75 734 ALA A CA 1
ATOM 5822 C C . ALA A 1 734 ? -14.322 -50.224 -16.511 1.00 81.75 734 ALA A C 1
ATOM 5824 O O . ALA A 1 734 ? -13.997 -51.223 -15.884 1.00 81.75 734 ALA A O 1
ATOM 5825 N N . PHE A 1 735 ? -13.505 -49.165 -16.604 1.00 85.69 735 PHE A N 1
ATOM 5826 C CA . PHE A 1 735 ? -12.208 -49.117 -15.912 1.00 85.69 735 PHE A CA 1
ATOM 5827 C C . PHE A 1 735 ? -12.350 -48.985 -14.391 1.00 85.69 735 PHE A C 1
ATOM 5829 O O . PHE A 1 735 ? -11.533 -49.549 -13.664 1.00 85.69 735 PHE A O 1
ATOM 5836 N N . ASP A 1 736 ? -13.360 -48.249 -13.924 1.00 77.75 736 ASP A N 1
ATOM 5837 C CA . ASP A 1 736 ? -13.663 -48.117 -12.497 1.00 77.75 736 ASP A CA 1
ATOM 5838 C C . ASP A 1 736 ? -14.178 -49.454 -11.927 1.00 77.75 736 ASP A C 1
ATOM 5840 O O . ASP A 1 736 ? -13.748 -49.869 -10.849 1.00 77.75 736 ASP A O 1
ATOM 5844 N N . ASP A 1 737 ? -15.012 -50.176 -12.682 1.00 81.00 737 ASP A N 1
ATOM 5845 C CA . ASP A 1 737 ? -15.514 -51.506 -12.323 1.00 81.00 737 ASP A CA 1
ATOM 5846 C C . ASP A 1 737 ? -14.385 -52.560 -12.330 1.00 81.00 737 ASP A C 1
ATOM 5848 O O . ASP A 1 737 ? -14.265 -53.334 -11.379 1.00 81.00 737 ASP A O 1
ATOM 5852 N N . ASP A 1 738 ? -13.492 -52.544 -13.330 1.00 80.38 738 ASP A N 1
ATOM 5853 C CA . ASP A 1 738 ? -12.302 -53.412 -13.392 1.00 80.38 738 ASP A CA 1
ATOM 5854 C C . ASP A 1 738 ? -11.345 -53.151 -12.211 1.00 80.38 738 ASP A C 1
ATOM 5856 O O . ASP A 1 738 ? -10.804 -54.083 -11.611 1.00 80.38 738 ASP A O 1
ATOM 5860 N N . ALA A 1 739 ? -11.131 -51.878 -11.854 1.00 80.06 739 ALA A N 1
ATOM 5861 C CA . ALA A 1 739 ? -10.293 -51.503 -10.717 1.00 80.06 739 ALA A CA 1
ATOM 5862 C C . ALA A 1 739 ? -10.911 -51.966 -9.393 1.00 80.06 739 ALA A C 1
ATOM 5864 O O . ALA A 1 739 ? -10.201 -52.470 -8.522 1.00 80.06 739 ALA A O 1
ATOM 5865 N N . LYS A 1 740 ? -12.235 -51.844 -9.257 1.00 80.69 740 LYS A N 1
ATOM 5866 C CA . LYS A 1 740 ? -12.971 -52.307 -8.082 1.00 80.69 740 LYS A CA 1
ATOM 5867 C C . LYS A 1 740 ? -12.931 -53.832 -7.957 1.00 80.69 740 LYS A C 1
ATOM 5869 O O . LYS A 1 740 ? -12.625 -54.331 -6.879 1.00 80.69 740 LYS A O 1
ATOM 5874 N N . SER A 1 741 ? -13.111 -54.558 -9.063 1.00 76.94 741 SER A N 1
ATOM 5875 C CA . SER A 1 741 ? -12.983 -56.019 -9.100 1.00 76.94 741 SER A CA 1
ATOM 5876 C C . SER A 1 741 ? -11.587 -56.477 -8.672 1.00 76.94 741 SER A C 1
ATOM 5878 O O . SER A 1 741 ? -11.473 -57.433 -7.911 1.00 76.94 741 SER A O 1
ATOM 5880 N N . LEU A 1 742 ? -10.515 -55.804 -9.104 1.00 76.06 742 LEU A N 1
ATOM 5881 C CA . LEU A 1 742 ? -9.145 -56.158 -8.708 1.00 76.06 742 LEU A CA 1
ATOM 5882 C C . LEU A 1 742 ? -8.875 -55.927 -7.216 1.00 76.06 742 LEU A C 1
ATOM 5884 O O . LEU A 1 742 ? -8.192 -56.732 -6.584 1.00 76.06 742 LEU A O 1
ATOM 5888 N N . VAL A 1 743 ? -9.440 -54.862 -6.643 1.00 70.25 743 VAL A N 1
ATOM 5889 C CA . VAL A 1 743 ? -9.332 -54.567 -5.206 1.00 70.25 743 VAL A CA 1
ATOM 5890 C C . VAL A 1 743 ? -10.137 -55.571 -4.376 1.00 70.25 743 VAL A C 1
ATOM 5892 O O . VAL A 1 743 ? -9.648 -56.047 -3.355 1.00 70.25 743 VAL A O 1
ATOM 5895 N N . GLU A 1 744 ? -11.330 -55.954 -4.833 1.00 71.75 744 GLU A N 1
ATOM 5896 C CA . GLU A 1 744 ? -12.170 -56.952 -4.161 1.00 71.75 744 GLU A CA 1
ATOM 5897 C C . GLU A 1 744 ? -11.534 -58.355 -4.215 1.00 71.75 744 GLU A C 1
ATOM 5899 O O . GLU A 1 744 ? -11.487 -59.050 -3.198 1.00 71.75 744 GLU A O 1
ATOM 5904 N N . THR A 1 745 ? -10.927 -58.737 -5.345 1.00 61.31 745 THR A N 1
ATOM 5905 C CA . THR A 1 745 ? -10.229 -60.032 -5.495 1.00 61.31 745 THR A CA 1
ATOM 5906 C C . THR A 1 745 ? -8.969 -60.123 -4.622 1.00 61.31 745 THR A C 1
ATOM 5908 O O . THR A 1 745 ? -8.613 -61.208 -4.178 1.00 61.31 745 THR A O 1
ATOM 5911 N N . GLY A 1 746 ? -8.324 -58.992 -4.301 1.00 56.25 746 GLY A N 1
ATOM 5912 C CA . GLY A 1 746 ? -7.174 -58.931 -3.387 1.00 56.25 746 GLY A CA 1
ATOM 5913 C C . GLY A 1 746 ? -7.512 -59.153 -1.905 1.00 56.25 746 GLY A C 1
ATOM 5914 O O . GLY A 1 746 ? -6.606 -59.363 -1.101 1.00 56.25 746 GLY A O 1
ATOM 5915 N N . THR A 1 747 ? -8.798 -59.128 -1.533 1.00 55.12 747 THR A N 1
ATOM 5916 C CA . THR A 1 747 ? -9.258 -59.340 -0.145 1.00 55.12 747 THR A CA 1
ATOM 5917 C C . THR A 1 747 ? -9.745 -60.765 0.145 1.00 55.12 747 THR A C 1
ATOM 5919 O O . THR A 1 747 ? -9.955 -61.110 1.308 1.00 55.12 747 THR A O 1
ATOM 5922 N N . ALA A 1 748 ? -9.856 -61.621 -0.877 1.00 52.78 748 ALA A N 1
ATOM 5923 C CA . ALA A 1 748 ? -10.144 -63.050 -0.744 1.00 52.78 748 ALA A CA 1
ATOM 5924 C C . ALA A 1 748 ? -8.904 -63.884 -1.134 1.00 52.78 748 ALA A C 1
ATOM 5926 O O . ALA A 1 748 ? -8.151 -63.504 -2.021 1.00 52.78 748 ALA A O 1
ATOM 5927 N N . GLN A 1 749 ? -8.660 -64.995 -0.431 1.00 49.28 749 GLN A N 1
ATOM 5928 C CA . GLN A 1 749 ? -7.429 -65.809 -0.486 1.00 49.28 749 GLN A CA 1
ATOM 5929 C C . GLN A 1 749 ? -6.863 -66.111 -1.898 1.00 49.28 749 GLN A C 1
ATOM 5931 O O . GLN A 1 749 ? -7.624 -66.309 -2.846 1.00 49.28 749 GLN A O 1
ATOM 5936 N N . PRO A 1 750 ? -5.525 -66.253 -2.034 1.00 50.06 750 PRO A N 1
ATOM 5937 C CA . PRO A 1 750 ? -4.856 -66.385 -3.322 1.00 50.06 750 PRO A CA 1
ATOM 5938 C C . PRO A 1 750 ? -4.958 -67.823 -3.843 1.00 50.06 750 PRO A C 1
ATOM 5940 O O . PRO A 1 750 ? -4.327 -68.732 -3.308 1.00 50.06 750 PRO A O 1
ATOM 5943 N N . VAL A 1 751 ? -5.731 -68.038 -4.909 1.00 51.59 751 VAL A N 1
ATOM 5944 C CA . VAL A 1 751 ? -5.754 -69.317 -5.654 1.00 51.59 751 VAL A CA 1
ATOM 5945 C C . VAL A 1 751 ? -5.274 -69.135 -7.106 1.00 51.59 751 VAL A C 1
ATOM 5947 O O . VAL A 1 751 ? -5.364 -70.044 -7.922 1.00 51.59 751 VAL A O 1
ATOM 5950 N N . SER A 1 752 ? -4.680 -67.989 -7.453 1.00 57.38 752 SER A N 1
ATOM 5951 C CA . SER A 1 752 ? -4.078 -67.777 -8.777 1.00 57.38 752 SER A CA 1
ATOM 5952 C C . SER A 1 752 ? -2.714 -67.099 -8.694 1.00 57.38 752 SER A C 1
ATOM 5954 O O . SER A 1 752 ? -2.548 -66.121 -7.972 1.00 57.38 752 SER A O 1
ATOM 5956 N N . ASP A 1 753 ? -1.772 -67.607 -9.488 1.00 57.28 753 ASP A N 1
ATOM 5957 C CA . ASP A 1 753 ? -0.340 -67.269 -9.575 1.00 57.28 753 ASP A CA 1
ATOM 5958 C C . ASP A 1 753 ? -0.044 -65.870 -10.172 1.00 57.28 753 ASP A C 1
ATOM 5960 O O . ASP A 1 753 ? 0.961 -65.648 -10.843 1.00 57.28 753 ASP A O 1
ATOM 5964 N N . VAL A 1 754 ? -0.956 -64.907 -9.999 1.00 60.28 754 VAL A N 1
ATOM 5965 C CA . VAL A 1 754 ? -0.863 -63.567 -10.596 1.00 60.28 754 VAL A CA 1
ATOM 5966 C C . VAL A 1 754 ? -0.988 -62.509 -9.508 1.00 60.28 754 VAL A C 1
ATOM 5968 O O . VAL A 1 754 ? -1.997 -62.426 -8.812 1.00 60.28 754 VAL A O 1
ATOM 5971 N N . ASN A 1 755 ? 0.056 -61.688 -9.372 1.00 72.38 755 ASN A N 1
ATOM 5972 C CA . ASN A 1 755 ? 0.127 -60.617 -8.386 1.00 72.38 755 ASN A CA 1
ATOM 5973 C C . ASN A 1 755 ? -0.891 -59.495 -8.716 1.00 72.38 755 ASN A C 1
ATOM 5975 O O . ASN A 1 755 ? -0.795 -58.894 -9.794 1.00 72.38 755 ASN A O 1
ATOM 5979 N N . PRO A 1 756 ? -1.826 -59.155 -7.806 1.00 67.94 756 PRO A N 1
ATOM 5980 C CA . PRO A 1 756 ? -2.812 -58.090 -8.018 1.00 67.94 756 PRO A CA 1
ATOM 5981 C C . PRO A 1 756 ? -2.178 -56.712 -8.292 1.00 67.94 756 PRO A C 1
ATOM 5983 O O . PRO A 1 756 ? -2.739 -55.913 -9.045 1.00 67.94 756 PRO A O 1
ATOM 5986 N N . ASP A 1 757 ? -0.966 -56.449 -7.793 1.00 70.56 757 ASP A N 1
ATOM 5987 C CA . ASP A 1 757 ? -0.232 -55.209 -8.086 1.00 70.56 757 ASP A CA 1
ATOM 5988 C C . ASP A 1 757 ? 0.295 -55.141 -9.531 1.00 70.56 757 ASP A C 1
ATOM 5990 O O . ASP A 1 757 ? 0.497 -54.051 -10.087 1.00 70.56 757 ASP A O 1
ATOM 5994 N N . ASP A 1 758 ? 0.544 -56.290 -10.165 1.00 75.25 758 ASP A N 1
ATOM 5995 C CA . ASP A 1 758 ? 0.938 -56.360 -11.575 1.00 75.25 758 ASP A CA 1
ATOM 5996 C C . ASP A 1 758 ? -0.275 -56.184 -12.498 1.00 75.25 758 ASP A C 1
ATOM 5998 O O . ASP A 1 758 ? -0.191 -55.450 -13.491 1.00 75.25 758 ASP A O 1
ATOM 6002 N N . GLU A 1 759 ? -1.424 -56.760 -12.134 1.00 77.19 759 GLU A N 1
ATOM 6003 C CA . GLU A 1 759 ? -2.722 -56.543 -12.789 1.00 77.19 759 GLU A CA 1
ATOM 6004 C C . GLU A 1 759 ? -3.138 -55.064 -12.737 1.00 77.19 759 GLU A C 1
ATOM 6006 O O . GLU A 1 759 ? -3.468 -54.474 -13.772 1.00 77.19 759 GLU A O 1
ATOM 6011 N N . LEU A 1 760 ? -3.012 -54.412 -11.575 1.00 77.56 760 LEU A N 1
ATOM 6012 C CA . LEU A 1 760 ? -3.319 -52.988 -11.413 1.00 77.56 760 LEU A CA 1
ATOM 6013 C C . LEU A 1 760 ? -2.377 -52.106 -12.248 1.00 77.56 760 LEU A C 1
ATOM 6015 O O . LEU A 1 760 ? -2.812 -51.167 -12.926 1.00 77.56 760 LEU A O 1
ATOM 6019 N N . ARG A 1 761 ? -1.077 -52.436 -12.290 1.00 77.94 761 ARG A N 1
ATOM 6020 C CA . ARG A 1 761 ? -0.115 -51.761 -13.181 1.00 77.94 761 ARG A CA 1
ATOM 6021 C C . ARG A 1 761 ? -0.446 -51.979 -14.657 1.00 77.94 761 ARG A C 1
ATOM 6023 O O . ARG A 1 761 ? -0.231 -51.069 -15.467 1.00 77.94 761 ARG A O 1
ATOM 6030 N N . ARG A 1 762 ? -0.974 -53.145 -15.036 1.00 80.94 762 ARG A N 1
ATOM 6031 C CA . ARG A 1 762 ? -1.416 -53.443 -16.406 1.00 80.94 762 ARG A CA 1
ATOM 6032 C C . ARG A 1 762 ? -2.697 -52.688 -16.760 1.00 80.94 762 ARG A C 1
ATOM 6034 O O . ARG A 1 762 ? -2.781 -52.138 -17.859 1.00 80.94 762 ARG A O 1
ATOM 6041 N N . LEU A 1 763 ? -3.655 -52.591 -15.837 1.00 83.38 763 LEU A N 1
ATOM 6042 C CA . LEU A 1 763 ? -4.879 -51.802 -15.990 1.00 83.38 763 LEU A CA 1
ATOM 6043 C C . LEU A 1 763 ? -4.556 -50.312 -16.158 1.00 83.38 763 LEU A C 1
ATOM 6045 O O . LEU A 1 763 ? -5.016 -49.692 -17.116 1.00 83.38 763 LEU A O 1
ATOM 6049 N N . LYS A 1 764 ? -3.650 -49.770 -15.334 1.00 80.62 764 LYS A N 1
ATOM 6050 C CA . LYS A 1 764 ? -3.167 -48.384 -15.447 1.00 80.62 764 LYS A CA 1
ATOM 6051 C C . LYS A 1 764 ? -2.526 -48.094 -16.808 1.00 80.62 764 LYS A C 1
ATOM 6053 O O . LYS A 1 764 ? -2.796 -47.056 -17.410 1.00 80.62 764 LYS A O 1
ATOM 6058 N N . ARG A 1 765 ? -1.716 -49.020 -17.339 1.00 83.75 765 ARG A N 1
ATOM 6059 C CA . ARG A 1 765 ? -1.144 -48.884 -18.693 1.00 83.75 765 ARG A CA 1
ATOM 6060 C C . ARG A 1 765 ? -2.218 -48.920 -19.783 1.00 83.75 765 ARG A C 1
ATOM 6062 O O . ARG A 1 765 ? -2.163 -48.100 -20.696 1.00 83.75 765 ARG A O 1
ATOM 6069 N N . ARG A 1 766 ? -3.205 -49.822 -19.686 1.00 83.94 766 ARG A N 1
ATOM 6070 C CA . ARG A 1 766 ? -4.335 -49.890 -20.634 1.00 83.94 766 ARG A CA 1
ATOM 6071 C C . ARG A 1 766 ? -5.156 -48.598 -20.633 1.00 83.94 766 ARG A C 1
ATOM 6073 O O . ARG A 1 766 ? -5.476 -48.096 -21.709 1.00 83.94 766 ARG A O 1
ATOM 6080 N N . PHE A 1 767 ? -5.421 -48.037 -19.453 1.00 83.19 767 PHE A N 1
ATOM 6081 C CA . PHE A 1 767 ? -6.130 -46.768 -19.307 1.00 83.19 767 PHE A CA 1
ATOM 6082 C C . PHE A 1 767 ? -5.369 -45.609 -19.958 1.00 83.19 767 PHE A C 1
ATOM 6084 O O . PHE A 1 767 ? -5.941 -44.863 -20.749 1.00 83.19 767 PHE A O 1
ATOM 6091 N N . GLU A 1 768 ? -4.065 -45.481 -19.699 1.00 76.38 768 GLU A N 1
ATOM 6092 C CA . GLU A 1 768 ? -3.258 -44.404 -20.283 1.00 76.38 768 GLU A CA 1
ATOM 6093 C C . GLU A 1 768 ? -3.142 -44.511 -21.813 1.00 76.38 768 GLU A C 1
ATOM 6095 O O . GLU A 1 768 ? -3.228 -43.497 -22.512 1.00 76.38 768 GLU A O 1
ATOM 6100 N N . THR A 1 769 ? -3.020 -45.723 -22.363 1.00 84.62 769 THR A N 1
ATOM 6101 C CA . THR A 1 769 ? -3.032 -45.925 -23.821 1.00 84.62 769 THR A CA 1
ATOM 6102 C C . THR A 1 769 ? -4.386 -45.554 -24.427 1.00 84.62 769 THR A C 1
ATOM 6104 O O . THR A 1 769 ? -4.431 -44.807 -25.406 1.00 84.62 769 THR A O 1
ATOM 6107 N N . TRP A 1 770 ? -5.493 -45.999 -23.826 1.00 88.50 770 TRP A N 1
ATOM 6108 C CA . TRP A 1 770 ? -6.838 -45.647 -24.291 1.00 88.50 770 TRP A CA 1
ATOM 6109 C C . TRP A 1 770 ? -7.107 -44.137 -24.197 1.00 88.50 770 TRP A C 1
ATOM 6111 O O . TRP A 1 770 ? -7.613 -43.535 -25.142 1.00 88.50 770 TRP A O 1
ATOM 6121 N N . LYS A 1 771 ? -6.696 -43.488 -23.103 1.00 80.94 771 LYS A N 1
ATOM 6122 C CA . LYS A 1 771 ? -6.841 -42.041 -22.889 1.00 80.94 771 LYS A CA 1
ATOM 6123 C C . LYS A 1 771 ? -6.094 -41.223 -23.943 1.00 80.94 771 LYS A C 1
ATOM 6125 O O . LYS A 1 771 ? -6.597 -40.189 -24.389 1.00 80.94 771 LYS A O 1
ATOM 6130 N N . LYS A 1 772 ? -4.901 -41.668 -24.356 1.00 81.06 772 LYS A N 1
ATOM 6131 C CA . LYS A 1 772 ? -4.143 -41.040 -25.451 1.00 81.06 772 LYS A CA 1
ATOM 6132 C C . LYS A 1 772 ? -4.867 -41.178 -26.791 1.00 81.06 772 LYS A C 1
ATOM 6134 O O . LYS A 1 772 ? -5.010 -40.176 -27.492 1.00 81.06 772 LYS A O 1
ATOM 6139 N N . ASP A 1 773 ? -5.365 -42.371 -27.111 1.00 78.25 773 ASP A N 1
ATOM 6140 C CA . ASP A 1 773 ? -6.134 -42.624 -28.337 1.00 78.25 773 ASP A CA 1
ATOM 6141 C C . ASP A 1 773 ? -7.431 -41.794 -28.388 1.00 78.25 773 ASP A C 1
ATOM 6143 O O . ASP A 1 773 ? -7.694 -41.086 -29.363 1.00 78.25 773 ASP A O 1
ATOM 6147 N N . PHE A 1 774 ? -8.189 -41.764 -27.289 1.00 84.00 774 PHE A N 1
ATOM 6148 C CA . PHE A 1 774 ? -9.416 -40.977 -27.178 1.00 84.00 774 PHE A CA 1
ATOM 6149 C C . PHE A 1 774 ? -9.163 -39.475 -27.381 1.00 84.00 774 PHE A C 1
ATOM 6151 O O . PHE A 1 774 ? -9.888 -38.811 -28.123 1.00 84.00 774 PHE A O 1
ATOM 6158 N N . LYS A 1 775 ? -8.090 -38.926 -26.788 1.00 75.31 775 LYS A N 1
ATOM 6159 C CA . LYS A 1 775 ? -7.702 -37.519 -26.995 1.00 75.31 775 LYS A CA 1
ATOM 6160 C C . LYS A 1 775 ? -7.364 -37.216 -28.456 1.00 75.31 775 LYS A C 1
ATOM 6162 O O . LYS A 1 775 ? -7.721 -36.139 -28.938 1.00 75.31 775 LYS A O 1
ATOM 6167 N N . MET A 1 776 ? -6.710 -38.137 -29.168 1.00 79.56 776 MET A N 1
ATOM 6168 C CA . MET A 1 776 ? -6.458 -37.972 -30.604 1.00 79.56 776 MET A CA 1
ATOM 6169 C C . MET A 1 776 ? -7.760 -37.990 -31.409 1.00 79.56 776 MET A C 1
ATOM 6171 O O . MET A 1 776 ? -7.990 -37.060 -32.182 1.00 79.56 776 MET A O 1
ATOM 6175 N N . ARG A 1 777 ? -8.650 -38.963 -31.168 1.00 81.12 777 ARG A N 1
ATOM 6176 C CA . ARG A 1 777 ? -9.957 -39.058 -31.846 1.00 81.12 777 ARG A CA 1
ATOM 6177 C C . ARG A 1 777 ? -10.840 -37.836 -31.593 1.00 81.12 777 ARG A C 1
ATOM 6179 O O . ARG A 1 777 ? -11.484 -37.332 -32.517 1.00 81.12 777 ARG A O 1
ATOM 6186 N N . LEU A 1 778 ? -10.824 -37.296 -30.375 1.00 77.56 778 LEU A N 1
ATOM 6187 C CA . LEU A 1 778 ? -11.544 -36.070 -30.030 1.00 77.56 778 LEU A CA 1
ATOM 6188 C C . LEU A 1 778 ? -10.968 -34.850 -30.764 1.00 77.56 778 LEU A C 1
ATOM 6190 O O . LEU A 1 778 ? -11.722 -34.048 -31.318 1.00 77.56 778 LEU A O 1
ATOM 6194 N N . LYS A 1 779 ? -9.635 -34.723 -30.817 1.00 75.50 779 LYS A N 1
ATOM 6195 C CA . LYS A 1 779 ? -8.954 -33.633 -31.533 1.00 75.50 779 LYS A CA 1
ATOM 6196 C C . LYS A 1 779 ? -9.228 -33.694 -33.036 1.00 75.50 779 LYS A C 1
ATOM 6198 O O . LYS A 1 779 ? -9.508 -32.662 -33.644 1.00 75.50 779 LYS A O 1
ATOM 6203 N N . GLU A 1 780 ? -9.207 -34.886 -33.623 1.00 77.12 780 GLU A N 1
ATOM 6204 C CA . GLU A 1 780 ? -9.503 -35.090 -35.040 1.00 77.12 780 GLU A CA 1
ATOM 6205 C C . GLU A 1 780 ? -10.973 -34.791 -35.365 1.00 77.12 780 GLU A C 1
ATOM 6207 O O . GLU A 1 780 ? -11.264 -34.071 -36.321 1.00 77.12 780 GLU A O 1
ATOM 6212 N N . THR A 1 781 ? -11.904 -35.252 -34.527 1.00 75.56 781 THR A N 1
ATOM 6213 C CA . THR A 1 781 ? -13.341 -34.977 -34.691 1.00 75.56 781 THR A CA 1
ATOM 6214 C C . THR A 1 781 ? -13.634 -33.480 -34.567 1.00 75.56 781 THR A C 1
ATOM 6216 O O . THR A 1 781 ? -14.349 -32.918 -35.399 1.00 75.56 781 THR A O 1
ATOM 6219 N N . LYS A 1 782 ? -13.002 -32.792 -33.605 1.00 71.50 782 LYS A N 1
ATOM 6220 C CA . LYS A 1 782 ? -13.102 -31.332 -33.451 1.00 71.50 782 LYS A CA 1
ATOM 6221 C C . LYS A 1 782 ? -12.515 -30.589 -34.656 1.00 71.50 782 LYS A C 1
ATOM 6223 O O . LYS A 1 782 ? -13.121 -29.632 -35.132 1.00 71.50 782 LYS A O 1
ATOM 6228 N N . ALA A 1 783 ? -11.390 -31.050 -35.204 1.00 73.12 783 ALA A N 1
ATOM 6229 C CA . ALA A 1 783 ? -10.787 -30.466 -36.404 1.00 73.12 783 ALA A CA 1
ATOM 6230 C C . ALA A 1 783 ? -11.662 -30.653 -37.658 1.00 73.12 783 ALA A C 1
ATOM 6232 O O . ALA A 1 783 ? -11.790 -29.729 -38.466 1.00 73.12 783 ALA A O 1
ATOM 6233 N N . ARG A 1 784 ? -12.313 -31.815 -37.811 1.00 71.00 784 ARG A N 1
ATOM 6234 C CA . ARG A 1 784 ? -13.268 -32.082 -38.903 1.00 71.00 784 ARG A CA 1
ATOM 6235 C C . ARG A 1 784 ? -14.509 -31.188 -38.805 1.00 71.00 784 ARG A C 1
ATOM 6237 O O . ARG A 1 784 ? -14.937 -30.640 -39.820 1.00 71.00 784 ARG A O 1
ATOM 6244 N N . LEU A 1 785 ? -15.034 -30.968 -37.597 1.00 67.38 785 LEU A N 1
ATOM 6245 C CA . LEU A 1 785 ? -16.137 -30.029 -37.353 1.00 67.38 785 LEU A CA 1
ATOM 6246 C C . LEU A 1 785 ? -15.750 -28.587 -37.687 1.00 67.38 785 LEU A C 1
ATOM 6248 O O . LEU A 1 785 ? -16.518 -27.876 -38.335 1.00 67.38 785 LEU A O 1
ATOM 6252 N N . HIS A 1 786 ? -14.536 -28.176 -37.318 1.00 63.22 786 HIS A N 1
ATOM 6253 C CA . HIS A 1 786 ? -14.064 -26.823 -37.593 1.00 63.22 786 HIS A CA 1
ATOM 6254 C C . HIS A 1 786 ? -13.870 -26.564 -39.093 1.00 63.22 786 HIS A C 1
ATOM 6256 O O . HIS A 1 786 ? -14.264 -25.507 -39.584 1.00 63.22 786 HIS A O 1
ATOM 6262 N N . LYS A 1 787 ? -13.342 -27.547 -39.840 1.00 67.44 787 LYS A N 1
ATOM 6263 C CA . LYS A 1 787 ? -13.239 -27.481 -41.309 1.00 67.44 787 LYS A CA 1
ATOM 6264 C C . LYS A 1 787 ? -14.610 -27.379 -41.986 1.00 67.44 787 LYS A C 1
ATOM 6266 O O . LYS A 1 787 ? -14.748 -26.630 -42.949 1.00 67.44 787 LYS A O 1
ATOM 6271 N N . ARG A 1 788 ? -15.628 -28.080 -41.472 1.00 55.34 788 ARG A N 1
ATOM 6272 C CA . ARG A 1 788 ? -16.996 -28.036 -42.018 1.00 55.34 788 ARG A CA 1
ATOM 6273 C C . ARG A 1 788 ? -17.675 -26.683 -41.773 1.00 55.34 788 ARG A C 1
ATOM 6275 O O . ARG A 1 788 ? -18.251 -26.130 -42.703 1.00 55.34 788 ARG A O 1
ATOM 6282 N N . GLY A 1 789 ? -17.508 -26.104 -40.580 1.00 54.44 789 GLY A N 1
ATOM 6283 C CA . GLY A 1 789 ? -18.010 -24.758 -40.265 1.00 54.44 789 GLY A CA 1
ATOM 6284 C C . GLY A 1 789 ? -17.347 -23.650 -41.095 1.00 54.44 789 GLY A C 1
ATOM 6285 O O . GLY A 1 789 ? -18.003 -22.686 -41.489 1.00 54.44 789 GLY A O 1
ATOM 6286 N N . HIS A 1 790 ? -16.066 -23.810 -41.443 1.00 46.03 790 HIS A N 1
ATOM 6287 C CA . HIS A 1 790 ? -15.360 -22.842 -42.286 1.00 46.03 790 HIS A CA 1
ATOM 6288 C C . HIS A 1 790 ? -15.835 -22.868 -43.751 1.00 46.03 790 HIS A C 1
ATOM 6290 O O . HIS A 1 790 ? -15.910 -21.823 -44.396 1.00 46.03 790 HIS A O 1
ATOM 6296 N N . GLN A 1 791 ? -16.217 -24.044 -44.258 1.00 45.47 791 GLN A N 1
ATOM 6297 C CA . GLN A 1 791 ? -16.747 -24.223 -45.615 1.00 45.47 791 GLN A CA 1
ATOM 6298 C C . GLN A 1 791 ? -18.177 -23.666 -45.767 1.00 45.47 791 GLN A C 1
ATOM 6300 O O . GLN A 1 791 ? -18.574 -23.221 -46.846 1.00 45.47 791 GLN A O 1
ATOM 6305 N N . GLU A 1 792 ? -18.947 -23.666 -44.678 1.00 45.91 792 GLU A N 1
ATOM 6306 C CA . GLU A 1 792 ? -20.298 -23.102 -44.612 1.00 45.91 792 GLU A CA 1
ATOM 6307 C C . GLU A 1 792 ? -20.257 -21.566 -44.526 1.00 45.91 792 GLU A C 1
ATOM 6309 O O . GLU A 1 792 ? -20.960 -20.896 -45.284 1.00 45.91 792 GLU A O 1
ATOM 6314 N N . SER A 1 793 ? -19.321 -21.026 -43.732 1.00 45.09 793 SER A N 1
ATOM 6315 C CA . SER A 1 793 ? -18.967 -19.599 -43.657 1.00 45.09 793 SER A CA 1
ATOM 6316 C C . SER A 1 793 ? -18.607 -19.003 -45.028 1.00 45.09 793 SER A C 1
ATOM 6318 O O . SER A 1 793 ? -19.194 -17.993 -45.432 1.00 45.09 793 SER A O 1
ATOM 6320 N N . ASP A 1 794 ? -17.745 -19.672 -45.803 1.00 43.59 794 ASP A N 1
ATOM 6321 C CA . ASP A 1 794 ? -17.343 -19.216 -47.144 1.00 43.59 794 ASP A CA 1
ATOM 6322 C C . ASP A 1 794 ? -18.488 -19.252 -48.170 1.00 43.59 794 ASP A C 1
ATOM 6324 O O . ASP A 1 794 ? -18.551 -18.403 -49.065 1.00 43.59 794 ASP A O 1
ATOM 6328 N N . ARG A 1 795 ? -19.444 -20.182 -48.031 1.00 47.03 795 ARG A N 1
ATOM 6329 C CA . ARG A 1 795 ? -20.663 -20.213 -48.861 1.00 47.03 795 ARG A CA 1
ATOM 6330 C C . ARG A 1 795 ? -21.599 -19.047 -48.549 1.00 47.03 795 ARG A C 1
ATOM 6332 O O . ARG A 1 795 ? -22.143 -18.449 -49.478 1.00 47.03 795 ARG A O 1
ATOM 6339 N N . THR A 1 796 ? -21.771 -18.691 -47.276 1.00 50.53 796 THR A N 1
ATOM 6340 C CA . THR A 1 796 ? -22.517 -17.483 -46.877 1.00 50.53 796 THR A CA 1
ATOM 6341 C C . THR A 1 796 ? -21.829 -16.206 -47.341 1.00 50.53 796 THR A C 1
ATOM 6343 O O . THR A 1 796 ? -22.507 -15.287 -47.793 1.00 50.53 796 THR A O 1
ATOM 6346 N N . ARG A 1 797 ? -20.492 -16.168 -47.316 1.00 44.47 797 ARG A N 1
ATOM 6347 C CA . ARG A 1 797 ? -19.710 -15.013 -47.766 1.00 44.47 797 ARG A CA 1
ATOM 6348 C C . ARG A 1 797 ? -19.838 -14.796 -49.277 1.00 44.47 797 ARG A C 1
ATOM 6350 O O . ARG A 1 797 ? -20.070 -13.667 -49.693 1.00 44.47 797 ARG A O 1
ATOM 6357 N N . ARG A 1 798 ? -19.812 -15.857 -50.098 1.00 48.28 798 ARG A N 1
ATOM 6358 C CA . ARG A 1 798 ? -20.068 -15.755 -51.555 1.00 48.28 798 ARG A CA 1
ATOM 6359 C C . ARG A 1 798 ? -21.485 -15.283 -51.890 1.00 48.28 798 ARG A C 1
ATOM 6361 O O . ARG A 1 798 ? -21.632 -14.390 -52.714 1.00 48.28 798 ARG A O 1
ATOM 6368 N N . LYS A 1 799 ? -22.511 -15.795 -51.198 1.00 50.09 799 LYS A N 1
ATOM 6369 C CA . LYS A 1 799 ? -23.903 -15.332 -51.376 1.00 50.09 799 LYS A CA 1
ATOM 6370 C C . LYS A 1 799 ? -24.109 -13.869 -50.974 1.00 50.09 799 LYS A C 1
ATOM 6372 O O . LYS A 1 799 ? -25.004 -13.210 -51.497 1.00 50.09 799 LYS A O 1
ATOM 6377 N N . TRP A 1 800 ? -23.312 -13.370 -50.030 1.00 40.72 800 TRP A N 1
ATOM 6378 C CA . TRP A 1 800 ? -23.342 -11.968 -49.621 1.00 40.72 800 TRP A CA 1
ATOM 6379 C C . TRP A 1 800 ? -22.738 -11.053 -50.699 1.00 40.72 800 TRP A C 1
ATOM 6381 O O . TRP A 1 800 ? -23.326 -10.023 -51.014 1.00 40.72 800 TRP A O 1
ATOM 6391 N N . TRP A 1 801 ? -21.644 -11.476 -51.344 1.00 40.09 801 TRP A N 1
ATOM 6392 C CA . TRP A 1 801 ? -21.031 -10.746 -52.463 1.00 40.09 801 TRP A CA 1
ATOM 6393 C C . TRP A 1 801 ? -21.882 -10.758 -53.746 1.00 40.09 801 TRP A C 1
ATOM 6395 O O . TRP A 1 801 ? -21.985 -9.729 -54.406 1.00 40.09 801 TRP A O 1
ATOM 6405 N N . GLU A 1 802 ? -22.577 -11.856 -54.062 1.00 43.22 802 GLU A N 1
ATOM 6406 C CA . GLU A 1 802 ? -23.499 -11.919 -55.215 1.00 43.22 802 GLU A CA 1
ATOM 6407 C C . GLU A 1 802 ? -24.712 -10.980 -55.069 1.00 43.22 802 GLU A C 1
ATOM 6409 O O . GLU A 1 802 ? -25.208 -10.456 -56.061 1.00 43.22 802 GLU A O 1
ATOM 6414 N N . LYS A 1 803 ? -25.157 -10.696 -53.835 1.00 47.59 803 LYS A N 1
ATOM 6415 C CA . LYS A 1 803 ? -26.258 -9.752 -53.554 1.00 47.59 803 LYS A CA 1
ATOM 6416 C C . LYS A 1 803 ? -25.865 -8.274 -53.666 1.00 47.59 803 LYS A C 1
ATOM 6418 O O . LYS A 1 803 ? -26.749 -7.428 -53.784 1.00 47.59 803 LYS A O 1
ATOM 6423 N N . LEU A 1 804 ? -24.569 -7.966 -53.609 1.00 44.00 804 LEU A N 1
ATOM 6424 C CA . LEU A 1 804 ? -24.028 -6.612 -53.768 1.00 44.00 804 LEU A CA 1
ATOM 6425 C C . LEU A 1 804 ? -23.742 -6.264 -55.238 1.00 44.00 804 LEU A C 1
ATOM 6427 O O . LEU A 1 804 ? -23.790 -5.091 -55.588 1.00 44.00 804 LEU A O 1
ATOM 6431 N N . GLY A 1 805 ? -23.525 -7.262 -56.102 1.00 43.97 805 GLY A N 1
ATOM 6432 C CA . GLY A 1 805 ? -23.308 -7.070 -57.544 1.00 43.97 805 GLY A CA 1
ATOM 6433 C C . GLY A 1 805 ? -24.578 -6.918 -58.391 1.00 43.97 805 GLY A C 1
ATOM 6434 O O . GLY A 1 805 ? -24.489 -6.557 -59.555 1.00 43.97 805 GLY A O 1
ATOM 6435 N N . SER A 1 806 ? -25.766 -7.173 -57.835 1.00 46.88 806 SER A N 1
ATOM 6436 C CA . SER A 1 806 ? -27.051 -7.083 -58.551 1.00 46.88 806 SER A CA 1
ATOM 6437 C C . SER A 1 806 ? -27.824 -5.780 -58.279 1.00 46.88 806 SER A C 1
ATOM 6439 O O . SER A 1 806 ? -29.046 -5.744 -58.424 1.00 46.88 806 SER A O 1
ATOM 6441 N N . ARG A 1 807 ? -27.141 -4.725 -57.812 1.00 47.94 807 ARG A N 1
ATOM 6442 C CA . ARG A 1 807 ? -27.733 -3.406 -57.502 1.00 47.94 807 ARG A CA 1
ATOM 6443 C C . ARG A 1 807 ? -26.951 -2.210 -58.071 1.00 47.94 807 ARG A C 1
ATOM 6445 O O . ARG A 1 807 ? -27.117 -1.095 -57.584 1.00 47.94 807 ARG A O 1
ATOM 6452 N N . SER A 1 808 ? -26.156 -2.437 -59.112 1.00 38.78 808 SER A N 1
ATOM 6453 C CA . SER A 1 808 ? -25.481 -1.405 -59.910 1.00 38.78 808 SER A CA 1
ATOM 6454 C C . SER A 1 808 ? -25.808 -1.578 -61.379 1.00 38.78 808 SER A C 1
ATOM 6456 O O . SER A 1 808 ? -25.630 -2.729 -61.842 1.00 38.78 808 SER A O 1
#

Nearest PDB structures (foldseek):
  6z2s-assembly1_A  TM=9.112E-01  e=9.482E-29  Dictyostelium discoideum
  4pfp-assembly1_C  TM=8.820E-01  e=7.595E-28  Sus scrofa
  1g8x-assembly1_B  TM=7.307E-01  e=3.372E-28  Dictyostelium discoideum
  4pjj-assembly1_A  TM=6.520E-01  e=1.460E-24  Sus scrofa
  6bnv-assembly1_I  TM=6.234E-01  e=3.460E-24  Sus scrofa

Organism: Hibiscus syriacus (NCBI:txid106335)

Secondary structure (DSSP, 8-state):
---SSSSSS--SS---SSSSSSSSSS---------THHHHHHHHHHHHT-----------------------------------HHHHHHHHHHHTS-HHHHHHHHHEEEEE-SSSEEEEEPPHHHHHHHHHHHHHHHHHHHHHHHHHHHHHHH---SS--S--------------SSB-HHHHHHHHHHHHHHHHHHIIIIIHHHHHHHHTT---PPPP----HHHHHHHH-TTTSHHHHHHHHHH-TT--HHHHHHHHHHHHTTSTTEEE-SSSEEEEE-SS-EEEEE-TTHHHHHH----HHHHHHHHHSS-HHHHHHHHHHHHHHTS--SSTT-----HHHHHHHHHHHHHHHHHTS---------S-TT--TT---HHHHHHHHHHTTHHHHHHHHHHS--EEEEHHHHHHHHGGG-S---S---HHHHHHHHHHHTT--GGGEEE-SSEEEE-TTSHHHHHHHHHHHHTHHHHHHHHHHHHHHHHHHHHHHHHHHHHHHHHHHHHHHHHHHHHHHHHHHHHHHHHHHHHHHHHHHHHHHHHHHHHHHHHHHHHTTS--------------------------------------HHHHHHHHHHHHHHHHHHHHHHHHHHHHHHHHHHHHHHHHHHHHHHHHHHHHHHHHHHHHHHHHHHHHHHHHHHHSSS-------------------------------------HHHHHHHHHHHHHHHHHHHHHHHHHHHHHHTTS---SSS-HHHHHHHHHHHHHHHHHHHHHHHHHHHHHHHHHHHHHHHHHHHHHHHHHTT--

Solvent-accessible surface area (backbone atoms only — not comparable to full-atom values): 49742 Å² total; per-residue (Å²): 144,87,81,86,85,84,80,86,81,86,93,85,86,86,86,87,88,85,71,76,86,78,62,85,83,76,76,97,72,95,80,92,72,99,53,81,66,68,44,53,63,52,29,50,54,25,56,70,62,53,56,79,44,84,54,83,76,83,75,79,84,85,89,84,83,92,77,93,71,97,70,85,88,74,82,78,83,72,68,52,68,58,56,56,63,66,37,47,46,52,26,20,58,64,54,37,40,56,47,67,57,56,49,47,50,38,42,38,45,73,46,88,44,104,88,50,71,48,76,40,74,41,53,74,66,56,24,51,52,47,47,52,42,52,48,52,50,54,52,53,49,50,51,54,49,50,52,52,53,52,49,64,75,66,57,73,63,96,70,82,70,93,71,85,86,86,84,88,85,74,79,69,80,65,85,60,100,76,25,40,61,67,43,51,53,44,36,51,52,41,52,54,53,49,43,53,50,47,41,63,70,45,54,53,48,54,51,50,35,60,74,30,67,49,94,71,82,86,77,90,74,91,77,56,63,71,48,49,41,49,40,66,34,81,73,82,4,55,55,48,51,50,55,54,45,46,70,38,92,84,56,45,38,58,55,49,40,51,50,51,37,73,71,37,62,86,42,90,46,43,41,72,50,97,62,50,30,42,31,40,48,49,85,74,48,76,44,60,33,41,30,73,61,37,47,64,66,30,48,67,75,75,55,71,60,53,45,54,49,34,51,67,19,71,37,71,67,50,27,52,50,32,47,57,50,54,57,61,73,64,59,84,70,96,56,102,74,74,70,81,81,30,47,62,62,52,51,51,52,54,50,52,52,51,51,56,57,52,71,76,50,87,86,81,90,83,84,89,79,65,43,40,96,82,77,53,84,100,44,77,36,63,72,59,37,53,51,48,38,57,44,71,42,48,61,59,50,52,55,45,62,70,75,46,51,80,43,71,39,40,25,56,61,47,20,77,74,48,53,89,74,55,90,71,90,77,90,55,94,48,31,58,60,44,41,55,49,48,40,55,76,70,66,56,54,76,92,47,44,49,81,34,81,60,33,39,32,28,31,86,76,63,60,54,63,57,52,52,52,50,52,58,58,56,53,52,52,55,55,56,51,50,53,51,53,53,47,54,51,48,54,51,49,53,53,51,50,52,52,49,52,51,52,50,52,52,53,52,50,49,54,52,52,53,54,49,53,56,50,53,60,53,55,66,70,57,58,72,67,61,57,59,60,53,52,54,52,52,56,54,52,51,55,53,51,56,59,46,53,58,55,52,53,58,57,54,65,70,64,72,80,74,87,87,84,89,82,93,92,84,90,83,91,87,83,92,83,90,83,91,85,91,87,88,91,82,88,83,92,76,88,82,78,92,76,86,78,78,77,58,70,64,60,60,53,49,50,51,53,50,49,55,52,49,51,53,51,50,54,52,51,50,54,50,50,52,52,52,50,53,51,50,53,51,49,53,53,51,48,54,52,50,52,50,50,51,51,52,48,50,57,51,50,52,51,51,52,53,51,53,52,51,51,51,52,50,53,50,51,51,54,54,62,68,61,72,78,72,87,86,89,83,90,88,87,86,86,83,90,83,87,87,84,89,87,85,91,84,87,83,90,86,86,87,90,86,92,88,87,87,84,89,78,88,70,72,74,64,48,60,58,53,51,53,52,52,50,47,55,54,53,49,50,51,52,53,49,52,52,49,50,52,58,57,56,69,77,48,83,89,88,64,102,66,62,64,72,56,53,51,53,49,49,53,52,53,50,54,53,49,52,53,51,49,53,50,53,50,52,50,52,52,50,54,52,51,54,53,53,51,58,50,52,53,52,54,50,50,58,53,53,58,65,63,65,76,76,119